Protein AF-0000000078569589 (afdb_homodimer)

Nearest PDB structures (foldseek):
  8csl-assembly1_L  TM=9.726E-01  e=2.347E-32  Homo sapiens
  7v0s-assembly1_Q  TM=9.666E-01  e=1.320E-31  Homo sapiens
  3hd6-assembly1_A  TM=9.677E-01  e=1.284E-30  Homo sapiens
  3bhs-assembly1_A  TM=8.984E-01  e=2.952E-22  Nitrosomonas europaea ATCC 19718
  7v0k-assembly1_K  TM=9.352E-01  e=4.571E-18  Homo sapiens

Structure (mmCIF, N/CA/C/O backbone):
data_AF-0000000078569589-model_v1
#
loop_
_entity.id
_entity.type
_entity.pdbx_description
1 polymer 'Ammonium transporter AmtB-like domain-containing protein'
#
loop_
_atom_site.group_PDB
_atom_site.id
_atom_site.type_symbol
_atom_site.label_atom_id
_atom_site.label_alt_id
_atom_site.label_comp_id
_atom_site.label_asym_id
_atom_site.label_entity_id
_atom_site.label_seq_id
_atom_site.pdbx_PDB_ins_code
_atom_site.Cartn_x
_atom_site.Cartn_y
_atom_site.Cartn_z
_atom_site.occupancy
_atom_site.B_iso_or_equiv
_atom_site.auth_seq_id
_atom_site.auth_comp_id
_atom_site.auth_asym_id
_atom_site.auth_atom_id
_atom_site.pdbx_PDB_model_num
ATOM 1 N N . MET A 1 1 ? -59.25 -13.836 -35.406 1 22.42 1 MET A N 1
ATOM 2 C CA . MET A 1 1 ? -59.812 -13.211 -34.219 1 22.42 1 MET A CA 1
ATOM 3 C C . MET A 1 1 ? -58.781 -13.094 -33.125 1 22.42 1 MET A C 1
ATOM 5 O O . MET A 1 1 ? -58.281 -14.109 -32.625 1 22.42 1 MET A O 1
ATOM 9 N N . GLY A 1 2 ? -57.719 -12.18 -33.219 1 23.52 2 GLY A N 1
ATOM 10 C CA . GLY A 1 2 ? -56.344 -11.992 -32.812 1 23.52 2 GLY A CA 1
ATOM 11 C C . GLY A 1 2 ? -56.188 -11.633 -31.344 1 23.52 2 GLY A C 1
ATOM 12 O O . GLY A 1 2 ? -56.625 -10.57 -30.922 1 23.52 2 GLY A O 1
ATOM 13 N N . ASN A 1 3 ? -56.375 -12.648 -30.391 1 22.86 3 ASN A N 1
ATOM 14 C CA . ASN A 1 3 ? -56.375 -12.531 -28.938 1 22.86 3 ASN A CA 1
ATOM 15 C C . ASN A 1 3 ? -55.094 -11.867 -28.422 1 22.86 3 ASN A C 1
ATOM 17 O O . ASN A 1 3 ? -54.031 -12.445 -28.516 1 22.86 3 ASN A O 1
ATOM 21 N N . ASP A 1 4 ? -54.969 -10.555 -28.688 1 23.06 4 ASP A N 1
ATOM 22 C CA . ASP A 1 4 ? -53.844 -9.688 -28.312 1 23.06 4 ASP A CA 1
ATOM 23 C C . ASP A 1 4 ? -53.656 -9.656 -26.797 1 23.06 4 ASP A C 1
ATOM 25 O O . ASP A 1 4 ? -54.406 -8.953 -26.094 1 23.06 4 ASP A O 1
ATOM 29 N N . GLY A 1 5 ? -53.562 -10.859 -26.156 1 23.7 5 GLY A N 1
ATOM 30 C CA . GLY A 1 5 ? -53.344 -10.922 -24.719 1 23.7 5 GLY A CA 1
ATOM 31 C C . GLY A 1 5 ? -52.219 -10.023 -24.25 1 23.7 5 GLY A C 1
ATOM 32 O O . GLY A 1 5 ? -51.062 -10.219 -24.625 1 23.7 5 GLY A O 1
ATOM 33 N N . GLY A 1 6 ? -52.531 -8.711 -24.125 1 23.34 6 GLY A N 1
ATOM 34 C CA . GLY A 1 6 ? -51.656 -7.684 -23.609 1 23.34 6 GLY A CA 1
ATOM 35 C C . GLY A 1 6 ? -51 -8.062 -22.297 1 23.34 6 GLY A C 1
ATOM 36 O O . GLY A 1 6 ? -51.688 -8.492 -21.359 1 23.34 6 GLY A O 1
ATOM 37 N N . CYS A 1 7 ? -49.812 -8.688 -22.328 1 24.2 7 CYS A N 1
ATOM 38 C CA . CYS A 1 7 ? -48.938 -9.039 -21.219 1 24.2 7 CYS A CA 1
ATOM 39 C C . CYS A 1 7 ? -48.781 -7.867 -20.266 1 24.2 7 CYS A C 1
ATOM 41 O O . CYS A 1 7 ? -48.281 -6.809 -20.656 1 24.2 7 CYS A O 1
ATOM 43 N N . VAL A 1 8 ? -49.781 -7.633 -19.375 1 24.64 8 VAL A N 1
ATOM 44 C CA . VAL A 1 8 ? -49.781 -6.656 -18.297 1 24.64 8 VAL A CA 1
ATOM 45 C C . VAL A 1 8 ? -48.562 -6.883 -17.406 1 24.64 8 VAL A C 1
ATOM 47 O O . VAL A 1 8 ? -48.344 -7.984 -16.891 1 24.64 8 VAL A O 1
ATOM 50 N N . ALA A 1 9 ? -47.5 -6.219 -17.719 1 26.12 9 ALA A N 1
ATOM 51 C CA . ALA A 1 9 ? -46.281 -6.215 -16.953 1 26.12 9 ALA A CA 1
ATOM 52 C C . ALA A 1 9 ? -46.531 -5.789 -15.508 1 26.12 9 ALA A C 1
ATOM 54 O O . ALA A 1 9 ? -47.125 -4.738 -15.258 1 26.12 9 ALA A O 1
ATOM 55 N N . ARG A 1 10 ? -46.781 -6.652 -14.555 1 26.89 10 ARG A N 1
ATOM 56 C CA . ARG A 1 10 ? -46.906 -6.547 -13.102 1 26.89 10 ARG A CA 1
ATOM 57 C C . ARG A 1 10 ? -45.719 -5.762 -12.508 1 26.89 10 ARG A C 1
ATOM 59 O O . ARG A 1 10 ? -44.594 -6.191 -12.586 1 26.89 10 ARG A O 1
ATOM 66 N N . GLY A 1 11 ? -45.75 -4.402 -12.656 1 28.36 11 GLY A N 1
ATOM 67 C CA . GLY A 1 11 ? -44.688 -3.584 -12.102 1 28.36 11 GLY A CA 1
ATOM 68 C C . GLY A 1 11 ? -44.75 -3.48 -10.586 1 28.36 11 GLY A C 1
ATOM 69 O O . GLY A 1 11 ? -45.812 -3.549 -9.992 1 28.36 11 GLY A O 1
ATOM 70 N N . HIS A 1 12 ? -43.938 -4.109 -9.812 1 30.88 12 HIS A N 1
ATOM 71 C CA . HIS A 1 12 ? -43.812 -4.027 -8.367 1 30.88 12 HIS A CA 1
ATOM 72 C C . HIS A 1 12 ? -43.406 -2.623 -7.926 1 30.88 12 HIS A C 1
ATOM 74 O O . HIS A 1 12 ? -42.656 -1.946 -8.617 1 30.88 12 HIS A O 1
ATOM 80 N N . ARG A 1 13 ? -44.281 -1.943 -7.094 1 34.12 13 ARG A N 1
ATOM 81 C CA . ARG A 1 13 ? -44.094 -0.614 -6.52 1 34.12 13 ARG A CA 1
ATOM 82 C C . ARG A 1 13 ? -43.188 -0.661 -5.301 1 34.12 13 ARG A C 1
ATOM 84 O O . ARG A 1 13 ? -43.344 -1.519 -4.43 1 34.12 13 ARG A O 1
ATOM 91 N N . ILE A 1 14 ? -41.938 -0.232 -5.43 1 37.12 14 ILE A N 1
ATOM 92 C CA . ILE A 1 14 ? -41.094 -0.181 -4.254 1 37.12 14 ILE A CA 1
ATOM 93 C C . ILE A 1 14 ? -41.219 1.174 -3.566 1 37.12 14 ILE A C 1
ATOM 95 O O . ILE A 1 14 ? -41.156 2.219 -4.215 1 37.12 14 ILE A O 1
ATOM 99 N N . CYS A 1 15 ? -41.906 1.343 -2.385 1 38.31 15 CYS A N 1
ATOM 100 C CA . CYS A 1 15 ? -42.031 2.498 -1.504 1 38.31 15 CYS A CA 1
ATOM 101 C C . CYS A 1 15 ? -40.812 2.635 -0.614 1 38.31 15 CYS A C 1
ATOM 103 O O . CYS A 1 15 ? -40.438 1.687 0.071 1 38.31 15 CYS A O 1
ATOM 105 N N . ILE A 1 16 ? -39.969 3.504 -1.008 1 42 16 ILE A N 1
ATOM 106 C CA . ILE A 1 16 ? -38.812 3.805 -0.155 1 42 16 ILE A CA 1
ATOM 107 C C . ILE A 1 16 ? -39.25 4.695 1.004 1 42 16 ILE A C 1
ATOM 109 O O . ILE A 1 16 ? -39.812 5.781 0.788 1 42 16 ILE A O 1
ATOM 113 N N . VAL A 1 17 ? -39.562 4.23 2.244 1 40.31 17 VAL A N 1
ATOM 114 C CA . VAL A 1 17 ? -39.875 5.008 3.438 1 40.31 17 VAL A CA 1
ATOM 115 C C . VAL A 1 17 ? -38.594 5.465 4.113 1 40.31 17 VAL A C 1
ATOM 117 O O . VAL A 1 17 ? -37.719 4.648 4.43 1 40.31 17 VAL A O 1
ATOM 120 N N . THR A 1 18 ? -38.25 6.648 4.055 1 39.84 18 THR A N 1
ATOM 121 C CA . THR A 1 18 ? -37.094 7.215 4.758 1 39.84 18 THR A CA 1
ATOM 122 C C . THR A 1 18 ? -37.438 7.488 6.219 1 39.84 18 THR A C 1
ATOM 124 O O . THR A 1 18 ? -38.625 7.695 6.559 1 39.84 18 THR A O 1
ATOM 127 N N . HIS A 1 19 ? -36.844 7.125 7.324 1 33.66 19 HIS A N 1
ATOM 128 C CA . HIS A 1 19 ? -37.094 7.379 8.742 1 33.66 19 HIS A CA 1
ATOM 129 C C . HIS A 1 19 ? -37.219 8.875 9.016 1 33.66 19 HIS A C 1
ATOM 131 O O . HIS A 1 19 ? -36.344 9.656 8.602 1 33.66 19 HIS A O 1
ATOM 137 N N . ALA A 1 20 ? -38.438 9.453 9.453 1 30.7 20 ALA A N 1
ATOM 138 C CA . ALA A 1 20 ? -38.688 10.797 9.961 1 30.7 20 ALA A CA 1
ATOM 139 C C . ALA A 1 20 ? -38.031 11 11.32 1 30.7 20 ALA A C 1
ATOM 141 O O . ALA A 1 20 ? -38.406 10.352 12.305 1 30.7 20 ALA A O 1
ATOM 142 N N . GLY A 1 21 ? -36.812 11.148 11.672 1 28.12 21 GLY A N 1
ATOM 143 C CA . GLY A 1 21 ? -36.5 11.648 13.008 1 28.12 21 GLY A CA 1
ATOM 144 C C . GLY A 1 21 ? -37.469 12.734 13.469 1 28.12 21 GLY A C 1
ATOM 145 O O . GLY A 1 21 ? -38.125 13.375 12.656 1 28.12 21 GLY A O 1
ATOM 146 N N . ASP A 1 22 ? -37.875 12.758 14.844 1 26.83 22 ASP A N 1
ATOM 147 C CA . ASP A 1 22 ? -38.719 13.648 15.625 1 26.83 22 ASP A CA 1
ATOM 148 C C . ASP A 1 22 ? -38.375 15.109 15.359 1 26.83 22 ASP A C 1
ATOM 150 O O . ASP A 1 22 ? -37.312 15.586 15.789 1 26.83 22 ASP A O 1
ATOM 154 N N . MET A 1 23 ? -38.656 15.633 14.32 1 23.7 23 MET A N 1
ATOM 155 C CA . MET A 1 23 ? -38.594 17.094 14.273 1 23.7 23 MET A CA 1
ATOM 156 C C . MET A 1 23 ? -39.562 17.703 15.273 1 23.7 23 MET A C 1
ATOM 158 O O . MET A 1 23 ? -40.781 17.516 15.164 1 23.7 23 MET A O 1
ATOM 162 N N . LYS A 1 24 ? -39.25 17.703 16.641 1 25.06 24 LYS A N 1
ATOM 163 C CA . LYS A 1 24 ? -40 18.547 17.562 1 25.06 24 LYS A CA 1
ATOM 164 C C . LYS A 1 24 ? -40.406 19.875 16.891 1 25.06 24 LYS A C 1
ATOM 166 O O . LYS A 1 24 ? -39.531 20.594 16.391 1 25.06 24 LYS A O 1
ATOM 171 N N . CYS A 1 25 ? -41.562 19.938 16.469 1 22.62 25 CYS A N 1
ATOM 172 C CA . CYS A 1 25 ? -42.219 21.172 16.094 1 22.62 25 CYS A CA 1
ATOM 173 C C . CYS A 1 25 ? -42.312 22.141 17.281 1 22.62 25 CYS A C 1
ATOM 175 O O . CYS A 1 25 ? -42.969 21.859 18.266 1 22.62 25 CYS A O 1
ATOM 177 N N . HIS A 1 26 ? -41.188 22.484 18.062 1 22.97 26 HIS A N 1
ATOM 178 C CA . HIS A 1 26 ? -41.375 23.562 19.031 1 22.97 26 HIS A CA 1
ATOM 179 C C . HIS A 1 26 ? -42.125 24.75 18.438 1 22.97 26 HIS A C 1
ATOM 181 O O . HIS A 1 26 ? -41.719 25.281 17.406 1 22.97 26 HIS A O 1
ATOM 187 N N . GLY A 1 27 ? -43.5 24.719 18.469 1 20.84 27 GLY A N 1
ATOM 188 C CA . GLY A 1 27 ? -44.469 25.734 18.109 1 20.84 27 GLY A CA 1
ATOM 189 C C . GLY A 1 27 ? -44.188 27.094 18.734 1 20.84 27 GLY A C 1
ATOM 190 O O . GLY A 1 27 ? -44.969 28.031 18.562 1 20.84 27 GLY A O 1
ATOM 191 N N . ASN A 1 28 ? -43.625 27.094 19.969 1 24.52 28 ASN A N 1
ATOM 192 C CA . ASN A 1 28 ? -43.875 28.406 20.578 1 24.52 28 ASN A CA 1
ATOM 193 C C . ASN A 1 28 ? -43.312 29.531 19.734 1 24.52 28 ASN A C 1
ATOM 195 O O . ASN A 1 28 ? -42.156 29.453 19.312 1 24.52 28 ASN A O 1
ATOM 199 N N . GLY A 1 29 ? -44.219 30.203 18.953 1 22.31 29 GLY A N 1
ATOM 200 C CA . GLY A 1 29 ? -44.031 31.359 18.078 1 22.31 29 GLY A CA 1
ATOM 201 C C . GLY A 1 29 ? -43.25 32.5 18.75 1 22.31 29 GLY A C 1
ATOM 202 O O . GLY A 1 29 ? -43.812 33.562 18.984 1 22.31 29 GLY A O 1
ATOM 203 N N . LYS A 1 30 ? -42.688 32.312 20 1 26.02 30 LYS A N 1
ATOM 204 C CA . LYS A 1 30 ? -42.219 33.656 20.328 1 26.02 30 LYS A CA 1
ATOM 205 C C . LYS A 1 30 ? -41.375 34.219 19.203 1 26.02 30 LYS A C 1
ATOM 207 O O . LYS A 1 30 ? -40.656 33.5 18.516 1 26.02 30 LYS A O 1
ATOM 212 N N . GLN A 1 31 ? -41.875 35.312 18.625 1 22.41 31 GLN A N 1
ATOM 213 C CA . GLN A 1 31 ? -41.312 36.219 17.625 1 22.41 31 GLN A CA 1
ATOM 214 C C . GLN A 1 31 ? -39.844 36.5 17.906 1 22.41 31 GLN A C 1
ATOM 216 O O . GLN A 1 31 ? -39.531 37.219 18.859 1 22.41 31 GLN A O 1
ATOM 221 N N . HIS A 1 32 ? -39.031 35.531 18.297 1 23.98 32 HIS A N 1
ATOM 222 C CA . HIS A 1 32 ? -37.719 36.094 18.484 1 23.98 32 HIS A CA 1
ATOM 223 C C . HIS A 1 32 ? -37.312 36.938 17.266 1 23.98 32 HIS A C 1
ATOM 225 O O . HIS A 1 32 ? -37.75 36.688 16.156 1 23.98 32 HIS A O 1
ATOM 231 N N . GLY A 1 33 ? -37.094 38.25 17.438 1 25.3 33 GLY A N 1
ATOM 232 C CA . GLY A 1 33 ? -36.562 39.219 16.5 1 25.3 33 GLY A CA 1
ATOM 233 C C . GLY A 1 33 ? -35.562 38.656 15.523 1 25.3 33 GLY A C 1
ATOM 234 O O . GLY A 1 33 ? -34.969 37.625 15.797 1 25.3 33 GLY A O 1
ATOM 235 N N . SER A 1 34 ? -35.875 38.781 14.242 1 24.69 34 SER A N 1
ATOM 236 C CA . SER A 1 34 ? -35.094 38.531 13.031 1 24.69 34 SER A CA 1
ATOM 237 C C . SER A 1 34 ? -33.625 38.812 13.258 1 24.69 34 SER A C 1
ATOM 239 O O . SER A 1 34 ? -33.219 39.969 13.461 1 24.69 34 SER A O 1
ATOM 241 N N . ALA A 1 35 ? -32.969 38.188 14.188 1 27.56 35 ALA A N 1
ATOM 242 C CA . ALA A 1 35 ? -31.578 38.438 13.914 1 27.56 35 ALA A CA 1
ATOM 243 C C . ALA A 1 35 ? -31.266 38.25 12.43 1 27.56 35 ALA A C 1
ATOM 245 O O . ALA A 1 35 ? -31.531 37.219 11.859 1 27.56 35 ALA A O 1
ATOM 246 N N . ASP A 1 36 ? -31.562 39.25 11.578 1 28.44 36 ASP A N 1
ATOM 247 C CA . ASP A 1 36 ? -31.156 39.5 10.195 1 28.44 36 ASP A CA 1
ATOM 248 C C . ASP A 1 36 ? -29.797 38.875 9.898 1 28.44 36 ASP A C 1
ATOM 250 O O . ASP A 1 36 ? -28.766 39.469 10.164 1 28.44 36 ASP A O 1
ATOM 254 N N . GLY A 1 37 ? -29.578 37.688 10.398 1 30.94 37 GLY A N 1
ATOM 255 C CA . GLY A 1 37 ? -28.328 37.25 9.828 1 30.94 37 GLY A CA 1
ATOM 256 C C . GLY A 1 37 ? -28.266 37.438 8.32 1 30.94 37 GLY A C 1
ATOM 257 O O . GLY A 1 37 ? -29.203 37.062 7.602 1 30.94 37 GLY A O 1
ATOM 258 N N . HIS A 1 38 ? -27.766 38.531 7.852 1 33.47 38 HIS A N 1
ATOM 259 C CA . HIS A 1 38 ? -27.469 38.906 6.473 1 33.47 38 HIS A CA 1
ATOM 260 C C . HIS A 1 38 ? -27.062 37.688 5.652 1 33.47 38 HIS A C 1
ATOM 262 O O . HIS A 1 38 ? -25.953 37.188 5.777 1 33.47 38 HIS A O 1
ATOM 268 N N . ASP A 1 39 ? -27.953 36.688 5.57 1 39.53 39 ASP A N 1
ATOM 269 C CA . ASP A 1 39 ? -27.656 35.906 4.363 1 39.53 39 ASP A CA 1
ATOM 270 C C . ASP A 1 39 ? -27.188 36.812 3.23 1 39.53 39 ASP A C 1
ATOM 272 O O . ASP A 1 39 ? -27.953 37.625 2.719 1 39.53 39 ASP A O 1
ATOM 276 N N . ASP A 1 40 ? -26.062 37.312 3.252 1 41.97 40 ASP A N 1
ATOM 277 C CA . ASP A 1 40 ? -25.562 38.156 2.17 1 41.97 40 ASP A CA 1
ATOM 278 C C . ASP A 1 40 ? -26.031 37.656 0.811 1 41.97 40 ASP A C 1
ATOM 280 O O . ASP A 1 40 ? -25.875 36.469 0.498 1 41.97 40 ASP A O 1
ATOM 284 N N . ASP A 1 41 ? -27.188 38.031 0.231 1 46.5 41 ASP A N 1
ATOM 285 C CA . ASP A 1 41 ? -27.594 37.938 -1.166 1 46.5 41 ASP A CA 1
ATOM 286 C C . ASP A 1 41 ? -26.391 37.781 -2.082 1 46.5 41 ASP A C 1
ATOM 288 O O . ASP A 1 41 ? -25.516 38.656 -2.115 1 46.5 41 ASP A O 1
ATOM 292 N N . PRO A 1 42 ? -26.094 36.531 -2.453 1 52.34 42 PRO A N 1
ATOM 293 C CA . PRO A 1 42 ? -24.984 36.469 -3.4 1 52.34 42 PRO A CA 1
ATOM 294 C C . PRO A 1 42 ? -24.938 37.656 -4.355 1 52.34 42 PRO A C 1
ATOM 296 O O . PRO A 1 42 ? -23.938 37.906 -5.016 1 52.34 42 PRO A O 1
ATOM 299 N N . ARG A 1 43 ? -26.234 38.219 -4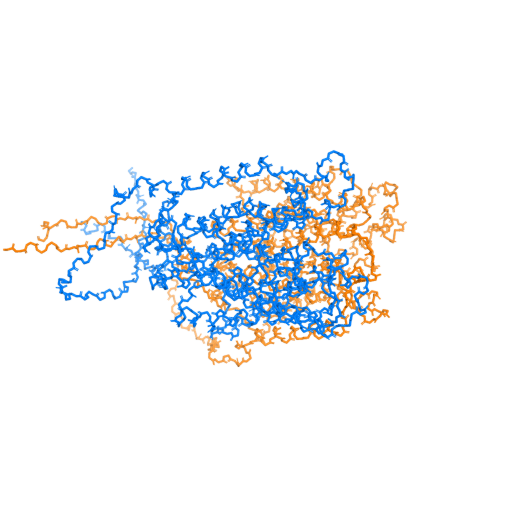.477 1 50.44 43 ARG A N 1
ATOM 300 C CA . ARG A 1 43 ? -26.312 39.406 -5.312 1 50.44 43 ARG A CA 1
ATOM 301 C C . ARG A 1 43 ? -25.625 40.594 -4.637 1 50.44 43 ARG A C 1
ATOM 303 O O . ARG A 1 43 ? -25.391 41.625 -5.273 1 50.44 43 ARG A O 1
ATOM 310 N N . MET A 1 44 ? -25.469 40.469 -3.352 1 56.25 44 MET A N 1
ATOM 311 C CA . MET A 1 44 ? -24.875 41.594 -2.631 1 56.25 44 MET A CA 1
ATOM 312 C C . MET A 1 44 ? -23.391 41.375 -2.393 1 56.25 44 MET A C 1
ATOM 314 O O . MET A 1 44 ? -22.734 42.188 -1.752 1 56.25 44 MET A O 1
ATOM 318 N N . ALA A 1 45 ? -22.891 40.156 -2.674 1 71.44 45 ALA A N 1
ATOM 319 C CA . ALA A 1 45 ? -21.453 39.938 -2.574 1 71.44 45 ALA A CA 1
ATOM 320 C C . ALA A 1 45 ? -20.688 40.906 -3.49 1 71.44 45 ALA A C 1
ATOM 322 O O . ALA A 1 45 ? -21.125 41.156 -4.617 1 71.44 45 ALA A O 1
ATOM 323 N N . SER A 1 46 ? -19.75 41.625 -2.945 1 81.25 46 SER A N 1
ATOM 324 C CA . SER A 1 46 ? -18.891 42.5 -3.727 1 81.25 46 SER A CA 1
ATOM 325 C C . SER A 1 46 ? -18.266 41.781 -4.91 1 81.25 46 SER A C 1
ATOM 327 O O . SER A 1 46 ? -18.266 40.531 -4.945 1 81.25 46 SER A O 1
ATOM 329 N N . ALA A 1 47 ? -17.984 42.531 -5.91 1 83.94 47 ALA A N 1
ATOM 330 C CA . ALA A 1 47 ? -17.328 41.969 -7.086 1 83.94 47 ALA A CA 1
ATOM 331 C C . ALA A 1 47 ? -16.094 41.156 -6.688 1 83.94 47 ALA A C 1
ATOM 333 O O . ALA A 1 47 ? -15.82 40.094 -7.27 1 83.94 47 ALA A O 1
ATOM 334 N N . PHE A 1 48 ? -15.414 41.562 -5.695 1 85.56 48 PHE A N 1
ATOM 335 C CA . PHE A 1 48 ? -14.234 40.875 -5.211 1 85.56 48 PHE A CA 1
ATOM 336 C C . PHE A 1 48 ? -14.609 39.531 -4.609 1 85.56 48 PHE A C 1
ATOM 338 O O . PHE A 1 48 ? -13.945 38.531 -4.855 1 85.56 48 PHE A O 1
ATOM 345 N N . GLN A 1 49 ? -15.625 39.469 -3.918 1 86.81 49 GLN A N 1
ATOM 346 C CA . GLN A 1 49 ? -16.047 38.219 -3.27 1 86.81 49 GLN A CA 1
ATOM 347 C C . GLN A 1 49 ? -16.484 37.188 -4.297 1 86.81 49 GLN A C 1
ATOM 349 O O . GLN A 1 49 ? -16.234 36 -4.133 1 86.81 49 GLN A O 1
ATOM 354 N N . LYS A 1 50 ? -17.062 37.688 -5.355 1 89 50 LYS A N 1
ATOM 355 C CA . LYS A 1 50 ? -17.578 36.812 -6.395 1 89 50 LYS A CA 1
ATOM 356 C C . LYS A 1 50 ? -16.438 36.188 -7.184 1 89 50 LYS A C 1
ATOM 358 O O . LYS A 1 50 ? -16.547 35.031 -7.668 1 89 50 LYS A O 1
ATOM 363 N N . HIS A 1 51 ? -15.344 36.875 -7.281 1 93.88 51 HIS A N 1
ATOM 364 C CA . HIS A 1 51 ? -14.219 36.406 -8.094 1 93.88 51 HIS A CA 1
ATOM 365 C C . HIS A 1 51 ? -12.961 36.219 -7.242 1 93.88 51 HIS A C 1
ATOM 367 O O . HIS A 1 51 ? -11.852 36.281 -7.766 1 93.88 51 HIS A O 1
ATOM 373 N N . GLN A 1 52 ? -13.141 36.094 -5.969 1 95.06 52 GLN A N 1
ATOM 374 C CA . GLN A 1 52 ? -12.047 36.125 -5.008 1 95.06 52 GLN A CA 1
ATOM 375 C C . GLN A 1 52 ? -11.023 35.031 -5.297 1 95.06 52 GLN A C 1
ATOM 377 O O . GLN A 1 52 ? -9.812 35.312 -5.301 1 95.06 52 GLN A O 1
ATOM 382 N N . PHE A 1 53 ? -11.492 33.844 -5.539 1 96.31 53 PHE A N 1
ATOM 383 C CA . PHE A 1 53 ? -10.602 32.719 -5.805 1 96.31 53 PHE A CA 1
ATOM 384 C C . PHE A 1 53 ? -9.758 32.969 -7.047 1 96.31 53 PHE A C 1
ATOM 386 O O . PHE A 1 53 ? -8.539 32.812 -7.016 1 96.31 53 PHE A O 1
ATOM 393 N N . THR A 1 54 ? -10.383 33.344 -8.133 1 95.81 54 THR A N 1
ATOM 394 C CA . THR A 1 54 ? -9.719 33.594 -9.406 1 95.81 54 THR A CA 1
ATOM 395 C C . THR A 1 54 ? -8.703 34.719 -9.273 1 95.81 54 THR A C 1
ATOM 397 O O . THR A 1 54 ? -7.574 34.625 -9.758 1 95.81 54 THR A O 1
ATOM 400 N N . ILE A 1 55 ? -9.102 35.781 -8.609 1 96.25 55 ILE A N 1
ATOM 401 C CA . ILE A 1 55 ? -8.258 36.969 -8.469 1 96.25 55 ILE A CA 1
ATOM 402 C C . ILE A 1 55 ? -7.035 36.625 -7.621 1 96.25 55 ILE A C 1
ATOM 404 O O . ILE A 1 55 ? -5.898 36.875 -8.031 1 96.25 55 ILE A O 1
ATOM 408 N N . LEU A 1 56 ? -7.246 36.031 -6.508 1 96.94 56 LEU A N 1
ATOM 409 C CA . LEU A 1 56 ? -6.141 35.781 -5.59 1 96.94 56 LEU A CA 1
ATOM 410 C C . LEU A 1 56 ? -5.195 34.719 -6.16 1 96.94 56 LEU A C 1
ATOM 412 O O . LEU A 1 56 ? -3.973 34.875 -6.094 1 96.94 56 LEU A O 1
ATOM 416 N N . LEU A 1 57 ? -5.703 33.594 -6.73 1 97.62 57 LEU A N 1
ATOM 417 C CA . LEU A 1 57 ? -4.84 32.562 -7.277 1 97.62 57 LEU A CA 1
ATOM 418 C C . LEU A 1 57 ? -4.047 33.094 -8.469 1 97.62 57 LEU A C 1
ATOM 420 O O . LEU A 1 57 ? -2.883 32.719 -8.656 1 97.62 57 LEU A O 1
ATOM 424 N N . THR A 1 58 ? -4.719 33.875 -9.328 1 97.06 58 THR A N 1
ATOM 425 C CA . THR A 1 58 ? -4.004 34.5 -10.445 1 97.06 58 THR A CA 1
ATOM 426 C C . THR A 1 58 ? -2.869 35.406 -9.93 1 97.06 58 THR A C 1
ATOM 428 O O . THR A 1 58 ? -1.749 35.344 -10.445 1 97.06 58 THR A O 1
ATOM 431 N N . LEU A 1 59 ? -3.168 36.219 -8.953 1 97.62 59 LEU A N 1
ATOM 432 C CA . LEU A 1 59 ? -2.154 37.094 -8.375 1 97.62 59 LEU A CA 1
ATOM 433 C C . LEU A 1 59 ? -0.995 36.281 -7.809 1 97.62 59 LEU A C 1
ATOM 435 O O . LEU A 1 59 ? 0.17 36.594 -8.07 1 97.62 59 LEU A O 1
ATOM 439 N N . PHE A 1 60 ? -1.277 35.25 -7.004 1 98.25 60 PHE A N 1
ATOM 440 C CA . PHE A 1 60 ? -0.23 34.438 -6.426 1 98.25 60 PHE A CA 1
ATOM 441 C C . PHE A 1 60 ? 0.603 33.781 -7.523 1 98.25 60 PHE A C 1
ATOM 443 O O . PHE A 1 60 ? 1.831 33.719 -7.43 1 98.25 60 PHE A O 1
ATOM 450 N N . GLN A 1 61 ? -0.073 33.281 -8.555 1 98.12 61 GLN A N 1
ATOM 451 C CA . GLN A 1 61 ? 0.633 32.594 -9.648 1 98.12 61 GLN A CA 1
ATOM 452 C C . GLN A 1 61 ? 1.568 33.562 -10.367 1 98.12 61 GLN A C 1
ATOM 454 O O . GLN A 1 61 ? 2.691 33.219 -10.727 1 98.12 61 GLN A O 1
ATOM 459 N N . ILE A 1 62 ? 1.122 34.781 -10.609 1 97.62 62 ILE A N 1
ATOM 460 C CA . ILE A 1 62 ? 1.947 35.781 -11.25 1 97.62 62 ILE A CA 1
ATOM 461 C C . ILE A 1 62 ? 3.172 36.094 -10.383 1 97.62 62 ILE A C 1
ATOM 463 O O . ILE A 1 62 ? 4.297 36.125 -10.891 1 97.62 62 ILE A O 1
ATOM 467 N N . VAL A 1 63 ? 2.945 36.281 -9.117 1 98.38 63 VAL A N 1
ATOM 468 C CA . VAL A 1 63 ? 4.039 36.562 -8.195 1 98.38 63 VAL A CA 1
ATOM 469 C C . VAL A 1 63 ? 5.035 35.406 -8.188 1 98.38 63 VAL A C 1
ATOM 471 O O . VAL A 1 63 ? 6.25 35.625 -8.242 1 98.38 63 VAL A O 1
ATOM 474 N N . PHE A 1 64 ? 4.539 34.156 -8.117 1 98.19 64 PHE A N 1
ATOM 475 C CA . PHE A 1 64 ? 5.418 33 -8.133 1 98.19 64 PHE A CA 1
ATOM 476 C C . PHE A 1 64 ? 6.254 32.969 -9.414 1 98.19 64 PHE A C 1
ATOM 478 O O . PHE A 1 64 ? 7.465 32.75 -9.359 1 98.19 64 PHE A O 1
ATOM 485 N N . MET A 1 65 ? 5.559 33.25 -10.547 1 97.06 65 MET A N 1
ATOM 486 C CA . MET A 1 65 ? 6.246 33.188 -11.836 1 97.06 65 MET A CA 1
ATOM 487 C C . MET A 1 65 ? 7.305 34.281 -11.945 1 97.06 65 MET A C 1
ATOM 489 O O . MET A 1 65 ? 8.391 34.031 -12.484 1 97.06 65 MET A O 1
ATOM 493 N N . ILE A 1 66 ? 7.035 35.438 -11.422 1 97.94 66 ILE A N 1
ATOM 494 C CA . ILE A 1 66 ? 8.008 36.531 -11.406 1 97.94 66 ILE A CA 1
ATOM 495 C C . ILE A 1 66 ? 9.211 36.125 -10.555 1 97.94 66 ILE A C 1
ATOM 497 O O . ILE A 1 66 ? 10.359 36.312 -10.961 1 97.94 66 ILE A O 1
ATOM 501 N N . LEU A 1 67 ? 8.961 35.562 -9.406 1 98 67 LEU A N 1
ATOM 502 C CA . LEU A 1 67 ? 10.039 35.156 -8.516 1 98 67 LEU A CA 1
ATOM 503 C C . LEU A 1 67 ? 10.867 34.031 -9.141 1 98 67 LEU A C 1
ATOM 505 O O . LEU A 1 67 ? 12.094 34 -9 1 98 67 LEU A O 1
ATOM 509 N N . PHE A 1 68 ? 10.266 33.062 -9.867 1 97.06 68 PHE A N 1
ATOM 510 C CA . PHE A 1 68 ? 10.992 32.031 -10.594 1 97.06 68 PHE A CA 1
ATOM 511 C C . PHE A 1 68 ? 11.844 32.625 -11.695 1 97.06 68 PHE A C 1
ATOM 513 O O . PHE A 1 68 ? 12.969 32.188 -11.938 1 97.06 68 PHE A O 1
ATOM 520 N N . GLY A 1 69 ? 11.281 33.625 -12.445 1 97.06 69 GLY A N 1
ATOM 521 C CA . GLY A 1 69 ? 12.016 34.312 -13.516 1 97.06 69 GLY A CA 1
ATOM 522 C C . GLY A 1 69 ? 13.227 35.062 -13.016 1 97.06 69 GLY A C 1
ATOM 523 O O . GLY A 1 69 ? 14.289 35.031 -13.641 1 97.06 69 GLY A O 1
ATOM 524 N N . LEU A 1 70 ? 13.062 35.688 -11.875 1 97.19 70 LEU A N 1
ATOM 525 C CA . LEU A 1 70 ? 14.109 36.562 -11.352 1 97.19 70 LEU A CA 1
ATOM 526 C C . LEU A 1 70 ? 15.18 35.75 -10.633 1 97.19 70 LEU A C 1
ATOM 528 O O . LEU A 1 70 ? 16.375 36.062 -10.727 1 97.19 70 LEU A O 1
ATOM 532 N N . PHE A 1 71 ? 14.75 34.625 -9.938 1 97.25 71 PHE A N 1
ATOM 533 C CA . PHE A 1 71 ? 15.68 34.031 -8.984 1 97.25 71 PHE A CA 1
ATOM 534 C C . PHE A 1 71 ? 15.844 32.531 -9.234 1 97.25 71 PHE A C 1
ATOM 536 O O . PHE A 1 71 ? 16.672 31.891 -8.594 1 97.25 71 PHE A O 1
ATOM 543 N N . GLY A 1 72 ? 15.102 31.906 -10.109 1 96.19 72 GLY A N 1
ATOM 544 C CA . GLY A 1 72 ? 15.172 30.469 -10.344 1 96.19 72 GLY A CA 1
ATOM 545 C C . GLY A 1 72 ? 16.203 30.078 -11.383 1 96.19 72 GLY A C 1
ATOM 546 O O . GLY A 1 72 ? 16.375 30.781 -12.383 1 96.19 72 GLY A O 1
ATOM 547 N N . LYS A 1 73 ? 16.938 29.016 -11.164 1 94.69 73 LYS A N 1
ATOM 548 C CA . LYS A 1 73 ? 17.828 28.391 -12.148 1 94.69 73 LYS A CA 1
ATOM 549 C C . LYS A 1 73 ? 17.875 26.875 -11.977 1 94.69 73 LYS A C 1
ATOM 551 O O . LYS A 1 73 ? 17.609 26.359 -10.891 1 94.69 73 LYS A O 1
ATOM 556 N N . TYR A 1 74 ? 18.141 26.188 -12.992 1 91.81 74 TYR A N 1
ATOM 557 C CA . TYR A 1 74 ? 18.25 24.734 -12.906 1 91.81 74 TYR A CA 1
ATOM 558 C C . TYR A 1 74 ? 19.594 24.328 -12.305 1 91.81 74 TYR A C 1
ATOM 560 O O . TYR A 1 74 ? 20.578 25.047 -12.438 1 91.81 74 TYR A O 1
ATOM 568 N N . ASP A 1 75 ? 19.562 23.234 -11.664 1 88.75 75 ASP A N 1
ATOM 569 C CA . ASP A 1 75 ? 20.766 22.656 -11.078 1 88.75 75 ASP A CA 1
ATOM 570 C C . ASP A 1 75 ? 21.812 22.344 -12.148 1 88.75 75 ASP A C 1
ATOM 572 O O . ASP A 1 75 ? 21.469 22.031 -13.289 1 88.75 75 ASP A O 1
ATOM 576 N N . THR A 1 76 ? 23.062 22.406 -11.781 1 84.31 76 THR A N 1
ATOM 577 C CA . THR A 1 76 ? 24.172 22.203 -12.711 1 84.31 76 THR A CA 1
ATOM 578 C C . THR A 1 76 ? 24.094 20.828 -13.359 1 84.31 76 THR A C 1
ATOM 580 O O . THR A 1 76 ? 24.484 20.656 -14.523 1 84.31 76 THR A O 1
ATOM 583 N N . ALA A 1 77 ? 23.594 19.844 -12.617 1 82.38 77 ALA A N 1
ATOM 584 C CA . ALA A 1 77 ? 23.516 18.469 -13.133 1 82.38 77 ALA A CA 1
ATOM 585 C C . ALA A 1 77 ? 22.516 18.391 -14.289 1 82.38 77 ALA A C 1
ATOM 587 O O . ALA A 1 77 ? 22.562 17.438 -15.086 1 82.38 77 ALA A O 1
ATOM 588 N N . THR A 1 78 ? 21.672 19.328 -14.367 1 84.38 78 THR A N 1
ATOM 589 C CA . THR A 1 78 ? 20.656 19.328 -15.406 1 84.38 78 THR A CA 1
ATOM 590 C C . THR A 1 78 ? 21.125 20.078 -16.641 1 84.38 78 THR A C 1
ATOM 592 O O . THR A 1 78 ? 20.484 20.031 -17.688 1 84.38 78 THR A O 1
ATOM 595 N N . MET A 1 79 ? 22.25 20.703 -16.484 1 85.44 79 MET A N 1
ATOM 596 C CA . MET A 1 79 ? 22.797 21.5 -17.578 1 85.44 79 MET A CA 1
ATOM 597 C C . MET A 1 79 ? 23.828 20.719 -18.375 1 85.44 79 MET A C 1
ATOM 599 O O . MET A 1 79 ? 24.469 19.812 -17.844 1 85.44 79 MET A O 1
ATOM 603 N N . PRO A 1 80 ? 24 20.906 -19.609 1 83.94 80 PRO A N 1
ATOM 604 C CA . PRO A 1 80 ? 24.922 20.156 -20.469 1 83.94 80 PRO A CA 1
ATOM 605 C C . PRO A 1 80 ? 26.328 20.047 -19.891 1 83.94 80 PRO A C 1
ATOM 607 O O . PRO A 1 80 ? 27 19.031 -20.078 1 83.94 80 PRO A O 1
ATOM 610 N N . GLU A 1 81 ? 26.844 20.938 -19.219 1 76.62 81 GLU A N 1
ATOM 611 C CA . GLU A 1 81 ? 28.188 20.859 -18.656 1 76.62 81 GLU A CA 1
ATOM 612 C C . GLU A 1 81 ? 28.188 20.172 -17.297 1 76.62 81 GLU A C 1
ATOM 614 O O . GLU A 1 81 ? 29.234 20.062 -16.641 1 76.62 81 GLU A O 1
ATOM 619 N N . GLY A 1 82 ? 27.062 19.594 -17.016 1 74.69 82 GLY A N 1
ATOM 620 C CA . GLY A 1 82 ? 26.953 18.953 -15.711 1 74.69 82 GLY A CA 1
ATOM 621 C C . GLY A 1 82 ? 27.438 17.516 -15.703 1 74.69 82 GLY A C 1
ATOM 622 O O . GLY A 1 82 ? 28.141 17.094 -16.625 1 74.69 82 GLY A O 1
ATOM 623 N N . SER A 1 83 ? 27.281 16.828 -14.641 1 71.19 83 SER A N 1
ATOM 624 C CA . SER A 1 83 ? 27.797 15.477 -14.43 1 71.19 83 SER A CA 1
ATOM 625 C C . SER A 1 83 ? 27.203 14.492 -15.43 1 71.19 83 SER A C 1
ATOM 627 O O . SER A 1 83 ? 26.016 14.578 -15.766 1 71.19 83 SER A O 1
ATOM 629 N N . GLU A 1 84 ? 28.016 13.641 -16.062 1 74.44 84 GLU A N 1
ATOM 630 C CA . GLU A 1 84 ? 27.578 12.562 -16.953 1 74.44 84 GLU A CA 1
ATOM 631 C C . GLU A 1 84 ? 27.141 11.336 -16.156 1 74.44 84 GLU A C 1
ATOM 633 O O . GLU A 1 84 ? 26.688 10.344 -16.734 1 74.44 84 GLU A O 1
ATOM 638 N N . ASP A 1 85 ? 27.219 11.508 -14.852 1 79.25 85 ASP A N 1
ATOM 639 C CA . ASP A 1 85 ? 26.891 10.383 -13.977 1 79.25 85 ASP A CA 1
ATOM 640 C C . ASP A 1 85 ? 25.391 10.148 -13.922 1 79.25 85 ASP A C 1
ATOM 642 O O . ASP A 1 85 ? 24.641 11.031 -13.523 1 79.25 85 ASP A O 1
ATOM 646 N N . SER A 1 86 ? 24.938 8.914 -14.352 1 79.25 86 SER A N 1
ATOM 647 C CA . SER A 1 86 ? 23.516 8.57 -14.391 1 79.25 86 SER A CA 1
ATOM 648 C C . SER A 1 86 ? 23.031 8.016 -13.055 1 79.25 86 SER A C 1
ATOM 650 O O . SER A 1 86 ? 21.844 7.785 -12.867 1 79.25 86 SER A O 1
ATOM 652 N N . LEU A 1 87 ? 23.891 7.906 -12.164 1 79.62 87 LEU A N 1
ATOM 653 C CA . LEU A 1 87 ? 23.594 7.203 -10.922 1 79.62 87 LEU A CA 1
ATOM 654 C C . LEU A 1 87 ? 22.609 8 -10.07 1 79.62 87 LEU A C 1
ATOM 656 O O . LEU A 1 87 ? 21.672 7.445 -9.516 1 79.62 87 LEU A O 1
ATOM 660 N N . PRO A 1 88 ? 22.812 9.312 -10.07 1 77.25 88 PRO A N 1
ATOM 661 C CA . PRO A 1 88 ? 21.859 10.07 -9.258 1 77.25 88 PRO A CA 1
ATOM 662 C C . PRO A 1 88 ? 20.422 9.93 -9.758 1 77.25 88 PRO A C 1
ATOM 664 O O . PRO A 1 88 ? 19.5 9.812 -8.953 1 77.25 88 PRO A O 1
ATOM 667 N N . MET A 1 89 ? 20.266 9.898 -11 1 82 89 MET A N 1
ATOM 668 C CA . MET A 1 89 ? 18.938 9.711 -11.586 1 82 89 MET A CA 1
ATOM 669 C C . MET A 1 89 ? 18.406 8.32 -11.258 1 82 89 MET A C 1
ATOM 671 O O . MET A 1 89 ? 17.219 8.172 -10.93 1 82 89 MET A O 1
ATOM 675 N N . ALA A 1 90 ? 19.25 7.34 -11.289 1 85.94 90 ALA A N 1
ATOM 676 C CA . ALA A 1 90 ? 18.844 5.957 -11.078 1 85.94 90 ALA A CA 1
ATOM 677 C C . ALA A 1 90 ? 18.438 5.723 -9.625 1 85.94 90 ALA A C 1
ATOM 679 O O . ALA A 1 90 ? 17.547 4.922 -9.344 1 85.94 90 ALA A O 1
ATOM 680 N N . VAL A 1 91 ? 19.031 6.469 -8.781 1 85.75 91 VAL A N 1
ATOM 681 C CA . VAL A 1 91 ? 18.812 6.219 -7.359 1 85.75 91 VAL A CA 1
ATOM 682 C C . VAL A 1 91 ? 17.703 7.137 -6.84 1 85.75 91 VAL A C 1
ATOM 684 O O . VAL A 1 91 ? 16.797 6.688 -6.145 1 85.75 91 VAL A O 1
ATOM 687 N N . LYS A 1 92 ? 17.703 8.383 -7.215 1 88.88 92 LYS A N 1
ATOM 688 C CA . LYS A 1 92 ? 16.844 9.383 -6.57 1 88.88 92 LYS A CA 1
ATOM 689 C C . LYS A 1 92 ? 15.5 9.492 -7.273 1 88.88 92 LYS A C 1
ATOM 691 O O . LYS A 1 92 ? 14.484 9.773 -6.633 1 88.88 92 LYS A O 1
ATOM 696 N N . TYR A 1 93 ? 15.422 9.266 -8.531 1 91.25 93 TYR A N 1
ATOM 697 C CA . TYR A 1 93 ? 14.203 9.5 -9.289 1 91.25 93 TYR A CA 1
ATOM 698 C C . TYR A 1 93 ? 13.094 8.555 -8.844 1 91.25 93 TYR A C 1
ATOM 700 O O . TYR A 1 93 ? 11.945 8.977 -8.656 1 91.25 93 TYR A O 1
ATOM 708 N N . PRO A 1 94 ? 13.367 7.234 -8.633 1 93.31 94 PRO A N 1
ATOM 709 C CA . PRO A 1 94 ? 12.289 6.363 -8.148 1 93.31 94 PRO A CA 1
ATOM 710 C C . PRO A 1 94 ? 11.75 6.793 -6.789 1 93.31 94 PRO A C 1
ATOM 712 O O . PRO A 1 94 ? 10.547 6.695 -6.535 1 93.31 94 PRO A O 1
ATOM 715 N N . LEU A 1 95 ? 12.641 7.258 -5.938 1 94.38 95 LEU A N 1
ATOM 716 C CA . LEU A 1 95 ? 12.211 7.723 -4.625 1 94.38 95 LEU A CA 1
ATOM 717 C C . LEU A 1 95 ? 11.336 8.969 -4.742 1 94.38 95 LEU A C 1
ATOM 719 O O . LEU A 1 95 ? 10.328 9.086 -4.047 1 94.38 95 LEU A O 1
ATOM 723 N N . PHE A 1 96 ? 11.727 9.906 -5.695 1 94.31 96 PHE A N 1
ATOM 724 C CA . PHE A 1 96 ? 10.914 11.094 -5.969 1 94.31 96 PHE A CA 1
ATOM 725 C C . PHE A 1 96 ? 9.555 10.695 -6.527 1 94.31 96 PHE A C 1
ATOM 727 O O . PHE A 1 96 ? 8.523 11.195 -6.074 1 94.31 96 PHE A O 1
ATOM 734 N N . GLN A 1 97 ? 9.5 9.766 -7.48 1 94.5 97 GLN A N 1
ATOM 735 C CA . GLN A 1 97 ? 8.258 9.375 -8.133 1 94.5 97 GLN A CA 1
ATOM 736 C C . GLN A 1 97 ? 7.297 8.719 -7.141 1 94.5 97 GLN A C 1
ATOM 738 O O . GLN A 1 97 ? 6.09 8.961 -7.176 1 94.5 97 GLN A O 1
ATOM 743 N N . ASP A 1 98 ? 7.824 7.828 -6.305 1 97.38 98 ASP A N 1
ATOM 744 C CA . ASP A 1 98 ? 7.008 7.195 -5.273 1 97.38 98 ASP A CA 1
ATOM 745 C C . ASP A 1 98 ? 6.395 8.234 -4.34 1 97.38 98 ASP A C 1
ATOM 747 O O . ASP A 1 98 ? 5.203 8.172 -4.027 1 97.38 98 ASP A O 1
ATOM 751 N N . THR A 1 99 ? 7.195 9.203 -3.906 1 97 99 THR A N 1
ATOM 752 C CA . THR A 1 99 ? 6.719 10.258 -3.023 1 97 99 THR A CA 1
ATOM 753 C C . THR A 1 99 ? 5.664 11.117 -3.725 1 97 99 THR A C 1
ATOM 755 O O . THR A 1 99 ? 4.672 11.508 -3.111 1 97 99 THR A O 1
ATOM 758 N N . HIS A 1 100 ? 5.91 11.328 -4.988 1 96.06 100 HIS A N 1
ATOM 759 C CA . HIS A 1 100 ? 4.973 12.086 -5.805 1 96.06 100 HIS A CA 1
ATOM 760 C C . HIS A 1 100 ? 3.619 11.391 -5.891 1 96.06 100 HIS A C 1
ATOM 762 O O . HIS A 1 100 ? 2.574 12.047 -5.832 1 96.06 100 HIS A O 1
ATOM 768 N N . VAL A 1 101 ? 3.596 10.094 -5.992 1 97.69 101 VAL A N 1
ATOM 769 C CA . VAL A 1 101 ? 2.369 9.305 -5.973 1 97.69 101 VAL A CA 1
ATOM 770 C C . VAL A 1 101 ? 1.691 9.43 -4.613 1 97.69 101 VAL A C 1
ATOM 772 O O . VAL A 1 101 ? 0.465 9.539 -4.531 1 97.69 101 VAL A O 1
ATOM 775 N N . MET A 1 102 ? 2.443 9.469 -3.576 1 98.31 102 MET A N 1
ATOM 776 C CA . MET A 1 102 ? 1.881 9.648 -2.24 1 98.31 102 MET A CA 1
ATOM 777 C C . MET A 1 102 ? 1.14 10.977 -2.137 1 98.31 102 MET A C 1
ATOM 779 O O . MET A 1 102 ? 0.034 11.031 -1.597 1 98.31 102 MET A O 1
ATOM 783 N N . ILE A 1 103 ? 1.684 12.008 -2.717 1 98.44 103 ILE A N 1
ATOM 784 C CA . ILE A 1 103 ? 1.15 13.359 -2.578 1 98.44 103 ILE A CA 1
ATOM 785 C C . ILE A 1 103 ? -0.159 13.484 -3.354 1 98.44 103 ILE A C 1
ATOM 787 O O . ILE A 1 103 ? -1.149 14 -2.836 1 98.44 103 ILE A O 1
ATOM 791 N N . PHE A 1 104 ? -0.207 12.945 -4.539 1 97.44 104 PHE A N 1
ATOM 792 C CA . PHE A 1 104 ? -1.325 13.234 -5.426 1 97.44 104 PHE A CA 1
ATOM 793 C C . PHE A 1 104 ? -2.371 12.125 -5.363 1 97.44 104 PHE A C 1
ATOM 795 O O . PHE A 1 104 ? -3.572 12.398 -5.418 1 97.44 104 PHE A O 1
ATOM 802 N N . ILE A 1 105 ? -1.96 10.844 -5.234 1 97.75 105 ILE A N 1
ATOM 803 C CA . ILE A 1 105 ? -2.902 9.734 -5.145 1 97.75 105 ILE A CA 1
ATOM 804 C C . ILE A 1 105 ? -3.143 9.383 -3.678 1 97.75 105 ILE A C 1
ATOM 806 O O . ILE A 1 105 ? -4.289 9.289 -3.234 1 97.75 105 ILE A O 1
ATOM 810 N N . GLY A 1 106 ? -2.061 9.258 -2.912 1 98.5 106 GLY A N 1
ATOM 811 C CA . GLY A 1 106 ? -2.17 8.867 -1.516 1 98.5 106 GLY A CA 1
ATOM 812 C C . GLY A 1 106 ? -3.01 9.828 -0.693 1 98.5 106 GLY A C 1
ATOM 813 O O . GLY A 1 106 ? -4.094 9.469 -0.232 1 98.5 106 GLY A O 1
ATOM 814 N N . PHE A 1 107 ? -2.564 11.094 -0.623 1 98.31 107 PHE A N 1
ATOM 815 C CA . PHE A 1 107 ? -3.299 12.094 0.147 1 98.31 107 PHE A CA 1
ATOM 816 C C . PHE A 1 107 ? -4.66 12.367 -0.48 1 98.31 107 PHE A C 1
ATOM 818 O O . PHE A 1 107 ? -5.66 12.492 0.227 1 98.31 107 PHE A O 1
ATOM 825 N N . GLY A 1 108 ? -4.738 12.445 -1.797 1 97.88 108 GLY A N 1
ATOM 826 C CA . GLY A 1 108 ? -5.973 12.773 -2.49 1 97.88 108 GLY A CA 1
ATOM 827 C C . GLY A 1 108 ? -7.09 11.781 -2.215 1 97.88 108 GLY A C 1
ATOM 828 O O . GLY A 1 108 ? -8.141 12.156 -1.686 1 97.88 108 GLY A O 1
ATOM 829 N N . PHE A 1 109 ? -6.797 10.508 -2.381 1 98.19 109 PHE A N 1
ATOM 830 C CA . PHE A 1 109 ? -7.848 9.5 -2.273 1 98.19 109 PHE A CA 1
ATOM 831 C C . PHE A 1 109 ? -8.109 9.148 -0.815 1 98.19 109 PHE A C 1
ATOM 833 O O . PHE A 1 109 ? -9.234 8.812 -0.444 1 98.19 109 PHE A O 1
ATOM 840 N N . LEU A 1 110 ? -7.145 9.234 0.021 1 97.94 110 LEU A N 1
ATOM 841 C CA . LEU A 1 110 ? -7.387 8.984 1.438 1 97.94 110 LEU A CA 1
ATOM 842 C C . LEU A 1 110 ? -8.477 9.906 1.975 1 97.94 110 LEU A C 1
ATOM 844 O O . LEU A 1 110 ? -9.273 9.508 2.83 1 97.94 110 LEU A O 1
ATOM 848 N N . MET A 1 111 ? -8.633 11.102 1.441 1 97.5 111 MET A N 1
ATOM 849 C CA . MET A 1 111 ? -9.539 12.117 1.966 1 97.5 111 MET A CA 1
ATOM 850 C C . MET A 1 111 ? -10.906 12.031 1.288 1 97.5 111 MET A C 1
ATOM 852 O O . MET A 1 111 ? -11.789 12.852 1.554 1 97.5 111 MET A O 1
ATOM 856 N N . THR A 1 112 ? -11.164 10.984 0.463 1 97.25 112 THR A N 1
ATOM 857 C CA . THR A 1 112 ? -12.43 10.852 -0.245 1 97.25 112 THR A CA 1
ATOM 858 C C . THR A 1 112 ? -13.438 10.078 0.594 1 97.25 112 THR A C 1
ATOM 860 O O . THR A 1 112 ? -14.508 9.711 0.107 1 97.25 112 THR A O 1
ATOM 863 N N . PHE A 1 113 ? -13.172 9.789 1.852 1 95.69 113 PHE A N 1
ATOM 864 C CA . PHE A 1 113 ? -14.07 9 2.68 1 95.69 113 PHE A CA 1
ATOM 865 C C . PHE A 1 113 ? -15.375 9.75 2.936 1 95.69 113 PHE A C 1
ATOM 867 O O . PHE A 1 113 ? -16.422 9.141 3.18 1 95.69 113 PHE A O 1
ATOM 874 N N . LEU A 1 114 ? -15.406 11.156 2.914 1 95.38 114 LEU A N 1
ATOM 875 C CA . LEU A 1 114 ? -16.625 11.938 3.131 1 95.38 114 LEU A CA 1
ATOM 876 C C . LEU A 1 114 ? -17.609 11.719 1.999 1 95.38 114 LEU A C 1
ATOM 878 O O . LEU A 1 114 ? -17.281 11.914 0.827 1 95.38 114 LEU A O 1
ATOM 882 N N . LYS A 1 115 ? -18.797 11.367 2.268 1 92.69 115 LYS A N 1
ATOM 883 C CA . LYS A 1 115 ? -19.781 10.867 1.317 1 92.69 115 LYS A CA 1
ATOM 884 C C . LYS A 1 115 ? -20.141 11.93 0.281 1 92.69 115 LYS A C 1
ATOM 886 O O . LYS A 1 115 ? -20.531 11.602 -0.841 1 92.69 115 LYS A O 1
ATOM 891 N N . ARG A 1 116 ? -19.938 13.258 0.569 1 94.56 116 ARG A N 1
ATOM 892 C CA . ARG A 1 116 ? -20.391 14.305 -0.348 1 94.56 116 ARG A CA 1
ATOM 893 C C . ARG A 1 116 ? -19.234 15.219 -0.743 1 94.56 116 ARG A C 1
ATOM 895 O O . ARG A 1 116 ? -19.453 16.344 -1.196 1 94.56 116 ARG A O 1
ATOM 902 N N . TYR A 1 117 ? -18.031 14.773 -0.542 1 96.75 117 TYR A N 1
ATOM 903 C CA . TYR A 1 117 ? -16.906 15.695 -0.656 1 96.75 117 TYR A CA 1
ATOM 904 C C . TYR A 1 117 ? -15.797 15.102 -1.503 1 96.75 117 TYR A C 1
ATOM 906 O O . TYR A 1 117 ? -14.648 15.539 -1.427 1 96.75 117 TYR A O 1
ATOM 914 N N . GLY A 1 118 ? -16.047 14.031 -2.32 1 96.38 118 GLY A N 1
ATOM 915 C CA . GLY A 1 118 ? -15.055 13.328 -3.109 1 96.38 118 GLY A CA 1
ATOM 916 C C . GLY A 1 118 ? -14.375 14.211 -4.141 1 96.38 118 GLY A C 1
ATOM 917 O O . GLY A 1 118 ? -13.164 14.109 -4.352 1 96.38 118 GLY A O 1
ATOM 918 N N . PHE A 1 119 ? -15.141 15.078 -4.809 1 95.69 119 PHE A N 1
ATOM 919 C CA . PHE A 1 119 ? -14.578 15.953 -5.832 1 95.69 119 PHE A CA 1
ATOM 920 C C . PHE A 1 119 ? -13.547 16.906 -5.227 1 95.69 119 PHE A C 1
ATOM 922 O O . PHE A 1 119 ? -12.43 17.016 -5.727 1 95.69 119 PHE A O 1
ATOM 929 N N . SER A 1 120 ? -13.906 17.531 -4.133 1 96.81 120 SER A N 1
ATOM 930 C CA . SER A 1 120 ? -13.016 18.484 -3.475 1 96.81 120 SER A CA 1
ATOM 931 C C . SER A 1 120 ? -11.797 17.781 -2.889 1 96.81 120 SER A C 1
ATOM 933 O O . SER A 1 120 ? -10.672 18.266 -3.008 1 96.81 120 SER A O 1
ATOM 935 N N . ALA A 1 121 ? -12.008 16.641 -2.275 1 97.38 121 ALA A N 1
ATOM 936 C CA . ALA A 1 121 ? -10.906 15.922 -1.645 1 97.38 121 ALA A CA 1
ATOM 937 C C . ALA A 1 121 ? -9.758 15.695 -2.629 1 97.38 121 ALA A C 1
ATOM 939 O O . ALA A 1 121 ? -8.609 16 -2.33 1 97.38 121 ALA A O 1
ATOM 940 N N . ILE A 1 122 ? -10.047 15.266 -3.809 1 97.44 122 ILE A N 1
ATOM 941 C CA . ILE A 1 122 ? -9.016 14.914 -4.777 1 97.44 122 ILE A CA 1
ATOM 942 C C . ILE A 1 122 ? -8.523 16.172 -5.492 1 97.44 122 ILE A C 1
ATOM 944 O O . ILE A 1 122 ? -7.316 16.375 -5.641 1 97.44 122 ILE A O 1
ATOM 948 N N . SER A 1 123 ? -9.438 17.094 -5.934 1 97 123 SER A N 1
ATOM 949 C CA . SER A 1 123 ? -9.078 18.203 -6.793 1 97 123 SER A CA 1
ATOM 950 C C . SER A 1 123 ? -8.414 19.328 -5.992 1 97 123 SER A C 1
ATOM 952 O O . SER A 1 123 ? -7.441 19.922 -6.453 1 97 123 SER A O 1
ATOM 954 N N . ILE A 1 124 ? -8.953 19.641 -4.828 1 97.5 124 ILE A N 1
ATOM 955 C CA . ILE A 1 124 ? -8.336 20.672 -4.012 1 97.5 124 ILE A CA 1
ATOM 956 C C . ILE A 1 124 ? -7.004 20.172 -3.459 1 97.5 124 ILE A C 1
ATOM 958 O O . ILE A 1 124 ? -6.051 20.953 -3.318 1 97.5 124 ILE A O 1
ATOM 962 N N . ASN A 1 125 ? -6.898 18.859 -3.141 1 98.38 125 ASN A N 1
ATOM 963 C CA . ASN A 1 125 ? -5.602 18.266 -2.83 1 98.38 125 ASN A CA 1
ATOM 964 C C . ASN A 1 125 ? -4.578 18.562 -3.928 1 98.38 125 ASN A C 1
ATOM 966 O O . ASN A 1 125 ? -3.455 18.969 -3.641 1 98.38 125 ASN A O 1
ATOM 970 N N . MET A 1 126 ? -4.961 18.297 -5.184 1 97.5 126 MET A N 1
ATOM 971 C CA . MET A 1 126 ? -4.09 18.516 -6.332 1 97.5 126 MET A CA 1
ATOM 972 C C . MET A 1 126 ? -3.688 19.984 -6.441 1 97.5 126 MET A C 1
ATOM 974 O O . MET A 1 126 ? -2.514 20.297 -6.641 1 97.5 126 MET A O 1
ATOM 978 N N . LEU A 1 127 ? -4.645 20.844 -6.27 1 97.69 127 LEU A N 1
ATOM 979 C CA . LEU A 1 127 ? -4.398 22.281 -6.344 1 97.69 127 LEU A CA 1
ATOM 980 C C . LEU A 1 127 ? -3.42 22.719 -5.258 1 97.69 127 LEU A C 1
ATOM 982 O O . LEU A 1 127 ? -2.434 23.406 -5.543 1 97.69 127 LEU A O 1
ATOM 986 N N . LEU A 1 128 ? -3.676 22.328 -4.023 1 98.44 128 LEU A N 1
ATOM 987 C CA . LEU A 1 128 ? -2.855 22.75 -2.893 1 98.44 128 LEU A CA 1
ATOM 988 C C . LEU A 1 128 ? -1.44 22.203 -3.01 1 98.44 128 LEU A C 1
ATOM 990 O O . LEU A 1 128 ? -0.475 22.875 -2.633 1 98.44 128 LEU A O 1
ATOM 994 N N . ALA A 1 129 ? -1.352 20.953 -3.486 1 98.5 129 ALA A N 1
ATOM 995 C CA . ALA A 1 129 ? -0.028 20.375 -3.705 1 98.5 129 ALA A CA 1
ATOM 996 C C . ALA A 1 129 ? 0.777 21.203 -4.699 1 98.5 129 ALA A C 1
ATOM 998 O O . ALA A 1 129 ? 1.919 21.578 -4.422 1 98.5 129 ALA A O 1
ATOM 999 N N . CYS A 1 130 ? 0.18 21.547 -5.832 1 98.06 130 CYS A N 1
ATOM 1000 C CA . CYS A 1 130 ? 0.873 22.312 -6.863 1 98.06 130 CYS A CA 1
ATOM 1001 C C . CYS A 1 130 ? 1.225 23.703 -6.363 1 98.06 130 CYS A C 1
ATOM 1003 O O . CYS A 1 130 ? 2.332 24.188 -6.598 1 98.06 130 CYS A O 1
ATOM 1005 N N . PHE A 1 131 ? 0.269 24.312 -5.691 1 98.38 131 PHE A N 1
ATOM 1006 C CA . PHE A 1 131 ? 0.489 25.641 -5.117 1 98.38 131 PHE A CA 1
ATOM 1007 C C . PHE A 1 131 ? 1.656 25.609 -4.141 1 98.38 131 PHE A C 1
ATOM 1009 O O . PHE A 1 131 ? 2.541 26.469 -4.203 1 98.38 131 PHE A O 1
ATOM 1016 N N . THR A 1 132 ? 1.699 24.656 -3.281 1 98.69 132 THR A N 1
ATOM 1017 C CA . THR A 1 132 ? 2.717 24.562 -2.242 1 98.69 132 THR A CA 1
ATOM 1018 C C . THR A 1 132 ? 4.066 24.172 -2.844 1 98.69 132 THR A C 1
ATOM 1020 O O . THR A 1 132 ? 5.113 24.625 -2.371 1 98.69 132 THR A O 1
ATOM 1023 N N . ILE A 1 133 ? 4.051 23.328 -3.855 1 98.19 133 ILE A N 1
ATOM 1024 C CA . ILE A 1 133 ? 5.293 22.938 -4.523 1 98.19 133 ILE A CA 1
ATOM 1025 C C . ILE A 1 133 ? 6 24.188 -5.059 1 98.19 133 ILE A C 1
ATOM 1027 O O . ILE A 1 133 ? 7.191 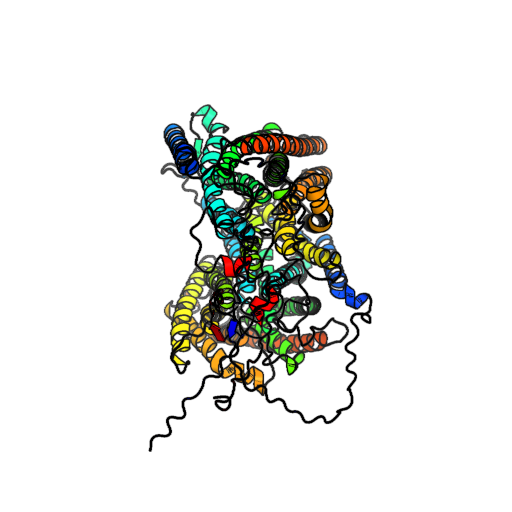24.375 -4.816 1 98.19 133 ILE A O 1
ATOM 1031 N N . GLU A 1 134 ? 5.262 25.078 -5.777 1 97.75 134 GLU A N 1
ATOM 1032 C CA . GLU A 1 134 ? 5.863 26.312 -6.277 1 97.75 134 GLU A CA 1
ATOM 1033 C C . GLU A 1 134 ? 6.328 27.203 -5.129 1 97.75 134 GLU A C 1
ATOM 1035 O O . GLU A 1 134 ? 7.473 27.656 -5.117 1 97.75 134 GLU A O 1
ATOM 1040 N N . TRP A 1 135 ? 5.461 27.406 -4.18 1 98.38 135 TRP A N 1
ATOM 1041 C CA . TRP A 1 135 ? 5.742 28.281 -3.049 1 98.38 135 TRP A CA 1
ATOM 1042 C C . TRP A 1 135 ? 6.883 27.734 -2.201 1 98.38 135 TRP A C 1
ATOM 1044 O O . TRP A 1 135 ? 7.746 28.484 -1.742 1 98.38 135 TRP A O 1
ATOM 1054 N N . GLY A 1 136 ? 6.898 26.453 -2.016 1 98.25 136 GLY A N 1
ATOM 1055 C CA . GLY A 1 136 ? 7.938 25.797 -1.237 1 98.25 136 GLY A CA 1
ATOM 1056 C C . GLY A 1 136 ? 9.312 25.891 -1.878 1 98.25 136 GLY A C 1
ATOM 1057 O O . GLY A 1 136 ? 10.312 26.078 -1.187 1 98.25 136 GLY A O 1
ATOM 1058 N N . MET A 1 137 ? 9.352 25.734 -3.207 1 96.75 137 MET A N 1
ATOM 1059 C CA . MET A 1 137 ? 10.617 25.859 -3.918 1 96.75 137 MET A CA 1
ATOM 1060 C C . MET A 1 137 ? 11.203 27.25 -3.736 1 96.75 137 MET A C 1
ATOM 1062 O O . MET A 1 137 ? 12.414 27.406 -3.531 1 96.75 137 MET A O 1
ATOM 1066 N N . ILE A 1 138 ? 10.367 28.234 -3.777 1 97.25 138 ILE A N 1
ATOM 1067 C CA . ILE A 1 138 ? 10.805 29.625 -3.646 1 97.25 138 ILE A CA 1
ATOM 1068 C C . ILE A 1 138 ? 11.312 29.875 -2.229 1 97.25 138 ILE A C 1
ATOM 1070 O O . ILE A 1 138 ? 12.438 30.328 -2.039 1 97.25 138 ILE A O 1
ATOM 1074 N N . VAL A 1 139 ? 10.531 29.516 -1.225 1 97.75 139 VAL A N 1
ATOM 1075 C CA . VAL A 1 139 ? 10.859 29.797 0.169 1 97.75 139 VAL A CA 1
ATOM 1076 C C . VAL A 1 139 ? 12.125 29.047 0.571 1 97.75 139 VAL A C 1
ATOM 1078 O O . VAL A 1 139 ? 13.047 29.625 1.135 1 97.75 139 VAL A O 1
ATOM 1081 N N . ARG A 1 140 ? 12.133 27.781 0.266 1 96.81 140 ARG A N 1
ATOM 1082 C CA . ARG A 1 140 ? 13.297 26.984 0.61 1 96.81 140 ARG A CA 1
ATOM 1083 C C . ARG A 1 140 ? 14.539 27.453 -0.149 1 96.81 140 ARG A C 1
ATOM 1085 O O . ARG A 1 140 ? 15.641 27.469 0.401 1 96.81 140 ARG A O 1
ATOM 1092 N N . GLY A 1 141 ? 14.328 27.75 -1.385 1 95.5 141 GLY A N 1
ATOM 1093 C CA . GLY A 1 141 ? 15.422 28.234 -2.205 1 95.5 141 GLY A CA 1
ATOM 1094 C C . GLY A 1 141 ? 16.047 29.516 -1.67 1 95.5 141 GLY A C 1
ATOM 1095 O O . GLY A 1 141 ? 17.266 29.656 -1.661 1 95.5 141 GLY A O 1
ATOM 1096 N N . MET A 1 142 ? 15.289 30.375 -1.201 1 94.62 142 MET A N 1
ATOM 1097 C CA . MET A 1 142 ? 15.766 31.672 -0.731 1 94.62 142 MET A CA 1
ATOM 1098 C C . MET A 1 142 ? 16.438 31.547 0.634 1 94.62 142 MET A C 1
ATOM 1100 O O . MET A 1 142 ? 17.203 32.406 1.034 1 94.62 142 MET A O 1
ATOM 1104 N N . LEU A 1 143 ? 16.203 30.453 1.325 1 92.56 143 LEU A N 1
ATOM 1105 C CA . LEU A 1 143 ? 16.828 30.172 2.613 1 92.56 143 LEU A CA 1
ATOM 1106 C C . LEU A 1 143 ? 18.125 29.406 2.434 1 92.56 143 LEU A C 1
ATOM 1108 O O . LEU A 1 143 ? 18.906 29.266 3.375 1 92.56 143 LEU A O 1
ATOM 1112 N N . GLY A 1 144 ? 18.344 28.938 1.247 1 89.44 144 GLY A N 1
ATOM 1113 C CA . GLY A 1 144 ? 19.469 28.062 1 1 89.44 144 GLY A CA 1
ATOM 1114 C C . GLY A 1 144 ? 20.781 28.812 0.846 1 89.44 144 GLY A C 1
ATOM 1115 O O . GLY A 1 144 ? 20.781 30.031 0.65 1 89.44 144 GLY A O 1
ATOM 1116 N N . HIS A 1 145 ? 21.844 28.078 0.887 1 87.06 145 HIS A N 1
ATOM 1117 C CA . HIS A 1 145 ? 23.203 28.625 0.791 1 87.06 145 HIS A CA 1
ATOM 1118 C C . HIS A 1 145 ? 23.469 29.188 -0.598 1 87.06 145 HIS A C 1
ATOM 1120 O O . HIS A 1 145 ? 24.141 30.219 -0.734 1 87.06 145 HIS A O 1
ATOM 1126 N N . GLU A 1 146 ? 22.922 28.562 -1.545 1 88.31 146 GLU A N 1
ATOM 1127 C CA . GLU A 1 146 ? 23.141 29.016 -2.916 1 88.31 146 GLU A CA 1
ATOM 1128 C C . GLU A 1 146 ? 22.547 30.406 -3.137 1 88.31 146 GLU A C 1
ATOM 1130 O O . GLU A 1 146 ? 23.156 31.25 -3.822 1 88.31 146 GLU A O 1
ATOM 1135 N N . PHE A 1 147 ? 21.438 30.609 -2.646 1 92.88 147 PHE A N 1
ATOM 1136 C CA . PHE A 1 147 ? 20.797 31.922 -2.801 1 92.88 147 PHE A CA 1
ATOM 1137 C C . PHE A 1 147 ? 21.578 33 -2.076 1 92.88 147 PHE A C 1
ATOM 1139 O O . PHE A 1 147 ? 21.719 34.125 -2.58 1 92.88 147 PHE A O 1
ATOM 1146 N N . ALA A 1 148 ? 22.078 32.719 -0.951 1 91.44 148 ALA A N 1
ATOM 1147 C CA . ALA A 1 148 ? 22.875 33.688 -0.179 1 91.44 148 ALA A CA 1
ATOM 1148 C C . ALA A 1 148 ? 24.125 34.094 -0.946 1 91.44 148 ALA A C 1
ATOM 1150 O O . ALA A 1 148 ? 24.547 35.25 -0.867 1 91.44 148 ALA A O 1
ATOM 1151 N N . HIS A 1 149 ? 24.672 33.219 -1.663 1 93.06 149 HIS A N 1
ATOM 1152 C CA . HIS A 1 149 ? 25.938 33.5 -2.324 1 93.06 149 HIS A CA 1
ATOM 1153 C C . HIS A 1 149 ? 25.719 34 -3.748 1 93.06 149 HIS A C 1
ATOM 1155 O O . HIS A 1 149 ? 26.453 34.875 -4.215 1 93.06 149 HIS A O 1
ATOM 1161 N N . GLU A 1 150 ? 24.719 33.438 -4.441 1 93.62 150 GLU A N 1
ATOM 1162 C CA . GLU A 1 150 ? 24.594 33.719 -5.871 1 93.62 150 GLU A CA 1
ATOM 1163 C C . GLU A 1 150 ? 23.328 34.531 -6.172 1 93.62 150 GLU A C 1
ATOM 1165 O O . GLU A 1 150 ? 23.156 35.031 -7.285 1 93.62 150 GLU A O 1
ATOM 1170 N N . GLY A 1 151 ? 22.469 34.562 -5.238 1 95.62 151 GLY A N 1
ATOM 1171 C CA . GLY A 1 151 ? 21.234 35.281 -5.438 1 95.62 151 GLY A CA 1
ATOM 1172 C C . GLY A 1 151 ? 20.203 34.531 -6.238 1 95.62 151 GLY A C 1
ATOM 1173 O O . GLY A 1 151 ? 19.266 35.094 -6.777 1 95.62 151 GLY A O 1
ATOM 1174 N N . LYS A 1 152 ? 20.469 33.219 -6.434 1 96.12 152 LYS A N 1
ATOM 1175 C CA . LYS A 1 152 ? 19.562 32.344 -7.176 1 96.12 152 LYS A CA 1
ATOM 1176 C C . LYS A 1 152 ? 19.281 31.047 -6.402 1 96.12 152 LYS A C 1
ATOM 1178 O O . LYS A 1 152 ? 20.156 30.547 -5.684 1 96.12 152 LYS A O 1
ATOM 1183 N N . PHE A 1 153 ? 18.047 30.547 -6.484 1 95.44 153 PHE A N 1
ATOM 1184 C CA . PHE A 1 153 ? 17.781 29.219 -5.965 1 95.44 153 PHE A CA 1
ATOM 1185 C C . PHE A 1 153 ? 17.781 28.188 -7.09 1 95.44 153 PHE A C 1
ATOM 1187 O O . PHE A 1 153 ? 17.469 28.516 -8.234 1 95.44 153 PHE A O 1
ATOM 1194 N N . THR A 1 154 ? 18.141 26.969 -6.844 1 92.81 154 THR A N 1
ATOM 1195 C CA . THR A 1 154 ? 18.344 25.922 -7.852 1 92.81 154 THR A CA 1
ATOM 1196 C C . THR A 1 154 ? 17.172 24.938 -7.852 1 92.81 154 THR A C 1
ATOM 1198 O O . THR A 1 154 ? 16.547 24.719 -6.816 1 92.81 154 THR A O 1
ATOM 1201 N N . ILE A 1 155 ? 16.875 24.375 -8.977 1 93.44 155 ILE A N 1
ATOM 1202 C CA . ILE A 1 155 ? 15.828 23.391 -9.164 1 93.44 155 ILE A CA 1
ATOM 1203 C C . ILE A 1 155 ? 16.406 22.125 -9.789 1 93.44 155 ILE A C 1
ATOM 1205 O O . ILE A 1 155 ? 16.953 22.172 -10.891 1 93.44 155 ILE A O 1
ATOM 1209 N N . GLY A 1 156 ? 16.406 21.141 -9.133 1 91 156 GLY A N 1
ATOM 1210 C CA . GLY A 1 156 ? 16.812 19.812 -9.547 1 91 156 GLY A CA 1
ATOM 1211 C C . GLY A 1 156 ? 16.031 18.703 -8.859 1 91 156 GLY A C 1
ATOM 1212 O O . GLY A 1 156 ? 14.969 18.969 -8.273 1 91 156 GLY A O 1
ATOM 1213 N N . LEU A 1 157 ? 16.422 17.469 -8.953 1 89.81 157 LEU A N 1
ATOM 1214 C CA . LEU A 1 157 ? 15.672 16.328 -8.438 1 89.81 157 LEU A CA 1
ATOM 1215 C C . LEU A 1 157 ? 15.5 16.422 -6.926 1 89.81 157 LEU A C 1
ATOM 1217 O O . LEU A 1 157 ? 14.438 16.094 -6.395 1 89.81 157 LEU A O 1
ATOM 1221 N N . GLU A 1 158 ? 16.516 16.844 -6.301 1 90.56 158 GLU A N 1
ATOM 1222 C CA . GLU A 1 158 ? 16.438 16.984 -4.848 1 90.56 158 GLU A CA 1
ATOM 1223 C C . GLU A 1 158 ? 15.398 18.016 -4.441 1 90.56 158 GLU A C 1
ATOM 1225 O O . GLU A 1 158 ? 14.672 17.828 -3.463 1 90.56 158 GLU A O 1
ATOM 1230 N N . GLN A 1 159 ? 15.359 19.125 -5.156 1 93 159 GLN A N 1
ATOM 1231 C CA . GLN A 1 159 ? 14.398 20.172 -4.852 1 93 159 GLN A CA 1
ATOM 1232 C C . GLN A 1 159 ? 12.977 19.75 -5.191 1 93 159 GLN A C 1
ATOM 1234 O O . GLN A 1 159 ? 12.023 20.141 -4.52 1 93 159 GLN A O 1
ATOM 1239 N N . LEU A 1 160 ? 12.836 18.938 -6.238 1 94 160 LEU A N 1
ATOM 1240 C CA . LEU A 1 160 ? 11.523 18.375 -6.539 1 94 160 LEU A CA 1
ATOM 1241 C C . LEU A 1 160 ? 11.008 17.547 -5.375 1 94 160 LEU A C 1
ATOM 1243 O O . LEU A 1 160 ? 9.867 17.703 -4.945 1 94 160 LEU A O 1
ATOM 1247 N N . LEU A 1 161 ? 11.867 16.734 -4.852 1 94.75 161 LEU A N 1
ATOM 1248 C CA . LEU A 1 161 ? 11.492 15.852 -3.754 1 94.75 161 LEU A CA 1
ATOM 1249 C C . LEU A 1 161 ? 11.141 16.656 -2.506 1 94.75 161 LEU A C 1
ATOM 1251 O O . LEU A 1 161 ? 10.125 16.391 -1.862 1 94.75 161 LEU A O 1
ATOM 1255 N N . THR A 1 162 ? 11.945 17.625 -2.148 1 95.5 162 THR A N 1
ATOM 1256 C CA . THR A 1 162 ? 11.711 18.375 -0.917 1 95.5 162 THR A CA 1
ATOM 1257 C C . THR A 1 162 ? 10.484 19.266 -1.049 1 95.5 162 THR A C 1
ATOM 1259 O O . THR A 1 162 ? 9.836 19.594 -0.051 1 95.5 162 THR A O 1
ATOM 1262 N N . SER A 1 163 ? 10.172 19.688 -2.262 1 96.69 163 SER A N 1
ATOM 1263 C CA . SER A 1 163 ? 8.93 20.422 -2.457 1 96.69 163 SER A CA 1
ATOM 1264 C C . SER A 1 163 ? 7.715 19.531 -2.195 1 96.69 163 SER A C 1
ATOM 1266 O O . SER A 1 163 ? 6.684 20 -1.719 1 96.69 163 SER A O 1
ATOM 1268 N N . ASP A 1 164 ? 7.824 18.234 -2.525 1 97.31 164 ASP A N 1
ATOM 1269 C CA . ASP A 1 164 ? 6.777 17.281 -2.176 1 97.31 164 ASP A CA 1
ATOM 1270 C C . ASP A 1 164 ? 6.617 17.172 -0.66 1 97.31 164 ASP A C 1
ATOM 1272 O O . ASP A 1 164 ? 5.5 17.016 -0.157 1 97.31 164 ASP A O 1
ATOM 1276 N N . PHE A 1 165 ? 7.73 17.25 0.051 1 97.62 165 PHE A N 1
ATOM 1277 C CA . PHE A 1 165 ? 7.652 17.203 1.507 1 97.62 165 PHE A CA 1
ATOM 1278 C C . PHE A 1 165 ? 6.902 18.422 2.049 1 97.62 165 PHE A C 1
ATOM 1280 O O . PHE A 1 165 ? 6.121 18.297 2.996 1 97.62 165 PHE A O 1
ATOM 1287 N N . ALA A 1 166 ? 7.203 19.531 1.434 1 98 166 ALA A N 1
ATOM 1288 C CA . ALA A 1 166 ? 6.477 20.719 1.839 1 98 166 ALA A CA 1
ATOM 1289 C C . ALA A 1 166 ? 4.977 20.578 1.583 1 98 166 ALA A C 1
ATOM 1291 O O . ALA A 1 166 ? 4.156 20.969 2.41 1 98 166 ALA A O 1
ATOM 1292 N N . ALA A 1 167 ? 4.664 20.031 0.427 1 98.69 167 ALA A N 1
ATOM 1293 C CA . ALA A 1 167 ? 3.26 19.781 0.111 1 98.69 167 ALA A CA 1
ATOM 1294 C C . ALA A 1 167 ? 2.619 18.859 1.139 1 98.69 167 ALA A C 1
ATOM 1296 O O . ALA A 1 167 ? 1.464 19.047 1.523 1 98.69 167 ALA A O 1
ATOM 1297 N N . ALA A 1 168 ? 3.344 17.891 1.56 1 98.75 168 ALA A N 1
ATOM 1298 C CA . ALA A 1 168 ? 2.822 16.938 2.541 1 98.75 168 ALA A CA 1
ATOM 1299 C C . ALA A 1 168 ? 2.408 17.656 3.826 1 98.75 168 ALA A C 1
ATOM 1301 O O . ALA A 1 168 ? 1.374 17.328 4.414 1 98.75 168 ALA A O 1
ATOM 1302 N N . VAL A 1 169 ? 3.168 18.594 4.27 1 98.81 169 VAL A N 1
ATOM 1303 C CA . VAL A 1 169 ? 2.857 19.328 5.488 1 98.81 169 VAL A CA 1
ATOM 1304 C C . VAL A 1 169 ? 1.486 19.984 5.355 1 98.81 169 VAL A C 1
ATOM 1306 O O . VAL A 1 169 ? 0.632 19.844 6.234 1 98.81 169 VAL A O 1
ATOM 1309 N N . VAL A 1 170 ? 1.302 20.641 4.293 1 98.88 170 VAL A N 1
ATOM 1310 C CA . VAL A 1 170 ? 0.076 21.406 4.059 1 98.88 170 VAL A CA 1
ATOM 1311 C C . VAL A 1 170 ? -1.103 20.453 3.906 1 98.88 170 VAL A C 1
ATOM 1313 O O . VAL A 1 170 ? -2.207 20.734 4.375 1 98.88 170 VAL A O 1
ATOM 1316 N N . LEU A 1 171 ? -0.875 19.359 3.248 1 98.88 171 LEU A N 1
ATOM 1317 C CA . LEU A 1 171 ? -1.954 18.406 2.998 1 98.88 171 LEU A CA 1
ATOM 1318 C C . LEU A 1 171 ? -2.367 17.703 4.285 1 98.88 171 LEU A C 1
ATOM 1320 O O . LEU A 1 171 ? -3.539 17.359 4.461 1 98.88 171 LEU A O 1
ATOM 1324 N N . ILE A 1 172 ? -1.434 17.484 5.227 1 98.88 172 ILE A N 1
ATOM 1325 C CA . ILE A 1 172 ? -1.784 16.969 6.547 1 98.88 172 ILE A CA 1
ATOM 1326 C C . ILE A 1 172 ? -2.691 17.953 7.266 1 98.88 172 ILE A C 1
ATOM 1328 O O . ILE A 1 172 ? -3.729 17.578 7.812 1 98.88 172 ILE A O 1
ATOM 1332 N N . SER A 1 173 ? -2.361 19.203 7.199 1 98.88 173 SER A N 1
ATOM 1333 C CA . SER A 1 173 ? -3.197 20.25 7.781 1 98.88 173 SER A CA 1
ATOM 1334 C C . SER A 1 173 ? -4.57 20.297 7.117 1 98.88 173 SER A C 1
ATOM 1336 O O . SER A 1 173 ? -5.582 20.5 7.785 1 98.88 173 SER A O 1
ATOM 1338 N N . MET A 1 174 ? -4.531 20.156 5.816 1 98.81 174 MET A N 1
ATOM 1339 C CA . MET A 1 174 ? -5.801 20.094 5.094 1 98.81 174 MET A CA 1
ATOM 1340 C C . MET A 1 174 ? -6.688 18.984 5.66 1 98.81 174 MET A C 1
ATOM 1342 O O . MET A 1 174 ? -7.906 19.141 5.742 1 98.81 174 MET A O 1
ATOM 1346 N N . GLY A 1 175 ? -6.102 17.922 6.027 1 98.56 175 GLY A N 1
ATOM 1347 C CA . GLY A 1 175 ? -6.852 16.828 6.602 1 98.56 175 GLY A CA 1
ATOM 1348 C C . GLY A 1 175 ? -7.629 17.219 7.844 1 98.56 175 GLY A C 1
ATOM 1349 O O . GLY A 1 175 ? -8.773 16.797 8.031 1 98.56 175 GLY A O 1
ATOM 1350 N N . ALA A 1 176 ? -7.023 17.984 8.711 1 98.19 176 ALA A N 1
ATOM 1351 C CA . ALA A 1 176 ? -7.711 18.453 9.914 1 98.19 176 ALA A CA 1
ATOM 1352 C C . ALA A 1 176 ? -8.867 19.375 9.555 1 98.19 176 ALA A C 1
ATOM 1354 O O . ALA A 1 176 ? -9.922 19.344 10.188 1 98.19 176 ALA A O 1
ATOM 1355 N N . MET A 1 177 ? -8.727 20.109 8.523 1 98.31 177 MET A N 1
ATOM 1356 C CA . MET A 1 177 ? -9.68 21.156 8.148 1 98.31 177 MET A CA 1
ATOM 1357 C C . MET A 1 177 ? -10.609 20.672 7.039 1 98.31 177 MET A C 1
ATOM 1359 O O . MET A 1 177 ? -11.422 21.453 6.535 1 98.31 177 MET 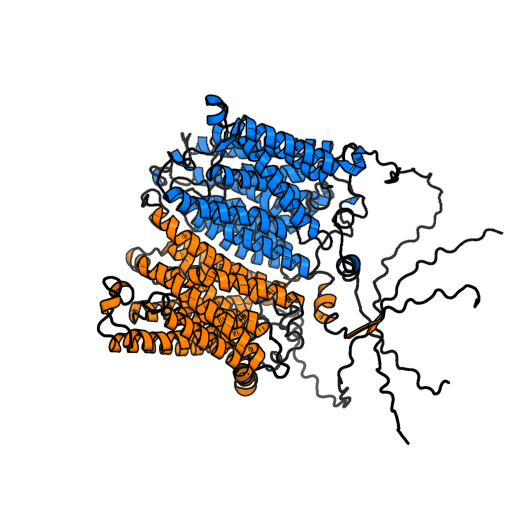A O 1
ATOM 1363 N N . LEU A 1 178 ? -10.539 19.484 6.684 1 98.31 178 LEU A N 1
ATOM 1364 C CA . LEU A 1 178 ? -11.211 18.953 5.5 1 98.31 178 LEU A CA 1
ATOM 1365 C C . LEU A 1 178 ? -12.711 19.219 5.551 1 98.31 178 LEU A C 1
ATOM 1367 O O . LEU A 1 178 ? -13.375 18.891 6.535 1 98.31 178 LEU A O 1
ATOM 1371 N N . GLY A 1 179 ? -13.219 19.844 4.473 1 97.5 179 GLY A N 1
ATOM 1372 C CA . GLY A 1 179 ? -14.648 20.078 4.324 1 97.5 179 GLY A CA 1
ATOM 1373 C C . GLY A 1 179 ? -15.133 21.328 5.02 1 97.5 179 GLY A C 1
ATOM 1374 O O . GLY A 1 179 ? -16.312 21.688 4.918 1 97.5 179 GLY A O 1
ATOM 1375 N N . LYS A 1 180 ? -14.234 22.094 5.672 1 97.38 180 LYS A N 1
ATOM 1376 C CA . LYS A 1 180 ? -14.633 23.25 6.469 1 97.38 180 LYS A CA 1
ATOM 1377 C C . LYS A 1 180 ? -14.258 24.562 5.773 1 97.38 180 LYS A C 1
ATOM 1379 O O . LYS A 1 180 ? -14.836 25.609 6.059 1 97.38 180 LYS A O 1
ATOM 1384 N N . LEU A 1 181 ? -13.258 24.469 4.934 1 98 181 LEU A N 1
ATOM 1385 C CA . LEU A 1 181 ? -12.719 25.688 4.328 1 98 181 LEU A CA 1
ATOM 1386 C C . LEU A 1 181 ? -13.164 25.812 2.873 1 98 181 LEU A C 1
ATOM 1388 O O . LEU A 1 181 ? -13.312 24.812 2.178 1 98 181 LEU A O 1
ATOM 1392 N N . SER A 1 182 ? -13.375 27.062 2.459 1 97.12 182 SER A N 1
ATOM 1393 C CA . SER A 1 182 ? -13.531 27.359 1.037 1 97.12 182 SER A CA 1
ATOM 1394 C C . SER A 1 182 ? -12.211 27.219 0.294 1 97.12 182 SER A C 1
ATOM 1396 O O . SER A 1 182 ? -11.141 27.203 0.913 1 97.12 182 SER A O 1
ATOM 1398 N N . PRO A 1 183 ? -12.203 27.062 -1.045 1 96.62 183 PRO A N 1
ATOM 1399 C CA . PRO A 1 183 ? -10.953 26.953 -1.802 1 96.62 183 PRO A CA 1
ATOM 1400 C C . PRO A 1 183 ? -10.008 28.125 -1.534 1 96.62 183 PRO A C 1
ATOM 1402 O O . PRO A 1 183 ? -8.797 27.938 -1.438 1 96.62 183 PRO A O 1
ATOM 1405 N N . VAL A 1 184 ? -10.586 29.328 -1.398 1 97.38 184 VAL A N 1
ATOM 1406 C CA . VAL A 1 184 ? -9.75 30.5 -1.139 1 97.38 184 VAL A CA 1
ATOM 1407 C C . VAL A 1 184 ? -9.102 30.375 0.239 1 97.38 184 VAL A C 1
ATOM 1409 O O . VAL A 1 184 ? -7.93 30.719 0.412 1 97.38 184 VAL A O 1
ATOM 1412 N N . GLN A 1 185 ? -9.836 29.953 1.193 1 98.31 185 GLN A N 1
ATOM 1413 C CA . GLN A 1 185 ? -9.305 29.781 2.539 1 98.31 185 GLN A CA 1
ATOM 1414 C C . GLN A 1 185 ? -8.18 28.75 2.559 1 98.31 185 GLN A C 1
ATOM 1416 O O . GLN A 1 185 ? -7.184 28.922 3.262 1 98.31 185 GLN A O 1
ATOM 1421 N N . TYR A 1 186 ? -8.305 27.641 1.783 1 98.69 186 TYR A N 1
ATOM 1422 C CA . TYR A 1 186 ? -7.23 26.656 1.67 1 98.69 186 TYR A CA 1
ATOM 1423 C C . TYR A 1 186 ? -5.969 27.297 1.104 1 98.69 186 TYR A C 1
ATOM 1425 O O . TYR A 1 186 ? -4.859 27 1.556 1 98.69 186 TYR A O 1
ATOM 1433 N N . LEU A 1 187 ? -6.117 28.141 0.105 1 98.25 187 LEU A N 1
ATOM 1434 C CA . LEU A 1 187 ? -4.973 28.812 -0.497 1 98.25 187 LEU A CA 1
ATOM 1435 C C . LEU A 1 187 ? -4.262 29.688 0.527 1 98.25 187 LEU A C 1
ATOM 1437 O O . LEU A 1 187 ? -3.029 29.688 0.606 1 98.25 187 LEU A O 1
ATOM 1441 N N . ILE A 1 188 ? -5.039 30.438 1.296 1 98.69 188 ILE A N 1
ATOM 1442 C CA . ILE A 1 188 ? -4.469 31.328 2.291 1 98.69 188 ILE A CA 1
ATOM 1443 C C . ILE A 1 188 ? -3.768 30.531 3.379 1 98.69 188 ILE A C 1
ATOM 1445 O O . ILE A 1 188 ? -2.693 30.906 3.85 1 98.69 188 ILE A O 1
ATOM 1449 N N . MET A 1 189 ? -4.352 29.406 3.775 1 98.88 189 MET A N 1
ATOM 1450 C CA . MET A 1 189 ? -3.713 28.531 4.742 1 98.88 189 MET A CA 1
ATOM 1451 C C . MET A 1 189 ? -2.354 28.062 4.234 1 98.88 189 MET A C 1
ATOM 1453 O O . MET A 1 189 ? -1.36 28.125 4.961 1 98.88 189 MET A O 1
ATOM 1457 N N . ALA A 1 190 ? -2.314 27.625 2.998 1 98.81 190 ALA A N 1
ATOM 1458 C CA . ALA A 1 190 ? -1.074 27.125 2.404 1 98.81 190 ALA A CA 1
ATOM 1459 C C . ALA A 1 190 ? -0.043 28.25 2.283 1 98.81 190 ALA A C 1
ATOM 1461 O O . ALA A 1 190 ? 1.152 28.016 2.49 1 98.81 190 ALA A O 1
ATOM 1462 N N . LEU A 1 191 ? -0.518 29.438 1.902 1 98.81 191 LEU A N 1
ATOM 1463 C CA . LEU A 1 191 ? 0.359 30.594 1.751 1 98.81 191 LEU A CA 1
ATOM 1464 C C . LEU A 1 191 ? 1.076 30.906 3.059 1 98.81 191 LEU A C 1
ATOM 1466 O O . LEU A 1 191 ? 2.27 31.219 3.061 1 98.81 191 LEU A O 1
ATOM 1470 N N . ILE A 1 192 ? 0.356 30.828 4.168 1 98.81 192 ILE A N 1
ATOM 1471 C CA . ILE A 1 192 ? 0.905 31.188 5.473 1 98.81 192 ILE A CA 1
ATOM 1472 C C . ILE A 1 192 ? 1.732 30.016 6.016 1 98.81 192 ILE A C 1
ATOM 1474 O O . ILE A 1 192 ? 2.844 30.219 6.516 1 98.81 192 ILE A O 1
ATOM 1478 N N . GLU A 1 193 ? 1.241 28.812 5.895 1 98.94 193 GLU A N 1
ATOM 1479 C CA . GLU A 1 193 ? 1.818 27.641 6.543 1 98.94 193 GLU A CA 1
ATOM 1480 C C . GLU A 1 193 ? 3.16 27.266 5.918 1 98.94 193 GLU A C 1
ATOM 1482 O O . GLU A 1 193 ? 4.09 26.875 6.625 1 98.94 193 GLU A O 1
ATOM 1487 N N . THR A 1 194 ? 3.275 27.391 4.605 1 98.81 194 THR A N 1
ATOM 1488 C CA . THR A 1 194 ? 4.434 26.875 3.877 1 98.81 194 THR A CA 1
ATOM 1489 C C . THR A 1 194 ? 5.711 27.562 4.352 1 98.81 194 THR A C 1
ATOM 1491 O O . THR A 1 194 ? 6.668 26.906 4.758 1 98.81 194 THR A O 1
ATOM 1494 N N . PRO A 1 195 ? 5.797 28.906 4.438 1 98.62 195 PRO A N 1
ATOM 1495 C CA . PRO A 1 195 ? 7.039 29.531 4.906 1 98.62 195 PRO A CA 1
ATOM 1496 C C . PRO A 1 195 ? 7.328 29.234 6.375 1 98.62 195 PRO A C 1
ATOM 1498 O O . PRO A 1 195 ? 8.484 29.062 6.758 1 98.62 195 PRO A O 1
ATOM 1501 N N . VAL A 1 196 ? 6.312 29.188 7.195 1 98.81 196 VAL A N 1
ATOM 1502 C CA . VAL A 1 196 ? 6.523 28.891 8.609 1 98.81 196 VAL A CA 1
ATOM 1503 C C . VAL A 1 196 ? 7.105 27.5 8.766 1 98.81 196 VAL A C 1
ATOM 1505 O O . VAL A 1 196 ? 8.086 27.297 9.492 1 98.81 196 VAL A O 1
ATOM 1508 N N . ALA A 1 197 ? 6.488 26.531 8.078 1 98.75 197 ALA A N 1
ATOM 1509 C CA . ALA A 1 197 ? 6.934 25.141 8.164 1 98.75 197 ALA A CA 1
ATOM 1510 C C . ALA A 1 197 ? 8.383 25 7.691 1 98.75 197 ALA A C 1
ATOM 1512 O O . ALA A 1 197 ? 9.188 24.328 8.336 1 98.75 197 ALA A O 1
ATOM 1513 N N . ILE A 1 198 ? 8.711 25.625 6.578 1 98.5 198 ILE A N 1
ATOM 1514 C CA . ILE A 1 198 ? 10.039 25.484 5.988 1 98.5 198 ILE A CA 1
ATOM 1515 C C . ILE A 1 198 ? 11.07 26.188 6.871 1 98.5 198 ILE A C 1
ATOM 1517 O O . ILE A 1 198 ? 12.18 25.672 7.059 1 98.5 198 ILE A O 1
ATOM 1521 N N . PHE A 1 199 ? 10.719 27.344 7.461 1 98.25 199 PHE A N 1
ATOM 1522 C CA . PHE A 1 199 ? 11.625 28.047 8.359 1 98.25 199 PHE A CA 1
ATOM 1523 C C . PHE A 1 199 ? 11.898 27.219 9.609 1 98.25 199 PHE A C 1
ATOM 1525 O O . PHE A 1 199 ? 13.047 27.125 10.062 1 98.25 199 PHE A O 1
ATOM 1532 N N . ILE A 1 200 ? 10.875 26.641 10.172 1 98.62 200 ILE A N 1
ATOM 1533 C CA . ILE A 1 200 ? 11.031 25.812 11.367 1 98.62 200 ILE A CA 1
ATOM 1534 C C . ILE A 1 200 ? 11.859 24.578 11.039 1 98.62 200 ILE A C 1
ATOM 1536 O O . ILE A 1 200 ? 12.719 24.172 11.82 1 98.62 200 ILE A O 1
ATOM 1540 N N . GLU A 1 201 ? 11.555 23.938 9.906 1 98.25 201 GLU A N 1
ATOM 1541 C CA . GLU A 1 201 ? 12.359 22.797 9.461 1 98.25 201 GLU A CA 1
ATOM 1542 C C . GLU A 1 201 ? 13.836 23.172 9.367 1 98.25 201 GLU A C 1
ATOM 1544 O O . GLU A 1 201 ? 14.703 22.422 9.82 1 98.25 201 GLU A O 1
ATOM 1549 N N . HIS A 1 202 ? 14.117 24.344 8.734 1 96.75 202 HIS A N 1
ATOM 1550 C CA . HIS A 1 202 ? 15.492 24.812 8.594 1 96.75 202 HIS A CA 1
ATOM 1551 C C . HIS A 1 202 ? 16.172 24.953 9.945 1 96.75 202 HIS A C 1
ATOM 1553 O O . HIS A 1 202 ? 17.297 24.516 10.133 1 96.75 202 HIS A O 1
ATOM 1559 N N . THR A 1 203 ? 15.484 25.547 10.875 1 97.75 203 THR A N 1
ATOM 1560 C CA . THR A 1 203 ? 16.016 25.766 12.219 1 97.75 203 THR A CA 1
ATOM 1561 C C . THR A 1 203 ? 16.25 24.438 12.93 1 97.75 203 THR A C 1
ATOM 1563 O O . THR A 1 203 ? 17.312 24.219 13.516 1 97.75 203 THR A O 1
ATOM 1566 N N . VAL A 1 204 ? 15.344 23.484 12.828 1 98.44 204 VAL A N 1
ATOM 1567 C CA . VAL A 1 204 ? 15.391 22.203 13.523 1 98.44 204 VAL A CA 1
ATOM 1568 C C . VAL A 1 204 ? 16.516 21.344 12.953 1 98.44 204 VAL A C 1
ATOM 1570 O O . VAL A 1 204 ? 17.297 20.766 13.695 1 98.44 204 VAL A O 1
ATOM 1573 N N . VAL A 1 205 ? 16.656 21.312 11.68 1 96.56 205 VAL A N 1
ATOM 1574 C CA . VAL A 1 205 ? 17.562 20.375 11.016 1 96.56 205 VAL A CA 1
ATOM 1575 C C . VAL A 1 205 ? 18.938 21 10.898 1 96.56 205 VAL A C 1
ATOM 1577 O O . VAL A 1 205 ? 19.953 20.344 11.164 1 96.56 205 VAL A O 1
ATOM 1580 N N . HIS A 1 206 ? 19.047 22.312 10.555 1 94.12 206 HIS A N 1
ATOM 1581 C CA . HIS A 1 206 ? 20.344 22.875 10.195 1 94.12 206 HIS A CA 1
ATOM 1582 C C . HIS A 1 206 ? 20.938 23.688 11.336 1 94.12 206 HIS A C 1
ATOM 1584 O O . HIS A 1 206 ? 22.156 23.875 11.406 1 94.12 206 HIS A O 1
ATOM 1590 N N . THR A 1 207 ? 20.094 24.156 12.203 1 95.81 207 THR A N 1
ATOM 1591 C CA . THR A 1 207 ? 20.609 24.906 13.352 1 95.81 207 THR A CA 1
ATOM 1592 C C . THR A 1 207 ? 20.812 23.984 14.555 1 95.81 207 THR A C 1
ATOM 1594 O O . THR A 1 207 ? 21.891 23.953 15.148 1 95.81 207 THR A O 1
ATOM 1597 N N . PHE A 1 208 ? 19.828 23.125 14.82 1 97.88 208 PHE A N 1
ATOM 1598 C CA . PHE A 1 208 ? 19.891 22.281 16 1 97.88 208 PHE A CA 1
ATOM 1599 C C . PHE A 1 208 ? 20.344 20.875 15.641 1 97.88 208 PHE A C 1
ATOM 1601 O O . PHE A 1 208 ? 20.531 20.031 16.516 1 97.88 208 PHE A O 1
ATOM 1608 N N . HIS A 1 209 ? 20.469 20.578 14.367 1 97.94 209 HIS A N 1
ATOM 1609 C CA . HIS A 1 209 ? 21.031 19.344 13.859 1 97.94 209 HIS A CA 1
ATOM 1610 C C . HIS A 1 209 ? 20.266 18.125 14.383 1 97.94 209 HIS A C 1
ATOM 1612 O O . HIS A 1 209 ? 20.875 17.141 14.82 1 97.94 209 HIS A O 1
ATOM 1618 N N . VAL A 1 210 ? 18.969 18.297 14.445 1 98.56 210 VAL A N 1
ATOM 1619 C CA . VAL A 1 210 ? 18.078 17.203 14.781 1 98.56 210 VAL A CA 1
ATOM 1620 C C . VAL A 1 210 ? 18.031 16.203 13.625 1 98.56 210 VAL A C 1
ATOM 1622 O O . VAL A 1 210 ? 17.953 16.594 12.461 1 98.56 210 VAL A O 1
ATOM 1625 N N . ASN A 1 211 ? 18.234 14.883 13.938 1 98.5 211 ASN A N 1
ATOM 1626 C CA . ASN A 1 211 ? 17.969 13.852 12.945 1 98.5 211 ASN A CA 1
ATOM 1627 C C . ASN A 1 211 ? 16.469 13.609 12.773 1 98.5 211 ASN A C 1
ATOM 1629 O O . ASN A 1 211 ? 15.789 13.211 13.719 1 98.5 211 ASN A O 1
ATOM 1633 N N . ASP A 1 212 ? 15.953 13.859 11.664 1 98.62 212 ASP A N 1
ATOM 1634 C CA . ASP A 1 212 ? 14.547 13.695 11.32 1 98.62 212 ASP A CA 1
ATOM 1635 C C . ASP A 1 212 ? 14.383 13.344 9.836 1 98.62 212 ASP A C 1
ATOM 1637 O O . ASP A 1 212 ? 13.617 13.992 9.125 1 98.62 212 ASP A O 1
ATOM 1641 N N . VAL A 1 213 ? 15.055 12.273 9.445 1 98.25 213 VAL A N 1
ATOM 1642 C CA . VAL A 1 213 ? 15.258 11.922 8.047 1 98.25 213 VAL A CA 1
ATOM 1643 C C . VAL A 1 213 ? 13.898 11.711 7.371 1 98.25 213 VAL A C 1
ATOM 1645 O O . VAL A 1 213 ? 13.711 12.078 6.211 1 98.25 213 VAL A O 1
ATOM 1648 N N . GLY A 1 214 ? 12.93 11.156 8.016 1 98.38 214 GLY A N 1
ATOM 1649 C CA . GLY A 1 214 ? 11.609 10.891 7.465 1 98.38 214 GLY A CA 1
ATOM 1650 C C . GLY A 1 214 ? 10.633 12.023 7.711 1 98.38 214 GLY A C 1
ATOM 1651 O O . GLY A 1 214 ? 9.453 11.922 7.359 1 98.38 214 GLY A O 1
ATOM 1652 N N . GLY A 1 215 ? 11.016 13.102 8.367 1 98.62 215 GLY A N 1
ATOM 1653 C CA . GLY A 1 215 ? 10.188 14.273 8.594 1 98.62 215 GLY A CA 1
ATOM 1654 C C . GLY A 1 215 ? 9.07 14.031 9.586 1 98.62 215 GLY A C 1
ATOM 1655 O O . GLY A 1 215 ? 8 14.633 9.492 1 98.62 215 GLY A O 1
ATOM 1656 N N . SER A 1 216 ? 9.25 13.125 10.5 1 98.94 216 SER A N 1
ATOM 1657 C CA . SER A 1 216 ? 8.195 12.812 11.469 1 98.94 216 SER A CA 1
ATOM 1658 C C . SER A 1 216 ? 7.891 14.008 12.359 1 98.94 216 SER A C 1
ATOM 1660 O O . SER A 1 216 ? 6.73 14.266 12.688 1 98.94 216 SER A O 1
ATOM 1662 N N . ILE A 1 217 ? 8.953 14.727 12.719 1 98.88 217 ILE A N 1
ATOM 1663 C CA . ILE A 1 217 ? 8.805 15.891 13.586 1 98.88 217 ILE A CA 1
ATOM 1664 C C . ILE A 1 217 ? 8.43 17.109 12.75 1 98.88 217 ILE A C 1
ATOM 1666 O O . ILE A 1 217 ? 7.34 17.672 12.914 1 98.88 217 ILE A O 1
ATOM 1670 N N . VAL A 1 218 ? 9.156 17.422 11.727 1 98.88 218 VAL A N 1
ATOM 1671 C CA . VAL A 1 218 ? 9.055 18.719 11.055 1 98.88 218 VAL A CA 1
ATOM 1672 C C . VAL A 1 218 ? 7.934 18.672 10.023 1 98.88 218 VAL A C 1
ATOM 1674 O O . VAL A 1 218 ? 7.418 19.719 9.617 1 98.88 218 VAL A O 1
ATOM 1677 N N . VAL A 1 219 ? 7.531 17.5 9.539 1 98.81 219 VAL A N 1
ATOM 1678 C CA . VAL A 1 219 ? 6.461 17.406 8.555 1 98.81 219 VAL A CA 1
ATOM 1679 C C . VAL A 1 219 ? 5.18 16.906 9.219 1 98.81 219 VAL A C 1
ATOM 1681 O O . VAL A 1 219 ? 4.188 17.641 9.289 1 98.81 219 VAL A O 1
ATOM 1684 N N . HIS A 1 220 ? 5.211 15.695 9.781 1 98.94 220 HIS A N 1
ATOM 1685 C CA . HIS A 1 220 ? 4.004 15.039 10.258 1 98.94 220 HIS A CA 1
ATOM 1686 C C . HIS A 1 220 ? 3.471 15.711 11.523 1 98.94 220 HIS A C 1
ATOM 1688 O O . HIS A 1 220 ? 2.301 16.094 11.586 1 98.94 220 HIS A O 1
ATOM 1694 N N . ALA A 1 221 ? 4.336 15.859 12.523 1 98.94 221 ALA A N 1
ATOM 1695 C CA . ALA A 1 221 ? 3.885 16.516 13.75 1 98.94 221 ALA A CA 1
ATOM 1696 C C . ALA A 1 221 ? 3.508 17.969 13.484 1 98.94 221 ALA A C 1
ATOM 1698 O O . ALA A 1 221 ? 2.475 18.453 13.953 1 98.94 221 ALA A O 1
ATOM 1699 N N . PHE A 1 222 ? 4.363 18.672 12.758 1 98.94 222 PHE A N 1
ATOM 1700 C CA . PHE A 1 222 ? 4.066 20.062 12.461 1 98.94 222 PHE A CA 1
ATOM 1701 C C . PHE A 1 222 ? 2.715 20.203 11.773 1 98.94 222 PHE A C 1
ATOM 1703 O O . PHE A 1 222 ? 1.86 20.969 12.203 1 98.94 222 PHE A O 1
ATOM 1710 N N . GLY A 1 223 ? 2.523 19.484 10.656 1 98.94 223 GLY A N 1
ATOM 1711 C CA . GLY A 1 223 ? 1.273 19.562 9.914 1 98.94 223 GLY A CA 1
ATOM 1712 C C . GLY A 1 223 ? 0.057 19.234 10.758 1 98.94 223 GLY A C 1
ATOM 1713 O O . GLY A 1 223 ? -0.972 19.906 10.664 1 98.94 223 GLY A O 1
ATOM 1714 N N . ALA A 1 224 ? 0.178 18.188 11.562 1 98.94 224 ALA A N 1
ATOM 1715 C CA . ALA A 1 224 ? -0.947 17.734 12.375 1 98.94 224 ALA A CA 1
ATOM 1716 C C . ALA A 1 224 ? -1.341 18.797 13.406 1 98.94 224 ALA A C 1
ATOM 1718 O O . ALA A 1 224 ? -2.514 19.156 13.508 1 98.94 224 ALA A O 1
ATOM 1719 N N . TYR A 1 225 ? -0.386 19.344 14.109 1 98.88 225 TYR A N 1
ATOM 1720 C CA . TYR A 1 225 ? -0.716 20.25 15.203 1 98.88 225 TYR A CA 1
ATOM 1721 C C . TYR A 1 225 ? -1.019 21.656 14.672 1 98.88 225 TYR A C 1
ATOM 1723 O O . TYR A 1 225 ? -1.834 22.375 15.25 1 98.88 225 TYR A O 1
ATOM 1731 N N . PHE A 1 226 ? -0.373 22.078 13.594 1 98.94 226 PHE A N 1
ATOM 1732 C CA . PHE A 1 226 ? -0.827 23.281 12.898 1 98.94 226 PHE A CA 1
ATOM 1733 C C . PHE A 1 226 ? -2.297 23.156 12.516 1 98.94 226 PHE A C 1
ATOM 1735 O O . PHE A 1 226 ? -3.092 24.062 12.797 1 98.94 226 PHE A O 1
ATOM 1742 N N . GLY A 1 227 ? -2.652 22.016 11.852 1 98.88 227 GLY A N 1
ATOM 1743 C CA . GLY A 1 227 ? -4.023 21.797 11.422 1 98.88 227 GLY A CA 1
ATOM 1744 C C . GLY A 1 227 ? -5.012 21.766 12.578 1 98.88 227 GLY A C 1
ATOM 1745 O O . GLY A 1 227 ? -6.094 22.359 12.484 1 98.88 227 GLY A O 1
ATOM 1746 N N . LEU A 1 228 ? -4.66 21.125 13.664 1 98.5 228 LEU A N 1
ATOM 1747 C CA . LEU A 1 228 ? -5.543 21.031 14.828 1 98.5 228 LEU A CA 1
ATOM 1748 C C . LEU A 1 228 ? -5.738 22.391 15.477 1 98.5 228 LEU A C 1
ATOM 1750 O O . LEU A 1 228 ? -6.859 22.75 15.859 1 98.5 228 LEU A O 1
ATOM 1754 N N . ALA A 1 229 ? -4.648 23.125 15.625 1 98.69 229 ALA A N 1
ATOM 1755 C CA . ALA A 1 229 ? -4.754 24.469 16.188 1 98.69 229 ALA A CA 1
ATOM 1756 C C . ALA A 1 229 ? -5.578 25.391 15.289 1 98.69 229 ALA A C 1
ATOM 1758 O O . ALA A 1 229 ? -6.371 26.203 15.773 1 98.69 229 ALA A O 1
ATOM 1759 N N . CYS A 1 230 ? -5.34 25.266 14.016 1 98.69 230 CYS A N 1
ATOM 1760 C CA . CYS A 1 230 ? -6.129 26.016 13.039 1 98.69 230 CYS A CA 1
ATOM 1761 C C . CYS A 1 230 ? -7.609 25.688 13.164 1 98.69 230 CYS A C 1
ATOM 1763 O O . CYS A 1 230 ? -8.461 26.578 13.156 1 98.69 230 CYS A O 1
ATOM 1765 N N . SER A 1 231 ? -7.902 24.406 13.273 1 98 231 SER A N 1
ATOM 1766 C CA . SER A 1 231 ? -9.273 23.953 13.414 1 98 231 SER A CA 1
ATOM 1767 C C . SER A 1 231 ? -9.914 24.484 14.688 1 98 231 SER A C 1
ATOM 1769 O O . SER A 1 231 ? -11.086 24.875 14.68 1 98 231 SER A O 1
ATOM 1771 N N . LYS A 1 232 ? -9.203 24.547 15.773 1 97.25 232 LYS A N 1
ATOM 1772 C CA . LYS A 1 232 ? -9.719 25.062 17.031 1 97.25 232 LYS A CA 1
ATOM 1773 C C . LYS A 1 232 ? -10.047 26.547 16.938 1 97.25 232 LYS A C 1
ATOM 1775 O O . LYS A 1 232 ? -11.125 26.984 17.344 1 97.25 232 LYS A O 1
ATOM 1780 N N . ALA A 1 233 ? -9.172 27.297 16.359 1 97.75 233 ALA A N 1
ATOM 1781 C CA . ALA A 1 233 ? -9.344 28.734 16.266 1 97.75 233 ALA A CA 1
ATOM 1782 C C . ALA A 1 233 ? -10.445 29.094 15.266 1 97.75 233 ALA A C 1
ATOM 1784 O O . ALA A 1 233 ? -11.211 30.031 15.484 1 97.75 233 ALA A O 1
ATOM 1785 N N . PHE A 1 234 ? -10.523 28.328 14.211 1 97 234 PHE A N 1
ATOM 1786 C CA . PHE A 1 234 ? -11.477 28.578 13.133 1 97 234 PHE A CA 1
ATOM 1787 C C . PHE A 1 234 ? -12.859 28.047 13.508 1 97 234 PHE A C 1
ATOM 1789 O O . PHE A 1 234 ? -13.875 28.562 13.047 1 97 234 PHE A O 1
ATOM 1796 N N . GLY A 1 235 ? -12.867 27.062 14.398 1 90.75 235 GLY A N 1
ATOM 1797 C CA . GLY A 1 235 ? -13.992 26.156 14.609 1 90.75 235 GLY A CA 1
ATOM 1798 C C . GLY A 1 235 ? -15.234 26.859 15.125 1 90.75 235 GLY A C 1
ATOM 1799 O O . GLY A 1 235 ? -15.141 27.938 15.727 1 90.75 235 GLY A O 1
ATOM 1800 N N . ASP A 1 236 ? -16.281 26.25 14.75 1 88.19 236 ASP A N 1
ATOM 1801 C CA . ASP A 1 236 ? -17.641 26.578 15.172 1 88.19 236 ASP A CA 1
ATOM 1802 C C . ASP A 1 236 ? -18.422 25.328 15.547 1 88.19 236 ASP A C 1
ATOM 1804 O O . ASP A 1 236 ? -18.125 24.234 15.062 1 88.19 236 ASP A O 1
ATOM 1808 N N . LYS A 1 237 ? -19.375 25.453 16.422 1 87.31 237 LYS A N 1
ATOM 1809 C CA . LYS A 1 237 ? -20.172 24.312 16.891 1 87.31 237 LYS A CA 1
ATOM 1810 C C . LYS A 1 237 ? -20.875 23.625 15.727 1 87.31 237 LYS A C 1
ATOM 1812 O O . LYS A 1 237 ? -21.109 22.422 15.766 1 87.31 237 LYS A O 1
ATOM 1817 N N . SER A 1 238 ? -21.125 24.391 14.703 1 87.88 238 SER A N 1
ATOM 1818 C CA . SER A 1 238 ? -21.891 23.859 13.57 1 87.88 238 SER A CA 1
ATOM 1819 C C . SER A 1 238 ? -21.062 22.859 12.773 1 87.88 238 SER A C 1
ATOM 1821 O O . SER A 1 238 ? -21.609 22.062 12 1 87.88 238 SER A O 1
ATOM 1823 N N . GLN A 1 239 ? -19.797 22.859 12.938 1 89.94 239 GLN A N 1
ATOM 1824 C CA . GLN A 1 239 ? -18.906 21.984 12.18 1 89.94 239 GLN A CA 1
ATOM 1825 C C . GLN A 1 239 ? -18.844 20.594 12.805 1 89.94 239 GLN A C 1
ATOM 1827 O O . GLN A 1 239 ? -18.375 19.656 12.172 1 89.94 239 GLN A O 1
ATOM 1832 N N . ARG A 1 240 ? -19.344 20.531 13.969 1 88.81 240 ARG A N 1
ATOM 1833 C CA . ARG A 1 240 ? -19.281 19.25 14.664 1 88.81 240 ARG A CA 1
ATOM 1834 C C . ARG A 1 240 ? -20.562 18.453 14.484 1 88.81 240 ARG A C 1
ATOM 1836 O O . ARG A 1 240 ? -21.656 19.031 14.492 1 88.81 240 ARG A O 1
ATOM 1843 N N . GLU A 1 241 ? -20.406 17.172 14.281 1 87.62 241 GLU A N 1
ATOM 1844 C CA . GLU A 1 241 ? -21.547 16.266 14.109 1 87.62 241 GLU A CA 1
ATOM 1845 C C . GLU A 1 241 ? -22.469 16.766 13.008 1 87.62 241 GLU A C 1
ATOM 1847 O O . GLU A 1 241 ? -23.703 16.781 13.188 1 87.62 241 GLU A O 1
ATOM 1852 N N . HIS A 1 242 ? -21.922 17.312 12.008 1 91.12 242 HIS A N 1
ATOM 1853 C CA . HIS A 1 242 ? -22.688 17.781 10.867 1 91.12 242 HIS A CA 1
ATOM 1854 C C . HIS A 1 242 ? -23.297 16.625 10.086 1 91.12 242 HIS A C 1
ATOM 1856 O O . HIS A 1 242 ? -22.688 15.555 9.992 1 91.12 242 HIS A O 1
ATOM 1862 N N . GLU A 1 243 ? -24.391 16.781 9.492 1 88.88 243 GLU A N 1
ATOM 1863 C CA . GLU A 1 243 ? -25.125 15.727 8.797 1 88.88 243 GLU A CA 1
ATOM 1864 C C . GLU A 1 243 ? -24.328 15.188 7.605 1 88.88 243 GLU A C 1
ATOM 1866 O O . GLU A 1 243 ? -24.469 14.016 7.242 1 88.88 243 GLU A O 1
ATOM 1871 N N . ASN A 1 244 ? -23.484 16.094 7.062 1 92.31 244 ASN A N 1
ATOM 1872 C CA . ASN A 1 244 ? -22.734 15.695 5.875 1 92.31 244 ASN A CA 1
ATOM 1873 C C . ASN A 1 244 ? -21.469 14.93 6.246 1 92.31 244 ASN A C 1
ATOM 1875 O O . ASN A 1 244 ? -20.797 14.367 5.375 1 92.31 244 ASN A O 1
ATOM 1879 N N . GLU A 1 245 ? -21.219 14.914 7.48 1 91.38 245 GLU A N 1
ATOM 1880 C CA . GLU A 1 245 ? -20.016 14.195 7.898 1 91.38 245 GLU A CA 1
ATOM 1881 C C . GLU A 1 245 ? -20.234 12.688 7.871 1 91.38 245 GLU A C 1
ATOM 1883 O O . GLU A 1 245 ? -21.359 12.211 8.055 1 91.38 245 GLU A O 1
ATOM 1888 N N . GLY A 1 246 ? -19.234 11.914 7.578 1 91.06 246 GLY A N 1
ATOM 1889 C CA . GLY A 1 246 ? -19.312 10.461 7.555 1 91.06 246 GLY A CA 1
ATOM 1890 C C . GLY A 1 246 ? -19.062 9.875 6.184 1 91.06 246 GLY A C 1
ATOM 1891 O O . GLY A 1 246 ? -18.875 10.609 5.207 1 91.06 246 GLY A O 1
ATOM 1892 N N . SER A 1 247 ? -19.078 8.539 6.199 1 93.12 247 SER A N 1
ATOM 1893 C CA . SER A 1 247 ? -18.719 7.848 4.965 1 93.12 247 SER A CA 1
ATOM 1894 C C . SER A 1 247 ? -19.875 6.977 4.473 1 93.12 247 SER A C 1
ATOM 1896 O O . SER A 1 247 ? -20.859 6.773 5.188 1 93.12 247 SER A O 1
ATOM 1898 N N . ILE A 1 248 ? -19.891 6.559 3.199 1 91.62 248 ILE A N 1
ATOM 1899 C CA . ILE A 1 248 ? -20.672 5.461 2.639 1 91.62 248 ILE A CA 1
ATOM 1900 C C . ILE A 1 248 ? -19.734 4.344 2.182 1 91.62 248 ILE A C 1
ATOM 1902 O O . ILE A 1 248 ? -18.516 4.508 2.182 1 91.62 248 ILE A O 1
ATOM 1906 N N . TYR A 1 249 ? -20.25 3.205 1.806 1 92.81 249 TYR A N 1
ATOM 1907 C CA . TYR A 1 249 ? -19.484 1.989 1.55 1 92.81 249 TYR A CA 1
ATOM 1908 C C . TYR A 1 249 ? -18.438 2.225 0.479 1 92.81 249 TYR A C 1
ATOM 1910 O O . TYR A 1 249 ? -17.25 1.912 0.681 1 92.81 249 TYR A O 1
ATOM 1918 N N . HIS A 1 250 ? -18.781 2.904 -0.649 1 91.94 250 HIS A N 1
ATOM 1919 C CA . HIS A 1 250 ? -17.844 3.068 -1.758 1 91.94 250 HIS A CA 1
ATOM 1920 C C . HIS A 1 250 ? -16.812 4.141 -1.448 1 91.94 250 HIS A C 1
ATOM 1922 O O . HIS A 1 250 ? -15.672 4.062 -1.917 1 91.94 250 HIS A O 1
ATOM 1928 N N . SER A 1 251 ? -17.25 5.211 -0.698 1 94.75 251 SER A N 1
ATOM 1929 C CA . SER A 1 251 ? -16.281 6.266 -0.388 1 94.75 251 SER A CA 1
ATOM 1930 C C . SER A 1 251 ? -15.141 5.734 0.473 1 94.75 251 SER A C 1
ATOM 1932 O O . SER A 1 251 ? -13.992 6.172 0.329 1 94.75 251 SER A O 1
ATOM 1934 N N . ASP A 1 252 ? -15.453 4.73 1.363 1 95.88 252 ASP A N 1
ATOM 1935 C CA . ASP A 1 252 ? -14.398 4.098 2.15 1 95.88 252 ASP A CA 1
ATOM 1936 C C . ASP A 1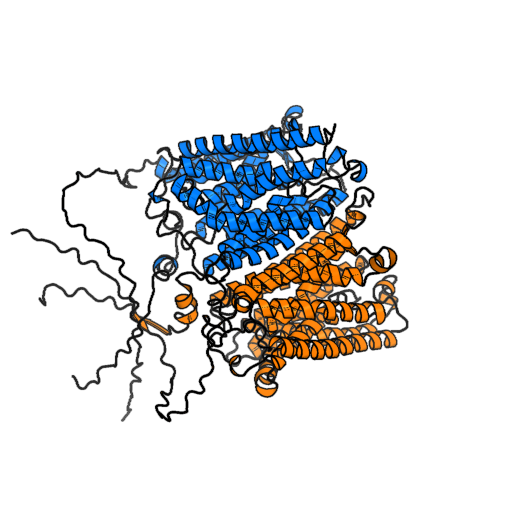 252 ? -13.484 3.256 1.266 1 95.88 252 ASP A C 1
ATOM 1938 O O . ASP A 1 252 ? -12.281 3.152 1.523 1 95.88 252 ASP A O 1
ATOM 1942 N N . ILE A 1 253 ? -14.023 2.609 0.266 1 95.88 253 ILE A N 1
ATOM 1943 C CA . ILE A 1 253 ? -13.219 1.832 -0.673 1 95.88 253 ILE A CA 1
ATOM 1944 C C . ILE A 1 253 ? -12.281 2.76 -1.44 1 95.88 253 ILE A C 1
ATOM 1946 O O . ILE A 1 253 ? -11.109 2.445 -1.63 1 95.88 253 ILE A O 1
ATOM 1950 N N . TYR A 1 254 ? -12.781 3.986 -1.866 1 96.56 254 TYR A N 1
ATOM 1951 C CA . TYR A 1 254 ? -11.93 4.973 -2.518 1 96.56 254 TYR A CA 1
ATOM 1952 C C . TYR A 1 254 ? -10.812 5.43 -1.588 1 96.56 254 TYR A C 1
ATOM 1954 O O . TYR A 1 254 ? -9.664 5.574 -2.014 1 96.56 254 TYR A O 1
ATOM 1962 N N . ALA A 1 255 ? -11.156 5.641 -0.345 1 97.94 255 ALA A N 1
ATOM 1963 C CA . ALA A 1 255 ? -10.156 6.078 0.629 1 97.94 255 ALA A CA 1
ATOM 1964 C C . ALA A 1 255 ? -9.039 5.051 0.763 1 97.94 255 ALA A C 1
ATOM 1966 O O . ALA A 1 255 ? -7.883 5.41 0.988 1 97.94 255 ALA A O 1
ATOM 1967 N N . MET A 1 256 ? -9.352 3.76 0.588 1 98.06 256 MET A N 1
ATOM 1968 C CA . MET A 1 256 ? -8.359 2.699 0.726 1 98.06 256 MET A CA 1
ATOM 1969 C C . MET A 1 256 ? -7.371 2.727 -0.436 1 98.06 256 MET A C 1
ATOM 1971 O O . MET A 1 256 ? -6.234 2.27 -0.301 1 98.06 256 MET A O 1
ATOM 1975 N N . ILE A 1 257 ? -7.754 3.256 -1.605 1 97.75 257 ILE A N 1
ATOM 1976 C CA . ILE A 1 257 ? -6.781 3.467 -2.672 1 97.75 257 ILE A CA 1
ATOM 1977 C C . ILE A 1 257 ? -5.641 4.348 -2.164 1 97.75 257 ILE A C 1
ATOM 1979 O O . ILE A 1 257 ? -4.469 3.996 -2.303 1 97.75 257 ILE A O 1
ATOM 1983 N N . GLY A 1 258 ? -6.027 5.477 -1.541 1 98.56 258 GLY A N 1
ATOM 1984 C CA . GLY A 1 258 ? -5.031 6.379 -0.986 1 98.56 258 GLY A CA 1
ATOM 1985 C C . GLY A 1 258 ? -4.203 5.75 0.117 1 98.56 258 GLY A C 1
ATOM 1986 O O . GLY A 1 258 ? -2.977 5.852 0.114 1 98.56 258 GLY A O 1
ATOM 1987 N N . ALA A 1 259 ? -4.863 5.055 1.041 1 98.56 259 ALA A N 1
ATOM 1988 C CA . ALA A 1 259 ? -4.188 4.441 2.182 1 98.56 259 ALA A CA 1
ATOM 1989 C C . ALA A 1 259 ? -3.131 3.443 1.72 1 98.56 259 ALA A C 1
ATOM 1991 O O . ALA A 1 259 ? -2.008 3.438 2.23 1 98.56 259 ALA A O 1
ATOM 1992 N N . ILE A 1 260 ? -3.416 2.607 0.749 1 98.56 260 ILE A N 1
ATOM 1993 C CA . ILE A 1 260 ? -2.508 1.549 0.318 1 98.56 260 ILE A CA 1
ATOM 1994 C C . ILE A 1 260 ? -1.328 2.158 -0.437 1 98.56 260 ILE A C 1
ATOM 1996 O O . ILE A 1 260 ? -0.184 1.733 -0.26 1 98.56 260 ILE A O 1
ATOM 2000 N N . PHE A 1 261 ? -1.52 3.168 -1.25 1 98.31 261 PHE A N 1
ATOM 2001 C CA . PHE A 1 261 ? -0.398 3.797 -1.938 1 98.31 261 PHE A CA 1
ATOM 2002 C C . PHE A 1 261 ? 0.506 4.523 -0.947 1 98.31 261 PHE A C 1
ATOM 2004 O O . PHE A 1 261 ? 1.725 4.562 -1.125 1 98.31 261 PHE A O 1
ATOM 2011 N N . LEU A 1 262 ? -0.099 5.168 0.049 1 98.62 262 LEU A N 1
ATOM 2012 C CA . LEU A 1 262 ? 0.731 5.734 1.106 1 98.62 262 LEU A CA 1
ATOM 2013 C C . LEU A 1 262 ? 1.544 4.645 1.8 1 98.62 262 LEU A C 1
ATOM 2015 O O . LEU A 1 262 ? 2.74 4.816 2.039 1 98.62 262 LEU A O 1
ATOM 2019 N N . TRP A 1 263 ? 0.911 3.529 2.08 1 98.62 263 TRP A N 1
ATOM 2020 C CA . TRP A 1 263 ? 1.556 2.416 2.77 1 98.62 263 TRP A CA 1
ATOM 2021 C C . TRP A 1 263 ? 2.721 1.87 1.95 1 98.62 263 TRP A C 1
ATOM 2023 O O . TRP A 1 263 ? 3.84 1.748 2.455 1 98.62 263 TRP A O 1
ATOM 2033 N N . VAL A 1 264 ? 2.537 1.624 0.66 1 98.44 264 VAL A N 1
ATOM 2034 C CA . VAL A 1 264 ? 3.496 0.942 -0.203 1 98.44 264 VAL A CA 1
ATOM 2035 C C . VAL A 1 264 ? 4.711 1.839 -0.438 1 98.44 264 VAL A C 1
ATOM 2037 O O . VAL A 1 264 ? 5.844 1.355 -0.514 1 98.44 264 VAL A O 1
ATOM 2040 N N . PHE A 1 265 ? 4.516 3.156 -0.489 1 98.5 265 PHE A N 1
ATOM 2041 C CA . PHE A 1 265 ? 5.605 4.031 -0.904 1 98.5 265 PHE A CA 1
ATOM 2042 C C . PHE A 1 265 ? 6.188 4.773 0.292 1 98.5 265 PHE A C 1
ATOM 2044 O O . PHE A 1 265 ? 7.07 5.617 0.134 1 98.5 265 PHE A O 1
ATOM 2051 N N . TRP A 1 266 ? 5.77 4.453 1.501 1 98.75 266 TRP A N 1
ATOM 2052 C CA . TRP A 1 266 ? 6.27 5.141 2.688 1 98.75 266 TRP A CA 1
ATOM 2053 C C . TRP A 1 266 ? 7.77 4.91 2.859 1 98.75 266 TRP A C 1
ATOM 2055 O O . TRP A 1 266 ? 8.492 5.801 3.305 1 98.75 266 TRP A O 1
ATOM 2065 N N . PRO A 1 267 ? 8.336 3.703 2.535 1 98.5 267 PRO A N 1
ATOM 2066 C CA . PRO A 1 267 ? 9.789 3.533 2.621 1 98.5 267 PRO A CA 1
ATOM 2067 C C . PRO A 1 267 ? 10.555 4.516 1.737 1 98.5 267 PRO A C 1
ATOM 2069 O O . PRO A 1 267 ? 11.617 5 2.125 1 98.5 267 PRO A O 1
ATOM 2072 N N . SER A 1 268 ? 9.992 4.828 0.559 1 98 268 SER A N 1
ATOM 2073 C CA . SER A 1 268 ? 10.625 5.809 -0.318 1 98 268 SER A CA 1
ATOM 2074 C C . SER A 1 268 ? 10.625 7.195 0.317 1 98 268 SER A C 1
ATOM 2076 O O . SER A 1 268 ? 11.602 7.941 0.185 1 98 268 SER A O 1
ATOM 2078 N N . PHE A 1 269 ? 9.547 7.539 0.958 1 98.5 269 PHE A N 1
ATOM 2079 C CA . PHE A 1 269 ? 9.422 8.836 1.616 1 98.5 269 PHE A CA 1
ATOM 2080 C C . PHE A 1 269 ? 10.477 8.992 2.705 1 98.5 269 PHE A C 1
ATOM 2082 O O . PHE A 1 269 ? 11.18 10.008 2.752 1 98.5 269 PHE A O 1
ATOM 2089 N N . ASN A 1 270 ? 10.656 7.965 3.551 1 98.56 270 ASN A N 1
ATOM 2090 C CA . ASN A 1 270 ? 11.586 8.031 4.672 1 98.56 270 ASN A CA 1
ATOM 2091 C C . ASN A 1 270 ? 13.031 7.91 4.203 1 98.56 270 ASN A C 1
ATOM 2093 O O . ASN A 1 270 ? 13.945 8.383 4.875 1 98.56 270 ASN A O 1
ATOM 2097 N N . ALA A 1 271 ? 13.281 7.285 3.049 1 97.25 271 ALA A N 1
ATOM 2098 C CA . ALA A 1 271 ? 14.641 7.043 2.562 1 97.25 271 ALA A CA 1
ATOM 2099 C C . ALA A 1 271 ? 15.07 8.133 1.591 1 97.25 271 ALA A C 1
ATOM 2101 O O . ALA A 1 271 ? 16.25 8.203 1.202 1 97.25 271 ALA A O 1
ATOM 2102 N N . GLY A 1 272 ? 14.172 9 1.225 1 94.88 272 GLY A N 1
ATOM 2103 C CA . GLY A 1 272 ? 14.352 9.906 0.102 1 94.88 272 GLY A CA 1
ATOM 2104 C C . GLY A 1 272 ? 15.57 10.797 0.251 1 94.88 272 GLY A C 1
ATOM 2105 O O . GLY A 1 272 ? 16.297 11.039 -0.719 1 94.88 272 GLY A O 1
ATOM 2106 N N . VAL A 1 273 ? 15.852 11.289 1.455 1 94.25 273 VAL A N 1
ATOM 2107 C CA . VAL A 1 273 ? 16.969 12.219 1.638 1 94.25 273 VAL A CA 1
ATOM 2108 C C . VAL A 1 273 ? 18.047 11.57 2.512 1 94.25 273 VAL A C 1
ATOM 2110 O O . VAL A 1 273 ? 18.938 12.25 3 1 94.25 273 VAL A O 1
ATOM 2113 N N . ALA A 1 274 ? 17.844 10.258 2.768 1 94.44 274 ALA A N 1
ATOM 2114 C CA . ALA A 1 274 ? 18.797 9.57 3.646 1 94.44 274 ALA A CA 1
ATOM 2115 C C . ALA A 1 274 ? 20.141 9.383 2.965 1 94.44 274 ALA A C 1
ATOM 2117 O O . ALA A 1 274 ? 20.219 8.93 1.821 1 94.44 274 ALA A O 1
ATOM 2118 N N . GLU A 1 275 ? 21.109 9.797 3.611 1 91.38 275 GLU A N 1
ATOM 2119 C CA . GLU A 1 275 ? 22.516 9.586 3.248 1 91.38 275 GLU A CA 1
ATOM 2120 C C . GLU A 1 275 ? 23.312 9.055 4.43 1 91.38 275 GLU A C 1
ATOM 2122 O O . GLU A 1 275 ? 23 9.352 5.586 1 91.38 275 GLU A O 1
ATOM 2127 N N . PRO A 1 276 ? 24.438 8.227 4.195 1 91.06 276 PRO A N 1
ATOM 2128 C CA . PRO A 1 276 ? 24.953 7.695 2.928 1 91.06 276 PRO A CA 1
ATOM 2129 C C . PRO A 1 276 ? 24.141 6.508 2.418 1 91.06 276 PRO A C 1
ATOM 2131 O O . PRO A 1 276 ? 23 6.316 2.828 1 91.06 276 PRO A O 1
ATOM 2134 N N . ALA A 1 277 ? 24.719 5.711 1.479 1 88.88 277 ALA A N 1
ATOM 2135 C CA . ALA A 1 277 ? 24.016 4.652 0.765 1 88.88 277 ALA A CA 1
ATOM 2136 C C . ALA A 1 277 ? 23.5 3.592 1.73 1 88.88 277 ALA A C 1
ATOM 2138 O O . ALA A 1 277 ? 22.359 3.115 1.592 1 88.88 277 ALA A O 1
ATOM 2139 N N . ASP A 1 278 ? 24.281 3.236 2.65 1 91.88 278 ASP A N 1
ATOM 2140 C CA . ASP A 1 278 ? 23.859 2.225 3.613 1 91.88 278 ASP A CA 1
ATOM 2141 C C . ASP A 1 278 ? 22.672 2.717 4.438 1 91.88 278 ASP A C 1
ATOM 2143 O O . ASP A 1 278 ? 21.734 1.963 4.688 1 91.88 278 ASP A O 1
ATOM 2147 N N . ALA A 1 279 ? 22.719 3.98 4.914 1 93.62 279 ALA A N 1
ATOM 2148 C CA . ALA A 1 279 ? 21.625 4.566 5.707 1 93.62 279 ALA A CA 1
ATOM 2149 C C . ALA A 1 279 ? 20.328 4.613 4.906 1 93.62 279 ALA A C 1
ATOM 2151 O O . ALA A 1 279 ? 19.25 4.457 5.469 1 93.62 279 ALA A O 1
ATOM 2152 N N . ARG A 1 280 ? 20.438 4.879 3.641 1 93.5 280 ARG A N 1
ATOM 2153 C CA . ARG A 1 280 ? 19.25 4.891 2.787 1 93.5 280 ARG A CA 1
ATOM 2154 C C . ARG A 1 280 ? 18.594 3.512 2.74 1 93.5 280 ARG A C 1
ATOM 2156 O O . ARG A 1 280 ? 17.375 3.393 2.875 1 93.5 280 ARG A O 1
ATOM 2163 N N . GLN A 1 281 ? 19.391 2.479 2.555 1 93.44 281 GLN A N 1
ATOM 2164 C CA . GLN A 1 281 ? 18.875 1.117 2.547 1 93.44 281 GLN A CA 1
ATOM 2165 C C . GLN A 1 281 ? 18.281 0.75 3.904 1 93.44 281 GLN A C 1
ATOM 2167 O O . GLN A 1 281 ? 17.234 0.096 3.973 1 93.44 281 GLN A O 1
ATOM 2172 N N . ARG A 1 282 ? 18.969 1.187 4.926 1 94.62 282 ARG A N 1
ATOM 2173 C CA . ARG A 1 282 ? 18.469 0.937 6.273 1 94.62 282 ARG A CA 1
ATOM 2174 C C . ARG A 1 282 ? 17.125 1.63 6.492 1 94.62 282 ARG A C 1
ATOM 2176 O O . ARG A 1 282 ? 16.234 1.083 7.156 1 94.62 282 ARG A O 1
ATOM 2183 N N . ALA A 1 283 ? 16.984 2.832 5.988 1 97.5 283 ALA A N 1
ATOM 2184 C CA . ALA A 1 283 ? 15.727 3.561 6.105 1 97.5 283 ALA A CA 1
ATOM 2185 C C . ALA A 1 283 ? 14.578 2.785 5.461 1 97.5 283 ALA A C 1
ATOM 2187 O O . ALA A 1 283 ? 13.477 2.736 6.004 1 97.5 283 ALA A O 1
ATOM 2188 N N . VAL A 1 284 ? 14.859 2.154 4.352 1 97.19 284 VAL A N 1
ATOM 2189 C CA . VAL A 1 284 ? 13.859 1.34 3.668 1 97.19 284 VAL A CA 1
ATOM 2190 C C . VAL A 1 284 ? 13.477 0.151 4.547 1 97.19 284 VAL A C 1
ATOM 2192 O O . VAL A 1 284 ? 12.289 -0.082 4.801 1 97.19 284 VAL A O 1
ATOM 2195 N N . CYS A 1 285 ? 14.438 -0.554 5.078 1 97.25 285 CYS A N 1
ATOM 2196 C CA . CYS A 1 285 ? 14.211 -1.779 5.836 1 97.25 285 CYS A CA 1
ATOM 2197 C C . CYS A 1 285 ? 13.508 -1.481 7.156 1 97.25 285 CYS A C 1
ATOM 2199 O O . CYS A 1 285 ? 12.539 -2.154 7.512 1 97.25 285 CYS A O 1
ATOM 2201 N N . ASN A 1 286 ? 13.984 -0.44 7.887 1 98.5 286 ASN A N 1
ATOM 2202 C CA . ASN A 1 286 ? 13.352 -0.062 9.148 1 98.5 286 ASN A CA 1
ATOM 2203 C C . ASN A 1 286 ? 11.898 0.355 8.945 1 98.5 286 ASN A C 1
ATOM 2205 O O . ASN A 1 286 ? 11.023 -0.03 9.719 1 98.5 286 ASN A O 1
ATOM 2209 N N . THR A 1 287 ? 11.688 1.148 7.922 1 98.81 287 THR A N 1
ATOM 2210 C CA . THR A 1 287 ? 10.336 1.632 7.648 1 98.81 287 THR A CA 1
ATOM 2211 C C . THR A 1 287 ? 9.406 0.473 7.289 1 98.81 287 THR A C 1
ATOM 2213 O O . THR A 1 287 ? 8.289 0.391 7.793 1 98.81 287 THR A O 1
ATOM 2216 N N . PHE A 1 288 ? 9.93 -0.42 6.457 1 98.56 288 PHE A N 1
ATOM 2217 C CA . PHE A 1 288 ? 9.156 -1.564 5.996 1 98.56 288 PHE A CA 1
ATOM 2218 C C . PHE A 1 288 ? 8.727 -2.434 7.176 1 98.56 288 PHE A C 1
ATOM 2220 O O . PHE A 1 288 ? 7.543 -2.754 7.316 1 98.56 288 PHE A O 1
ATOM 2227 N N . LEU A 1 289 ? 9.625 -2.783 8.039 1 98.62 289 LEU A N 1
ATOM 2228 C CA . LEU A 1 289 ? 9.328 -3.65 9.172 1 98.62 289 LEU A CA 1
ATOM 2229 C C . LEU A 1 289 ? 8.391 -2.957 10.156 1 98.62 289 LEU A C 1
ATOM 2231 O O . LEU A 1 289 ? 7.5 -3.592 10.719 1 98.62 289 LEU A O 1
ATOM 2235 N N . SER A 1 290 ? 8.617 -1.672 10.383 1 98.88 290 SER A N 1
ATOM 2236 C CA . SER A 1 290 ? 7.727 -0.903 11.25 1 98.88 290 SER A CA 1
ATOM 2237 C C . SER A 1 290 ? 6.301 -0.895 10.719 1 98.88 290 SER A C 1
ATOM 2239 O O . SER A 1 290 ? 5.348 -1.087 11.469 1 98.88 290 SER A O 1
ATOM 2241 N N . LEU A 1 291 ? 6.137 -0.709 9.414 1 98.88 291 LEU A N 1
ATOM 2242 C CA . LEU A 1 291 ? 4.824 -0.661 8.781 1 98.88 291 LEU A CA 1
ATOM 2243 C C . LEU A 1 291 ? 4.121 -2.01 8.883 1 98.88 291 LEU A C 1
ATOM 2245 O O . LEU A 1 291 ? 2.92 -2.066 9.164 1 98.88 291 LEU A O 1
ATOM 2249 N N . VAL A 1 292 ? 4.859 -3.051 8.648 1 98.81 292 VAL A N 1
ATOM 2250 C CA . VAL A 1 292 ? 4.293 -4.395 8.695 1 98.81 292 VAL A CA 1
ATOM 2251 C C . VAL A 1 292 ? 3.781 -4.691 10.102 1 98.81 292 VAL A C 1
ATOM 2253 O O . VAL A 1 292 ? 2.629 -5.098 10.281 1 98.81 292 VAL A O 1
ATOM 2256 N N . ALA A 1 293 ? 4.57 -4.418 11.102 1 98.81 293 ALA A N 1
ATOM 2257 C CA . ALA A 1 293 ? 4.172 -4.652 12.484 1 98.81 293 ALA A CA 1
ATOM 2258 C C . ALA A 1 293 ? 3.012 -3.742 12.883 1 98.81 293 ALA A C 1
ATOM 2260 O O . ALA A 1 293 ? 2.115 -4.156 13.625 1 98.81 293 ALA A O 1
ATOM 2261 N N . CYS A 1 294 ? 3.074 -2.547 12.438 1 98.88 294 CYS A N 1
ATOM 2262 C CA . CYS A 1 294 ? 2.012 -1.585 12.703 1 98.88 294 CYS A CA 1
ATOM 2263 C C . CYS A 1 294 ? 0.679 -2.072 12.148 1 98.88 294 CYS A C 1
ATOM 2265 O O . CYS A 1 294 ? -0.354 -1.958 12.812 1 98.88 294 CYS A O 1
ATOM 2267 N N . THR A 1 295 ? 0.689 -2.607 10.938 1 98.88 295 THR A N 1
ATOM 2268 C CA . THR A 1 295 ? -0.519 -3.102 10.281 1 98.88 295 THR A CA 1
ATOM 2269 C C . THR A 1 295 ? -1.128 -4.254 11.078 1 98.88 295 THR A C 1
ATOM 2271 O O . THR A 1 295 ? -2.328 -4.254 11.367 1 98.88 295 THR A O 1
ATOM 2274 N N . ILE A 1 296 ? -0.306 -5.176 11.477 1 98.81 296 ILE A N 1
ATOM 2275 C CA . ILE A 1 296 ? -0.778 -6.309 12.258 1 98.81 296 ILE A CA 1
ATOM 2276 C C . ILE A 1 296 ? -1.39 -5.812 13.57 1 98.81 296 ILE A C 1
ATOM 2278 O O . ILE A 1 296 ? -2.494 -6.219 13.938 1 98.81 296 ILE A O 1
ATOM 2282 N N . THR A 1 297 ? -0.736 -4.906 14.188 1 98.88 297 THR A N 1
ATOM 2283 C CA . THR A 1 297 ? -1.2 -4.367 15.461 1 98.88 297 THR A CA 1
ATOM 2284 C C . THR A 1 297 ? -2.508 -3.604 15.281 1 98.88 297 THR A C 1
ATOM 2286 O O . THR A 1 297 ? -3.385 -3.65 16.156 1 98.88 297 THR A O 1
ATOM 2289 N N . THR A 1 298 ? -2.602 -2.85 14.227 1 98.88 298 THR A N 1
ATOM 2290 C CA . THR A 1 298 ? -3.826 -2.113 13.938 1 98.88 298 THR A CA 1
ATOM 2291 C C . THR A 1 298 ? -5.027 -3.055 13.906 1 98.88 298 THR A C 1
ATOM 2293 O O . THR A 1 298 ? -6.066 -2.766 14.508 1 98.88 298 THR A O 1
ATOM 2296 N N . PHE A 1 299 ? -4.898 -4.207 13.219 1 98.75 299 PHE A N 1
ATOM 2297 C CA . PHE A 1 299 ? -6 -5.16 13.156 1 98.75 299 PHE A CA 1
ATOM 2298 C C . PHE A 1 299 ? -6.309 -5.723 14.539 1 98.75 299 PHE A C 1
ATOM 2300 O O . PHE A 1 299 ? -7.477 -5.863 14.906 1 98.75 299 PHE A O 1
ATOM 2307 N N . ILE A 1 300 ? -5.293 -6.027 15.336 1 98.56 300 ILE A N 1
ATOM 2308 C CA . ILE A 1 300 ? -5.469 -6.582 16.672 1 98.56 300 ILE A CA 1
ATOM 2309 C C . ILE A 1 300 ? -6.234 -5.59 17.547 1 98.56 300 ILE A C 1
ATOM 2311 O O . ILE A 1 300 ? -7.258 -5.938 18.141 1 98.56 300 ILE A O 1
ATOM 2315 N N . VAL A 1 301 ? -5.777 -4.328 17.547 1 98.62 301 VAL A N 1
ATOM 2316 C CA . VAL A 1 301 ? -6.328 -3.352 18.469 1 98.62 301 VAL A CA 1
ATOM 2317 C C . VAL A 1 301 ? -7.676 -2.852 17.953 1 98.62 301 VAL A C 1
ATOM 2319 O O . VAL A 1 301 ? -8.578 -2.57 18.75 1 98.62 301 VAL A O 1
ATOM 2322 N N . SER A 1 302 ? -7.82 -2.75 16.656 1 98.31 302 SER A N 1
ATOM 2323 C CA . SER A 1 302 ? -9.109 -2.352 16.094 1 98.31 302 SER A CA 1
ATOM 2324 C C . SER A 1 302 ? -10.219 -3.309 16.516 1 98.31 302 SER A C 1
ATOM 2326 O O . SER A 1 302 ? -11.281 -2.875 16.969 1 98.31 302 SER A O 1
ATOM 2328 N N . GLN A 1 303 ? -10 -4.637 16.391 1 96.94 303 GLN A N 1
ATOM 2329 C CA . GLN A 1 303 ? -11 -5.617 16.797 1 96.94 303 GLN A CA 1
ATOM 2330 C C . GLN A 1 303 ? -11.156 -5.656 18.312 1 96.94 303 GLN A C 1
ATOM 2332 O O . GLN A 1 303 ? -12.266 -5.762 18.828 1 96.94 303 GLN A O 1
ATOM 2337 N N . ALA A 1 304 ? -10.078 -5.492 19.062 1 96.38 304 ALA A N 1
ATOM 2338 C CA . ALA A 1 304 ? -10.086 -5.594 20.516 1 96.38 304 ALA A CA 1
ATOM 2339 C C . ALA A 1 304 ? -10.875 -4.445 21.141 1 96.38 304 ALA A C 1
ATOM 2341 O O . ALA A 1 304 ? -11.492 -4.613 22.188 1 96.38 304 ALA A O 1
ATOM 2342 N N . THR A 1 305 ? -10.875 -3.307 20.484 1 95.44 305 THR A N 1
ATOM 2343 C CA . THR A 1 305 ? -11.5 -2.131 21.078 1 95.44 305 THR A CA 1
ATOM 2344 C C . THR A 1 305 ? -12.945 -1.984 20.625 1 95.44 305 THR A C 1
ATOM 2346 O O . THR A 1 305 ? -13.656 -1.079 21.062 1 95.44 305 THR A O 1
ATOM 2349 N N . ASP A 1 306 ? -13.344 -2.859 19.734 1 94.5 306 ASP A N 1
ATOM 2350 C CA . ASP A 1 306 ? -14.734 -2.832 19.281 1 94.5 306 ASP A CA 1
ATOM 2351 C C . ASP A 1 306 ? -15.594 -3.807 20.078 1 94.5 306 ASP A C 1
ATOM 2353 O O . ASP A 1 306 ? -15.211 -4.961 20.281 1 94.5 306 ASP A O 1
ATOM 2357 N N . HIS A 1 307 ? -16.766 -3.414 20.547 1 91.94 307 HIS A N 1
ATOM 2358 C CA . HIS A 1 307 ? -17.656 -4.211 21.375 1 91.94 307 HIS A CA 1
ATOM 2359 C C . HIS A 1 307 ? -18.141 -5.457 20.641 1 91.94 307 HIS A C 1
ATOM 2361 O O . HIS A 1 307 ? -18.312 -6.516 21.25 1 91.94 307 HIS A O 1
ATOM 2367 N N . HIS A 1 308 ? -18.359 -5.375 19.391 1 92.56 308 HIS A N 1
ATOM 2368 C CA . HIS A 1 308 ? -18.875 -6.496 18.609 1 92.56 308 HIS A CA 1
ATOM 2369 C C . HIS A 1 308 ? -17.766 -7.211 17.859 1 92.56 308 HIS A C 1
ATOM 2371 O O . HIS A 1 308 ? -18.016 -8.047 16.984 1 92.56 308 HIS A O 1
ATOM 2377 N N . LYS A 1 309 ? -16.469 -6.766 18.125 1 94.69 309 LYS A N 1
ATOM 2378 C CA . LYS A 1 309 ? -15.273 -7.398 17.578 1 94.69 309 LYS A CA 1
ATOM 2379 C C . LYS A 1 309 ? -15.219 -7.254 16.062 1 94.69 309 LYS A C 1
ATOM 2381 O O . LYS A 1 309 ? -14.891 -8.203 15.352 1 94.69 309 LYS A O 1
ATOM 2386 N N . LYS A 1 310 ? -15.648 -6.094 15.617 1 96.44 310 LYS A N 1
ATOM 2387 C CA . LYS A 1 310 ? -15.57 -5.758 14.195 1 96.44 310 LYS A CA 1
ATOM 2388 C C . LYS A 1 310 ? -14.375 -4.848 13.914 1 96.44 310 LYS A C 1
ATOM 2390 O O . LYS A 1 310 ? -13.883 -4.172 14.82 1 96.44 310 LYS A O 1
ATOM 2395 N N . PHE A 1 311 ? -13.914 -4.883 12.703 1 98 311 PHE A N 1
ATOM 2396 C CA . PHE A 1 311 ? -12.891 -3.945 12.25 1 98 311 PHE A CA 1
ATOM 2397 C C . PHE A 1 311 ? -13.523 -2.617 11.844 1 98 311 PHE A C 1
ATOM 2399 O O . PHE A 1 311 ? -14.633 -2.584 11.32 1 98 311 PHE A O 1
ATOM 2406 N N . ASP A 1 312 ? -12.836 -1.524 12.125 1 97.62 312 ASP A N 1
ATOM 2407 C CA . ASP A 1 312 ? -13.219 -0.179 11.703 1 97.62 312 ASP A CA 1
ATOM 2408 C C . ASP A 1 312 ? -12.352 0.293 10.539 1 97.62 312 ASP A C 1
ATOM 2410 O O . ASP A 1 312 ? -11.133 0.363 10.648 1 97.62 312 ASP A O 1
ATOM 2414 N N . MET A 1 313 ? -13.023 0.623 9.43 1 97 313 MET A N 1
ATOM 2415 C CA . MET A 1 313 ? -12.297 0.995 8.227 1 97 313 MET A CA 1
ATOM 2416 C C . MET A 1 313 ? -11.492 2.271 8.445 1 97 313 MET A C 1
ATOM 2418 O O . MET A 1 313 ? -10.484 2.5 7.773 1 97 313 MET A O 1
ATOM 2422 N N . VAL A 1 314 ? -11.93 3.162 9.359 1 96.38 314 VAL A N 1
ATOM 2423 C CA . VAL A 1 314 ? -11.148 4.348 9.703 1 96.38 314 VAL A CA 1
ATOM 2424 C C . VAL A 1 314 ? -9.805 3.928 10.297 1 96.38 314 VAL A C 1
ATOM 2426 O O . VAL A 1 314 ? -8.766 4.496 9.961 1 96.38 314 VAL A O 1
ATOM 2429 N N . HIS A 1 315 ? -9.82 2.889 11.211 1 98.25 315 HIS A N 1
ATOM 2430 C CA . HIS A 1 315 ? -8.578 2.355 11.766 1 98.25 315 HIS A CA 1
ATOM 2431 C C . HIS A 1 315 ? -7.695 1.765 10.672 1 98.25 315 HIS A C 1
ATOM 2433 O O . HIS A 1 315 ? -6.5 2.064 10.602 1 98.25 315 HIS A O 1
ATOM 2439 N N . ILE A 1 316 ? -8.266 0.975 9.828 1 98.25 316 ILE A N 1
ATOM 2440 C CA . ILE A 1 316 ? -7.508 0.245 8.82 1 98.25 316 ILE A CA 1
ATOM 2441 C C . ILE A 1 316 ? -6.879 1.229 7.836 1 98.25 316 ILE A C 1
ATOM 2443 O O . ILE A 1 316 ? -5.699 1.103 7.492 1 98.25 316 ILE A O 1
ATOM 2447 N N . ALA A 1 317 ? -7.617 2.227 7.426 1 98.06 317 ALA A N 1
ATOM 2448 C CA . ALA A 1 317 ? -7.145 3.172 6.414 1 98.06 317 ALA A CA 1
ATOM 2449 C C . ALA A 1 317 ? -6.066 4.09 6.98 1 98.06 317 ALA A C 1
ATOM 2451 O O . ALA A 1 317 ? -5.195 4.559 6.25 1 98.06 317 ALA A O 1
ATOM 2452 N N . ASN A 1 318 ? -6.055 4.344 8.273 1 98.5 318 ASN A N 1
ATOM 2453 C CA . ASN A 1 318 ? -5.215 5.402 8.812 1 98.5 318 ASN A CA 1
ATOM 2454 C C . ASN A 1 318 ? -4.16 4.848 9.766 1 98.5 318 ASN A C 1
ATOM 2456 O O . ASN A 1 318 ? -2.975 5.152 9.633 1 98.5 318 ASN A O 1
ATOM 2460 N N . SER A 1 319 ? -4.57 3.996 10.711 1 98.88 319 SER A N 1
ATOM 2461 C CA . SER A 1 319 ? -3.664 3.576 11.773 1 98.88 319 SER A CA 1
ATOM 2462 C C . SER A 1 319 ? -2.58 2.645 11.242 1 98.88 319 SER A C 1
ATOM 2464 O O . SER A 1 319 ? -1.492 2.561 11.812 1 98.88 319 SER A O 1
ATOM 2466 N N . THR A 1 320 ? -2.838 1.909 10.148 1 98.88 320 THR A N 1
ATOM 2467 C CA . THR A 1 320 ? -1.827 1.053 9.539 1 98.88 320 THR A CA 1
ATOM 2468 C C . THR A 1 320 ? -0.646 1.88 9.039 1 98.88 320 THR A C 1
ATOM 2470 O O . THR A 1 320 ? 0.452 1.353 8.844 1 98.88 320 THR A O 1
ATOM 2473 N N . LEU A 1 321 ? -0.844 3.178 8.828 1 98.88 321 LEU A N 1
ATOM 2474 C CA . LEU A 1 321 ? 0.167 4.074 8.281 1 98.88 321 LEU A CA 1
ATOM 2475 C C . LEU A 1 321 ? 1.025 4.672 9.383 1 98.88 321 LEU A C 1
ATOM 2477 O O . LEU A 1 321 ? 2.117 5.184 9.125 1 98.88 321 LEU A O 1
ATOM 2481 N N . ALA A 1 322 ? 0.586 4.617 10.625 1 98.94 322 ALA A N 1
ATOM 2482 C CA . ALA A 1 322 ? 1.203 5.328 11.742 1 98.94 322 ALA A CA 1
ATOM 2483 C C . ALA A 1 322 ? 2.627 4.836 11.984 1 98.94 322 ALA A C 1
ATOM 2485 O O . ALA A 1 322 ? 3.484 5.598 12.438 1 98.94 322 ALA A O 1
ATOM 2486 N N . GLY A 1 323 ? 2.881 3.615 11.711 1 98.94 323 GLY A N 1
ATOM 2487 C CA . GLY A 1 323 ? 4.219 3.07 11.875 1 98.94 323 GLY A CA 1
ATOM 2488 C C . GLY A 1 323 ? 5.254 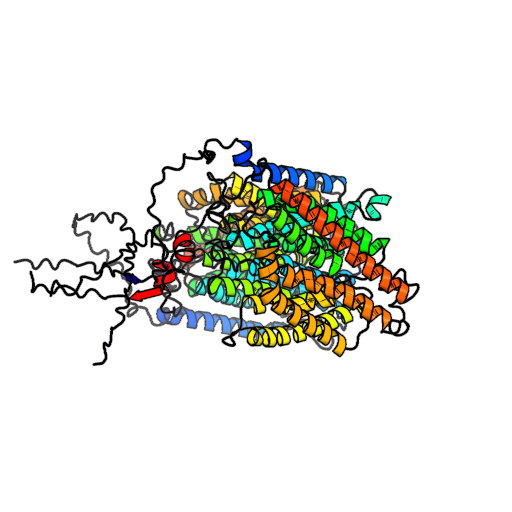3.754 11 1 98.94 323 GLY A C 1
ATOM 2489 O O . GLY A 1 323 ? 6.422 3.855 11.375 1 98.94 323 GLY A O 1
ATOM 2490 N N . GLY A 1 324 ? 4.824 4.129 9.766 1 98.88 324 GLY A N 1
ATOM 2491 C CA . GLY A 1 324 ? 5.711 4.871 8.883 1 98.88 324 GLY A CA 1
ATOM 2492 C C . GLY A 1 324 ? 6.098 6.23 9.438 1 98.88 324 GLY A C 1
ATOM 2493 O O . GLY A 1 324 ? 7.238 6.672 9.281 1 98.88 324 GLY A O 1
ATOM 2494 N N . VAL A 1 325 ? 5.125 6.875 10.102 1 98.88 325 VAL A N 1
ATOM 2495 C CA . VAL A 1 325 ? 5.398 8.156 10.742 1 98.88 325 VAL A CA 1
ATOM 2496 C C . VAL A 1 325 ? 6.328 7.953 11.938 1 98.88 325 VAL A C 1
ATOM 2498 O O . VAL A 1 325 ? 7.359 8.625 12.047 1 98.88 325 VAL A O 1
ATOM 2501 N N . ALA A 1 326 ? 6.102 6.973 12.742 1 98.94 326 ALA A N 1
ATOM 2502 C CA . ALA A 1 326 ? 6.766 6.82 14.031 1 98.94 326 ALA A CA 1
ATOM 2503 C C . ALA A 1 326 ? 8.234 6.438 13.852 1 98.94 326 ALA A C 1
ATOM 2505 O O . ALA A 1 326 ? 9.078 6.785 14.68 1 98.94 326 ALA A O 1
ATOM 2506 N N . ILE A 1 327 ? 8.523 5.766 12.805 1 98.94 327 ILE A N 1
ATOM 2507 C CA . ILE A 1 327 ? 9.891 5.32 12.602 1 98.94 327 ILE A CA 1
ATOM 2508 C C . ILE A 1 327 ? 10.664 6.375 11.812 1 98.94 327 ILE A C 1
ATOM 2510 O O . ILE A 1 327 ? 11.891 6.293 11.688 1 98.94 327 ILE A O 1
ATOM 2514 N N . GLY A 1 328 ? 10.023 7.41 11.312 1 98.81 328 GLY A N 1
ATOM 2515 C CA . GLY A 1 328 ? 10.578 8.312 10.32 1 98.81 328 GLY A CA 1
ATOM 2516 C C . GLY A 1 328 ? 11.797 9.07 10.812 1 98.81 328 GLY A C 1
ATOM 2517 O O . GLY A 1 328 ? 12.773 9.227 10.078 1 98.81 328 GLY A O 1
ATOM 2518 N N . THR A 1 329 ? 11.828 9.523 12.055 1 98.81 329 THR A N 1
ATOM 2519 C CA . THR A 1 329 ? 12.938 10.281 12.609 1 98.81 329 THR A CA 1
ATOM 2520 C C . THR A 1 329 ? 14.188 9.414 12.719 1 98.81 329 THR A C 1
ATOM 2522 O O . THR A 1 329 ? 15.305 9.898 12.57 1 98.81 329 THR A O 1
ATOM 2525 N N . THR A 1 330 ? 13.984 8.125 12.875 1 98.56 330 THR A N 1
ATOM 2526 C CA . THR A 1 330 ? 15.094 7.211 13.117 1 98.56 330 THR A CA 1
ATOM 2527 C C . THR A 1 330 ? 15.172 6.16 12.016 1 98.56 330 THR A C 1
ATOM 2529 O O . THR A 1 330 ? 15.734 5.078 12.219 1 98.56 330 THR A O 1
ATOM 2532 N N . ALA A 1 331 ? 14.547 6.406 10.883 1 98.69 331 ALA A N 1
ATOM 2533 C CA . ALA A 1 331 ? 14.508 5.41 9.82 1 98.69 331 ALA A CA 1
ATOM 2534 C C . ALA A 1 331 ? 15.914 5.051 9.344 1 98.69 331 ALA A C 1
ATOM 2536 O O . ALA A 1 331 ? 16.172 3.92 8.922 1 98.69 331 ALA A O 1
ATOM 2537 N N . ASN A 1 332 ? 16.906 5.984 9.461 1 97.69 332 ASN A N 1
ATOM 2538 C CA . ASN A 1 332 ? 18.234 5.812 8.891 1 97.69 332 ASN A CA 1
ATOM 2539 C C . ASN A 1 332 ? 19.234 5.355 9.938 1 97.69 332 ASN A C 1
ATOM 2541 O O . ASN A 1 332 ? 20.438 5.227 9.648 1 97.69 332 ASN A O 1
ATOM 2545 N N . VAL A 1 333 ? 18.844 5.156 11.164 1 97.5 333 VAL A N 1
ATOM 2546 C CA . VAL A 1 333 ? 19.781 4.816 12.227 1 97.5 333 VAL A CA 1
ATOM 2547 C C . VAL A 1 333 ? 19.953 3.301 12.289 1 97.5 333 VAL A C 1
ATOM 2549 O O . VAL A 1 333 ? 19.125 2.549 11.781 1 97.5 333 VAL A O 1
ATOM 2552 N N . VAL A 1 334 ? 21.078 2.891 12.867 1 95.56 334 VAL A N 1
ATOM 2553 C CA . VAL A 1 334 ? 21.359 1.471 13.055 1 95.56 334 VAL A CA 1
ATOM 2554 C C . VAL A 1 334 ? 20.438 0.905 14.141 1 95.56 334 VAL A C 1
ATOM 2556 O O . VAL A 1 334 ? 20.453 1.386 15.273 1 95.56 334 VAL A O 1
ATOM 2559 N N . LEU A 1 335 ? 19.656 -0.037 13.742 1 96.19 335 LEU A N 1
ATOM 2560 C CA . LEU A 1 335 ? 18.719 -0.686 14.664 1 96.19 335 LEU A CA 1
ATOM 2561 C C . LEU A 1 335 ? 18.75 -2.199 14.484 1 96.19 335 LEU A C 1
ATOM 2563 O O . LEU A 1 335 ? 19.109 -2.695 13.414 1 96.19 335 LEU A O 1
ATOM 2567 N N . ASN A 1 336 ? 18.406 -2.875 15.602 1 96.12 336 ASN A N 1
ATOM 2568 C CA . ASN A 1 336 ? 17.938 -4.25 15.461 1 96.12 336 ASN A CA 1
ATOM 2569 C C . ASN A 1 336 ? 16.578 -4.316 14.781 1 96.12 336 ASN A C 1
ATOM 2571 O O . ASN A 1 336 ? 15.703 -3.494 15.062 1 96.12 336 ASN A O 1
ATOM 2575 N N . PRO A 1 337 ? 16.375 -5.312 13.859 1 97.44 337 PRO A N 1
ATOM 2576 C CA . PRO A 1 337 ? 15.062 -5.438 13.211 1 97.44 337 PRO A CA 1
ATOM 2577 C C . PRO A 1 337 ? 13.914 -5.461 14.219 1 97.44 337 PRO A C 1
ATOM 2579 O O . PRO A 1 337 ? 12.867 -4.855 13.969 1 97.44 337 PRO A O 1
ATOM 2582 N N . LEU A 1 338 ? 14.062 -6.066 15.32 1 98.19 338 LEU A N 1
ATOM 2583 C CA . LEU A 1 338 ? 13.023 -6.156 16.344 1 98.19 338 LEU A CA 1
ATOM 2584 C C . LEU A 1 338 ? 12.617 -4.77 16.828 1 98.19 338 LEU A C 1
ATOM 2586 O O . LEU A 1 338 ? 11.438 -4.52 17.078 1 98.19 338 LEU A O 1
ATOM 2590 N N . HIS A 1 339 ? 13.562 -3.904 17.016 1 98.56 339 HIS A N 1
ATOM 2591 C CA . HIS A 1 339 ? 13.258 -2.588 17.562 1 98.56 339 HIS A CA 1
ATOM 2592 C C . HIS A 1 339 ? 12.469 -1.746 16.578 1 98.56 339 HIS A C 1
ATOM 2594 O O . HIS A 1 339 ? 11.609 -0.95 16.969 1 98.56 339 HIS A O 1
ATOM 2600 N N . ALA A 1 340 ? 12.781 -1.881 15.258 1 98.69 340 ALA A N 1
ATOM 2601 C CA . ALA A 1 340 ? 11.938 -1.239 14.25 1 98.69 340 ALA A CA 1
ATOM 2602 C C . ALA A 1 340 ? 10.5 -1.742 14.336 1 98.69 340 ALA A C 1
ATOM 2604 O O . ALA A 1 340 ? 9.555 -0.956 14.25 1 98.69 340 ALA A O 1
ATOM 2605 N N . MET A 1 341 ? 10.32 -3.041 14.508 1 98.75 341 MET A N 1
ATOM 2606 C CA . MET A 1 341 ? 8.992 -3.641 14.625 1 98.75 341 MET A CA 1
ATOM 2607 C C . MET A 1 341 ? 8.281 -3.137 15.875 1 98.75 341 MET A C 1
ATOM 2609 O O . MET A 1 341 ? 7.078 -2.875 15.844 1 98.75 341 MET A O 1
ATOM 2613 N N . CYS A 1 342 ? 8.992 -2.979 16.969 1 98.81 342 CYS A N 1
ATOM 2614 C CA . CYS A 1 342 ? 8.406 -2.48 18.203 1 98.81 342 CYS A CA 1
ATOM 2615 C C . CYS A 1 342 ? 7.852 -1.075 18.016 1 98.81 342 CYS A C 1
ATOM 2617 O O . CYS A 1 342 ? 6.785 -0.752 18.547 1 98.81 342 CYS A O 1
ATOM 2619 N N . VAL A 1 343 ? 8.617 -0.236 17.328 1 98.88 343 VAL A N 1
ATOM 2620 C CA . VAL A 1 343 ? 8.125 1.11 17.047 1 98.88 343 VAL A CA 1
ATOM 2621 C C . VAL A 1 343 ? 6.789 1.033 16.312 1 98.88 343 VAL A C 1
ATOM 2623 O O . VAL A 1 343 ? 5.852 1.763 16.641 1 98.88 343 VAL A O 1
ATOM 2626 N N . GLY A 1 344 ? 6.684 0.105 15.305 1 98.94 344 GLY A N 1
ATOM 2627 C CA . GLY A 1 344 ? 5.438 -0.096 14.586 1 98.94 344 GLY A CA 1
ATOM 2628 C C . GLY A 1 344 ? 4.301 -0.554 15.477 1 98.94 344 GLY A C 1
ATOM 2629 O O . GLY A 1 344 ? 3.174 -0.072 15.352 1 98.94 344 GLY A O 1
ATOM 2630 N N . VAL A 1 345 ? 4.598 -1.425 16.375 1 98.88 345 VAL A N 1
ATOM 2631 C CA . VAL A 1 345 ? 3.596 -1.957 17.281 1 98.88 345 VAL A CA 1
ATOM 2632 C C . VAL A 1 345 ? 3.041 -0.833 18.156 1 98.88 345 VAL A C 1
ATOM 2634 O O . VAL A 1 345 ? 1.824 -0.67 18.266 1 98.88 345 VAL A O 1
ATOM 2637 N N . VAL A 1 346 ? 3.904 -0.03 18.734 1 98.88 346 VAL A N 1
ATOM 2638 C CA . VAL A 1 346 ? 3.486 1.051 19.625 1 98.88 346 VAL A CA 1
ATOM 2639 C C . VAL A 1 346 ? 2.693 2.09 18.828 1 98.88 346 VAL A C 1
ATOM 2641 O O . VAL A 1 346 ? 1.673 2.592 19.312 1 98.88 346 VAL A O 1
ATOM 2644 N N . ALA A 1 347 ? 3.16 2.375 17.672 1 98.94 347 ALA A N 1
ATOM 2645 C CA . ALA A 1 347 ? 2.496 3.371 16.828 1 98.94 347 ALA A CA 1
ATOM 2646 C C . ALA A 1 347 ? 1.082 2.928 16.469 1 98.94 347 ALA A C 1
ATOM 2648 O O . ALA A 1 347 ? 0.138 3.719 16.547 1 98.94 347 ALA A O 1
ATOM 2649 N N . GLY A 1 348 ? 0.917 1.616 16 1 98.88 348 GLY A N 1
ATOM 2650 C CA . GLY A 1 348 ? -0.398 1.1 15.664 1 98.88 348 GLY A CA 1
ATOM 2651 C C . GLY A 1 348 ? -1.369 1.118 16.828 1 98.88 348 GLY A C 1
ATOM 2652 O O . GLY A 1 348 ? -2.518 1.542 16.672 1 98.88 348 GLY A O 1
ATOM 2653 N N . ALA A 1 349 ? -0.895 0.698 17.938 1 98.81 349 ALA A N 1
ATOM 2654 C CA . ALA A 1 349 ? -1.731 0.696 19.141 1 98.81 349 ALA A CA 1
ATOM 2655 C C . ALA A 1 349 ? -2.119 2.117 19.547 1 98.81 349 ALA A C 1
ATOM 2657 O O . ALA A 1 349 ? -3.291 2.396 19.797 1 98.81 349 ALA A O 1
ATOM 2658 N N . LEU A 1 350 ? -1.133 3.027 19.547 1 98.81 350 LEU A N 1
ATOM 2659 C CA . LEU A 1 350 ? -1.361 4.418 19.922 1 98.81 350 LEU A CA 1
ATOM 2660 C C . LEU A 1 350 ? -2.387 5.066 19 1 98.81 350 LEU A C 1
ATOM 2662 O O . LEU A 1 350 ? -3.268 5.797 19.453 1 98.81 350 LEU A O 1
ATOM 2666 N N . SER A 1 351 ? -2.268 4.816 17.719 1 98.81 351 SER A N 1
ATOM 2667 C CA . SER A 1 351 ? -3.146 5.426 16.719 1 98.81 351 SER A CA 1
ATOM 2668 C C . SER A 1 351 ? -4.59 4.961 16.906 1 98.81 351 SER A C 1
ATOM 2670 O O . SER A 1 351 ? -5.508 5.777 16.953 1 98.81 351 SER A O 1
ATOM 2672 N N . VAL A 1 352 ? -4.828 3.641 17.047 1 98.75 352 VAL A N 1
ATOM 2673 C CA . VAL A 1 352 ? -6.184 3.121 17.203 1 98.75 352 VAL A CA 1
ATOM 2674 C C . VAL A 1 352 ? -6.785 3.617 18.516 1 98.75 352 VAL A C 1
ATOM 2676 O O . VAL A 1 352 ? -7.941 4.047 18.547 1 98.75 352 VAL A O 1
ATOM 2679 N N . ILE A 1 353 ? -5.992 3.576 19.594 1 98.38 353 ILE A N 1
ATOM 2680 C CA . ILE A 1 353 ? -6.449 4.07 20.875 1 98.38 353 ILE A CA 1
ATOM 2681 C C . ILE A 1 353 ? -6.777 5.559 20.781 1 98.38 353 ILE A C 1
ATOM 2683 O O . ILE A 1 353 ? -7.742 6.027 21.391 1 98.38 353 ILE A O 1
ATOM 2687 N N . GLY A 1 354 ? -5.984 6.262 20.062 1 98.44 354 GLY A N 1
ATOM 2688 C CA . GLY A 1 354 ? -6.25 7.672 19.812 1 98.44 354 GLY A CA 1
ATOM 2689 C C . GLY A 1 354 ? -7.59 7.918 19.156 1 98.44 354 GLY A C 1
ATOM 2690 O O . GLY A 1 354 ? -8.367 8.766 19.594 1 98.44 354 GLY A O 1
ATOM 2691 N N . TYR A 1 355 ? -7.906 7.191 18.094 1 97.12 355 TYR A N 1
ATOM 2692 C CA . TYR A 1 355 ? -9.18 7.336 17.391 1 97.12 355 TYR A CA 1
ATOM 2693 C C . TYR A 1 355 ? -10.352 7.016 18.312 1 97.12 355 TYR A C 1
ATOM 2695 O O . TYR A 1 355 ? -11.367 7.711 18.297 1 97.12 355 TYR A O 1
ATOM 2703 N N . LYS A 1 356 ? -10.172 5.988 19.109 1 95.69 356 LYS A N 1
ATOM 2704 C CA . LYS A 1 356 ? -11.289 5.449 19.891 1 95.69 356 LYS A CA 1
ATOM 2705 C C . LYS A 1 356 ? -11.531 6.27 21.156 1 95.69 356 LYS A C 1
ATOM 2707 O O . LYS A 1 356 ? -12.68 6.5 21.547 1 95.69 356 LYS A O 1
ATOM 2712 N N . TYR A 1 357 ? -10.445 6.832 21.766 1 95.62 357 TYR A N 1
ATOM 2713 C CA . TYR A 1 357 ? -10.641 7.344 23.109 1 95.62 357 TYR A CA 1
ATOM 2714 C C . TYR A 1 357 ? -10.148 8.781 23.219 1 95.62 357 TYR A C 1
ATOM 2716 O O . TYR A 1 357 ? -10.617 9.539 24.078 1 95.62 357 TYR A O 1
ATOM 2724 N N . ILE A 1 358 ? -9.266 9.227 22.391 1 96 358 ILE A N 1
ATOM 2725 C CA . ILE A 1 358 ? -8.68 10.555 22.531 1 96 358 ILE A CA 1
ATOM 2726 C C . ILE A 1 358 ? -9.406 11.539 21.625 1 96 358 ILE A C 1
ATOM 2728 O O . ILE A 1 358 ? -9.734 12.656 22.031 1 96 358 ILE A O 1
ATOM 2732 N N . THR A 1 359 ? -9.656 11.133 20.406 1 94.5 359 THR A N 1
ATOM 2733 C CA . THR A 1 359 ? -10.289 11.992 19.422 1 94.5 359 THR A CA 1
ATOM 2734 C C . THR A 1 359 ? -11.625 12.516 19.938 1 94.5 359 THR A C 1
ATOM 2736 O O . THR A 1 359 ? -11.914 13.711 19.812 1 94.5 359 THR A O 1
ATOM 2739 N N . PRO A 1 360 ? -12.484 11.703 20.594 1 92.62 360 PRO A N 1
ATOM 2740 C CA . PRO A 1 360 ? -13.75 12.227 21.094 1 92.62 360 PRO A CA 1
ATOM 2741 C C . PRO A 1 360 ? -13.555 13.305 22.172 1 92.62 360 PRO A C 1
ATOM 2743 O O . PRO A 1 360 ? -14.32 14.266 22.219 1 92.62 360 PRO A O 1
ATOM 2746 N N . VAL A 1 361 ? -12.555 13.195 22.906 1 92.69 361 VAL A N 1
ATOM 2747 C CA . VAL A 1 361 ? -12.258 14.188 23.938 1 92.69 361 VAL A CA 1
ATOM 2748 C C . VAL A 1 361 ? -11.781 15.484 23.281 1 92.69 361 VAL A C 1
ATOM 2750 O O . VAL A 1 361 ? -12.211 16.578 23.672 1 92.69 361 VAL A O 1
ATOM 2753 N N . LEU A 1 362 ? -10.93 15.375 22.297 1 92.06 362 LEU A N 1
ATOM 2754 C CA . LEU A 1 362 ? -10.406 16.531 21.578 1 92.06 362 LEU A CA 1
ATOM 2755 C C . LEU A 1 362 ? -11.539 17.297 20.891 1 92.06 362 LEU A C 1
ATOM 2757 O O . LEU A 1 362 ? -11.539 18.531 20.875 1 92.06 362 LEU A O 1
ATOM 2761 N N . ASN A 1 363 ? -12.438 16.578 20.359 1 89.94 363 ASN A N 1
ATOM 2762 C CA . ASN A 1 363 ? -13.562 17.172 19.641 1 89.94 363 ASN A CA 1
ATOM 2763 C C . ASN A 1 363 ? -14.555 17.812 20.609 1 89.94 363 ASN A C 1
ATOM 2765 O O . ASN A 1 363 ? -14.953 18.969 20.422 1 89.94 363 ASN A O 1
ATOM 2769 N N . ASN A 1 364 ? -14.906 17.141 21.734 1 89.5 364 ASN A N 1
ATOM 2770 C CA . ASN A 1 364 ? -16.016 17.547 22.594 1 89.5 364 ASN A CA 1
ATOM 2771 C C . ASN A 1 364 ? -15.555 18.5 23.703 1 89.5 364 ASN A C 1
ATOM 2773 O O . ASN A 1 364 ? -16.266 19.438 24.047 1 89.5 364 ASN A O 1
ATOM 2777 N N . LYS A 1 365 ? -14.375 18.297 24.219 1 90.75 365 LYS A N 1
ATOM 2778 C CA . LYS A 1 365 ? -13.938 19.078 25.359 1 90.75 365 LYS A CA 1
ATOM 2779 C C . LYS A 1 365 ? -13.023 20.234 24.938 1 90.75 365 LYS A C 1
ATOM 2781 O O . LYS A 1 365 ? -13.117 21.328 25.469 1 90.75 365 LYS A O 1
ATOM 2786 N N . VAL A 1 366 ? -12.164 19.984 23.953 1 91.88 366 VAL A N 1
ATOM 2787 C CA . VAL A 1 366 ? -11.18 20.984 23.578 1 91.88 366 VAL A CA 1
ATOM 2788 C C . VAL A 1 366 ? -11.703 21.797 22.391 1 91.88 366 VAL A C 1
ATOM 2790 O O . VAL A 1 366 ? -11.305 22.953 22.203 1 91.88 366 VAL A O 1
ATOM 2793 N N . GLY A 1 367 ? -12.516 21.203 21.609 1 92.19 367 GLY A N 1
ATOM 2794 C CA . GLY A 1 367 ? -13.094 21.891 20.469 1 92.19 367 GLY A CA 1
ATOM 2795 C C . GLY A 1 367 ? -12.18 21.891 19.25 1 92.19 367 GLY A C 1
ATOM 2796 O O . GLY A 1 367 ? -12.273 22.781 18.406 1 92.19 367 GLY A O 1
ATOM 2797 N N . ALA A 1 368 ? -11.227 21.062 19.203 1 94.94 368 ALA A N 1
ATOM 2798 C CA . ALA A 1 368 ? -10.359 20.875 18.047 1 94.94 368 ALA A CA 1
ATOM 2799 C C . ALA A 1 368 ? -10.852 19.719 17.172 1 94.94 368 ALA A C 1
ATOM 2801 O O . ALA A 1 368 ? -10.375 18.594 17.297 1 94.94 368 ALA A O 1
ATOM 2802 N N . HIS A 1 369 ? -11.773 20.047 16.297 1 95.81 369 HIS A N 1
ATOM 2803 C CA . HIS A 1 369 ? -12.367 19.031 15.438 1 95.81 369 HIS A CA 1
ATOM 2804 C C . HIS A 1 369 ? -11.383 18.578 14.367 1 95.81 369 HIS A C 1
ATOM 2806 O O . HIS A 1 369 ? -10.867 19.406 13.602 1 95.81 369 HIS A O 1
ATOM 2812 N N . ASP A 1 370 ? -11.117 17.359 14.32 1 97 370 ASP A N 1
ATOM 2813 C CA . ASP A 1 370 ? -10.148 16.719 13.438 1 97 370 ASP A CA 1
ATOM 2814 C C . ASP A 1 370 ? -10.852 15.828 12.414 1 97 370 ASP A C 1
ATOM 2816 O O . ASP A 1 370 ? -11.039 14.633 12.656 1 97 370 ASP A O 1
ATOM 2820 N N . THR A 1 371 ? -11.156 16.422 11.273 1 96.25 371 THR A N 1
ATOM 2821 C CA . THR A 1 371 ? -12.023 15.734 10.312 1 96.25 371 THR A CA 1
ATOM 2822 C C . THR A 1 371 ? -11.414 14.406 9.891 1 96.25 371 THR A C 1
ATOM 2824 O O . THR A 1 371 ? -12.117 13.391 9.836 1 96.25 371 THR A O 1
ATOM 2827 N N . CYS A 1 372 ? -10.109 14.359 9.562 1 96 372 CYS A N 1
ATOM 2828 C CA . CYS A 1 372 ? -9.477 13.164 9.016 1 96 372 CYS A CA 1
ATOM 2829 C C . CYS A 1 372 ? -8.789 12.359 10.109 1 96 372 CYS A C 1
ATOM 2831 O O . CYS A 1 372 ? -8.281 11.266 9.859 1 96 372 CYS A O 1
ATOM 2833 N N . GLY A 1 373 ? -8.703 12.867 11.336 1 97.06 373 GLY A N 1
ATOM 2834 C CA . GLY A 1 373 ? -7.996 12.195 12.414 1 97.06 373 GLY A CA 1
ATOM 2835 C C . GLY A 1 373 ? -6.484 12.305 12.297 1 97.06 373 GLY A C 1
ATOM 2836 O O . GLY A 1 373 ? -5.766 11.344 12.578 1 97.06 373 GLY A O 1
ATOM 2837 N N . VAL A 1 374 ? -5.977 13.445 11.891 1 98.44 374 VAL A N 1
ATOM 2838 C CA . VAL A 1 374 ? -4.551 13.625 11.633 1 98.44 374 VAL A CA 1
ATOM 2839 C C . VAL A 1 374 ? -3.771 13.516 12.945 1 98.44 374 VAL A C 1
ATOM 2841 O O . VAL A 1 374 ? -2.588 13.164 12.938 1 98.44 374 VAL A O 1
ATOM 2844 N N . HIS A 1 375 ? -4.426 13.82 14.109 1 98.69 375 HIS A N 1
ATOM 2845 C CA . HIS A 1 375 ? -3.771 13.656 15.398 1 98.69 375 HIS A CA 1
ATOM 2846 C C . HIS A 1 375 ? -3.307 12.211 15.602 1 98.69 375 HIS A C 1
ATOM 2848 O O . HIS A 1 375 ? -2.223 11.977 16.141 1 98.69 375 HIS A O 1
ATOM 2854 N N . ASN A 1 376 ? -4.07 11.281 15.195 1 98.81 376 ASN A N 1
ATOM 2855 C CA . ASN A 1 376 ? -3.857 9.867 15.461 1 98.81 376 ASN A CA 1
ATOM 2856 C C . ASN A 1 376 ? -2.9 9.242 14.445 1 98.81 376 ASN A C 1
ATOM 2858 O O . ASN A 1 376 ? -2.17 8.305 14.773 1 98.81 376 ASN A O 1
ATOM 2862 N N . LEU A 1 377 ? -2.891 9.703 13.25 1 98.69 377 LEU A N 1
ATOM 2863 C CA . LEU A 1 377 ? -2.045 9.148 12.195 1 98.69 377 LEU A CA 1
ATOM 2864 C C . LEU A 1 377 ? -0.695 9.859 12.164 1 98.69 377 LEU A C 1
ATOM 2866 O O . LEU A 1 377 ? 0.339 9.227 11.945 1 98.69 377 LEU A O 1
ATOM 2870 N N . HIS A 1 378 ? -0.699 11.219 12.352 1 98.88 378 HIS A N 1
ATOM 2871 C CA . HIS A 1 378 ? 0.508 12.008 12.141 1 98.88 378 HIS A CA 1
ATOM 2872 C C . HIS A 1 378 ? 0.991 12.633 13.445 1 98.88 378 HIS A C 1
ATOM 2874 O O . HIS A 1 378 ? 2.176 12.547 13.773 1 98.88 378 HIS A O 1
ATOM 2880 N N . GLY A 1 379 ? 0.106 13.266 14.242 1 98.88 379 GLY A N 1
ATOM 2881 C CA . GLY A 1 379 ? 0.482 14.039 15.414 1 98.88 379 GLY A CA 1
ATOM 2882 C C . GLY A 1 379 ? 1.156 13.203 16.484 1 98.88 379 GLY A C 1
ATOM 2883 O O . GLY A 1 379 ? 2.369 13.305 16.688 1 98.88 379 GLY A O 1
ATOM 2884 N N . MET A 1 380 ? 0.401 12.305 17.062 1 98.88 380 MET A N 1
ATOM 2885 C CA . MET A 1 380 ? 0.932 11.508 18.156 1 98.88 380 MET A CA 1
ATOM 2886 C C . MET A 1 380 ? 2.068 10.609 17.688 1 98.88 380 MET A C 1
ATOM 2888 O O . MET A 1 380 ? 3.123 10.547 18.312 1 98.88 380 MET A O 1
ATOM 2892 N N . PRO A 1 381 ? 1.923 9.938 16.547 1 98.94 381 PRO A N 1
ATOM 2893 C CA . PRO A 1 381 ? 3.059 9.148 16.062 1 98.94 381 PRO A CA 1
ATOM 2894 C C . PRO A 1 381 ? 4.281 10.016 15.75 1 98.94 381 PRO A C 1
ATOM 2896 O O . PRO A 1 381 ? 5.418 9.562 15.906 1 98.94 381 PRO A O 1
ATOM 2899 N N . GLY A 1 382 ? 4.062 11.289 15.281 1 98.94 382 GLY A N 1
ATOM 2900 C CA . GLY A 1 382 ? 5.172 12.203 15.07 1 98.94 382 GLY A CA 1
ATOM 2901 C C . GLY A 1 382 ? 5.914 12.547 16.344 1 98.94 382 GLY A C 1
ATOM 2902 O O . GLY A 1 382 ? 7.145 12.586 16.375 1 98.94 382 GLY A O 1
ATOM 2903 N N . VAL A 1 383 ? 5.172 12.805 17.375 1 98.88 383 VAL A N 1
ATOM 2904 C CA . VAL A 1 383 ? 5.77 13.055 18.688 1 98.88 383 VAL A CA 1
ATOM 2905 C C . VAL A 1 383 ? 6.473 11.797 19.172 1 98.88 383 VAL A C 1
ATOM 2907 O O . VAL A 1 383 ? 7.586 11.867 19.703 1 98.88 383 VAL A O 1
ATOM 2910 N N . LEU A 1 384 ? 5.828 10.633 19.031 1 98.94 384 LEU A N 1
ATOM 2911 C CA . LEU A 1 384 ? 6.441 9.359 19.375 1 98.94 384 LEU A CA 1
ATOM 2912 C C . LEU A 1 384 ? 7.781 9.188 18.656 1 98.94 384 LEU A C 1
ATOM 2914 O O . LEU A 1 384 ? 8.75 8.711 19.266 1 98.94 384 LEU A O 1
ATOM 2918 N N . ALA A 1 385 ? 7.832 9.547 17.438 1 98.94 385 ALA A N 1
ATOM 2919 C CA . ALA A 1 385 ? 9.062 9.445 16.672 1 98.94 385 ALA A CA 1
ATOM 2920 C C . ALA A 1 385 ? 10.188 10.25 17.328 1 98.94 385 ALA A C 1
ATOM 2922 O O . ALA A 1 385 ? 11.328 9.781 17.406 1 98.94 385 ALA A O 1
ATOM 2923 N N . GLY A 1 386 ? 9.867 11.5 17.734 1 98.81 386 GLY A N 1
ATOM 2924 C CA . GLY A 1 386 ? 10.844 12.328 18.422 1 98.81 386 GLY A CA 1
ATOM 2925 C C . GLY A 1 386 ? 11.336 11.703 19.719 1 98.81 386 GLY A C 1
ATOM 2926 O O . GLY A 1 386 ? 12.539 11.695 19.984 1 98.81 386 GLY A O 1
ATOM 2927 N N . LEU A 1 387 ? 10.477 11.133 20.438 1 98.81 387 LEU A N 1
ATOM 2928 C CA . LEU A 1 387 ? 10.836 10.523 21.719 1 98.81 387 LEU A CA 1
ATOM 2929 C C . LEU A 1 387 ? 11.641 9.25 21.5 1 98.81 387 LEU A C 1
ATOM 2931 O O . LEU A 1 387 ? 12.602 8.984 22.234 1 98.81 387 LEU A O 1
ATOM 2935 N N . VAL A 1 388 ? 11.25 8.461 20.531 1 98.69 388 VAL A N 1
ATOM 2936 C CA . VAL A 1 388 ? 11.961 7.238 20.188 1 98.69 388 VAL A CA 1
ATOM 2937 C C . VAL A 1 388 ? 13.383 7.574 19.75 1 98.69 388 VAL A C 1
ATOM 2939 O O . VAL A 1 388 ? 14.328 6.844 20.047 1 98.69 388 VAL A O 1
ATOM 2942 N N . SER A 1 389 ? 13.516 8.688 19.047 1 98.69 389 SER A N 1
ATOM 2943 C CA . SER A 1 389 ? 14.844 9.102 18.594 1 98.69 389 SER A CA 1
ATOM 2944 C C . SER A 1 389 ? 15.758 9.414 19.781 1 98.69 389 SER A C 1
ATOM 2946 O O . SER A 1 389 ? 16.953 9.156 19.719 1 98.69 389 SER A O 1
ATOM 2948 N N . VAL A 1 390 ? 15.219 9.961 20.891 1 98.69 390 VAL A N 1
ATOM 2949 C CA . VAL A 1 390 ? 15.961 10.219 22.109 1 98.69 390 VAL A CA 1
ATOM 2950 C C . VAL A 1 390 ? 16.422 8.898 22.719 1 98.69 390 VAL A C 1
ATOM 2952 O O . VAL A 1 390 ? 17.594 8.758 23.094 1 98.69 390 VAL A O 1
ATOM 2955 N N . VAL A 1 391 ? 15.586 7.938 22.734 1 98.5 391 VAL A N 1
ATOM 2956 C CA . VAL A 1 391 ? 15.875 6.637 23.328 1 98.5 391 VAL A CA 1
ATOM 2957 C C . VAL A 1 391 ? 16.953 5.934 22.516 1 98.5 391 VAL A C 1
ATOM 2959 O O . VAL A 1 391 ? 17.938 5.438 23.062 1 98.5 391 VAL A O 1
ATOM 2962 N N . PHE A 1 392 ? 16.859 5.883 21.188 1 98.25 392 PHE A N 1
ATOM 2963 C CA . PHE A 1 392 ? 17.75 5.105 20.328 1 98.25 392 PHE A CA 1
ATOM 2964 C C . PHE A 1 392 ? 19.141 5.727 20.312 1 98.25 392 PHE A C 1
ATOM 2966 O O . PHE A 1 392 ? 20.141 5.008 20.234 1 98.25 392 PHE A O 1
ATOM 2973 N N . VAL A 1 393 ? 19.219 7.078 20.375 1 97.81 393 VAL A N 1
ATOM 2974 C CA . VAL A 1 393 ? 20.531 7.703 20.375 1 97.81 393 VAL A CA 1
ATOM 2975 C C . VAL A 1 393 ? 21.266 7.383 21.672 1 97.81 393 VAL A C 1
ATOM 2977 O O . VAL A 1 393 ? 22.5 7.273 21.688 1 97.81 393 VAL A O 1
ATOM 2980 N N . LEU A 1 394 ? 20.562 7.105 22.781 1 97.75 394 LEU A N 1
ATOM 2981 C CA . LEU A 1 394 ? 21.141 6.848 24.078 1 97.75 394 LEU A CA 1
ATOM 2982 C C . LEU A 1 394 ? 21.516 5.375 24.234 1 97.75 394 LEU A C 1
ATOM 2984 O O . LEU A 1 394 ? 22.484 5.039 24.922 1 97.75 394 LEU A O 1
ATOM 2988 N N . ILE A 1 395 ? 20.812 4.445 23.5 1 96.56 395 ILE A N 1
ATOM 2989 C CA . ILE A 1 395 ? 20.984 3.035 23.844 1 96.56 395 ILE A CA 1
ATOM 2990 C C . ILE A 1 395 ? 21.875 2.359 22.797 1 96.56 395 ILE A C 1
ATOM 2992 O O . ILE A 1 395 ? 22.484 1.324 23.078 1 96.56 395 ILE A O 1
ATOM 2996 N N . TYR A 1 396 ? 21.938 2.861 21.609 1 95.94 396 TYR A N 1
ATOM 2997 C CA . TYR A 1 396 ? 22.781 2.24 20.578 1 95.94 396 TYR A CA 1
ATOM 2998 C C . TYR A 1 396 ? 24.172 2.846 20.578 1 95.94 396 TYR A C 1
ATOM 3000 O O . TYR A 1 396 ? 24.328 4.062 20.688 1 95.94 396 TYR A O 1
ATOM 3008 N N . GLU A 1 397 ? 25.219 2.018 20.422 1 94.75 397 GLU A N 1
ATOM 3009 C CA . GLU A 1 397 ? 26.625 2.441 20.484 1 94.75 397 GLU A CA 1
ATOM 3010 C C . GLU A 1 397 ? 27.016 3.234 19.25 1 94.75 397 GLU A C 1
ATOM 3012 O O . GLU A 1 397 ? 26.844 2.764 18.125 1 94.75 397 GLU A O 1
ATOM 3017 N N . PRO A 1 398 ? 27.609 4.359 19.484 1 94.25 398 PRO A N 1
ATOM 3018 C CA . PRO A 1 398 ? 28.062 5.18 18.344 1 94.25 398 PRO A CA 1
ATOM 3019 C C . PRO A 1 398 ? 29.031 4.438 17.422 1 94.25 398 PRO A C 1
ATOM 3021 O O . PRO A 1 398 ? 29.047 4.684 16.219 1 94.25 398 PRO A O 1
ATOM 3024 N N . ALA A 1 399 ? 29.781 3.543 17.938 1 92.5 399 ALA A N 1
ATOM 3025 C CA . ALA A 1 399 ? 30.781 2.801 17.156 1 92.5 399 ALA A CA 1
ATOM 3026 C C . ALA A 1 399 ? 30.109 1.964 16.078 1 92.5 399 ALA A C 1
ATOM 3028 O O . ALA A 1 399 ? 30.719 1.671 15.039 1 92.5 399 ALA A O 1
ATOM 3029 N N . SER A 1 400 ? 28.875 1.645 16.266 1 91.5 400 SER A N 1
ATOM 3030 C CA . SER A 1 400 ? 28.141 0.801 15.328 1 91.5 400 SER A CA 1
ATOM 3031 C C . SER A 1 400 ? 27.844 1.553 14.039 1 91.5 400 SER A C 1
ATOM 3033 O O . SER A 1 400 ? 27.484 0.942 13.023 1 91.5 400 SER A O 1
ATOM 3035 N N . TYR A 1 401 ? 27.984 2.877 14.016 1 93.19 401 TYR A N 1
ATOM 3036 C CA . TYR A 1 401 ? 27.641 3.701 12.859 1 93.19 401 TYR A CA 1
ATOM 3037 C C . TYR A 1 401 ? 28.844 3.848 11.93 1 93.19 401 TYR A C 1
ATOM 3039 O O . TYR A 1 401 ? 28.688 4.238 10.773 1 93.19 401 TYR A O 1
ATOM 3047 N N . GLY A 1 402 ? 30.031 3.588 12.461 1 90.19 402 GLY A N 1
ATOM 3048 C CA . GLY A 1 402 ? 31.234 3.834 11.664 1 90.19 402 GLY A CA 1
ATOM 3049 C C . GLY A 1 402 ? 31.281 5.234 11.094 1 90.19 402 GLY A C 1
ATOM 3050 O O . GLY A 1 402 ? 31.094 6.219 11.812 1 90.19 402 GLY A O 1
ATOM 3051 N N . LYS A 1 403 ? 31.562 5.305 9.797 1 88.44 403 LYS A N 1
ATOM 3052 C CA . LYS A 1 403 ? 31.719 6.586 9.117 1 88.44 403 LYS A CA 1
ATOM 3053 C C . LYS A 1 403 ? 30.359 7.273 8.938 1 88.44 403 LYS A C 1
ATOM 3055 O O . LYS A 1 403 ? 30.297 8.484 8.727 1 88.44 403 LYS A O 1
ATOM 3060 N N . SER A 1 404 ? 29.328 6.555 9.094 1 92.38 404 SER A N 1
ATOM 3061 C CA . SER A 1 404 ? 27.984 7.09 8.852 1 92.38 404 SER A CA 1
ATOM 3062 C C . SER A 1 404 ? 27.516 7.961 10.016 1 92.38 404 SER A C 1
ATOM 3064 O O . SER A 1 404 ? 26.562 8.719 9.883 1 92.38 404 SER A O 1
ATOM 3066 N N . LEU A 1 405 ? 28.188 7.91 11.172 1 94.62 405 LEU A N 1
ATOM 3067 C CA . LEU A 1 405 ? 27.75 8.609 12.375 1 94.62 405 LEU A CA 1
ATOM 3068 C C . LEU A 1 405 ? 27.656 10.109 12.133 1 94.62 405 LEU A C 1
ATOM 3070 O O . LEU A 1 405 ? 26.625 10.727 12.398 1 94.62 405 LEU A O 1
ATOM 3074 N N . THR A 1 406 ? 28.688 10.68 11.516 1 94.25 406 THR A N 1
ATOM 3075 C CA . THR A 1 406 ? 28.766 12.133 11.398 1 94.25 406 THR A CA 1
ATOM 3076 C C . THR A 1 406 ? 27.922 12.617 10.227 1 94.25 406 THR A C 1
ATOM 3078 O O . THR A 1 406 ? 27.625 13.812 10.117 1 94.25 406 THR A O 1
ATOM 3081 N N . VAL A 1 407 ? 27.547 11.727 9.344 1 93.94 407 VAL A N 1
ATOM 3082 C CA . VAL A 1 407 ? 26.625 12.094 8.266 1 93.94 407 VAL A CA 1
ATOM 3083 C C . VAL A 1 407 ? 25.203 12.172 8.812 1 93.94 407 VAL A C 1
ATOM 3085 O O . VAL A 1 407 ? 24.453 13.094 8.484 1 93.94 407 VAL A O 1
ATOM 3088 N N . ILE A 1 408 ? 24.875 11.242 9.672 1 95.75 408 ILE A N 1
ATOM 3089 C CA . ILE A 1 408 ? 23.531 11.164 10.25 1 95.75 408 ILE A CA 1
ATOM 3090 C C . ILE A 1 408 ? 23.391 12.211 11.352 1 95.75 408 ILE A C 1
ATOM 3092 O O . ILE A 1 408 ? 22.328 12.836 11.477 1 95.75 408 ILE A O 1
ATOM 3096 N N . TYR A 1 409 ? 24.516 12.359 12.125 1 96.88 409 TYR A N 1
ATOM 3097 C CA . TYR A 1 409 ? 24.578 13.344 13.203 1 96.88 409 TYR A CA 1
ATOM 3098 C C . TYR A 1 409 ? 25.75 14.305 12.984 1 96.88 409 TYR A C 1
ATOM 3100 O O . TYR A 1 409 ? 26.766 14.203 13.664 1 96.88 409 TYR A O 1
ATOM 3108 N N . PRO A 1 410 ? 25.484 15.281 12.211 1 94.88 410 PRO A N 1
ATOM 3109 C CA . PRO A 1 410 ? 26.594 16.141 11.812 1 94.88 410 PRO A CA 1
ATOM 3110 C C . PRO A 1 410 ? 27.188 16.938 12.977 1 94.88 410 PRO A C 1
ATOM 3112 O O . PRO A 1 410 ? 28.328 17.359 12.922 1 94.88 410 PRO A O 1
ATOM 3115 N N . ALA A 1 411 ? 26.547 17.141 14.047 1 95.25 411 ALA A N 1
ATOM 3116 C CA . ALA A 1 411 ? 27.031 17.875 15.211 1 95.25 411 ALA A CA 1
ATOM 3117 C C . ALA A 1 411 ? 27.25 16.938 16.406 1 95.25 411 ALA A C 1
ATOM 3119 O O . ALA A 1 411 ? 27.047 17.344 17.547 1 95.25 411 ALA A O 1
ATOM 3120 N N . TRP A 1 412 ? 27.625 15.812 16.109 1 96.19 412 TRP A N 1
ATOM 3121 C CA . TRP A 1 412 ? 27.766 14.812 17.156 1 96.19 412 TRP A CA 1
ATOM 3122 C C . TRP A 1 412 ? 28.797 15.258 18.188 1 96.19 412 TRP A C 1
ATOM 3124 O O . TRP A 1 412 ? 29.938 15.594 17.844 1 96.19 412 TRP A O 1
ATOM 3134 N N . ASN A 1 413 ? 28.516 15.25 19.406 1 96.25 413 ASN A N 1
ATOM 3135 C CA . ASN A 1 413 ? 29.391 15.453 20.547 1 96.25 413 ASN A CA 1
ATOM 3136 C C . ASN A 1 413 ? 29.312 14.289 21.531 1 96.25 413 ASN A C 1
ATOM 3138 O O . ASN A 1 413 ? 30.328 13.711 21.906 1 96.25 413 ASN A O 1
ATOM 3142 N N . SER A 1 414 ? 28.078 14 21.938 1 96.75 414 SER A N 1
ATOM 3143 C CA . SER A 1 414 ? 27.766 12.859 22.781 1 96.75 414 SER A CA 1
ATOM 3144 C C . SER A 1 414 ? 26.312 12.406 22.578 1 96.75 414 SER A C 1
ATOM 3146 O O . SER A 1 414 ? 25.5 13.148 22 1 96.75 414 SER A O 1
ATOM 3148 N N . ALA A 1 415 ? 26.078 11.234 23.031 1 97.38 415 ALA A N 1
ATOM 3149 C CA . ALA A 1 415 ? 24.719 10.727 22.953 1 97.38 415 ALA A CA 1
ATOM 3150 C C . ALA A 1 415 ? 23.75 11.633 23.719 1 97.38 415 ALA A C 1
ATOM 3152 O O . ALA A 1 415 ? 22.656 11.922 23.234 1 97.38 415 ALA A O 1
ATOM 3153 N N . SER A 1 416 ? 24.109 12.055 24.891 1 97.88 416 SER A N 1
ATOM 3154 C CA . SER A 1 416 ? 23.266 12.914 25.703 1 97.88 416 SER A CA 1
ATOM 3155 C C . SER A 1 416 ? 23.016 14.258 25.031 1 97.88 416 SER A C 1
ATOM 3157 O O . SER A 1 416 ? 21.906 14.781 25.078 1 97.88 416 SER A O 1
ATOM 3159 N N . SER A 1 417 ? 24.062 14.812 24.469 1 97.94 417 SER A N 1
ATOM 3160 C CA . SER A 1 417 ? 23.906 16.094 23.781 1 97.94 417 SER A CA 1
ATOM 3161 C C . SER A 1 417 ? 22.953 15.969 22.594 1 97.94 417 SER A C 1
ATOM 3163 O O . SER A 1 417 ? 22.109 16.844 22.375 1 97.94 417 SER A O 1
ATOM 3165 N N . GLN A 1 418 ? 23.109 14.906 21.797 1 98.31 418 GLN A N 1
ATOM 3166 C CA . GLN A 1 418 ? 22.219 14.695 20.672 1 98.31 418 GLN A CA 1
ATOM 3167 C C . GLN A 1 418 ? 20.781 14.445 21.141 1 98.31 418 GLN A C 1
ATOM 3169 O O . GLN A 1 418 ? 19.828 14.875 20.484 1 98.31 418 GLN A O 1
ATOM 3174 N N . ALA A 1 419 ? 20.625 13.727 22.219 1 98.62 419 ALA A N 1
ATOM 3175 C CA . ALA A 1 419 ? 19.297 13.5 22.781 1 98.62 419 ALA A CA 1
ATOM 3176 C C . ALA A 1 419 ? 18.609 14.82 23.125 1 98.62 419 ALA A C 1
ATOM 3178 O O . ALA A 1 419 ? 17.422 14.984 22.875 1 98.62 419 ALA A O 1
ATOM 3179 N N . VAL A 1 420 ? 19.297 15.703 23.719 1 98.5 420 VAL A N 1
ATOM 3180 C CA . VAL A 1 420 ? 18.766 17.016 24.062 1 98.5 420 VAL A CA 1
ATOM 3181 C C . VAL A 1 420 ? 18.359 17.766 22.797 1 98.5 420 VAL A C 1
ATOM 3183 O O . VAL A 1 420 ? 17.297 18.391 22.75 1 98.5 420 VAL A O 1
ATOM 3186 N N . ASN A 1 421 ? 19.188 17.719 21.734 1 98.5 421 ASN A N 1
ATOM 3187 C CA . ASN A 1 421 ? 18.828 18.344 20.469 1 98.5 421 ASN A CA 1
ATOM 3188 C C . ASN A 1 421 ? 17.516 17.797 19.922 1 98.5 421 ASN A C 1
ATOM 3190 O O . ASN A 1 421 ? 16.688 18.562 19.422 1 98.5 421 ASN A O 1
ATOM 3194 N N . GLN A 1 422 ? 17.375 16.484 20 1 98.81 422 GLN A N 1
ATOM 3195 C CA . GLN A 1 422 ? 16.141 15.859 19.531 1 98.81 422 GLN A CA 1
ATOM 3196 C C . GLN A 1 422 ? 14.938 16.406 20.297 1 98.81 422 GLN A C 1
ATOM 3198 O O . GLN A 1 422 ? 13.898 16.719 19.703 1 98.81 422 GLN A O 1
ATOM 3203 N N . LEU A 1 423 ? 15.086 16.562 21.594 1 98.81 423 LEU A N 1
ATOM 3204 C CA . LEU A 1 423 ? 14 17.078 22.422 1 98.81 423 LEU A CA 1
ATOM 3205 C C . LEU A 1 423 ? 13.695 18.531 22.062 1 98.81 423 LEU A C 1
ATOM 3207 O O . LEU A 1 423 ? 12.531 18.938 22.047 1 98.81 423 LEU A O 1
ATOM 3211 N N . ILE A 1 424 ? 14.688 19.297 21.828 1 98.69 424 ILE A N 1
ATOM 3212 C CA . ILE A 1 424 ? 14.516 20.688 21.422 1 98.69 424 ILE A CA 1
ATOM 3213 C C . ILE A 1 424 ? 13.727 20.75 20.109 1 98.69 424 ILE A C 1
ATOM 3215 O O . ILE A 1 424 ? 12.812 21.578 19.969 1 98.69 424 ILE A O 1
ATOM 3219 N N . GLY A 1 425 ? 14.094 19.859 19.156 1 98.81 425 GLY A N 1
ATOM 3220 C CA . GLY A 1 425 ? 13.359 19.797 17.906 1 98.81 425 GLY A CA 1
ATOM 3221 C C . GLY A 1 425 ? 11.883 19.531 18.094 1 98.81 425 GLY A C 1
ATOM 3222 O O . GLY A 1 425 ? 11.039 20.219 17.5 1 98.81 425 GLY A O 1
ATOM 3223 N N . VAL A 1 426 ? 11.555 18.562 18.938 1 98.88 426 VAL A N 1
ATOM 3224 C CA . VAL A 1 426 ? 10.164 18.234 19.219 1 98.88 426 VAL A CA 1
ATOM 3225 C C . VAL A 1 426 ? 9.453 19.438 19.828 1 98.88 426 VAL A C 1
ATOM 3227 O O . VAL A 1 426 ? 8.359 19.797 19.406 1 98.88 426 VAL A O 1
ATOM 3230 N N . GLY A 1 427 ? 10.062 20.062 20.812 1 98.88 427 GLY A N 1
ATOM 3231 C CA . GLY A 1 427 ? 9.477 21.219 21.469 1 98.88 427 GLY A CA 1
ATOM 3232 C C . GLY A 1 427 ? 9.25 22.375 20.531 1 98.88 427 GLY A C 1
ATOM 3233 O O . GLY A 1 427 ? 8.172 22.984 20.547 1 98.88 427 GLY A O 1
ATOM 3234 N N . LEU A 1 428 ? 10.227 22.719 19.719 1 98.81 428 LEU A N 1
ATOM 3235 C CA . LEU A 1 428 ? 10.133 23.828 18.781 1 98.81 428 LEU A CA 1
ATOM 3236 C C . LEU A 1 428 ? 9 23.609 17.781 1 98.81 428 LEU A C 1
ATOM 3238 O O . LEU A 1 428 ? 8.266 24.547 17.469 1 98.81 428 LEU A O 1
ATOM 3242 N N . VAL A 1 429 ? 8.891 22.391 17.266 1 98.94 429 VAL A N 1
ATOM 3243 C CA . VAL A 1 429 ? 7.867 22.078 16.281 1 98.94 429 VAL A CA 1
ATOM 3244 C C . VAL A 1 429 ? 6.48 22.141 16.906 1 98.94 429 VAL A C 1
ATOM 3246 O O . VAL A 1 429 ? 5.547 22.703 16.328 1 98.94 429 VAL A O 1
ATOM 3249 N N . LEU A 1 430 ? 6.324 21.609 18.125 1 98.88 430 LEU A N 1
ATOM 3250 C CA . LEU A 1 430 ? 5.027 21.641 18.797 1 98.88 430 LEU A CA 1
ATOM 3251 C C . LEU A 1 430 ? 4.582 23.062 19.062 1 98.88 430 LEU A C 1
ATOM 3253 O O . LEU A 1 430 ? 3.455 23.438 18.734 1 98.88 430 LEU A O 1
ATOM 3257 N N . VAL A 1 431 ? 5.457 23.906 19.562 1 98.81 431 VAL A N 1
ATOM 3258 C CA . VAL A 1 431 ? 5.113 25.266 19.938 1 98.81 431 VAL A CA 1
ATOM 3259 C C . VAL A 1 431 ? 4.828 26.094 18.672 1 98.81 431 VAL A C 1
ATOM 3261 O O . VAL A 1 431 ? 3.807 26.781 18.594 1 98.81 431 VAL A O 1
ATOM 3264 N N . SER A 1 432 ? 5.664 26.016 17.734 1 98.88 432 SER A N 1
ATOM 3265 C CA . SER A 1 432 ? 5.523 26.844 16.531 1 98.88 432 SER A CA 1
ATOM 3266 C C . SER A 1 432 ? 4.293 26.438 15.734 1 98.88 432 SER A C 1
ATOM 3268 O O . SER A 1 432 ? 3.6 27.297 15.18 1 98.88 432 SER A O 1
ATOM 3270 N N . SER A 1 433 ? 4.051 25.109 15.578 1 98.88 433 SER A N 1
ATOM 3271 C CA . SER A 1 433 ? 2.895 24.656 14.82 1 98.88 433 SER A CA 1
ATOM 3272 C C . SER A 1 433 ? 1.59 25.062 15.5 1 98.88 433 SER A C 1
ATOM 3274 O O . SER A 1 433 ? 0.66 25.531 14.836 1 98.88 433 SER A O 1
ATOM 3276 N N . LEU A 1 434 ? 1.509 24.969 16.828 1 98.81 434 LEU A N 1
ATOM 3277 C CA . LEU A 1 434 ? 0.304 25.328 17.562 1 98.81 434 LEU A CA 1
ATOM 3278 C C . LEU A 1 434 ? 0.035 26.828 17.453 1 98.81 434 LEU A C 1
ATOM 3280 O O . LEU A 1 434 ? -1.094 27.234 17.172 1 98.81 434 LEU A O 1
ATOM 3284 N N . ILE A 1 435 ? 1.056 27.672 17.562 1 98.88 435 ILE A N 1
ATOM 3285 C CA . ILE A 1 435 ? 0.896 29.109 17.531 1 98.88 435 ILE A CA 1
ATOM 3286 C C . ILE A 1 435 ? 0.529 29.562 16.125 1 98.88 435 ILE A C 1
ATOM 3288 O O . ILE A 1 435 ? -0.441 30.297 15.93 1 98.88 435 ILE A O 1
ATOM 3292 N N . SER A 1 436 ? 1.29 29.109 15.18 1 98.88 436 SER A N 1
ATOM 3293 C CA . SER A 1 436 ? 1.034 29.531 13.805 1 98.88 436 SER A CA 1
ATOM 3294 C C . SER A 1 436 ? -0.302 29 13.305 1 98.88 436 SER A C 1
ATOM 3296 O O . SER A 1 436 ? -0.998 29.672 12.539 1 98.88 436 SER A O 1
ATOM 3298 N N . GLY A 1 437 ? -0.647 27.734 13.703 1 98.88 437 GLY A N 1
ATOM 3299 C CA . GLY A 1 437 ? -1.954 27.203 13.352 1 98.88 437 GLY A CA 1
ATOM 3300 C C . GLY A 1 437 ? -3.102 28.016 13.93 1 98.88 437 GLY A C 1
ATOM 3301 O O . GLY A 1 437 ? -4.074 28.312 13.227 1 98.88 437 GLY A O 1
ATOM 3302 N N . MET A 1 438 ? -2.961 28.438 15.172 1 98.69 438 MET A N 1
ATOM 3303 C CA . MET A 1 438 ? -3.994 29.234 15.828 1 98.69 438 MET A CA 1
ATOM 3304 C C . MET A 1 438 ? -4.148 30.594 15.141 1 98.69 438 MET A C 1
ATOM 3306 O O . MET A 1 438 ? -5.266 31.031 14.867 1 98.69 438 MET A O 1
ATOM 3310 N N . VAL A 1 439 ? -3.084 31.234 14.898 1 98.88 439 VAL A N 1
ATOM 3311 C CA . VAL A 1 439 ? -3.098 32.531 14.242 1 98.88 439 VAL A CA 1
ATOM 3312 C C . VAL A 1 439 ? -3.756 32.406 12.867 1 98.88 439 VAL A C 1
ATOM 3314 O O . VAL A 1 439 ? -4.594 33.219 12.5 1 98.88 439 VAL A O 1
ATOM 3317 N N . THR A 1 440 ? -3.402 31.359 12.117 1 98.88 440 THR A N 1
ATOM 3318 C CA . THR A 1 440 ? -3.965 31.156 10.789 1 98.88 440 THR A CA 1
ATOM 3319 C C . THR A 1 440 ? -5.469 30.922 10.867 1 98.88 440 THR A C 1
ATOM 3321 O O . THR A 1 440 ? -6.234 31.453 10.062 1 98.88 440 THR A O 1
ATOM 3324 N N . GLY A 1 441 ? -5.855 30.109 11.867 1 98.69 441 GLY A N 1
ATOM 3325 C CA . GLY A 1 441 ? -7.281 29.875 12.055 1 98.69 441 GLY A CA 1
ATOM 3326 C C . GLY A 1 441 ? -8.062 31.156 12.281 1 98.69 441 GLY A C 1
ATOM 3327 O O . GLY A 1 441 ? -9.141 31.344 11.703 1 98.69 441 GLY A O 1
ATOM 3328 N N . PHE A 1 442 ? -7.512 32.094 13.055 1 98.44 442 PHE A N 1
ATOM 3329 C CA . PHE A 1 442 ? -8.164 33.375 13.312 1 98.44 442 PHE A CA 1
ATOM 3330 C C . PHE A 1 442 ? -8.211 34.219 12.047 1 98.44 442 PHE A C 1
ATOM 3332 O O . PHE A 1 442 ? -9.195 34.938 11.797 1 98.44 442 PHE A O 1
ATOM 3339 N N . ILE A 1 443 ? -7.227 34.188 11.273 1 98.62 443 ILE A N 1
ATOM 3340 C CA . ILE A 1 443 ? -7.168 34.969 10.039 1 98.62 443 ILE A CA 1
ATOM 3341 C C . ILE A 1 443 ? -8.211 34.438 9.055 1 98.62 443 ILE A C 1
ATOM 3343 O O . ILE A 1 443 ? -8.914 35.219 8.414 1 98.62 443 ILE A O 1
ATOM 3347 N N . LEU A 1 444 ? -8.344 33.125 8.969 1 98.31 444 LEU A N 1
ATOM 3348 C CA . LEU A 1 444 ? -9.258 32.5 8.016 1 98.31 444 LEU A CA 1
ATOM 3349 C C . LEU A 1 444 ? -10.711 32.781 8.391 1 98.31 444 LEU A C 1
ATOM 3351 O O . LEU A 1 444 ? -11.602 32.688 7.543 1 98.31 444 LEU A O 1
ATOM 3355 N N . LYS A 1 445 ? -10.883 33.156 9.625 1 96.06 445 LYS A N 1
ATOM 3356 C CA . LYS A 1 445 ? -12.227 33.469 10.109 1 96.06 445 LYS A CA 1
ATOM 3357 C C . LYS A 1 445 ? -12.688 34.844 9.664 1 96.06 445 LYS A C 1
ATOM 3359 O O . LYS A 1 445 ? -13.875 35.156 9.719 1 96.06 445 LYS A O 1
ATOM 3364 N N . LEU A 1 446 ? -11.805 35.656 9.234 1 96.31 446 LEU A N 1
ATOM 3365 C CA . LEU A 1 446 ? -12.133 37 8.828 1 96.31 446 LEU A CA 1
ATOM 3366 C C . LEU A 1 446 ? -13.117 37 7.664 1 96.31 446 LEU A C 1
ATOM 3368 O O . LEU A 1 446 ? -13 36.188 6.746 1 96.31 446 LEU A O 1
ATOM 3372 N N . LYS A 1 447 ? -13.977 37.938 7.641 1 92 447 LYS A N 1
ATOM 3373 C CA . LYS A 1 447 ? -15.047 38.031 6.656 1 92 447 LYS A CA 1
ATOM 3374 C C . LYS A 1 447 ? -14.508 38.469 5.297 1 92 447 LYS A C 1
ATOM 3376 O O . LYS A 1 447 ? -15.203 38.375 4.285 1 92 447 LYS A O 1
ATOM 3381 N N . LEU A 1 448 ? -13.32 38.844 5.359 1 93.44 448 LEU A N 1
ATOM 3382 C CA . LEU A 1 448 ? -12.648 39.188 4.117 1 93.44 448 LEU A CA 1
ATOM 3383 C C . LEU A 1 448 ? -12.617 38.031 3.15 1 93.44 448 LEU A C 1
ATOM 3385 O O . LEU A 1 448 ? -12.672 38.219 1.933 1 93.44 448 LEU A O 1
ATOM 3389 N N . PHE A 1 449 ? -12.602 36.781 3.627 1 95.56 449 PHE A N 1
ATOM 3390 C CA . PHE A 1 449 ? -12.531 35.594 2.805 1 95.56 449 PHE A CA 1
ATOM 3391 C C . PHE A 1 449 ? -13.883 34.875 2.732 1 95.56 449 PHE A C 1
ATOM 3393 O O . PHE A 1 449 ? -14.609 34.812 3.729 1 95.56 449 PHE A O 1
ATOM 3400 N N . ASN A 1 450 ? -14.188 34.438 1.529 1 94.38 450 ASN A N 1
ATOM 3401 C CA . ASN A 1 450 ? -15.43 33.688 1.371 1 94.38 450 ASN A CA 1
ATOM 3402 C C . ASN A 1 450 ? -15.477 32.469 2.309 1 94.38 450 ASN A C 1
ATOM 3404 O O . ASN A 1 450 ? -14.508 31.719 2.404 1 94.38 450 ASN A O 1
ATOM 3408 N N . GLN A 1 451 ? -16.609 32.375 3.035 1 95.12 451 GLN A N 1
ATOM 3409 C CA . GLN A 1 451 ? -16.828 31.266 3.965 1 95.12 451 GLN A CA 1
ATOM 3410 C C . GLN A 1 451 ? -17.734 30.203 3.355 1 95.12 451 GLN A C 1
ATOM 3412 O O . GLN A 1 451 ? -18.562 30.516 2.49 1 95.12 451 GLN A O 1
ATOM 3417 N N . VAL A 1 452 ? -17.547 28.953 3.828 1 95.75 452 VAL A N 1
ATOM 3418 C CA . VAL A 1 452 ? -18.453 27.891 3.422 1 95.75 452 VAL A CA 1
ATOM 3419 C C . VAL A 1 452 ? -19.781 28.047 4.145 1 95.75 452 VAL A C 1
ATOM 3421 O O . VAL A 1 452 ? -19.828 28.25 5.355 1 95.75 452 VAL A O 1
ATOM 3424 N N . ARG A 1 453 ? -20.891 27.969 3.383 1 93.44 453 ARG A N 1
ATOM 3425 C CA . ARG A 1 453 ? -22.219 27.984 4.004 1 93.44 453 ARG A CA 1
ATOM 3426 C C . ARG A 1 453 ? -22.406 26.766 4.895 1 93.44 453 ARG A C 1
ATOM 3428 O O . ARG A 1 453 ? -21.969 25.656 4.551 1 93.44 453 ARG A O 1
ATOM 3435 N N . GLU A 1 454 ? -23.047 26.953 5.953 1 93.88 454 GLU A N 1
ATOM 3436 C CA . GLU A 1 454 ? -23.234 25.891 6.941 1 93.88 454 GLU A CA 1
ATOM 3437 C C . GLU A 1 454 ? -23.812 24.625 6.301 1 93.88 454 GLU A C 1
ATOM 3439 O O . GLU A 1 454 ? -23.344 23.516 6.555 1 93.88 454 GLU A O 1
ATOM 3444 N N . LYS A 1 455 ? -24.797 24.734 5.434 1 91.38 455 LYS A N 1
ATOM 3445 C CA . LYS A 1 455 ? -25.5 23.609 4.828 1 91.38 455 LYS A CA 1
ATOM 3446 C C . LYS A 1 455 ? -24.578 22.859 3.865 1 91.38 455 LYS A C 1
ATOM 3448 O O . LYS A 1 455 ? -24.859 21.719 3.496 1 91.38 455 LYS A O 1
ATOM 3453 N N . GLU A 1 456 ? -23.469 23.531 3.518 1 94.38 456 GLU A N 1
ATOM 3454 C CA . GLU A 1 456 ? -22.609 22.938 2.5 1 94.38 456 GLU A CA 1
ATOM 3455 C C . GLU A 1 456 ? -21.266 22.516 3.096 1 94.38 456 GLU A C 1
ATOM 3457 O O . GLU A 1 456 ? -20.328 22.188 2.363 1 94.38 456 GLU A O 1
ATOM 3462 N N . LEU A 1 457 ? -21.219 22.562 4.375 1 96.06 457 LEU A N 1
ATOM 3463 C CA . LEU A 1 457 ? -20.047 21.969 5.012 1 96.06 457 LEU A CA 1
ATOM 3464 C C . LEU A 1 457 ? -19.875 20.516 4.605 1 96.06 457 LEU A C 1
ATOM 3466 O O . LEU A 1 457 ? -20.859 19.766 4.52 1 96.06 457 LEU A O 1
ATOM 3470 N N . TYR A 1 458 ? -18.609 20.125 4.27 1 96.56 458 TYR A N 1
ATOM 3471 C CA . TYR A 1 458 ? -18.25 18.75 3.926 1 96.56 458 TYR A CA 1
ATOM 3472 C C . TYR A 1 458 ? -18.969 18.297 2.658 1 96.56 458 TYR A C 1
ATOM 3474 O O . TYR A 1 458 ? -19.281 17.125 2.5 1 96.56 458 TYR A O 1
ATOM 3482 N N . ALA A 1 459 ? -19.312 19.281 1.782 1 95.94 459 ALA A N 1
ATOM 3483 C CA . ALA A 1 459 ? -20.047 18.953 0.561 1 95.94 459 ALA A CA 1
ATOM 3484 C C . ALA A 1 459 ? -19.469 19.688 -0.641 1 95.94 459 ALA A C 1
ATOM 3486 O O . ALA A 1 459 ? -18.859 20.75 -0.49 1 95.94 459 ALA A O 1
ATOM 3487 N N . ASP A 1 460 ? -19.688 19.203 -1.836 1 96.44 460 ASP A N 1
ATOM 3488 C CA . ASP A 1 460 ? -19.094 19.703 -3.066 1 96.44 460 ASP A CA 1
ATOM 3489 C C . ASP A 1 460 ? -20.016 20.703 -3.758 1 96.44 460 ASP A C 1
ATOM 3491 O O . ASP A 1 460 ? -19.594 21.438 -4.652 1 96.44 460 ASP A O 1
ATOM 3495 N N . GLY A 1 461 ? -21.234 20.828 -3.352 1 92.25 461 GLY A N 1
ATOM 3496 C CA . GLY A 1 461 ? -22.312 21.438 -4.125 1 92.25 461 GLY A CA 1
ATOM 3497 C C . GLY A 1 461 ? -22.047 22.891 -4.48 1 92.25 461 GLY A C 1
ATOM 3498 O O . GLY A 1 461 ? -22.391 23.344 -5.57 1 92.25 461 GLY A O 1
ATOM 3499 N N . ASP A 1 462 ? -21.438 23.641 -3.67 1 93.06 462 ASP A N 1
ATOM 3500 C CA . ASP A 1 462 ? -21.234 25.062 -3.896 1 93.06 462 ASP A CA 1
ATOM 3501 C C . ASP A 1 462 ? -20.016 25.312 -4.797 1 93.06 462 ASP A C 1
ATOM 3503 O O . ASP A 1 462 ? -19.859 26.406 -5.352 1 93.06 462 ASP A O 1
ATOM 3507 N N . TYR A 1 463 ? -19.203 24.312 -4.969 1 94.69 463 TYR A N 1
ATOM 3508 C CA . TYR A 1 463 ? -17.906 24.625 -5.586 1 94.69 463 TYR A CA 1
ATOM 3509 C C . TYR A 1 463 ? -17.703 23.797 -6.852 1 94.69 463 TYR A C 1
ATOM 3511 O O . TYR A 1 463 ? -16.828 24.109 -7.66 1 94.69 463 TYR A O 1
ATOM 3519 N N . PHE A 1 464 ? -18.484 22.703 -7.098 1 95.5 464 PHE A N 1
ATOM 3520 C CA . PHE A 1 464 ? -18.328 21.859 -8.273 1 95.5 464 PHE A CA 1
ATOM 3521 C C . PHE A 1 464 ? -19.672 21.656 -8.977 1 95.5 464 PHE A C 1
ATOM 3523 O O . PHE A 1 464 ? -20.719 21.609 -8.328 1 95.5 464 PHE A O 1
ATOM 3530 N N . GLU A 1 465 ? -19.641 21.562 -10.305 1 94.19 465 GLU A N 1
ATOM 3531 C CA . GLU A 1 465 ? -20.766 21.016 -11.047 1 94.19 465 GLU A CA 1
ATOM 3532 C C . GLU A 1 465 ? -20.938 19.531 -10.781 1 94.19 465 GLU A C 1
ATOM 3534 O O . GLU A 1 465 ? -20.094 18.719 -11.18 1 94.19 465 GLU A O 1
ATOM 3539 N N . THR A 1 466 ? -22.094 19.234 -10.062 1 91.31 466 THR A N 1
ATOM 3540 C CA . THR A 1 466 ? -22.297 17.844 -9.664 1 91.31 466 THR A CA 1
ATOM 3541 C C . THR A 1 466 ? -23.266 17.156 -10.617 1 91.31 466 THR A C 1
ATOM 3543 O O . THR A 1 466 ? -24.156 17.797 -11.195 1 91.31 466 THR A O 1
ATOM 3546 N N . PRO A 1 467 ? -23.031 15.891 -10.82 1 87.88 467 PRO A N 1
ATOM 3547 C CA . PRO A 1 467 ? -23.969 15.156 -11.664 1 87.88 467 PRO A CA 1
ATOM 3548 C C . PRO A 1 467 ? -25.344 14.984 -11.023 1 87.88 467 PRO A C 1
ATOM 3550 O O . PRO A 1 467 ? -25.5 15.273 -9.836 1 87.88 467 PRO A O 1
ATOM 3553 N N . ALA A 1 468 ? -26.312 14.406 -11.805 1 76.62 468 ALA A N 1
ATOM 3554 C CA . ALA A 1 468 ? -27.734 14.367 -11.43 1 76.62 468 ALA A CA 1
ATOM 3555 C C . ALA A 1 468 ? -27.953 13.43 -10.25 1 76.62 468 ALA A C 1
ATOM 3557 O O . ALA A 1 468 ? -28.922 13.594 -9.492 1 76.62 468 ALA A O 1
ATOM 3558 N N . ASP A 1 469 ? -26.984 12.57 -10.047 1 77.94 469 ASP A N 1
ATOM 3559 C CA . ASP A 1 469 ? -27.203 11.562 -9.008 1 77.94 469 ASP A CA 1
ATOM 3560 C C . ASP A 1 469 ? -26.516 11.969 -7.703 1 77.94 469 ASP A C 1
ATOM 3562 O O . ASP A 1 469 ? -26.547 11.219 -6.723 1 77.94 469 ASP A O 1
ATOM 3566 N N . TYR A 1 470 ? -26.016 13.125 -7.609 1 86.25 470 TYR A N 1
ATOM 3567 C CA . TYR A 1 470 ? -25.219 13.57 -6.473 1 86.25 470 TYR A CA 1
ATOM 3568 C C . TYR A 1 470 ? -26.031 13.516 -5.184 1 86.25 470 TYR A C 1
ATOM 3570 O O . TYR A 1 470 ? -25.625 12.883 -4.211 1 86.25 470 TYR A O 1
ATOM 3578 N N . ASP A 1 471 ? -27.188 14.07 -5.223 1 80.5 471 ASP A N 1
ATOM 3579 C CA . ASP A 1 471 ? -27.984 14.125 -4.004 1 80.5 471 ASP A CA 1
ATOM 3580 C C . ASP A 1 471 ? -28.562 12.758 -3.656 1 80.5 471 ASP A C 1
ATOM 3582 O O . ASP A 1 471 ? -28.656 12.391 -2.482 1 80.5 471 ASP A O 1
ATOM 3586 N N . PHE A 1 472 ? -28.906 11.984 -4.652 1 77.75 472 PHE A N 1
ATOM 3587 C CA . PHE A 1 472 ? -29.453 10.648 -4.426 1 77.75 472 PHE A CA 1
ATOM 3588 C C . PHE A 1 472 ? -28.406 9.734 -3.795 1 77.75 472 PHE A C 1
ATOM 3590 O O . PHE A 1 472 ? -28.672 9.078 -2.785 1 77.75 472 PHE A O 1
ATOM 3597 N N . ASN A 1 473 ? -27.281 9.695 -4.285 1 76.62 473 ASN A N 1
ATOM 3598 C CA . ASN A 1 473 ? -26.234 8.773 -3.863 1 76.62 473 ASN A CA 1
ATOM 3599 C C . ASN A 1 473 ? -25.625 9.188 -2.523 1 76.62 473 ASN A C 1
ATOM 3601 O O . ASN A 1 473 ? -25.141 8.344 -1.771 1 76.62 473 ASN A O 1
ATOM 3605 N N . THR A 1 474 ? -25.734 10.445 -2.205 1 76.81 474 THR A N 1
ATOM 3606 C CA . THR A 1 474 ? -24.969 10.883 -1.041 1 76.81 474 THR A CA 1
ATOM 3607 C C . THR A 1 474 ? -25.906 11.234 0.116 1 76.81 474 THR A C 1
ATOM 3609 O O . THR A 1 474 ? -25.484 11.234 1.276 1 76.81 474 THR A O 1
ATOM 3612 N N . ARG A 1 475 ? -27.062 11.555 -0.176 1 71.75 475 ARG A N 1
ATOM 3613 C CA . ARG A 1 475 ? -27.969 12.016 0.868 1 71.75 475 ARG A CA 1
ATOM 3614 C C . ARG A 1 475 ? -29.125 11.023 1.062 1 71.75 475 ARG A C 1
ATOM 3616 O O . ARG A 1 475 ? -29.422 10.625 2.189 1 71.75 475 ARG A O 1
ATOM 3623 N N . ILE A 1 476 ? -29.656 10.57 -0.004 1 68.12 476 ILE A N 1
ATOM 3624 C CA . ILE A 1 476 ? -30.891 9.789 0.069 1 68.12 476 ILE A CA 1
ATOM 3625 C C . ILE A 1 476 ? -30.562 8.336 0.42 1 68.12 476 ILE A C 1
ATOM 3627 O O . ILE A 1 476 ? -31.188 7.758 1.32 1 68.12 476 ILE A O 1
ATOM 3631 N N . VAL A 1 477 ? -29.609 7.852 -0.246 1 67.69 477 VAL A N 1
ATOM 3632 C CA . VAL A 1 477 ? -29.297 6.438 -0.076 1 67.69 477 VAL A CA 1
ATOM 3633 C C . VAL A 1 477 ? -28.812 6.18 1.352 1 67.69 477 VAL A C 1
ATOM 3635 O O . VAL A 1 477 ? -29.078 5.117 1.92 1 67.69 477 VAL A O 1
ATOM 3638 N N . SER A 1 478 ? -28.234 7.145 1.955 1 61.69 478 SER A N 1
ATOM 3639 C CA . SER A 1 478 ? -27.688 6.98 3.297 1 61.69 478 SER A CA 1
ATOM 3640 C C . SER A 1 478 ? -28.781 6.992 4.352 1 61.69 478 SER A C 1
ATOM 3642 O O . SER A 1 478 ? -28.547 6.609 5.5 1 61.69 478 SER A O 1
ATOM 3644 N N . ARG A 1 479 ? -30 7.285 3.961 1 58.47 479 ARG A N 1
ATOM 3645 C CA . ARG A 1 479 ? -31.094 7.418 4.918 1 58.47 479 ARG A CA 1
ATOM 3646 C C . ARG A 1 479 ? -32.188 6.395 4.637 1 58.47 479 ARG A C 1
ATOM 3648 O O . ARG A 1 479 ? -33.25 6.418 5.277 1 58.47 479 ARG A O 1
ATOM 3655 N N . ILE A 1 480 ? -31.984 5.582 3.662 1 54.84 480 ILE A N 1
ATOM 3656 C CA . ILE A 1 480 ? -33 4.578 3.318 1 54.84 480 ILE A CA 1
ATOM 3657 C C . ILE A 1 480 ? -32.844 3.369 4.242 1 54.84 480 ILE A C 1
ATOM 3659 O O . ILE A 1 480 ? -31.797 2.709 4.25 1 54.84 480 ILE A O 1
ATOM 3663 N N . ASP A 1 481 ? -33.625 3.367 5.371 1 46.12 481 ASP A N 1
ATOM 3664 C CA . ASP A 1 481 ? -33.594 2.236 6.293 1 46.12 481 ASP A CA 1
ATOM 3665 C C . ASP A 1 481 ? -34.219 0.99 5.664 1 46.12 481 ASP A C 1
ATOM 3667 O O . ASP A 1 481 ? -33.688 -0.119 5.848 1 46.12 481 ASP A O 1
ATOM 3671 N N . ARG A 1 482 ? -35.531 1.051 5.363 1 45.06 482 ARG A N 1
ATOM 3672 C CA . ARG A 1 482 ? -36.25 -0.098 4.852 1 45.06 482 ARG A CA 1
ATOM 3673 C C . ARG A 1 482 ? -36.938 0.236 3.527 1 45.06 482 ARG A C 1
ATOM 3675 O O . ARG A 1 482 ? -37.344 1.377 3.305 1 45.06 482 ARG A O 1
ATOM 3682 N N . VAL A 1 483 ? -36.656 -0.498 2.613 1 45.31 483 VAL A N 1
ATOM 3683 C CA . VAL A 1 483 ? -37.375 -0.408 1.351 1 45.31 483 VAL A CA 1
ATOM 3684 C C . VAL A 1 483 ? -38.5 -1.42 1.337 1 45.31 483 VAL A C 1
ATOM 3686 O O . VAL A 1 483 ? -38.312 -2.615 1.545 1 45.31 483 VAL A O 1
ATOM 3689 N N . GLU A 1 484 ? -39.781 -1.013 1.809 1 40.75 484 GLU A N 1
ATOM 3690 C CA . GLU A 1 484 ? -40.938 -1.904 1.735 1 40.75 484 GLU A CA 1
ATOM 3691 C C . GLU A 1 484 ? -41.406 -2.082 0.294 1 40.75 484 GLU A C 1
ATOM 3693 O O . GLU A 1 484 ? -41.625 -1.099 -0.413 1 40.75 484 GLU A O 1
ATOM 3698 N N . ILE A 1 485 ? -41.031 -3.164 -0.15 1 37.44 485 ILE A N 1
ATOM 3699 C CA . ILE A 1 485 ? -41.5 -3.562 -1.476 1 37.44 485 ILE A CA 1
ATOM 3700 C C . ILE A 1 485 ? -42.969 -4.004 -1.405 1 37.44 485 ILE A C 1
ATOM 3702 O O . ILE A 1 485 ? -43.281 -5.008 -0.764 1 37.44 485 ILE A O 1
ATOM 3706 N N . ASN A 1 486 ? -43.969 -3.086 -1.291 1 35.5 486 ASN A N 1
ATOM 3707 C CA . ASN A 1 486 ? -45.375 -3.512 -1.26 1 35.5 486 ASN A CA 1
ATOM 3708 C C . ASN A 1 486 ? -45.844 -3.982 -2.633 1 35.5 486 ASN A C 1
ATOM 3710 O O . ASN A 1 486 ? -45.562 -3.328 -3.643 1 35.5 486 ASN A O 1
ATOM 3714 N N . GLU A 1 487 ? -46.062 -5.176 -2.711 1 33.78 487 GLU A N 1
ATOM 3715 C CA . GLU A 1 487 ? -46.719 -5.848 -3.836 1 33.78 487 GLU A CA 1
ATOM 3716 C C . GLU A 1 487 ? -48.062 -5.215 -4.156 1 33.78 487 GLU A C 1
ATOM 3718 O O . GLU A 1 487 ? -48.938 -5.125 -3.289 1 33.78 487 GLU A O 1
ATOM 3723 N N . HIS A 1 488 ? -48.094 -4.113 -4.801 1 33.5 488 HIS A N 1
ATOM 3724 C CA . HIS A 1 488 ? -49.469 -3.73 -5.129 1 33.5 488 HIS A CA 1
ATOM 3725 C C . HIS A 1 488 ? -50.125 -4.734 -6.078 1 33.5 488 HIS A C 1
ATOM 3727 O O . HIS A 1 488 ? -49.562 -5.051 -7.129 1 33.5 488 HIS A O 1
ATOM 3733 N N . THR A 1 489 ? -50.906 -5.602 -5.598 1 32 489 THR A N 1
ATOM 3734 C CA . THR A 1 489 ? -51.875 -6.402 -6.336 1 32 489 THR A CA 1
ATOM 3735 C C . THR A 1 489 ? -52.656 -5.535 -7.312 1 32 489 THR A C 1
ATOM 3737 O O . THR A 1 489 ? -53.219 -4.504 -6.93 1 32 489 THR A O 1
ATOM 3740 N N . GLN A 1 490 ? -52.375 -5.582 -8.57 1 30.61 490 GLN A N 1
ATOM 3741 C CA . GLN A 1 490 ? -53.219 -5.039 -9.617 1 30.61 490 GLN A CA 1
ATOM 3742 C C . GLN A 1 490 ? -54.688 -5.363 -9.344 1 30.61 490 GLN A C 1
ATOM 3744 O O . GLN A 1 490 ? -55.031 -6.516 -9.094 1 30.61 490 GLN A O 1
ATOM 3749 N N . LEU A 1 491 ? -55.469 -4.375 -9.055 1 28.3 491 LEU A N 1
ATOM 3750 C CA . LEU A 1 491 ? -56.906 -4.438 -9.109 1 28.3 491 LEU A CA 1
ATOM 3751 C C . LEU A 1 491 ? -57.375 -5.02 -10.438 1 28.3 491 LEU A C 1
ATOM 3753 O O . LEU A 1 491 ? -56.906 -4.637 -11.492 1 28.3 491 LEU A O 1
ATOM 3757 N N . THR A 1 492 ? -57.844 -6.246 -10.422 1 29.73 492 THR A N 1
ATOM 3758 C CA . THR A 1 492 ? -58.656 -6.852 -11.484 1 29.73 492 THR A CA 1
ATOM 3759 C C . THR A 1 492 ? -59.688 -5.867 -12 1 29.73 492 THR A C 1
ATOM 3761 O O . THR A 1 492 ? -60.156 -4.992 -11.258 1 29.73 492 THR A O 1
ATOM 3764 N N . GLN A 1 493 ? -59.781 -5.699 -13.336 1 26.23 493 GLN A N 1
ATOM 3765 C CA . GLN A 1 493 ? -60.812 -4.965 -14.07 1 26.23 493 GLN A CA 1
ATOM 3766 C C . GLN A 1 493 ? -62.188 -5.164 -13.438 1 26.23 493 GLN A C 1
ATOM 3768 O O . GLN A 1 493 ? -63.188 -4.664 -13.953 1 26.23 493 GLN A O 1
ATOM 3773 N N . LYS A 1 494 ? -62.312 -5.992 -12.414 1 30.11 494 LYS A N 1
ATOM 3774 C CA . LYS A 1 494 ? -63.75 -6.023 -12.148 1 30.11 494 LYS A CA 1
ATOM 3775 C C . LYS A 1 494 ? -64.25 -4.707 -11.547 1 30.11 494 LYS A C 1
ATOM 3777 O O . LYS A 1 494 ? -65.438 -4.512 -11.336 1 30.11 494 LYS A O 1
ATOM 3782 N N . GLU A 1 495 ? -63.312 -4.066 -10.812 1 28.03 495 GLU A N 1
ATOM 3783 C CA . GLU A 1 495 ? -64 -2.977 -10.156 1 28.03 495 GLU A CA 1
ATOM 3784 C C . GLU A 1 495 ? -64.125 -1.751 -11.062 1 28.03 495 GLU A C 1
ATOM 3786 O O . GLU A 1 495 ? -64.5 -0.668 -10.617 1 28.03 495 GLU A O 1
ATOM 3791 N N . ILE A 1 496 ? -63.75 -2.047 -12.508 1 25.08 496 ILE A N 1
ATOM 3792 C CA . ILE A 1 496 ? -64.688 -1.295 -13.336 1 25.08 496 ILE A CA 1
ATOM 3793 C C . ILE A 1 496 ? -65.875 -2.186 -13.727 1 25.08 496 ILE A C 1
ATOM 3795 O O . ILE A 1 496 ? -65.688 -3.334 -14.133 1 25.08 496 ILE A O 1
ATOM 3799 N N . MET B 1 1 ? -60.281 37.125 9.156 1 21.25 1 MET B N 1
ATOM 3800 C CA . MET B 1 1 ? -60.438 35.75 8.672 1 21.25 1 MET B CA 1
ATOM 3801 C C . MET B 1 1 ? -59.156 35.188 8.094 1 21.25 1 MET B C 1
ATOM 3803 O O . MET B 1 1 ? -58.688 35.656 7.059 1 21.25 1 MET B O 1
ATOM 3807 N N . GLY B 1 2 ? -58.062 34.906 8.93 1 23.53 2 GLY B N 1
ATOM 3808 C CA . GLY B 1 2 ? -56.625 34.781 8.859 1 23.53 2 GLY B CA 1
ATOM 3809 C C . GLY B 1 2 ? -56.156 33.562 8.125 1 23.53 2 GLY B C 1
ATOM 3810 O O . GLY B 1 2 ? -56.531 32.438 8.484 1 23.53 2 GLY B O 1
ATOM 3811 N N . ASN B 1 3 ? -55.938 33.562 6.723 1 22.22 3 ASN B N 1
ATOM 3812 C CA . ASN B 1 3 ? -55.625 32.531 5.746 1 22.22 3 ASN B CA 1
ATOM 3813 C C . ASN B 1 3 ? -54.375 31.75 6.113 1 22.22 3 ASN B C 1
ATOM 3815 O O . ASN B 1 3 ? -53.281 32.312 6.09 1 22.22 3 ASN B O 1
ATOM 3819 N N . ASP B 1 4 ? -54.406 30.859 7.121 1 22.77 4 ASP B N 1
ATOM 3820 C CA . ASP B 1 4 ? -53.375 30 7.684 1 22.77 4 ASP B CA 1
ATOM 3821 C C . ASP B 1 4 ? -52.812 29.047 6.629 1 22.77 4 ASP B C 1
ATOM 3823 O O . ASP B 1 4 ? -53.469 28.094 6.23 1 22.77 4 ASP B O 1
ATOM 3827 N N . GLY B 1 5 ? -52.188 29.578 5.539 1 23.73 5 GLY B N 1
ATOM 3828 C CA . GLY B 1 5 ? -51.594 28.797 4.461 1 23.73 5 GLY B CA 1
ATOM 3829 C C . GLY B 1 5 ? -50.656 27.719 4.949 1 23.73 5 GLY B C 1
ATOM 3830 O O . GLY B 1 5 ? -49.656 28.016 5.59 1 23.73 5 GLY B O 1
ATOM 3831 N N . GLY B 1 6 ? -51.188 26.531 5.332 1 22.88 6 GLY B N 1
ATOM 3832 C CA . GLY B 1 6 ? -50.531 25.312 5.789 1 22.88 6 GLY B CA 1
ATOM 3833 C C . GLY B 1 6 ? -49.438 24.828 4.848 1 22.88 6 GLY B C 1
ATOM 3834 O O . GLY B 1 6 ? -49.656 24.766 3.635 1 22.88 6 GLY B O 1
ATOM 3835 N N . CYS B 1 7 ? -48.188 25.125 5.109 1 24.02 7 CYS B N 1
ATOM 3836 C CA . CYS B 1 7 ? -46.938 24.719 4.461 1 24.02 7 CYS B CA 1
ATOM 3837 C C . CYS B 1 7 ? -46.875 23.219 4.297 1 24.02 7 CYS B C 1
ATOM 3839 O O . CYS B 1 7 ? -46.844 22.469 5.285 1 24.02 7 CYS B O 1
ATOM 3841 N N . VAL B 1 8 ? -47.562 22.625 3.311 1 25.08 8 VAL B N 1
ATOM 3842 C CA . VAL B 1 8 ? -47.594 21.203 2.943 1 25.08 8 VAL B CA 1
ATOM 3843 C C . VAL B 1 8 ? -46.188 20.75 2.562 1 25.08 8 VAL B C 1
ATOM 3845 O O . VAL B 1 8 ? -45.531 21.344 1.688 1 25.08 8 VAL B O 1
ATOM 3848 N N . ALA B 1 9 ? -45.438 20.219 3.477 1 26.11 9 ALA B N 1
ATOM 3849 C CA . ALA B 1 9 ? -44.156 19.578 3.289 1 26.11 9 ALA B CA 1
ATOM 3850 C C . ALA B 1 9 ? -44.219 18.484 2.236 1 26.11 9 ALA B C 1
ATOM 3852 O O . ALA B 1 9 ? -45.031 17.547 2.361 1 26.11 9 ALA B O 1
ATOM 3853 N N . ARG B 1 10 ? -44 18.656 0.948 1 26.53 10 ARG B N 1
ATOM 3854 C CA . ARG B 1 10 ? -43.938 17.828 -0.249 1 26.53 10 ARG B CA 1
ATOM 3855 C C . ARG B 1 10 ? -42.969 16.672 -0.086 1 26.53 10 ARG B C 1
ATOM 3857 O O . ARG B 1 10 ? -41.75 16.891 -0.051 1 26.53 10 ARG B O 1
ATOM 3864 N N . GLY B 1 11 ? -43.219 15.602 0.715 1 29.73 11 GLY B N 1
ATOM 3865 C CA . GLY B 1 11 ? -42.312 14.453 0.777 1 29.73 11 GLY B CA 1
ATOM 3866 C C . GLY B 1 11 ? -42.375 13.594 -0.472 1 29.73 11 GLY B C 1
ATOM 3867 O O . GLY B 1 11 ? -43.438 13.406 -1.064 1 29.73 11 GLY B O 1
ATOM 3868 N N . HIS B 1 12 ? -41.438 13.633 -1.428 1 30.59 12 HIS B N 1
ATOM 3869 C CA . HIS B 1 12 ? -41.375 12.805 -2.629 1 30.59 12 HIS B CA 1
ATOM 3870 C C . HIS B 1 12 ? -41.281 11.328 -2.273 1 30.59 12 HIS B C 1
ATOM 3872 O O . HIS B 1 12 ? -40.562 10.961 -1.338 1 30.59 12 HIS B O 1
ATOM 3878 N N . ARG B 1 13 ? -42.344 10.562 -2.582 1 34.34 13 ARG B N 1
ATOM 3879 C CA . ARG B 1 13 ? -42.344 9.109 -2.471 1 34.34 13 ARG B CA 1
ATOM 3880 C C . ARG B 1 13 ? -41.656 8.469 -3.668 1 34.34 13 ARG B C 1
ATOM 3882 O O . ARG B 1 13 ? -41.969 8.781 -4.816 1 34.34 13 ARG B O 1
ATOM 3889 N N . ILE B 1 14 ? -40.438 8.109 -3.594 1 37.59 14 ILE B N 1
ATOM 3890 C CA . ILE B 1 14 ? -39.719 7.402 -4.66 1 37.59 14 ILE B CA 1
ATOM 3891 C C . ILE B 1 14 ? -40.094 5.918 -4.621 1 37.59 14 ILE B C 1
ATOM 3893 O O . ILE B 1 14 ? -39.969 5.273 -3.574 1 37.59 14 ILE B O 1
ATOM 3897 N N . CYS B 1 15 ? -40.969 5.422 -5.641 1 36.22 15 CYS B N 1
ATOM 3898 C CA . CYS B 1 15 ? -41.375 4.035 -5.789 1 36.22 15 CYS B CA 1
ATOM 3899 C C . CYS B 1 15 ? -40.375 3.254 -6.648 1 36.22 15 CYS B C 1
ATOM 3901 O O . CYS B 1 15 ? -40.031 3.682 -7.75 1 36.22 15 CYS B O 1
ATOM 3903 N N . ILE B 1 16 ? -39.5 2.496 -6.164 1 38.28 16 ILE B N 1
ATOM 3904 C CA . ILE B 1 16 ? -38.562 1.678 -6.922 1 38.28 16 ILE B CA 1
ATOM 3905 C C . ILE B 1 16 ? -39.188 0.303 -7.184 1 38.28 16 ILE B C 1
ATOM 3907 O O . ILE B 1 16 ? -39.656 -0.361 -6.262 1 38.28 16 ILE B O 1
ATOM 3911 N N . VAL B 1 17 ? -39.531 -0.166 -8.445 1 35.28 17 VAL B N 1
ATOM 3912 C CA . VAL B 1 17 ? -40.125 -1.421 -8.914 1 35.28 17 VAL B CA 1
ATOM 3913 C C . VAL B 1 17 ? -39 -2.459 -9.117 1 35.28 17 VAL B C 1
ATOM 3915 O O . VAL B 1 17 ? -38.031 -2.207 -9.82 1 35.28 17 VAL B O 1
ATOM 3918 N N . THR B 1 18 ? -38.875 -3.525 -8.258 1 38.19 18 THR B N 1
ATOM 3919 C CA . THR B 1 18 ? -37.875 -4.578 -8.461 1 38.19 18 THR B CA 1
ATOM 3920 C C . THR B 1 18 ? -38.469 -5.738 -9.25 1 38.19 18 THR B C 1
ATOM 3922 O O . THR B 1 18 ? -39.688 -5.91 -9.281 1 38.19 18 THR B O 1
ATOM 3925 N N . HIS B 1 19 ? -37.969 -6.496 -10.234 1 31.42 19 HIS B N 1
ATOM 3926 C CA . HIS B 1 19 ? -38.406 -7.648 -11.016 1 31.42 19 HIS B CA 1
ATOM 3927 C C . HIS B 1 19 ? -38.656 -8.852 -10.125 1 31.42 19 HIS B C 1
ATOM 3929 O O . HIS B 1 19 ? -37.875 -9.133 -9.203 1 31.42 19 HIS B O 1
ATOM 3935 N N . ALA B 1 20 ? -39.906 -9.508 -10.055 1 30.5 20 ALA B N 1
ATOM 3936 C CA . ALA B 1 20 ? -40.438 -10.68 -9.352 1 30.5 20 ALA B CA 1
ATOM 3937 C C . ALA B 1 20 ? -39.75 -11.961 -9.844 1 30.5 20 ALA B C 1
ATOM 3939 O O . ALA B 1 20 ? -40 -12.398 -10.969 1 30.5 20 ALA B O 1
ATOM 3940 N N . GLY B 1 21 ? -38.594 -12.422 -9.859 1 27.28 21 GLY B N 1
ATOM 3941 C CA . GLY B 1 21 ? -38.406 -13.828 -10.164 1 27.28 21 GLY B CA 1
ATOM 3942 C C . GLY B 1 21 ? -39.25 -14.734 -9.273 1 27.28 21 GLY B C 1
ATOM 3943 O O . GLY B 1 21 ? -39.688 -14.328 -8.195 1 27.28 21 GLY B O 1
ATOM 3944 N N . ASP B 1 22 ? -39.812 -16 -9.734 1 25.55 22 ASP B N 1
ATOM 3945 C CA . ASP B 1 22 ? -40.656 -17.094 -9.258 1 25.55 22 ASP B CA 1
ATOM 3946 C C . ASP B 1 22 ? -40.219 -17.578 -7.887 1 25.55 22 ASP B C 1
ATOM 3948 O O . ASP B 1 22 ? -39.188 -18.266 -7.773 1 25.55 22 ASP B O 1
ATOM 3952 N N . MET B 1 23 ? -40.219 -16.906 -6.891 1 24.3 23 MET B N 1
ATOM 3953 C CA . MET B 1 23 ? -40 -17.641 -5.648 1 24.3 23 MET B CA 1
ATOM 3954 C C . MET B 1 23 ? -41.156 -18.594 -5.363 1 24.3 23 MET B C 1
ATOM 3956 O O . MET B 1 23 ? -42.312 -18.156 -5.23 1 24.3 23 MET B O 1
ATOM 3960 N N . LYS B 1 24 ? -41.219 -19.875 -5.969 1 24.3 24 LYS B N 1
ATOM 3961 C CA . LYS B 1 24 ? -42.125 -20.953 -5.551 1 24.3 24 LYS B CA 1
ATOM 3962 C C . LYS B 1 24 ? -42.281 -20.984 -4.035 1 24.3 24 LYS B C 1
ATOM 3964 O O . LYS B 1 24 ? -41.281 -21.062 -3.307 1 24.3 24 LYS B O 1
ATOM 3969 N N . CYS B 1 25 ? -43.344 -20.5 -3.537 1 22.59 25 CYS B N 1
ATOM 3970 C CA . CYS B 1 25 ? -43.812 -20.625 -2.164 1 22.59 25 CYS B CA 1
ATOM 3971 C C . CYS B 1 25 ? -44.094 -22.078 -1.836 1 22.59 25 CYS B C 1
ATOM 3973 O O . CYS B 1 25 ? -45.031 -22.672 -2.389 1 22.59 25 CYS B O 1
ATOM 3975 N N . HIS B 1 26 ? -43.219 -23.188 -1.972 1 22.67 26 HIS B N 1
ATOM 3976 C CA . HIS B 1 26 ? -43.562 -24.516 -1.496 1 22.67 26 HIS B CA 1
ATOM 3977 C C . HIS B 1 26 ? -44.125 -24.469 -0.072 1 22.67 26 HIS B C 1
ATOM 3979 O O . HIS B 1 26 ? -43.469 -23.938 0.829 1 22.67 26 HIS B O 1
ATOM 3985 N N . GLY B 1 27 ? -45.469 -24.328 0.149 1 20.3 27 GLY B N 1
ATOM 3986 C CA . GLY B 1 27 ? -46.312 -24.391 1.347 1 20.3 27 GLY B CA 1
ATOM 3987 C C . GLY B 1 27 ? -46.156 -25.688 2.119 1 20.3 27 GLY B C 1
ATOM 3988 O O . GLY B 1 27 ? -46.875 -25.922 3.086 1 20.3 27 GLY B O 1
ATOM 3989 N N . ASN B 1 28 ? -45.781 -26.828 1.505 1 23.58 28 ASN B N 1
ATOM 3990 C CA . ASN B 1 28 ? -46.125 -28 2.309 1 23.58 28 ASN B CA 1
ATOM 3991 C C . ASN B 1 28 ? -45.406 -27.969 3.662 1 23.58 28 ASN B C 1
ATOM 3993 O O . ASN B 1 28 ? -44.219 -27.688 3.732 1 23.58 28 ASN B O 1
ATOM 3997 N N . GLY B 1 29 ? -46.25 -27.734 4.75 1 21.61 29 GLY B N 1
ATOM 3998 C CA . GLY B 1 29 ? -46 -27.641 6.18 1 21.61 29 GLY B CA 1
ATOM 3999 C C . GLY B 1 29 ? -45.312 -28.875 6.754 1 21.61 29 GLY B C 1
ATOM 4000 O O . GLY B 1 29 ? -45.75 -29.406 7.777 1 21.61 29 GLY B O 1
ATOM 4001 N N . LYS B 1 30 ? -44.938 -29.906 5.984 1 25.61 30 LYS B N 1
ATOM 4002 C CA . LYS B 1 30 ? -44.531 -30.969 6.926 1 25.61 30 LYS B CA 1
ATOM 4003 C C . LYS B 1 30 ? -43.562 -30.438 7.957 1 25.61 30 LYS B C 1
ATOM 4005 O O . LYS B 1 30 ? -42.688 -29.609 7.637 1 25.61 30 LYS B O 1
ATOM 4010 N N . GLN B 1 31 ? -44 -30.422 9.211 1 21.77 31 GLN B N 1
ATOM 4011 C CA . GLN B 1 31 ? -43.312 -30.156 10.477 1 21.77 31 GLN B CA 1
ATOM 4012 C C . GLN B 1 31 ? -41.969 -30.844 10.547 1 21.77 31 GLN B C 1
ATOM 4014 O O . GLN B 1 31 ? -41.906 -32.062 10.727 1 21.77 31 GLN B O 1
ATOM 4019 N N . HIS B 1 32 ? -41.188 -30.938 9.469 1 23.77 32 HIS B N 1
ATOM 4020 C CA . HIS B 1 32 ? -39.969 -31.672 9.836 1 23.77 32 HIS B CA 1
ATOM 4021 C C . HIS B 1 32 ? -39.375 -31.125 11.125 1 23.77 32 HIS B C 1
ATOM 4023 O O . HIS B 1 32 ? -39.594 -29.953 11.469 1 23.77 32 HIS B O 1
ATOM 4029 N N . GLY B 1 33 ? -39.25 -32 12.156 1 25.52 33 GLY B N 1
ATOM 4030 C CA . GLY B 1 33 ? -38.594 -31.828 13.445 1 25.52 33 GLY B CA 1
ATOM 4031 C C . GLY B 1 33 ? -37.375 -30.922 13.367 1 25.52 33 GLY B C 1
ATOM 4032 O O . GLY B 1 33 ? -36.75 -30.812 12.312 1 25.52 33 GLY B O 1
ATOM 4033 N N . SER B 1 34 ? -37.5 -29.812 14.07 1 24.39 34 SER B N 1
ATOM 4034 C CA . SER B 1 34 ? -36.5 -28.812 14.344 1 24.39 34 SER B CA 1
ATOM 4035 C C . SER B 1 34 ? -35.125 -29.438 14.492 1 24.39 34 SER B C 1
ATOM 4037 O O . SER B 1 34 ? -34.875 -30.203 15.438 1 24.39 34 SER B O 1
ATOM 4039 N N . ALA B 1 35 ? -34.562 -30.062 13.453 1 26.62 35 ALA B N 1
ATOM 4040 C CA . ALA B 1 35 ? -33.156 -30.266 13.781 1 26.62 35 ALA B CA 1
ATOM 4041 C C . ALA B 1 35 ? -32.562 -29.016 14.43 1 26.62 35 ALA B C 1
ATOM 4043 O O . ALA B 1 35 ? -32.656 -27.922 13.875 1 26.62 35 ALA B O 1
ATOM 4044 N N . ASP B 1 36 ? -32.75 -28.797 15.703 1 28.33 36 ASP B N 1
ATOM 4045 C CA . ASP B 1 36 ? -32.125 -27.875 16.625 1 28.33 36 ASP B CA 1
ATOM 4046 C C . ASP B 1 36 ? -30.672 -27.562 16.203 1 28.33 36 ASP B C 1
ATOM 4048 O O . ASP B 1 36 ? -29.75 -28.312 16.531 1 28.33 36 ASP B O 1
ATOM 4052 N N . GLY B 1 37 ? -30.469 -27.438 14.93 1 31 37 GLY B N 1
ATOM 4053 C CA . GLY B 1 37 ? -29.109 -26.969 14.758 1 31 37 GLY B CA 1
ATOM 4054 C C . GLY B 1 37 ? -28.734 -25.859 15.719 1 31 37 GLY B C 1
ATOM 4055 O O . GLY B 1 37 ? -29.5 -24.906 15.906 1 31 37 GLY B O 1
ATOM 4056 N N . HIS B 1 38 ? -28.125 -26.203 16.781 1 33.25 38 HIS B N 1
ATOM 4057 C CA . HIS B 1 38 ? -27.531 -25.328 17.781 1 33.25 38 HIS B CA 1
ATOM 4058 C C . HIS B 1 38 ? -26.984 -24.062 17.141 1 33.25 38 HIS B C 1
ATOM 4060 O O . HIS B 1 38 ? -25.922 -24.078 16.531 1 33.25 38 HIS B O 1
ATOM 4066 N N . ASP B 1 39 ? -27.797 -23.312 16.406 1 38.19 39 ASP B N 1
ATOM 4067 C CA . ASP B 1 39 ? -27.312 -21.938 16.328 1 38.19 39 ASP B CA 1
ATOM 4068 C C . ASP B 1 39 ? -26.609 -21.531 17.609 1 38.19 39 ASP B C 1
ATOM 4070 O O . ASP B 1 39 ? -27.234 -21.422 18.672 1 38.19 39 ASP B O 1
ATOM 4074 N N . ASP B 1 40 ? -25.531 -22.047 17.875 1 40.81 40 ASP B N 1
ATOM 4075 C CA . ASP B 1 40 ? -24.797 -21.641 19.078 1 40.81 40 ASP B CA 1
ATOM 4076 C C . ASP B 1 40 ? -25.016 -20.156 19.375 1 40.81 40 ASP B C 1
ATOM 4078 O O . ASP B 1 40 ? -24.875 -19.312 18.5 1 40.81 40 ASP B O 1
ATOM 4082 N N . ASP B 1 41 ? -25.984 -19.75 20.156 1 43.91 41 ASP B N 1
ATOM 4083 C CA . ASP B 1 41 ? -26.172 -18.453 20.797 1 43.91 41 ASP B CA 1
ATOM 4084 C C . ASP B 1 41 ? -24.844 -17.703 20.922 1 43.91 41 ASP B C 1
ATOM 4086 O O . ASP B 1 41 ? -23.906 -18.188 21.547 1 43.91 41 ASP B O 1
ATOM 4090 N N . PRO B 1 42 ? -24.594 -16.812 19.953 1 50.31 42 PRO B N 1
ATOM 4091 C CA . PRO B 1 42 ? -23.344 -16.078 20.141 1 50.31 42 PRO B CA 1
ATOM 4092 C C . PRO B 1 42 ? -23.031 -15.82 21.625 1 50.31 42 PRO B C 1
ATOM 4094 O O . PRO B 1 42 ? -21.875 -15.547 21.969 1 50.31 42 PRO B O 1
ATOM 4097 N N . ARG B 1 43 ? -24.203 -15.867 22.438 1 48.78 43 ARG B N 1
ATOM 4098 C CA . ARG B 1 43 ? -24.016 -15.742 23.875 1 48.78 43 ARG B CA 1
ATOM 4099 C C . ARG B 1 43 ? -23.312 -16.969 24.453 1 48.78 43 ARG B C 1
ATOM 4101 O O . ARG B 1 43 ? -22.844 -16.953 25.594 1 48.78 43 ARG B O 1
ATOM 4108 N N . MET B 1 44 ? -23.453 -18.047 23.734 1 56.88 44 MET B N 1
ATOM 4109 C CA . MET B 1 44 ? -22.875 -19.281 24.266 1 56.88 44 MET B CA 1
ATOM 4110 C C . MET B 1 44 ? -21.453 -19.484 23.75 1 56.88 44 MET B C 1
ATOM 4112 O O . MET B 1 44 ? -20.828 -20.5 24.031 1 56.88 44 MET B O 1
ATOM 4116 N N . ALA B 1 45 ? -20.984 -18.578 22.859 1 72.12 45 ALA B N 1
ATOM 4117 C CA . ALA B 1 45 ? -19.594 -18.719 22.422 1 72.12 45 ALA B CA 1
ATOM 4118 C C . ALA B 1 45 ? -18.641 -18.516 23.578 1 72.12 45 ALA B C 1
ATOM 4120 O O . ALA B 1 45 ? -18.828 -17.625 24.422 1 72.12 45 ALA B O 1
ATOM 4121 N N . SER B 1 46 ? -17.719 -19.453 23.797 1 83.44 46 SER B N 1
ATOM 4122 C CA . SER B 1 46 ? -16.672 -19.344 24.812 1 83.44 46 SER B CA 1
ATOM 4123 C C . SER B 1 46 ? -15.898 -18.047 24.672 1 83.44 46 SER B C 1
ATOM 4125 O O . SER B 1 46 ? -15.961 -17.375 23.641 1 83.44 46 SER B O 1
ATOM 4127 N N . ALA B 1 47 ? -15.336 -17.625 25.766 1 84.38 47 ALA B N 1
ATOM 4128 C CA . ALA B 1 47 ? -14.5 -16.438 25.766 1 84.38 47 ALA B CA 1
ATOM 4129 C C . ALA B 1 47 ? -13.422 -16.516 24.688 1 84.38 47 ALA B C 1
ATOM 4131 O O . ALA B 1 47 ? -13.102 -15.516 24.031 1 84.38 47 ALA B O 1
ATOM 4132 N N . PHE B 1 48 ? -12.984 -17.672 24.438 1 88.31 48 PHE B N 1
ATOM 4133 C CA . PHE B 1 48 ? -11.961 -17.859 23.422 1 88.31 48 PHE B CA 1
ATOM 4134 C C . PHE B 1 48 ? -12.531 -17.641 22.016 1 88.31 48 PHE B C 1
ATOM 4136 O O . PHE B 1 48 ? -11.891 -17 21.188 1 88.31 48 PHE B O 1
ATOM 4143 N N . GLN B 1 49 ? -13.656 -18.078 21.766 1 88.88 49 GLN B N 1
ATOM 4144 C CA . GLN B 1 49 ? -14.273 -17.922 20.453 1 88.88 49 GLN B CA 1
ATOM 4145 C C . GLN B 1 49 ? -14.578 -16.453 20.156 1 88.88 49 GLN B C 1
ATOM 4147 O O . GLN B 1 49 ? -14.414 -16 19.031 1 88.88 49 GLN B O 1
ATOM 4152 N N . LYS B 1 50 ? -14.93 -15.797 21.219 1 90.12 50 LYS B N 1
ATOM 4153 C CA . LYS B 1 50 ? -15.281 -14.391 21.047 1 90.12 50 LYS B CA 1
ATOM 4154 C C . LYS B 1 50 ? -14.055 -13.547 20.719 1 90.12 50 LYS B C 1
ATOM 4156 O O . LYS B 1 50 ? -14.141 -12.57 19.969 1 90.12 50 LYS B O 1
ATOM 4161 N N . HIS B 1 51 ? -12.922 -13.93 21.281 1 94.06 51 HIS B N 1
ATOM 4162 C CA . HIS B 1 51 ? -11.703 -13.148 21.109 1 94.06 51 HIS B CA 1
ATOM 4163 C C . HIS B 1 51 ? -10.641 -13.938 20.344 1 94.06 51 HIS B C 1
ATOM 4165 O O . HIS B 1 51 ? -9.445 -13.656 20.484 1 94.06 51 HIS B O 1
ATOM 4171 N N . GLN B 1 52 ? -11.039 -14.922 19.625 1 96.12 52 GLN B N 1
ATOM 4172 C CA . GLN B 1 52 ? -10.133 -15.875 19 1 96.12 52 GLN B CA 1
ATOM 4173 C C . GLN B 1 52 ? -9.156 -15.172 18.062 1 96.12 52 GLN B C 1
ATOM 4175 O O . GLN B 1 52 ? -7.949 -15.438 18.109 1 96.12 52 GLN B O 1
ATOM 4180 N N . PHE B 1 53 ? -9.664 -14.289 17.234 1 97.38 53 PHE B N 1
ATOM 4181 C CA . PHE B 1 53 ? -8.812 -13.586 16.281 1 97.38 53 PHE B CA 1
ATOM 4182 C C . PHE B 1 53 ? -7.742 -12.781 17 1 97.38 53 PHE B C 1
ATOM 4184 O O . PHE B 1 53 ? -6.555 -12.898 16.688 1 97.38 53 PHE B O 1
ATOM 4191 N N . THR B 1 54 ? -8.117 -11.953 17.938 1 96.88 54 THR B N 1
ATOM 4192 C CA . THR B 1 54 ? -7.211 -11.086 18.688 1 96.88 54 THR B CA 1
ATOM 4193 C C . THR B 1 54 ? -6.164 -11.922 19.438 1 96.88 54 THR B C 1
ATOM 4195 O O . THR B 1 54 ? -4.977 -11.594 19.406 1 96.88 54 THR B O 1
ATOM 4198 N N . ILE B 1 55 ? -6.574 -13 20.047 1 97.06 55 ILE B N 1
ATOM 4199 C CA . ILE B 1 55 ? -5.688 -13.844 20.828 1 97.06 55 ILE B CA 1
ATOM 4200 C C . ILE B 1 55 ? -4.656 -14.516 19.922 1 97.06 55 ILE B C 1
ATOM 4202 O O . ILE B 1 55 ? -3.451 -14.43 20.172 1 97.06 55 ILE B O 1
ATOM 4206 N N . LEU B 1 56 ? -5.121 -15.133 18.844 1 97.62 56 LEU B N 1
ATOM 4207 C CA . LEU B 1 56 ? -4.223 -15.891 17.984 1 97.62 56 LEU B CA 1
ATOM 4208 C C . LEU B 1 56 ? -3.264 -14.969 17.25 1 97.62 56 LEU B C 1
ATOM 4210 O O . LEU B 1 56 ? -2.068 -15.25 17.156 1 97.62 56 LEU B O 1
ATOM 4214 N N . LEU B 1 57 ? -3.795 -13.859 16.672 1 98.5 57 LEU B N 1
ATOM 4215 C CA . LEU B 1 57 ? -2.926 -12.945 15.945 1 98.5 57 LEU B CA 1
ATOM 4216 C C . LEU B 1 57 ? -1.892 -12.32 16.875 1 98.5 57 LEU B C 1
ATOM 4218 O O . LEU B 1 57 ? -0.742 -12.109 16.469 1 98.5 57 LEU B O 1
ATOM 4222 N N . THR B 1 58 ? -2.293 -11.938 18.109 1 98.31 58 THR B N 1
ATOM 4223 C CA . THR B 1 58 ? -1.348 -11.406 19.094 1 98.31 58 THR B CA 1
ATOM 4224 C C . THR B 1 58 ? -0.263 -12.438 19.406 1 98.31 58 THR B C 1
ATOM 4226 O O . THR B 1 58 ? 0.923 -12.102 19.438 1 98.31 58 THR B O 1
ATOM 4229 N N . LEU B 1 59 ? -0.669 -13.68 19.625 1 98.19 59 LEU B N 1
ATOM 4230 C CA . LEU B 1 59 ? 0.284 -14.75 19.906 1 98.19 59 LEU B CA 1
ATOM 4231 C C . LEU B 1 59 ? 1.261 -14.922 18.734 1 98.19 59 LEU B C 1
ATOM 4233 O O . LEU B 1 59 ? 2.473 -15.008 18.953 1 98.19 59 LEU B O 1
ATOM 4237 N N . PHE B 1 60 ? 0.757 -15.031 17.516 1 98.56 60 PHE B N 1
ATOM 4238 C CA . PHE B 1 60 ? 1.621 -15.188 16.344 1 98.56 60 PHE B CA 1
ATOM 4239 C C . PHE B 1 60 ? 2.588 -14.016 16.219 1 98.56 60 PHE B C 1
ATOM 4241 O O . PHE B 1 60 ? 3.773 -14.203 15.953 1 98.56 60 PHE B O 1
ATOM 4248 N N . GLN B 1 61 ? 2.074 -12.75 16.422 1 98.62 61 GLN B N 1
ATOM 4249 C CA . GLN B 1 61 ? 2.92 -11.57 16.312 1 98.62 61 GLN B CA 1
ATOM 4250 C C . GLN B 1 61 ? 4.035 -11.586 17.359 1 98.62 61 GLN B C 1
ATOM 4252 O O . GLN B 1 61 ? 5.176 -11.242 17.047 1 98.62 61 GLN B O 1
ATOM 4257 N N . ILE B 1 62 ? 3.729 -11.984 18.594 1 98.38 62 ILE B N 1
ATOM 4258 C CA . ILE B 1 62 ? 4.727 -12.078 19.641 1 98.38 62 ILE B CA 1
ATOM 4259 C C . ILE B 1 62 ? 5.797 -13.094 19.266 1 98.38 62 ILE B C 1
ATOM 4261 O O . ILE B 1 62 ? 6.992 -12.828 19.391 1 98.38 62 ILE B O 1
ATOM 4265 N N . VAL B 1 63 ? 5.383 -14.273 18.75 1 98.56 63 VAL B N 1
ATOM 4266 C CA . VAL B 1 63 ? 6.316 -15.32 18.344 1 98.56 63 VAL B CA 1
ATOM 4267 C C . VAL B 1 63 ? 7.203 -14.812 17.219 1 98.56 63 VAL B C 1
ATOM 4269 O O . VAL B 1 63 ? 8.422 -15.008 17.234 1 98.56 63 VAL B O 1
ATOM 4272 N N . PHE B 1 64 ? 6.562 -14.18 16.172 1 98.5 64 PHE B N 1
ATOM 4273 C CA . PHE B 1 64 ? 7.332 -13.641 15.062 1 98.5 64 PHE B CA 1
ATOM 4274 C C . PHE B 1 64 ? 8.375 -12.641 15.555 1 98.5 64 PHE B C 1
ATOM 4276 O O . PHE B 1 64 ? 9.539 -12.695 15.156 1 98.5 64 PHE B O 1
ATOM 4283 N N . MET B 1 65 ? 7.941 -11.758 16.484 1 98.25 65 MET B N 1
ATOM 4284 C CA . MET B 1 65 ? 8.836 -10.711 16.969 1 98.25 65 MET B CA 1
ATOM 4285 C C . MET B 1 65 ? 9.977 -11.312 17.781 1 98.25 65 MET B C 1
ATOM 4287 O O . MET B 1 65 ? 11.117 -10.852 17.688 1 98.25 65 MET B O 1
ATOM 4291 N N . ILE B 1 66 ? 9.695 -12.352 18.594 1 98.12 66 ILE B N 1
ATOM 4292 C CA . ILE B 1 66 ? 10.742 -13.039 19.344 1 98.12 66 ILE B CA 1
ATOM 4293 C C . ILE B 1 66 ? 11.75 -13.648 18.375 1 98.12 66 ILE B C 1
ATOM 4295 O O . ILE B 1 66 ? 12.961 -13.531 18.562 1 98.12 66 ILE B O 1
ATOM 4299 N N . LEU B 1 67 ? 11.289 -14.273 17.281 1 98.12 67 LEU B N 1
ATOM 4300 C CA . LEU B 1 67 ? 12.172 -14.906 16.312 1 98.12 67 LEU B CA 1
ATOM 4301 C C . LEU B 1 67 ? 12.984 -13.859 15.555 1 98.12 67 LEU B C 1
ATOM 4303 O O . LEU B 1 67 ? 14.164 -14.078 15.258 1 98.12 67 LEU B O 1
ATOM 4307 N N . PHE B 1 68 ? 12.414 -12.688 15.25 1 97.81 68 PHE B N 1
ATOM 4308 C CA . PHE B 1 68 ? 13.164 -11.586 14.648 1 97.81 68 PHE B CA 1
ATOM 4309 C C . PHE B 1 68 ? 14.25 -11.094 15.594 1 97.81 68 PHE B C 1
ATOM 4311 O O . PHE B 1 68 ? 15.367 -10.781 15.164 1 97.81 68 PHE B O 1
ATOM 4318 N N . GLY B 1 69 ? 13.938 -10.977 16.922 1 97.44 69 GLY B N 1
ATOM 4319 C CA . GLY B 1 69 ? 14.891 -10.5 17.906 1 97.44 69 GLY B CA 1
ATOM 4320 C C . GLY B 1 69 ? 16.062 -11.453 18.109 1 97.44 69 GLY B C 1
ATOM 4321 O O . GLY B 1 69 ? 17.203 -11.016 18.219 1 97.44 69 GLY B O 1
ATOM 4322 N N . LEU B 1 70 ? 15.75 -12.75 18.062 1 96.56 70 LEU B N 1
ATOM 4323 C CA . LEU B 1 70 ? 16.766 -13.758 18.344 1 96.56 70 LEU B CA 1
ATOM 4324 C C . LEU B 1 70 ? 17.609 -14.039 17.109 1 96.56 70 LEU B C 1
ATOM 4326 O O . LEU B 1 70 ? 18.828 -14.25 17.219 1 96.56 70 LEU B O 1
ATOM 4330 N N . PHE B 1 71 ? 16.938 -13.961 15.883 1 97 71 PHE B N 1
ATOM 4331 C CA . PHE B 1 71 ? 17.641 -14.555 14.742 1 97 71 PHE B CA 1
ATOM 4332 C C . PHE B 1 71 ? 17.703 -13.562 13.586 1 97 71 PHE B C 1
ATOM 4334 O O . PHE B 1 71 ? 18.344 -13.844 12.562 1 97 71 PHE B O 1
ATOM 4341 N N . GLY B 1 72 ? 17.094 -12.422 13.68 1 96.44 72 GLY B N 1
ATOM 4342 C CA . GLY B 1 72 ? 17.094 -11.469 12.578 1 96.44 72 GLY B CA 1
ATOM 4343 C C . GLY B 1 72 ? 18.25 -10.492 12.633 1 96.44 72 GLY B C 1
ATOM 4344 O O . GLY B 1 72 ? 18.641 -10.039 13.703 1 96.44 72 GLY B O 1
ATOM 4345 N N . LYS B 1 73 ? 18.875 -10.219 11.5 1 95.25 73 LYS B N 1
ATOM 4346 C CA . LYS B 1 73 ? 19.859 -9.164 11.352 1 95.25 73 LYS B CA 1
ATOM 4347 C C . LYS B 1 73 ? 19.766 -8.508 9.984 1 95.25 73 LYS B C 1
ATOM 4349 O O . LYS B 1 73 ? 19.281 -9.109 9.031 1 95.25 73 LYS B O 1
ATOM 4354 N N . TYR B 1 74 ? 20.172 -7.289 9.875 1 94.06 74 TYR B N 1
ATOM 4355 C CA . TYR B 1 74 ? 20.172 -6.602 8.586 1 94.06 74 TYR B CA 1
ATOM 4356 C C . TYR B 1 74 ? 21.328 -7.074 7.719 1 94.06 74 TYR B C 1
ATOM 4358 O O . TYR B 1 74 ? 22.375 -7.477 8.234 1 94.06 74 TYR B O 1
ATOM 4366 N N . ASP B 1 75 ? 21.094 -7.027 6.465 1 91.12 75 ASP B N 1
ATOM 4367 C CA . ASP B 1 75 ? 22.125 -7.344 5.477 1 91.12 75 ASP B CA 1
ATOM 4368 C C . ASP B 1 75 ? 23.328 -6.41 5.613 1 91.12 75 ASP B C 1
ATOM 4370 O O . ASP B 1 75 ? 23.172 -5.25 6.012 1 91.12 75 ASP B O 1
ATOM 4374 N N . THR B 1 76 ? 24.516 -6.863 5.258 1 87.31 76 THR B N 1
ATOM 4375 C CA . THR B 1 76 ? 25.766 -6.105 5.379 1 87.31 76 THR B CA 1
ATOM 4376 C C . THR B 1 76 ? 25.688 -4.82 4.562 1 87.31 76 THR B C 1
ATOM 4378 O O . THR B 1 76 ? 26.281 -3.803 4.941 1 87.31 76 THR B O 1
ATOM 4381 N N . ALA B 1 77 ? 24.938 -4.855 3.48 1 84.19 77 ALA B N 1
ATOM 4382 C CA . ALA B 1 77 ? 24.844 -3.693 2.604 1 84.19 77 ALA B CA 1
ATOM 4383 C C . ALA B 1 77 ? 24.062 -2.562 3.27 1 84.19 77 ALA B C 1
ATOM 4385 O O . ALA B 1 77 ? 24.188 -1.4 2.881 1 84.19 77 ALA B O 1
ATOM 4386 N N . THR B 1 78 ? 23.266 -2.889 4.242 1 88.5 78 THR B N 1
ATOM 4387 C CA . THR B 1 78 ? 22.453 -1.917 4.969 1 88.5 78 THR B CA 1
ATOM 4388 C C . THR B 1 78 ? 23.219 -1.357 6.164 1 88.5 78 THR B C 1
ATOM 4390 O O . THR B 1 78 ? 22.781 -0.396 6.797 1 88.5 78 THR B O 1
ATOM 4393 N N . MET B 1 79 ? 24.375 -1.949 6.406 1 89.75 79 MET B N 1
ATOM 4394 C CA . MET B 1 79 ? 25.156 -1.557 7.57 1 89.75 79 MET B CA 1
ATOM 4395 C C . MET B 1 79 ? 26.328 -0.674 7.16 1 89.75 79 MET B C 1
ATOM 4397 O O . MET B 1 79 ? 26.797 -0.75 6.023 1 89.75 79 MET B O 1
ATOM 4401 N N . PRO B 1 80 ? 26.828 0.253 7.949 1 87.94 80 PRO B N 1
ATOM 4402 C CA . PRO B 1 80 ? 27.891 1.207 7.617 1 87.94 80 PRO B CA 1
ATOM 4403 C C . PRO B 1 80 ? 29.156 0.526 7.09 1 87.94 80 PRO B C 1
ATOM 4405 O O . PRO B 1 80 ? 29.891 1.117 6.301 1 87.94 80 PRO B O 1
ATOM 4408 N N . GLU B 1 81 ? 29.547 -0.591 7.441 1 78.06 81 GLU B N 1
ATOM 4409 C CA . GLU B 1 81 ? 30.75 -1.243 6.949 1 78.06 81 GLU B CA 1
ATOM 4410 C C . GLU B 1 81 ? 30.484 -2.014 5.66 1 78.06 81 GLU B C 1
ATOM 4412 O O . GLU B 1 81 ? 31.375 -2.635 5.098 1 78.06 81 GLU B O 1
ATOM 4417 N N . GLY B 1 82 ? 29.281 -1.721 5.145 1 74.94 82 GLY B N 1
ATOM 4418 C CA . GLY B 1 82 ? 28.938 -2.453 3.939 1 74.94 82 GLY B CA 1
ATOM 4419 C C . GLY B 1 82 ? 29.297 -1.71 2.666 1 74.94 82 GLY B C 1
ATOM 4420 O O . GLY B 1 82 ? 30.047 -0.735 2.701 1 74.94 82 GLY B O 1
ATOM 4421 N N . SER B 1 83 ? 28.938 -2.24 1.596 1 68.69 83 SER B N 1
ATOM 4422 C CA . SER B 1 83 ? 29.281 -1.704 0.281 1 68.69 83 SER B CA 1
ATOM 4423 C C . SER B 1 83 ? 28.703 -0.301 0.095 1 68.69 83 SER B C 1
ATOM 4425 O O . SER B 1 83 ? 27.594 -0.017 0.528 1 68.69 83 SER B O 1
ATOM 4427 N N . GLU B 1 84 ? 29.516 0.532 -0.381 1 72.88 84 GLU B N 1
ATOM 4428 C CA . GLU B 1 84 ? 29.109 1.893 -0.726 1 72.88 84 GLU B CA 1
ATOM 4429 C C . GLU B 1 84 ? 28.453 1.941 -2.104 1 72.88 84 GLU B C 1
ATOM 4431 O O . GLU B 1 84 ? 28 2.998 -2.541 1 72.88 84 GLU B O 1
ATOM 4436 N N . ASP B 1 85 ? 28.359 0.746 -2.623 1 76.5 85 ASP B N 1
ATOM 4437 C CA . ASP B 1 85 ? 27.828 0.646 -3.975 1 76.5 85 ASP B CA 1
ATOM 4438 C C . ASP B 1 85 ? 26.312 0.85 -3.977 1 76.5 85 ASP B C 1
ATOM 4440 O O . ASP B 1 85 ? 25.578 0.095 -3.334 1 76.5 85 ASP B O 1
ATOM 4444 N N . SER B 1 86 ? 25.875 1.891 -4.727 1 78.94 86 SER B N 1
ATOM 4445 C CA . SER B 1 86 ? 24.469 2.232 -4.777 1 78.94 86 SER B CA 1
ATOM 4446 C C . SER B 1 86 ? 23.766 1.501 -5.914 1 78.94 86 SER B C 1
ATOM 4448 O O . SER B 1 86 ? 22.531 1.587 -6.055 1 78.94 86 SER B O 1
ATOM 4450 N N . LEU B 1 87 ? 24.5 0.748 -6.641 1 78.5 87 LEU B N 1
ATOM 4451 C CA . LEU B 1 87 ? 23.953 0.126 -7.844 1 78.5 87 LEU B CA 1
ATOM 4452 C C . LEU B 1 87 ? 22.891 -0.9 -7.492 1 78.5 87 LEU B C 1
ATOM 4454 O O . LEU B 1 87 ? 21.828 -0.935 -8.117 1 78.5 87 LEU B O 1
ATOM 4458 N N . PRO B 1 88 ? 23.125 -1.624 -6.434 1 78.38 88 PRO B N 1
ATOM 4459 C CA . PRO B 1 88 ? 22.094 -2.596 -6.102 1 78.38 88 PRO B CA 1
ATOM 4460 C C . PRO B 1 88 ? 20.75 -1.936 -5.742 1 78.38 88 PRO B C 1
ATOM 4462 O O . PRO B 1 88 ? 19.703 -2.416 -6.148 1 78.38 88 PRO B O 1
ATOM 4465 N N . MET B 1 89 ? 20.875 -0.876 -5.07 1 81.81 89 MET B N 1
ATOM 4466 C CA . MET B 1 89 ? 19.656 -0.15 -4.738 1 81.81 89 MET B CA 1
ATOM 4467 C C . MET B 1 89 ? 19 0.418 -5.996 1 81.81 89 MET B C 1
ATOM 4469 O O . MET B 1 89 ? 17.781 0.364 -6.145 1 81.81 89 MET B O 1
ATOM 4473 N N . ALA B 1 90 ? 19.781 0.912 -6.898 1 85.44 90 ALA B N 1
ATOM 4474 C CA . ALA B 1 90 ? 19.297 1.537 -8.125 1 85.44 90 ALA B CA 1
ATOM 4475 C C . ALA B 1 90 ? 18.562 0.526 -9.008 1 85.44 90 ALA B C 1
ATOM 4477 O O . ALA B 1 90 ? 17.578 0.869 -9.672 1 85.44 90 ALA B O 1
ATOM 4478 N N . VAL B 1 91 ? 18.984 -0.675 -8.93 1 86.81 91 VAL B N 1
ATOM 4479 C CA . VAL B 1 91 ? 18.438 -1.672 -9.844 1 86.81 91 VAL B CA 1
ATOM 4480 C C . VAL B 1 91 ? 17.312 -2.449 -9.156 1 86.81 91 VAL B C 1
ATOM 4482 O O . VAL B 1 91 ? 16.234 -2.639 -9.734 1 86.81 91 VAL B O 1
ATOM 4485 N N . LYS B 1 92 ? 17.422 -2.805 -7.961 1 91 92 LYS B N 1
ATOM 4486 C CA . LYS B 1 92 ? 16.531 -3.764 -7.309 1 91 92 LYS B CA 1
ATOM 4487 C C . LYS B 1 92 ? 15.367 -3.059 -6.641 1 91 92 LYS B C 1
ATOM 4489 O O . LYS B 1 92 ? 14.258 -3.598 -6.586 1 91 92 LYS B O 1
ATOM 4494 N N . TYR B 1 93 ? 15.562 -1.859 -6.145 1 93.75 93 TYR B N 1
ATOM 4495 C CA . TYR B 1 93 ? 14.547 -1.185 -5.352 1 93.75 93 TYR B CA 1
ATOM 4496 C C . TYR B 1 93 ? 13.312 -0.88 -6.195 1 93.75 93 TYR B C 1
ATOM 4498 O O . TYR B 1 93 ? 12.18 -1.119 -5.762 1 93.75 93 TYR B O 1
ATOM 4506 N N . PRO B 1 94 ? 13.445 -0.391 -7.477 1 94.06 94 PRO B N 1
ATOM 4507 C CA . PRO B 1 94 ? 12.234 -0.157 -8.258 1 94.06 94 PRO B CA 1
ATOM 4508 C C . PRO B 1 94 ? 11.461 -1.441 -8.547 1 94.06 94 PRO B C 1
ATOM 4510 O O . PRO B 1 94 ? 10.227 -1.427 -8.586 1 94.06 94 PRO B O 1
ATOM 4513 N N . LEU B 1 95 ? 12.156 -2.531 -8.781 1 95 95 LEU B N 1
ATOM 4514 C CA . LEU B 1 95 ? 11.5 -3.809 -9.031 1 95 95 LEU B CA 1
ATOM 4515 C C . LEU B 1 95 ? 10.742 -4.281 -7.797 1 95 95 LEU B C 1
ATOM 4517 O O . LEU B 1 95 ? 9.625 -4.801 -7.906 1 95 95 LEU B O 1
ATOM 4521 N N . PHE B 1 96 ? 11.32 -4.047 -6.613 1 95.62 96 PHE B N 1
ATOM 4522 C CA . PHE B 1 96 ? 10.648 -4.348 -5.352 1 95.62 96 PHE B CA 1
ATOM 4523 C C . PHE B 1 96 ? 9.398 -3.494 -5.188 1 95.62 96 PHE B C 1
ATOM 4525 O O . PHE B 1 96 ? 8.336 -4.008 -4.84 1 95.62 96 PHE B O 1
ATOM 4532 N N . GLN B 1 97 ? 9.484 -2.213 -5.434 1 96.5 97 GLN B N 1
ATOM 4533 C CA . GLN B 1 97 ? 8.359 -1.301 -5.254 1 96.5 97 GLN B CA 1
ATOM 4534 C C . GLN B 1 97 ? 7.195 -1.675 -6.164 1 96.5 97 GLN B C 1
ATOM 4536 O O . GLN B 1 97 ? 6.035 -1.624 -5.75 1 96.5 97 GLN B O 1
ATOM 4541 N N . ASP B 1 98 ? 7.535 -1.988 -7.445 1 97.25 98 ASP B N 1
ATOM 4542 C CA . ASP B 1 98 ? 6.5 -2.404 -8.391 1 97.25 98 ASP B CA 1
ATOM 4543 C C . ASP B 1 98 ? 5.789 -3.662 -7.898 1 97.25 98 ASP B C 1
ATOM 4545 O O . ASP B 1 98 ? 4.559 -3.738 -7.934 1 97.25 98 ASP B O 1
ATOM 4549 N N . THR B 1 99 ? 6.559 -4.613 -7.438 1 97.31 99 THR B N 1
ATOM 4550 C CA . THR B 1 99 ? 5.996 -5.867 -6.941 1 97.31 99 THR B CA 1
ATOM 4551 C C . THR B 1 99 ? 5.16 -5.621 -5.688 1 97.31 99 THR B C 1
ATOM 4553 O O . THR B 1 99 ? 4.109 -6.242 -5.508 1 97.31 99 THR B O 1
ATOM 4556 N N . HIS B 1 100 ? 5.676 -4.719 -4.918 1 97.12 100 HIS B N 1
ATOM 4557 C CA . HIS B 1 100 ? 4.969 -4.336 -3.699 1 97.12 100 HIS B CA 1
ATOM 4558 C C . HIS B 1 100 ? 3.607 -3.732 -4.02 1 97.12 100 HIS B C 1
ATOM 4560 O O . HIS B 1 100 ? 2.623 -4.008 -3.332 1 97.12 100 HIS B O 1
ATOM 4566 N N . VAL B 1 101 ? 3.451 -2.969 -5.047 1 98 101 VAL B N 1
ATOM 4567 C CA . VAL B 1 101 ? 2.188 -2.42 -5.527 1 98 101 VAL B CA 1
ATOM 4568 C C . VAL B 1 101 ? 1.285 -3.553 -6.012 1 98 101 VAL B C 1
ATOM 4570 O O . VAL B 1 101 ? 0.074 -3.531 -5.785 1 98 101 VAL B O 1
ATOM 4573 N N . MET B 1 102 ? 1.844 -4.531 -6.664 1 98.44 102 MET B N 1
ATOM 4574 C CA . MET B 1 102 ? 1.061 -5.684 -7.105 1 98.44 102 MET B CA 1
ATOM 4575 C C . MET B 1 102 ? 0.408 -6.383 -5.918 1 98.44 102 MET B C 1
ATOM 4577 O O . MET B 1 102 ? -0.777 -6.719 -5.965 1 98.44 102 MET B O 1
ATOM 4581 N N . ILE B 1 103 ? 1.123 -6.523 -4.84 1 98.69 103 ILE B N 1
ATOM 4582 C CA . ILE B 1 103 ? 0.68 -7.309 -3.695 1 98.69 103 ILE B CA 1
ATOM 4583 C C . ILE B 1 103 ? -0.454 -6.582 -2.977 1 98.69 103 ILE B C 1
ATOM 4585 O O . ILE B 1 103 ? -1.464 -7.191 -2.619 1 98.69 103 ILE B O 1
ATOM 4589 N N . PHE B 1 104 ? -0.318 -5.301 -2.824 1 98.62 104 PHE B N 1
ATOM 4590 C CA . PHE B 1 104 ? -1.236 -4.598 -1.938 1 98.62 104 PHE B CA 1
ATOM 4591 C C . PHE B 1 104 ? -2.357 -3.938 -2.734 1 98.62 104 PHE B C 1
ATOM 4593 O O . PHE B 1 104 ? -3.518 -3.967 -2.32 1 98.62 104 PHE B O 1
ATOM 4600 N N . ILE B 1 105 ? -2.066 -3.354 -3.883 1 98.25 105 ILE B N 1
ATOM 4601 C CA . ILE B 1 105 ? -3.09 -2.746 -4.727 1 98.25 105 ILE B CA 1
ATOM 4602 C C . ILE B 1 105 ? -3.637 -3.783 -5.703 1 98.25 105 ILE B C 1
ATOM 4604 O O . ILE B 1 105 ? -4.852 -3.963 -5.812 1 98.25 105 ILE B O 1
ATOM 4608 N N . GLY B 1 106 ? -2.75 -4.484 -6.406 1 98.56 106 GLY B N 1
ATOM 4609 C CA . GLY B 1 106 ? -3.152 -5.434 -7.43 1 98.56 106 GLY B CA 1
ATOM 4610 C C . GLY B 1 106 ? -4.055 -6.531 -6.906 1 98.56 106 GLY B C 1
ATOM 4611 O O . GLY B 1 106 ? -5.238 -6.594 -7.254 1 98.56 106 GLY B O 1
ATOM 4612 N N . PHE B 1 107 ? -3.512 -7.324 -5.938 1 98.5 107 PHE B N 1
ATOM 4613 C CA . PHE B 1 107 ? -4.293 -8.422 -5.379 1 98.5 107 PHE B CA 1
ATOM 4614 C C . PHE B 1 107 ? -5.488 -7.887 -4.594 1 98.5 107 PHE B C 1
ATOM 4616 O O . PHE B 1 107 ? -6.594 -8.422 -4.695 1 98.5 107 PHE B O 1
ATOM 4623 N N . GLY B 1 108 ? -5.316 -6.805 -3.84 1 98.12 108 GLY B N 1
ATOM 4624 C CA . GLY B 1 108 ? -6.375 -6.266 -3.002 1 98.12 108 GLY B CA 1
ATOM 4625 C C . GLY B 1 108 ? -7.598 -5.828 -3.787 1 98.12 108 GLY B C 1
ATOM 4626 O O . GLY B 1 108 ? -8.703 -6.316 -3.551 1 98.12 108 GLY B O 1
ATOM 4627 N N . PHE B 1 109 ? -7.398 -5.012 -4.789 1 98.19 109 PHE B N 1
ATOM 4628 C CA . PHE B 1 109 ? -8.523 -4.434 -5.508 1 98.19 109 PHE B CA 1
ATOM 4629 C C . PHE B 1 109 ? -9.078 -5.426 -6.527 1 98.19 109 PHE B C 1
ATOM 4631 O O . PHE B 1 109 ? -10.273 -5.414 -6.824 1 98.19 109 PHE B O 1
ATOM 4638 N N . LEU B 1 110 ? -8.25 -6.332 -7.062 1 97.94 110 LEU B N 1
ATOM 4639 C CA . LEU B 1 110 ? -8.781 -7.352 -7.961 1 97.94 110 LEU B CA 1
ATOM 4640 C C . LEU B 1 110 ? -9.875 -8.164 -7.281 1 97.94 110 LEU B C 1
ATOM 4642 O O . LEU B 1 110 ? -10.852 -8.562 -7.926 1 97.94 110 LEU B O 1
ATOM 4646 N N . MET B 1 111 ? -9.844 -8.328 -6.004 1 97.62 111 MET B N 1
ATOM 4647 C CA . MET B 1 111 ? -10.75 -9.211 -5.27 1 97.62 111 MET B CA 1
ATOM 4648 C C . MET B 1 111 ? -11.961 -8.445 -4.758 1 97.62 111 MET B C 1
ATOM 4650 O O . MET B 1 111 ? -12.805 -9 -4.051 1 97.62 111 MET B O 1
ATOM 4654 N N . THR B 1 112 ? -12.117 -7.16 -5.152 1 97.38 112 THR B N 1
ATOM 4655 C CA . THR B 1 112 ? -13.234 -6.352 -4.691 1 97.38 112 THR B CA 1
ATOM 4656 C C . THR B 1 112 ? -14.445 -6.527 -5.605 1 97.38 112 THR B C 1
ATOM 4658 O O . THR B 1 112 ? -15.422 -5.789 -5.496 1 97.38 112 THR B O 1
ATOM 4661 N N . PHE B 1 113 ? -14.469 -7.496 -6.543 1 95.5 113 PHE B N 1
ATOM 4662 C CA . PHE B 1 113 ? -15.578 -7.66 -7.484 1 95.5 113 PHE B CA 1
ATOM 4663 C C . PHE B 1 113 ? -16.844 -8.117 -6.762 1 95.5 113 PHE B C 1
ATOM 4665 O O . PHE B 1 113 ? -17.953 -7.879 -7.234 1 95.5 113 PHE B O 1
ATOM 4672 N N . LEU B 1 114 ? -16.734 -8.805 -5.578 1 95.5 114 LEU B N 1
ATOM 4673 C CA . LEU B 1 114 ? -17.906 -9.258 -4.824 1 95.5 114 LEU B CA 1
ATOM 4674 C C . LEU B 1 114 ? -18.688 -8.07 -4.273 1 95.5 114 LEU B C 1
ATOM 4676 O O . LEU B 1 114 ? -18.125 -7.23 -3.562 1 95.5 114 LEU B O 1
ATOM 4680 N N . LYS B 1 115 ? -19.906 -7.977 -4.496 1 92.31 115 LYS B N 1
ATOM 4681 C CA . LYS B 1 115 ? -20.734 -6.797 -4.273 1 92.31 115 LYS B CA 1
ATOM 4682 C C . LYS B 1 115 ? -20.797 -6.441 -2.791 1 92.31 115 LYS B C 1
ATOM 4684 O O . LYS B 1 115 ? -21 -5.277 -2.434 1 92.31 115 LYS B O 1
ATOM 4689 N N . ARG B 1 116 ? -20.562 -7.418 -1.866 1 94.88 116 ARG B N 1
ATOM 4690 C CA . ARG B 1 116 ? -20.734 -7.156 -0.441 1 94.88 116 ARG B CA 1
ATOM 4691 C C . ARG B 1 116 ? -19.469 -7.457 0.331 1 94.88 116 ARG B C 1
ATOM 4693 O O . ARG B 1 116 ? -19.5 -7.672 1.544 1 94.88 116 ARG B O 1
ATOM 4700 N N . TYR B 1 117 ? -18.328 -7.555 -0.364 1 97.06 117 TYR B N 1
ATOM 4701 C CA . TYR B 1 117 ? -17.125 -8.078 0.284 1 97.06 117 TYR B CA 1
ATOM 4702 C C . TYR B 1 117 ? -15.93 -7.18 0.021 1 97.06 117 TYR B C 1
ATOM 4704 O O . TYR B 1 117 ? -14.781 -7.621 0.121 1 97.06 117 TYR B O 1
ATOM 4712 N N . GLY B 1 118 ? -16.156 -5.906 -0.354 1 97.19 118 GLY B N 1
ATOM 4713 C CA . GLY B 1 118 ? -15.094 -4.98 -0.71 1 97.19 118 GLY B CA 1
ATOM 4714 C C . GLY B 1 118 ? -14.164 -4.668 0.447 1 97.19 118 GLY B C 1
ATOM 4715 O O . GLY B 1 118 ? -12.945 -4.586 0.268 1 97.19 118 GLY B O 1
ATOM 4716 N N . PHE B 1 119 ? -14.695 -4.465 1.665 1 97.56 119 PHE B N 1
ATOM 4717 C CA . PHE B 1 119 ? -13.891 -4.152 2.838 1 97.56 119 PHE B CA 1
ATOM 4718 C C . PHE B 1 119 ? -12.938 -5.293 3.162 1 97.56 119 PHE B C 1
ATOM 4720 O O . PHE B 1 119 ? -11.734 -5.078 3.33 1 97.56 119 PHE B O 1
ATOM 4727 N N . SER B 1 120 ? -13.461 -6.512 3.162 1 98.06 120 SER B N 1
ATOM 4728 C CA . SER B 1 120 ? -12.641 -7.684 3.469 1 98.06 120 SER B CA 1
ATOM 4729 C C . SER B 1 120 ? -11.602 -7.93 2.381 1 98.06 120 SER B C 1
ATOM 4731 O O . SER B 1 120 ? -10.445 -8.219 2.68 1 98.06 120 SER B O 1
ATOM 4733 N N . ALA B 1 121 ? -12.016 -7.801 1.133 1 98.06 121 ALA B N 1
ATOM 4734 C CA . ALA B 1 121 ? -11.102 -8.062 0.025 1 98.06 121 ALA B CA 1
ATOM 4735 C C . ALA B 1 121 ? -9.82 -7.246 0.166 1 98.06 121 ALA B C 1
ATOM 4737 O O . ALA B 1 121 ? -8.719 -7.793 0.099 1 98.06 121 ALA B O 1
ATOM 4738 N N . ILE B 1 122 ? -9.977 -6.012 0.478 1 98.06 122 ILE B N 1
ATOM 4739 C CA . ILE B 1 122 ? -8.836 -5.105 0.513 1 98.06 122 ILE B CA 1
ATOM 4740 C C . ILE B 1 122 ? -8.102 -5.246 1.847 1 98.06 122 ILE B C 1
ATOM 4742 O O . ILE B 1 122 ? -6.879 -5.391 1.881 1 98.06 122 ILE B O 1
ATOM 4746 N N . SER B 1 123 ? -8.805 -5.23 2.961 1 98.44 123 SER B N 1
ATOM 4747 C CA . SER B 1 123 ? -8.211 -5.16 4.289 1 98.44 123 SER B CA 1
ATOM 4748 C C . SER B 1 123 ? -7.605 -6.5 4.695 1 98.44 123 SER B C 1
ATOM 4750 O O . SER B 1 123 ? -6.516 -6.547 5.27 1 98.44 123 SER B O 1
ATOM 4752 N N . ILE B 1 124 ? -8.305 -7.594 4.449 1 98.38 124 ILE B N 1
ATOM 4753 C CA . ILE B 1 124 ? -7.773 -8.906 4.805 1 98.38 124 ILE B CA 1
ATOM 4754 C C . ILE B 1 124 ? -6.609 -9.258 3.883 1 98.38 124 ILE B C 1
ATOM 4756 O O . ILE B 1 124 ? -5.648 -9.906 4.305 1 98.38 124 ILE B O 1
ATOM 4760 N N . ASN B 1 125 ? -6.68 -8.805 2.598 1 98.62 125 ASN B N 1
ATOM 4761 C CA . ASN B 1 125 ? -5.504 -8.914 1.736 1 98.62 125 ASN B CA 1
ATOM 4762 C C . ASN B 1 125 ? -4.277 -8.266 2.373 1 98.62 125 ASN B C 1
ATOM 4764 O O . ASN B 1 125 ? -3.201 -8.859 2.402 1 98.62 125 ASN B O 1
ATOM 4768 N N . MET B 1 126 ? -4.461 -7.035 2.842 1 98.56 126 MET B N 1
ATOM 4769 C CA . MET B 1 126 ? -3.381 -6.289 3.484 1 98.56 126 MET B CA 1
ATOM 4770 C C . MET B 1 126 ? -2.863 -7.031 4.711 1 98.56 126 MET B C 1
ATOM 4772 O O . MET B 1 126 ? -1.651 -7.172 4.895 1 98.56 126 MET B O 1
ATOM 4776 N N . LEU B 1 127 ? -3.748 -7.531 5.551 1 98.56 127 LEU B N 1
ATOM 4777 C CA . LEU B 1 127 ? -3.4 -8.273 6.762 1 98.56 127 LEU B CA 1
ATOM 4778 C C . LEU B 1 127 ? -2.611 -9.531 6.422 1 98.56 127 LEU B C 1
ATOM 4780 O O . LEU B 1 127 ? -1.55 -9.773 6.996 1 98.56 127 LEU B O 1
ATOM 4784 N N . LEU B 1 128 ? -3.113 -10.312 5.465 1 98.75 128 LEU B N 1
ATOM 4785 C CA . LEU B 1 128 ? -2.484 -11.578 5.109 1 98.75 128 LEU B CA 1
ATOM 4786 C C . LEU B 1 128 ? -1.117 -11.352 4.477 1 98.75 128 LEU B C 1
ATOM 4788 O O . LEU B 1 128 ? -0.186 -12.125 4.691 1 98.75 128 LEU B O 1
ATOM 4792 N N . ALA B 1 129 ? -1.054 -10.305 3.65 1 98.75 129 ALA B N 1
ATOM 4793 C CA . ALA B 1 129 ? 0.24 -9.969 3.061 1 98.75 129 ALA B CA 1
ATOM 4794 C C . ALA B 1 129 ? 1.275 -9.672 4.141 1 98.75 129 ALA B C 1
ATOM 4796 O O . ALA B 1 129 ? 2.367 -10.242 4.137 1 98.75 129 ALA B O 1
ATOM 4797 N N . CYS B 1 130 ? 0.935 -8.828 5.102 1 98.81 130 CYS B N 1
ATOM 4798 C CA . CYS B 1 130 ? 1.865 -8.453 6.156 1 98.81 130 CYS B CA 1
ATOM 4799 C C . CYS B 1 130 ? 2.223 -9.648 7.027 1 98.81 130 CYS B C 1
ATOM 4801 O O . CYS B 1 130 ? 3.383 -9.828 7.398 1 98.81 130 CYS B O 1
ATOM 4803 N N . PHE B 1 131 ? 1.192 -10.43 7.348 1 98.81 131 PHE B N 1
ATOM 4804 C CA . PHE B 1 131 ? 1.403 -11.641 8.133 1 98.81 131 PHE B CA 1
ATOM 4805 C C . PHE B 1 131 ? 2.367 -12.578 7.422 1 98.81 131 PHE B C 1
ATOM 4807 O O . PHE B 1 131 ? 3.311 -13.086 8.031 1 98.81 131 PHE B O 1
ATOM 4814 N N . THR B 1 132 ? 2.188 -12.812 6.18 1 98.81 132 THR B N 1
ATOM 4815 C CA . THR B 1 132 ? 2.996 -13.734 5.395 1 98.81 132 THR B CA 1
ATOM 4816 C C . THR B 1 132 ? 4.398 -13.18 5.172 1 98.81 132 THR B C 1
ATOM 4818 O O . THR B 1 132 ? 5.375 -13.93 5.148 1 98.81 132 THR B O 1
ATOM 4821 N N . ILE B 1 133 ? 4.5 -11.891 5.016 1 98.56 133 ILE B N 1
ATOM 4822 C CA . ILE B 1 133 ? 5.801 -11.25 4.852 1 98.56 133 ILE B CA 1
ATOM 4823 C C . ILE B 1 133 ? 6.68 -11.555 6.062 1 98.56 133 ILE B C 1
ATOM 4825 O O . ILE B 1 133 ? 7.82 -11.992 5.918 1 98.56 133 ILE B O 1
ATOM 4829 N N . GLU B 1 134 ? 6.156 -11.359 7.293 1 98.56 134 GLU B N 1
ATOM 4830 C CA . GLU B 1 134 ? 6.922 -11.664 8.5 1 98.56 134 GLU B CA 1
ATOM 4831 C C . GLU B 1 134 ? 7.258 -13.148 8.578 1 98.56 134 GLU B C 1
ATOM 4833 O O . GLU B 1 134 ? 8.414 -13.523 8.781 1 98.56 134 GLU B O 1
ATOM 4838 N N . TRP B 1 135 ? 6.242 -13.945 8.352 1 98.56 135 TRP B N 1
ATOM 4839 C CA . TRP B 1 135 ? 6.395 -15.391 8.461 1 98.56 135 TRP B CA 1
ATOM 4840 C C . TRP B 1 135 ? 7.324 -15.922 7.371 1 98.56 135 TRP B C 1
ATOM 4842 O O . TRP B 1 135 ? 8.148 -16.797 7.629 1 98.56 135 TRP B O 1
ATOM 4852 N N . GLY B 1 136 ? 7.215 -15.414 6.191 1 98.44 136 GLY B N 1
ATOM 4853 C CA . GLY B 1 136 ? 8.055 -15.828 5.078 1 98.44 136 GLY B CA 1
ATOM 4854 C C . GLY B 1 136 ? 9.516 -15.484 5.273 1 98.44 136 GLY B C 1
ATOM 4855 O O . GLY B 1 136 ? 10.398 -16.281 4.922 1 98.44 136 GLY B O 1
ATOM 4856 N N . MET B 1 137 ? 9.797 -14.273 5.82 1 97.88 137 MET B N 1
ATOM 4857 C CA . MET B 1 137 ? 11.18 -13.883 6.098 1 97.88 137 MET B CA 1
ATOM 4858 C C . MET B 1 137 ? 11.828 -14.852 7.082 1 97.88 137 MET B C 1
ATOM 4860 O O . MET B 1 137 ? 12.984 -15.227 6.914 1 97.88 137 MET B O 1
ATOM 4864 N N . ILE B 1 138 ? 11.062 -15.273 8.07 1 97.94 138 ILE B N 1
ATOM 4865 C CA . ILE B 1 138 ? 11.57 -16.172 9.094 1 97.94 138 ILE B CA 1
ATOM 4866 C C . ILE B 1 138 ? 11.836 -17.547 8.484 1 97.94 138 ILE B C 1
ATOM 4868 O O . ILE B 1 138 ? 12.945 -18.078 8.594 1 97.94 138 ILE B O 1
ATOM 4872 N N . VAL B 1 139 ? 10.859 -18.125 7.77 1 98.06 139 VAL B N 1
ATOM 4873 C CA . VAL B 1 139 ? 10.953 -19.484 7.238 1 98.06 139 VAL B CA 1
ATOM 4874 C C . VAL B 1 139 ? 12.055 -19.547 6.188 1 98.06 139 VAL B C 1
ATOM 4876 O O . VAL B 1 139 ? 12.914 -20.438 6.242 1 98.06 139 VAL B O 1
ATOM 4879 N N . ARG B 1 140 ? 12.039 -18.641 5.297 1 97.12 140 ARG B N 1
ATOM 4880 C CA . ARG B 1 140 ? 13.062 -18.625 4.254 1 97.12 140 ARG B CA 1
ATOM 4881 C C . ARG B 1 140 ? 14.445 -18.375 4.848 1 97.12 140 ARG B C 1
ATOM 4883 O O . ARG B 1 140 ? 15.43 -18.969 4.406 1 97.12 140 ARG B O 1
ATOM 4890 N N . GLY B 1 141 ? 14.484 -17.453 5.785 1 96.06 141 GLY B N 1
ATOM 4891 C CA . GLY B 1 141 ? 15.742 -17.141 6.445 1 96.06 141 GLY B CA 1
ATOM 4892 C C . GLY B 1 141 ? 16.359 -18.328 7.148 1 96.06 141 GLY B C 1
ATOM 4893 O O . GLY B 1 141 ? 17.562 -18.547 7.07 1 96.06 141 GLY B O 1
ATOM 4894 N N . MET B 1 142 ? 15.602 -19.125 7.73 1 94.94 142 MET B N 1
ATOM 4895 C CA . MET B 1 142 ? 16.078 -20.266 8.508 1 94.94 142 MET B CA 1
ATOM 4896 C C . MET B 1 142 ? 16.484 -21.406 7.586 1 94.94 142 MET B C 1
ATOM 4898 O O . MET B 1 142 ? 17.234 -22.297 7.992 1 94.94 142 MET B O 1
ATOM 4902 N N . LEU B 1 143 ? 16.047 -21.375 6.348 1 92.88 143 LEU B N 1
ATOM 4903 C CA . LEU B 1 143 ? 16.422 -22.391 5.359 1 92.88 143 LEU B CA 1
ATOM 4904 C C . LEU B 1 143 ? 17.656 -21.969 4.59 1 92.88 143 LEU B C 1
ATOM 4906 O O . LEU B 1 143 ? 18.25 -22.766 3.865 1 92.88 143 LEU B O 1
ATOM 4910 N N . GLY B 1 144 ? 18.062 -20.719 4.785 1 89.62 144 GLY B N 1
ATOM 4911 C CA . GLY B 1 144 ? 19.156 -20.172 3.99 1 89.62 144 GLY B CA 1
ATOM 4912 C C . GLY B 1 144 ? 20.531 -20.578 4.5 1 89.62 144 GLY B C 1
ATOM 4913 O O . GLY B 1 144 ? 20.656 -21.047 5.625 1 89.62 144 GLY B O 1
ATOM 4914 N N . HIS B 1 145 ? 21.531 -20.344 3.676 1 88.31 145 HIS B N 1
ATOM 4915 C CA . HIS B 1 145 ? 22.922 -20.688 3.975 1 88.31 145 HIS B CA 1
ATOM 4916 C C . HIS B 1 145 ? 23.453 -19.859 5.129 1 88.31 145 HIS B C 1
ATOM 4918 O O . HIS B 1 145 ? 24.219 -20.359 5.961 1 88.31 145 HIS B O 1
ATOM 4924 N N . GLU B 1 146 ? 23.016 -18.641 5.195 1 89.75 146 GLU B N 1
ATOM 4925 C CA . GLU B 1 146 ? 23.5 -17.75 6.25 1 89.75 146 GLU B CA 1
ATOM 4926 C C . GLU B 1 146 ? 23.078 -18.25 7.629 1 89.75 146 GLU B C 1
ATOM 4928 O O . GLU B 1 146 ? 23.844 -18.172 8.586 1 89.75 146 GLU B O 1
ATOM 4933 N N . PHE B 1 147 ? 21.891 -18.672 7.695 1 93.25 147 PHE B N 1
ATOM 4934 C CA . PHE B 1 147 ? 21.406 -19.172 8.977 1 93.25 147 PHE B CA 1
ATOM 4935 C C . PHE B 1 147 ? 22.141 -20.438 9.383 1 93.25 147 PHE B C 1
ATOM 4937 O O . PHE B 1 147 ? 22.453 -20.625 10.562 1 93.25 147 PHE B O 1
ATOM 4944 N N . ALA B 1 148 ? 22.422 -21.312 8.508 1 91.88 148 ALA B N 1
ATOM 4945 C CA . ALA B 1 148 ? 23.156 -22.547 8.781 1 91.88 148 ALA B CA 1
ATOM 4946 C C . ALA B 1 148 ? 24.547 -22.266 9.328 1 91.88 148 ALA B C 1
ATOM 4948 O O . ALA B 1 148 ? 25.031 -22.984 10.203 1 91.88 148 ALA B O 1
ATOM 4949 N N . HIS B 1 149 ? 25.141 -21.219 8.891 1 93.62 149 HIS B N 1
ATOM 4950 C CA . HIS B 1 149 ? 26.531 -20.938 9.242 1 93.62 149 HIS B CA 1
ATOM 4951 C C . HIS B 1 149 ? 26.625 -20 10.445 1 93.62 149 HIS B C 1
ATOM 4953 O O . HIS B 1 149 ? 27.484 -20.156 11.305 1 93.62 149 HIS B O 1
ATOM 4959 N N . GLU B 1 150 ? 25.688 -19 10.508 1 94.19 150 GLU B N 1
ATOM 4960 C CA . GLU B 1 150 ? 25.844 -17.938 11.5 1 94.19 150 GLU B CA 1
ATOM 4961 C C . GLU B 1 150 ? 24.719 -17.984 12.531 1 94.19 150 GLU B C 1
ATOM 4963 O O . GLU B 1 150 ? 24.766 -17.312 13.555 1 94.19 150 GLU B O 1
ATOM 4968 N N . GLY B 1 151 ? 23.688 -18.75 12.242 1 95.94 151 GLY B N 1
ATOM 4969 C CA . GLY B 1 151 ? 22.547 -18.828 13.156 1 95.94 151 GLY B CA 1
ATOM 4970 C C . GLY B 1 151 ? 21.641 -17.625 13.094 1 95.94 151 GLY B C 1
ATOM 4971 O O . GLY B 1 151 ? 20.859 -17.391 14.016 1 95.94 151 GLY B O 1
ATOM 4972 N N . LYS B 1 152 ? 21.797 -16.766 12.055 1 96.44 152 LYS B N 1
ATOM 4973 C CA . LYS B 1 152 ? 20.984 -15.578 11.844 1 96.44 152 LYS B CA 1
ATOM 4974 C C . LYS B 1 152 ? 20.469 -15.508 10.414 1 96.44 152 LYS B C 1
ATOM 4976 O O . LYS B 1 152 ? 21.141 -15.945 9.477 1 96.44 152 LYS B O 1
ATOM 4981 N N . PHE B 1 153 ? 19.219 -15.047 10.227 1 95.81 153 PHE B N 1
ATOM 4982 C CA . PHE B 1 153 ? 18.781 -14.742 8.867 1 95.81 153 PHE B CA 1
ATOM 4983 C C . PHE B 1 153 ? 18.906 -13.25 8.578 1 95.81 153 PHE B C 1
ATOM 4985 O O . PHE B 1 153 ? 18.828 -12.43 9.5 1 95.81 153 PHE B O 1
ATOM 4992 N N . THR B 1 154 ? 19.125 -12.891 7.379 1 94.31 154 THR B N 1
ATOM 4993 C CA . THR B 1 154 ? 19.422 -11.523 6.98 1 94.31 154 THR B CA 1
ATOM 4994 C C . THR B 1 154 ? 18.203 -10.859 6.359 1 94.31 154 THR B C 1
ATOM 4996 O O . THR B 1 154 ? 17.359 -11.539 5.766 1 94.31 154 THR B O 1
ATOM 4999 N N . ILE B 1 155 ? 18.125 -9.594 6.52 1 94.88 155 ILE B N 1
ATOM 5000 C CA . ILE B 1 155 ? 17.047 -8.773 5.965 1 94.88 155 ILE B CA 1
ATOM 5001 C C . ILE B 1 155 ? 17.625 -7.637 5.137 1 94.88 155 ILE B C 1
ATOM 5003 O O . ILE B 1 155 ? 18.391 -6.812 5.652 1 94.88 155 ILE B O 1
ATOM 5007 N N . GLY B 1 156 ? 17.406 -7.637 3.936 1 92.88 156 GLY B N 1
ATOM 5008 C CA . GLY B 1 156 ? 17.781 -6.617 2.963 1 92.88 156 GLY B CA 1
ATOM 5009 C C . GLY B 1 156 ? 16.812 -6.531 1.796 1 92.88 156 GLY B C 1
ATOM 5010 O O . GLY B 1 156 ? 15.695 -7.051 1.867 1 92.88 156 GLY B O 1
ATOM 5011 N N . LEU B 1 157 ? 17.109 -5.855 0.78 1 90.75 157 LEU B N 1
ATOM 5012 C CA . LEU B 1 157 ? 16.203 -5.598 -0.338 1 90.75 157 LEU B CA 1
ATOM 5013 C C . LEU B 1 157 ? 15.773 -6.902 -0.996 1 90.75 157 LEU B C 1
ATOM 5015 O O . LEU B 1 157 ? 14.609 -7.051 -1.372 1 90.75 157 LEU B O 1
ATOM 5019 N N . GLU B 1 158 ? 16.703 -7.793 -1.146 1 91.31 158 GLU B N 1
ATOM 5020 C CA . GLU B 1 158 ? 16.375 -9.07 -1.769 1 91.31 158 GLU B CA 1
ATOM 5021 C C . GLU B 1 158 ? 15.344 -9.836 -0.944 1 91.31 158 GLU B C 1
ATOM 5023 O O . GLU B 1 158 ? 14.438 -10.469 -1.499 1 91.31 158 GLU B O 1
ATOM 5028 N N . GLN B 1 159 ? 15.5 -9.789 0.351 1 94.38 159 GLN B N 1
ATOM 5029 C CA . GLN B 1 159 ? 14.578 -10.5 1.23 1 94.38 159 GLN B CA 1
ATOM 5030 C C . GLN B 1 159 ? 13.219 -9.812 1.265 1 94.38 159 GLN B C 1
ATOM 5032 O O . GLN B 1 159 ? 12.188 -10.477 1.408 1 94.38 159 GLN B O 1
ATOM 5037 N N . LEU B 1 160 ? 13.203 -8.492 1.136 1 95.44 160 LEU B N 1
ATOM 5038 C CA . LEU B 1 160 ? 11.922 -7.809 1.014 1 95.44 160 LEU B CA 1
ATOM 5039 C C . LEU B 1 160 ? 11.156 -8.297 -0.214 1 95.44 160 LEU B C 1
ATOM 5041 O O . LEU B 1 160 ? 9.977 -8.625 -0.125 1 95.44 160 LEU B O 1
ATOM 5045 N N . LEU B 1 161 ? 11.836 -8.414 -1.299 1 95.12 161 LEU B N 1
ATOM 5046 C CA . LEU B 1 161 ? 11.219 -8.836 -2.553 1 95.12 161 LEU B CA 1
ATOM 5047 C C . LEU B 1 161 ? 10.711 -10.266 -2.455 1 95.12 161 LEU B C 1
ATOM 5049 O O . LEU B 1 161 ? 9.57 -10.555 -2.836 1 95.12 161 LEU B O 1
ATOM 5053 N N . THR B 1 162 ? 11.531 -11.164 -1.954 1 95.56 162 THR B N 1
ATOM 5054 C CA . THR B 1 162 ? 11.133 -12.57 -1.916 1 95.56 162 THR B CA 1
ATOM 5055 C C . THR B 1 162 ? 10.016 -12.789 -0.898 1 95.56 162 THR B C 1
ATOM 5057 O O . THR B 1 162 ? 9.227 -13.727 -1.029 1 95.56 162 THR B O 1
ATOM 5060 N N . SER B 1 163 ? 9.953 -11.938 0.139 1 97 163 SER B N 1
ATOM 5061 C CA . SER B 1 163 ? 8.82 -12.023 1.053 1 97 163 SER B CA 1
ATOM 5062 C C . SER B 1 163 ? 7.52 -11.633 0.356 1 97 163 SER B C 1
ATOM 5064 O O . SER B 1 163 ? 6.457 -12.172 0.675 1 97 163 SER B O 1
ATOM 5066 N N . ASP B 1 164 ? 7.57 -10.703 -0.581 1 97.69 164 ASP B N 1
ATOM 5067 C CA . ASP B 1 164 ? 6.406 -10.367 -1.398 1 97.69 164 ASP B CA 1
ATOM 5068 C C . ASP B 1 164 ? 5.965 -11.562 -2.238 1 97.69 164 ASP B C 1
ATOM 5070 O O . ASP B 1 164 ? 4.766 -11.773 -2.441 1 97.69 164 ASP B O 1
ATOM 5074 N N . PHE B 1 165 ? 6.953 -12.336 -2.75 1 97.56 165 PHE B N 1
ATOM 5075 C CA . PHE B 1 165 ? 6.609 -13.523 -3.521 1 97.56 165 PHE B CA 1
ATOM 5076 C C . PHE B 1 165 ? 5.863 -14.539 -2.654 1 97.56 165 PHE B C 1
ATOM 5078 O O . PHE B 1 165 ? 4.91 -15.172 -3.109 1 97.56 165 PHE B O 1
ATOM 5085 N N . ALA B 1 166 ? 6.355 -14.648 -1.445 1 98.19 166 ALA B N 1
ATOM 5086 C CA . ALA B 1 166 ? 5.66 -15.539 -0.523 1 98.19 166 ALA B CA 1
ATOM 5087 C C . ALA B 1 166 ? 4.227 -15.07 -0.28 1 98.19 166 ALA B C 1
ATOM 5089 O O . ALA B 1 166 ? 3.303 -15.883 -0.218 1 98.19 166 ALA B O 1
ATOM 5090 N N . ALA B 1 167 ? 4.062 -13.766 -0.106 1 98.75 167 ALA B N 1
ATOM 5091 C CA . ALA B 1 167 ? 2.723 -13.211 0.077 1 98.75 167 ALA B CA 1
ATOM 5092 C C . ALA B 1 167 ? 1.837 -13.508 -1.131 1 98.75 167 ALA B C 1
ATOM 5094 O O . ALA B 1 167 ? 0.649 -13.805 -0.98 1 98.75 167 ALA B O 1
ATOM 5095 N N . ALA B 1 168 ? 2.418 -13.453 -2.297 1 98.75 168 ALA B N 1
ATOM 5096 C CA . ALA B 1 168 ? 1.656 -13.711 -3.516 1 98.75 168 ALA B CA 1
ATOM 5097 C C . ALA B 1 168 ? 1.062 -15.117 -3.504 1 98.75 168 ALA B C 1
ATOM 5099 O O . ALA B 1 168 ? -0.088 -15.32 -3.9 1 98.75 168 ALA B O 1
ATOM 5100 N N . VAL B 1 169 ? 1.809 -16.094 -3.039 1 98.88 169 VAL B N 1
ATOM 5101 C CA . VAL B 1 169 ? 1.331 -17.469 -2.994 1 98.88 169 VAL B CA 1
ATOM 5102 C C . VAL B 1 169 ? 0.067 -17.547 -2.141 1 98.88 169 VAL B C 1
ATOM 5104 O O . VAL B 1 169 ? -0.944 -18.109 -2.57 1 98.88 169 VAL B O 1
ATOM 5107 N N . VAL B 1 170 ? 0.138 -16.969 -1.018 1 98.88 170 VAL B N 1
ATOM 5108 C CA . VAL B 1 170 ? -0.959 -17.031 -0.058 1 98.88 170 VAL B CA 1
ATOM 5109 C C . VAL B 1 170 ? -2.162 -16.266 -0.594 1 98.88 170 VAL B C 1
ATOM 5111 O O . VAL B 1 170 ? -3.307 -16.672 -0.41 1 98.88 170 VAL B O 1
ATOM 5114 N N . LEU B 1 171 ? -1.922 -15.156 -1.253 1 98.88 171 LEU B N 1
ATOM 5115 C CA . LEU B 1 171 ? -3.01 -14.32 -1.746 1 98.88 171 LEU B CA 1
ATOM 5116 C C . LEU B 1 171 ? -3.707 -14.977 -2.932 1 98.88 171 LEU B C 1
ATOM 5118 O O . LEU B 1 171 ? -4.914 -14.805 -3.121 1 98.88 171 LEU B O 1
ATOM 5122 N N . ILE B 1 172 ? -2.975 -15.766 -3.752 1 98.88 172 ILE B N 1
ATOM 5123 C CA . ILE B 1 172 ? -3.605 -16.547 -4.801 1 98.88 172 ILE B CA 1
ATOM 5124 C C . ILE B 1 172 ? -4.551 -17.578 -4.18 1 98.88 172 ILE B C 1
ATOM 5126 O O . ILE B 1 172 ? -5.699 -17.719 -4.605 1 98.88 172 ILE B O 1
ATOM 5130 N N . SER B 1 173 ? -4.086 -18.234 -3.145 1 98.94 173 SER B N 1
ATOM 5131 C CA . SER B 1 173 ? -4.934 -19.188 -2.426 1 98.94 173 SER B CA 1
ATOM 5132 C C . SER B 1 173 ? -6.148 -18.5 -1.818 1 98.94 173 SER B C 1
ATOM 5134 O O . SER B 1 173 ? -7.246 -19.047 -1.812 1 98.94 173 SER B O 1
ATOM 5136 N N . MET B 1 174 ? -5.906 -17.328 -1.284 1 98.81 174 MET B N 1
ATOM 5137 C CA . MET B 1 174 ? -7.02 -16.531 -0.765 1 98.81 174 MET B CA 1
ATOM 5138 C C . MET B 1 174 ? -8.078 -16.312 -1.841 1 98.81 174 MET B C 1
ATOM 5140 O O . MET B 1 174 ? -9.273 -16.328 -1.551 1 98.81 174 MET B O 1
ATOM 5144 N N . GLY B 1 175 ? -7.656 -16.141 -3.033 1 98.62 175 GLY B N 1
ATOM 5145 C CA . GLY B 1 175 ? -8.586 -15.945 -4.133 1 98.62 175 GLY B CA 1
ATOM 5146 C C . GLY B 1 175 ? -9.547 -17.109 -4.316 1 98.62 175 GLY B C 1
ATOM 5147 O O . GLY B 1 175 ? -10.734 -16.891 -4.578 1 98.62 175 GLY B O 1
ATOM 5148 N N . ALA B 1 176 ? -9.047 -18.328 -4.203 1 98.25 176 ALA B N 1
ATOM 5149 C CA . ALA B 1 176 ? -9.906 -19.5 -4.316 1 98.25 176 ALA B CA 1
ATOM 5150 C C . ALA B 1 176 ? -10.898 -19.562 -3.156 1 98.25 176 ALA B C 1
ATOM 5152 O O . ALA B 1 176 ? -12.055 -19.953 -3.34 1 98.25 176 ALA B O 1
ATOM 5153 N N . MET B 1 177 ? -10.492 -19.078 -2.039 1 98.38 177 MET B N 1
ATOM 5154 C CA . MET B 1 177 ? -11.266 -19.219 -0.812 1 98.38 177 MET B CA 1
ATOM 5155 C C . MET B 1 177 ? -12.008 -17.938 -0.485 1 98.38 177 MET B C 1
ATOM 5157 O O . MET B 1 177 ? -12.648 -17.828 0.565 1 98.38 177 MET B O 1
ATOM 5161 N N . LEU B 1 178 ? -11.992 -17 -1.327 1 98.31 178 LEU B N 1
ATOM 5162 C CA . LEU B 1 178 ? -12.469 -15.641 -1.052 1 98.31 178 LEU B CA 1
ATOM 5163 C C . LEU B 1 178 ? -13.922 -15.664 -0.597 1 98.31 178 LEU B C 1
ATOM 5165 O O . LEU B 1 178 ? -14.781 -16.219 -1.277 1 98.31 178 LEU B O 1
ATOM 5169 N N . GLY B 1 179 ? -14.195 -15.055 0.579 1 97.62 179 GLY B N 1
ATOM 5170 C CA . GLY B 1 179 ? -15.547 -14.883 1.08 1 97.62 179 GLY B CA 1
ATOM 5171 C C . GLY B 1 179 ? -16.047 -16.078 1.868 1 97.62 179 GLY B C 1
ATOM 5172 O O . GLY B 1 179 ? -17.141 -16.047 2.424 1 97.62 179 GLY B O 1
ATOM 5173 N N . LYS B 1 180 ? -15.219 -17.141 1.986 1 97.56 180 LYS B N 1
ATOM 5174 C CA . LYS B 1 180 ? -15.664 -18.391 2.615 1 97.56 180 LYS B CA 1
ATOM 5175 C C . LYS B 1 180 ? -15.07 -18.531 4.012 1 97.56 180 LYS B C 1
ATOM 5177 O O . LYS B 1 180 ? -15.594 -19.281 4.836 1 97.56 180 LYS B O 1
ATOM 5182 N N . LEU B 1 181 ? -13.945 -17.859 4.223 1 98.12 181 LEU B N 1
ATOM 5183 C CA . LEU B 1 181 ? -13.211 -18.062 5.469 1 98.12 181 LEU B CA 1
ATOM 5184 C C . LEU B 1 181 ? -13.367 -16.859 6.391 1 98.12 181 LEU B C 1
ATOM 5186 O O . LEU B 1 181 ? -13.461 -15.727 5.926 1 98.12 181 LEU B O 1
ATOM 5190 N N . SER B 1 182 ? -13.414 -17.156 7.684 1 97.75 182 SER B N 1
ATOM 5191 C CA . SER B 1 182 ? -13.289 -16.094 8.688 1 97.75 182 SER B CA 1
ATOM 5192 C C . SER B 1 182 ? -11.859 -15.555 8.734 1 97.75 182 SER B C 1
ATOM 5194 O O . SER B 1 182 ? -10.938 -16.188 8.227 1 97.75 182 SER B O 1
ATOM 5196 N N . PRO B 1 183 ? -11.656 -14.367 9.328 1 97.56 183 PRO B N 1
ATOM 5197 C CA . PRO B 1 183 ? -10.305 -13.828 9.438 1 97.56 183 PRO B CA 1
ATOM 5198 C C . PRO B 1 183 ? -9.336 -14.789 10.125 1 97.56 183 PRO B C 1
ATOM 5200 O O . PRO B 1 183 ? -8.18 -14.914 9.711 1 97.56 183 PRO B O 1
ATOM 5203 N N . VAL B 1 184 ? -9.797 -15.492 11.125 1 97.88 184 VAL B N 1
ATOM 5204 C CA . VAL B 1 184 ? -8.938 -16.422 11.836 1 97.88 184 VAL B CA 1
ATOM 5205 C C . VAL B 1 184 ? -8.562 -17.594 10.914 1 97.88 184 VAL B C 1
ATOM 5207 O O . VAL B 1 184 ? -7.418 -18.047 10.914 1 97.88 184 VAL B O 1
ATOM 5210 N N . GLN B 1 185 ? -9.5 -18.078 10.188 1 98.5 185 GLN B N 1
ATOM 5211 C CA . GLN B 1 185 ? -9.234 -19.188 9.266 1 98.5 185 GLN B CA 1
ATOM 5212 C C . GLN B 1 185 ? -8.227 -18.766 8.203 1 98.5 185 GLN B C 1
ATOM 5214 O O . GLN B 1 185 ? -7.359 -19.562 7.816 1 98.5 185 GLN B O 1
ATOM 5219 N N . TYR B 1 186 ? -8.305 -17.531 7.688 1 98.75 186 TYR B N 1
ATOM 5220 C CA . TYR B 1 186 ? -7.305 -17.031 6.75 1 98.75 186 TYR B CA 1
ATOM 5221 C C . TYR B 1 186 ? -5.914 -17.047 7.379 1 98.75 186 TYR B C 1
ATOM 5223 O O . TYR B 1 186 ? -4.934 -17.391 6.719 1 98.75 186 TYR B O 1
ATOM 5231 N N . LEU B 1 187 ? -5.805 -16.625 8.617 1 98.62 187 LEU B N 1
ATOM 5232 C CA . LEU B 1 187 ? -4.523 -16.609 9.312 1 98.62 187 LEU B CA 1
ATOM 5233 C C . LEU B 1 187 ? -3.943 -18.016 9.414 1 98.62 187 LEU B C 1
ATOM 5235 O O . LEU B 1 187 ? -2.752 -18.219 9.172 1 98.62 187 LEU B O 1
ATOM 5239 N N . ILE B 1 188 ? -4.781 -18.984 9.758 1 98.75 188 ILE B N 1
ATOM 5240 C CA . ILE B 1 188 ? -4.336 -20.359 9.898 1 98.75 188 ILE B CA 1
ATOM 5241 C C . ILE B 1 188 ? -3.91 -20.906 8.547 1 98.75 188 ILE B C 1
ATOM 5243 O O . ILE B 1 188 ? -2.91 -21.625 8.445 1 98.75 188 ILE B O 1
ATOM 5247 N N . MET B 1 189 ? -4.648 -20.578 7.516 1 98.88 189 MET B N 1
ATOM 5248 C CA . MET B 1 189 ? -4.262 -20.984 6.168 1 98.88 189 MET B CA 1
ATOM 5249 C C . MET B 1 189 ? -2.875 -20.469 5.816 1 98.88 189 MET B C 1
ATOM 5251 O O . MET B 1 189 ? -2.027 -21.219 5.332 1 98.88 189 MET B O 1
ATOM 5255 N N . ALA B 1 190 ? -2.654 -19.203 6.082 1 98.88 190 ALA B N 1
ATOM 5256 C CA . ALA B 1 190 ? -1.368 -18.578 5.777 1 98.88 190 ALA B CA 1
ATOM 5257 C C . ALA B 1 190 ? -0.251 -19.188 6.617 1 98.88 190 ALA B C 1
ATOM 5259 O O . ALA B 1 190 ? 0.868 -19.375 6.137 1 98.88 190 ALA B O 1
ATOM 5260 N N . LEU B 1 191 ? -0.545 -19.453 7.895 1 98.81 191 LEU B N 1
ATOM 5261 C CA . LEU B 1 191 ? 0.432 -20.047 8.805 1 98.81 191 LEU B CA 1
ATOM 5262 C C . LEU B 1 191 ? 0.924 -21.391 8.281 1 98.81 191 LEU B C 1
ATOM 5264 O O . LEU B 1 191 ? 2.119 -21.688 8.352 1 98.81 191 LEU B O 1
ATOM 5268 N N . ILE B 1 192 ? 0.027 -22.203 7.734 1 98.88 192 ILE B N 1
ATOM 5269 C CA . ILE B 1 192 ? 0.36 -23.547 7.266 1 98.88 192 ILE B CA 1
ATOM 5270 C C . ILE B 1 192 ? 0.983 -23.469 5.871 1 98.88 192 ILE B C 1
ATOM 5272 O O . ILE B 1 192 ? 2.006 -24.094 5.605 1 98.88 192 ILE B O 1
ATOM 5276 N N . GLU B 1 193 ? 0.42 -22.688 5.016 1 98.94 193 GLU B N 1
ATOM 5277 C CA . GLU B 1 193 ? 0.776 -22.672 3.6 1 98.94 193 GLU B CA 1
ATOM 5278 C C . GLU B 1 193 ? 2.176 -22.094 3.391 1 98.94 193 GLU B C 1
ATOM 5280 O O . GLU B 1 193 ? 2.928 -22.578 2.541 1 98.94 193 GLU B O 1
ATOM 5285 N N . THR B 1 194 ? 2.539 -21.078 4.16 1 98.81 194 THR B N 1
ATOM 5286 C CA . THR B 1 194 ? 3.77 -20.328 3.924 1 98.81 194 THR B CA 1
ATOM 5287 C C . THR B 1 194 ? 4.988 -21.234 4.051 1 98.81 194 THR B C 1
ATOM 5289 O O . THR B 1 194 ? 5.797 -21.328 3.125 1 98.81 194 THR B O 1
ATOM 5292 N N . PRO B 1 195 ? 5.16 -22.016 5.113 1 98.69 195 PRO B N 1
ATOM 5293 C CA . PRO B 1 195 ? 6.34 -22.875 5.188 1 98.69 195 PRO B CA 1
ATOM 5294 C C . PRO B 1 195 ? 6.332 -23.984 4.133 1 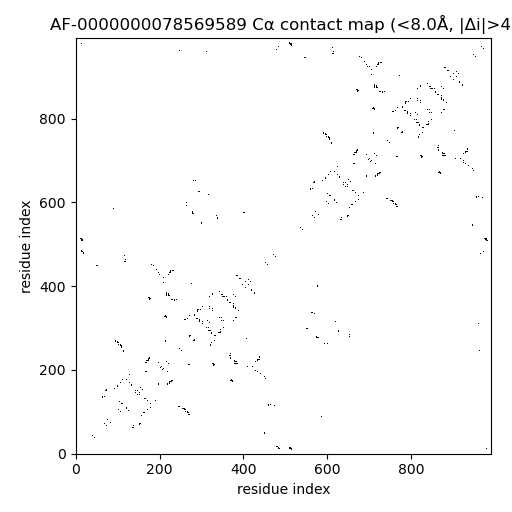98.69 195 PRO B C 1
ATOM 5296 O O . PRO B 1 195 ? 7.387 -24.344 3.602 1 98.69 195 PRO B O 1
ATOM 5299 N N . VAL B 1 196 ? 5.18 -24.531 3.812 1 98.81 196 VAL B N 1
ATOM 5300 C CA . VAL B 1 196 ? 5.105 -25.578 2.807 1 98.81 196 VAL B CA 1
ATOM 5301 C C . VAL B 1 196 ? 5.539 -25.031 1.448 1 98.81 196 VAL B C 1
ATOM 5303 O O . VAL B 1 196 ? 6.352 -25.641 0.753 1 98.81 196 VAL B O 1
ATOM 5306 N N . ALA B 1 197 ? 4.977 -23.891 1.119 1 98.75 197 ALA B N 1
ATOM 5307 C CA . ALA B 1 197 ? 5.293 -23.266 -0.165 1 98.75 197 ALA B CA 1
ATOM 5308 C C . ALA B 1 197 ? 6.785 -22.953 -0.275 1 98.75 197 ALA B C 1
ATOM 5310 O O . ALA B 1 197 ? 7.406 -23.234 -1.305 1 98.75 197 ALA B O 1
ATOM 5311 N N . ILE B 1 198 ? 7.363 -22.406 0.763 1 98.56 198 ILE B N 1
ATOM 5312 C CA . ILE B 1 198 ? 8.766 -21.984 0.736 1 98.56 198 ILE B CA 1
ATOM 5313 C C . ILE B 1 198 ? 9.672 -23.219 0.702 1 98.56 198 ILE B C 1
ATOM 5315 O O . ILE B 1 198 ? 10.68 -23.219 -0.002 1 98.56 198 ILE B O 1
ATOM 5319 N N . PHE B 1 199 ? 9.305 -24.281 1.415 1 98.25 199 PHE B N 1
ATOM 5320 C CA . PHE B 1 199 ? 10.086 -25.516 1.394 1 98.25 199 PHE B CA 1
ATOM 5321 C C . PHE B 1 199 ? 10.062 -26.156 0.007 1 98.25 199 PHE B C 1
ATOM 5323 O O . PHE B 1 199 ? 11.094 -26.609 -0.492 1 98.25 199 PHE B O 1
ATOM 5330 N N . ILE B 1 200 ? 8.906 -26.188 -0.605 1 98.62 200 ILE B N 1
ATOM 5331 C CA . ILE B 1 200 ? 8.781 -26.766 -1.938 1 98.62 200 ILE B CA 1
ATOM 5332 C C . ILE B 1 200 ? 9.555 -25.922 -2.945 1 98.62 200 ILE B C 1
ATOM 5334 O O . ILE B 1 200 ? 10.227 -26.469 -3.826 1 98.62 200 ILE B O 1
ATOM 5338 N N . GLU B 1 201 ? 9.414 -24.594 -2.836 1 98.25 201 GLU B N 1
ATOM 5339 C CA . GLU B 1 201 ? 10.195 -23.703 -3.691 1 98.25 201 GLU B CA 1
ATOM 5340 C C . GLU B 1 201 ? 11.695 -23.984 -3.562 1 98.25 201 GLU B C 1
ATOM 5342 O O . GLU B 1 201 ? 12.406 -24.062 -4.566 1 98.25 201 GLU B O 1
ATOM 5347 N N . HIS B 1 202 ? 12.164 -24.125 -2.318 1 96.81 202 HIS B N 1
ATOM 5348 C CA . HIS B 1 202 ? 13.57 -24.406 -2.068 1 96.81 202 HIS B CA 1
ATOM 5349 C C . HIS B 1 202 ? 14 -25.703 -2.75 1 96.81 202 HIS B C 1
ATOM 5351 O O . HIS B 1 202 ? 15.055 -25.75 -3.393 1 96.81 202 HIS B O 1
ATOM 5357 N N . THR B 1 203 ? 13.219 -26.734 -2.643 1 97.75 203 THR B N 1
ATOM 5358 C CA . THR B 1 203 ? 13.516 -28.031 -3.234 1 97.75 203 THR B CA 1
ATOM 5359 C C . THR B 1 203 ? 13.516 -27.953 -4.758 1 97.75 203 THR B C 1
ATOM 5361 O O . THR B 1 203 ? 14.438 -28.453 -5.41 1 97.75 203 THR B O 1
ATOM 5364 N N . VAL B 1 204 ? 12.562 -27.25 -5.328 1 98.44 204 VAL B N 1
ATOM 5365 C CA . VAL B 1 204 ? 12.383 -27.156 -6.773 1 98.44 204 VAL B CA 1
ATOM 5366 C C . VAL B 1 204 ? 13.531 -26.344 -7.383 1 98.44 204 VAL B C 1
ATOM 5368 O O . VAL B 1 204 ? 14.117 -26.75 -8.391 1 98.44 204 VAL B O 1
ATOM 5371 N N . VAL B 1 205 ? 13.906 -25.266 -6.754 1 96.5 205 VAL B N 1
ATOM 5372 C CA . VAL B 1 205 ? 14.836 -24.328 -7.348 1 96.5 205 VAL B CA 1
ATOM 5373 C C . VAL B 1 205 ? 16.266 -24.703 -6.984 1 96.5 205 VAL B C 1
ATOM 5375 O O . VAL B 1 205 ? 17.156 -24.688 -7.836 1 96.5 205 VAL B O 1
ATOM 5378 N N . HIS B 1 206 ? 16.516 -25.141 -5.734 1 94.12 206 HIS B N 1
ATOM 5379 C CA . HIS B 1 206 ? 17.906 -25.266 -5.293 1 94.12 206 HIS B CA 1
ATOM 5380 C C . HIS B 1 206 ? 18.328 -26.734 -5.281 1 94.12 206 HIS B C 1
ATOM 5382 O O . HIS B 1 206 ? 19.531 -27.031 -5.32 1 94.12 206 HIS B O 1
ATOM 5388 N N . THR B 1 207 ? 17.391 -27.641 -5.215 1 95.69 207 THR B N 1
ATOM 5389 C CA . THR B 1 207 ? 17.75 -29.062 -5.258 1 95.69 207 THR B CA 1
ATOM 5390 C C . THR B 1 207 ? 17.656 -29.594 -6.684 1 95.69 207 THR B C 1
ATOM 5392 O O . THR B 1 207 ? 18.594 -30.203 -7.188 1 95.69 207 THR B O 1
ATOM 5395 N N . PHE B 1 208 ? 16.562 -29.234 -7.387 1 97.88 208 PHE B N 1
ATOM 5396 C CA . PHE B 1 208 ? 16.359 -29.781 -8.719 1 97.88 208 PHE B CA 1
ATOM 5397 C C . PHE B 1 208 ? 16.75 -28.781 -9.789 1 97.88 208 PHE B C 1
ATOM 5399 O O . PHE B 1 208 ? 16.703 -29.078 -10.984 1 97.88 208 PHE B O 1
ATOM 5406 N N . HIS B 1 209 ? 17.094 -27.562 -9.383 1 97.94 209 HIS B N 1
ATOM 5407 C CA . HIS B 1 209 ? 17.641 -26.531 -10.258 1 97.94 209 HIS B CA 1
ATOM 5408 C C . HIS B 1 209 ? 16.703 -26.234 -11.422 1 97.94 209 HIS B C 1
ATOM 5410 O O . HIS B 1 209 ? 17.141 -26.141 -12.57 1 97.94 209 HIS B O 1
ATOM 5416 N N . VAL B 1 210 ? 15.453 -26.234 -11.086 1 98.56 210 VAL B N 1
ATOM 5417 C CA . VAL B 1 210 ? 14.43 -25.828 -12.039 1 98.56 210 VAL B CA 1
ATOM 5418 C C . VAL B 1 210 ? 14.523 -24.312 -12.281 1 98.56 210 VAL B C 1
ATOM 5420 O O . VAL B 1 210 ? 14.68 -23.547 -11.336 1 98.56 210 VAL B O 1
ATOM 5423 N N . ASN B 1 211 ? 14.547 -23.906 -13.57 1 98.5 211 ASN B N 1
ATOM 5424 C CA . ASN B 1 211 ? 14.391 -22.484 -13.883 1 98.5 211 ASN B CA 1
ATOM 5425 C C . ASN B 1 211 ? 12.938 -22.047 -13.758 1 98.5 211 ASN B C 1
ATOM 5427 O O . ASN B 1 211 ? 12.062 -22.547 -14.469 1 98.5 211 ASN B O 1
ATOM 5431 N N . ASP B 1 212 ? 12.648 -21.172 -12.898 1 98.69 212 ASP B N 1
ATOM 5432 C CA . ASP B 1 212 ? 11.32 -20.641 -12.641 1 98.69 212 ASP B CA 1
ATOM 5433 C C . ASP B 1 212 ? 11.398 -19.203 -12.141 1 98.69 212 ASP B C 1
ATOM 5435 O O . ASP B 1 212 ? 10.82 -18.859 -11.109 1 98.69 212 ASP B O 1
ATOM 5439 N N . VAL B 1 213 ? 12.047 -18.375 -12.93 1 98.31 213 VAL B N 1
ATOM 5440 C CA . VAL B 1 213 ? 12.477 -17.047 -12.531 1 98.31 213 VAL B CA 1
ATOM 5441 C C . VAL B 1 213 ? 11.258 -16.203 -12.141 1 98.31 213 VAL B C 1
ATOM 5443 O O . VAL B 1 213 ? 11.312 -15.414 -11.203 1 98.31 213 VAL B O 1
ATOM 5446 N N . GLY B 1 214 ? 10.141 -16.359 -12.805 1 98.38 214 GLY B N 1
ATOM 5447 C CA . GLY B 1 214 ? 8.93 -15.602 -12.531 1 98.38 214 GLY B CA 1
ATOM 5448 C C . GLY B 1 214 ? 8.008 -16.297 -11.539 1 98.38 214 GLY B C 1
ATOM 5449 O O . GLY B 1 214 ? 6.914 -15.812 -11.25 1 98.38 214 GLY B O 1
ATOM 5450 N N . GLY B 1 215 ? 8.312 -17.453 -11.055 1 98.62 215 GLY B N 1
ATOM 5451 C CA . GLY B 1 215 ? 7.555 -18.172 -10.047 1 98.62 215 GLY B CA 1
ATOM 5452 C C . GLY B 1 215 ? 6.266 -18.766 -10.578 1 98.62 215 GLY B C 1
ATOM 5453 O O . GLY B 1 215 ? 5.289 -18.906 -9.836 1 98.62 215 GLY B O 1
ATOM 5454 N N . SER B 1 216 ? 6.211 -19.062 -11.844 1 98.94 216 SER B N 1
ATOM 5455 C CA . SER B 1 216 ? 4.988 -19.594 -12.43 1 98.94 216 SER B CA 1
ATOM 5456 C C . SER B 1 216 ? 4.621 -20.953 -11.828 1 98.94 216 SER B C 1
ATOM 5458 O O . SER B 1 216 ? 3.443 -21.234 -11.617 1 98.94 216 SER B O 1
ATOM 5460 N N . ILE B 1 217 ? 5.664 -21.75 -11.609 1 98.88 217 ILE B N 1
ATOM 5461 C CA . ILE B 1 217 ? 5.449 -23.078 -11.047 1 98.88 217 ILE B CA 1
ATOM 5462 C C . ILE B 1 217 ? 5.324 -22.984 -9.531 1 98.88 217 ILE B C 1
ATOM 5464 O O . ILE B 1 217 ? 4.273 -23.297 -8.969 1 98.88 217 ILE B O 1
ATOM 5468 N N . VAL B 1 218 ? 6.242 -22.375 -8.836 1 98.88 218 VAL B N 1
ATOM 5469 C CA . VAL B 1 218 ? 6.367 -22.484 -7.383 1 98.88 218 VAL B CA 1
ATOM 5470 C C . VAL B 1 218 ? 5.449 -21.469 -6.703 1 98.88 218 VAL B C 1
ATOM 5472 O O . VAL B 1 218 ? 5.102 -21.625 -5.531 1 98.88 218 VAL B O 1
ATOM 5475 N N . VAL B 1 219 ? 5.043 -20.391 -7.379 1 98.81 219 VAL B N 1
ATOM 5476 C CA . VAL B 1 219 ? 4.164 -19.391 -6.773 1 98.81 219 VAL B CA 1
ATOM 5477 C C . VAL B 1 219 ? 2.748 -19.547 -7.328 1 98.81 219 VAL B C 1
ATOM 5479 O O . VAL B 1 219 ? 1.818 -19.875 -6.59 1 98.81 219 VAL B O 1
ATOM 5482 N N . HIS B 1 220 ? 2.584 -19.391 -8.656 1 98.94 220 HIS B N 1
ATOM 5483 C CA . HIS B 1 220 ? 1.261 -19.312 -9.266 1 98.94 220 HIS B CA 1
ATOM 5484 C C . HIS B 1 220 ? 0.563 -20.672 -9.266 1 98.94 220 HIS B C 1
ATOM 5486 O O . HIS B 1 220 ? -0.563 -20.797 -8.781 1 98.94 220 HIS B O 1
ATOM 5492 N N . ALA B 1 221 ? 1.254 -21.688 -9.805 1 98.94 221 ALA B N 1
ATOM 5493 C CA . ALA B 1 221 ? 0.64 -23.016 -9.812 1 98.94 221 ALA B CA 1
ATOM 5494 C C . ALA B 1 221 ? 0.438 -23.516 -8.383 1 98.94 221 ALA B C 1
ATOM 5496 O O . ALA B 1 221 ? -0.625 -24.062 -8.055 1 98.94 221 ALA B O 1
ATOM 5497 N N . PHE B 1 222 ? 1.458 -23.375 -7.559 1 98.94 222 PHE B N 1
ATOM 5498 C CA . PHE B 1 222 ? 1.329 -23.828 -6.184 1 98.94 222 PHE B CA 1
ATOM 5499 C C . PHE B 1 222 ? 0.143 -23.172 -5.496 1 98.94 222 PHE B C 1
ATOM 5501 O O . PHE B 1 222 ? -0.714 -23.844 -4.93 1 98.94 222 PHE B O 1
ATOM 5508 N N . GLY B 1 223 ? 0.077 -21.844 -5.488 1 98.94 223 GLY B N 1
ATOM 5509 C CA . GLY B 1 223 ? -1.005 -21.125 -4.832 1 98.94 223 GLY B CA 1
ATOM 5510 C C . GLY B 1 223 ? -2.377 -21.516 -5.344 1 98.94 223 GLY B C 1
ATOM 5511 O O . GLY B 1 223 ? -3.312 -21.688 -4.562 1 98.94 223 GLY B O 1
ATOM 5512 N N . ALA B 1 224 ? -2.486 -21.656 -6.672 1 98.88 224 ALA B N 1
ATOM 5513 C CA . ALA B 1 224 ? -3.773 -21.969 -7.289 1 98.88 224 ALA B CA 1
ATOM 5514 C C . ALA B 1 224 ? -4.262 -23.344 -6.859 1 98.88 224 ALA B C 1
ATOM 5516 O O . ALA B 1 224 ? -5.402 -23.5 -6.414 1 98.88 224 ALA B O 1
ATOM 5517 N N . TYR B 1 225 ? -3.404 -24.328 -6.93 1 98.88 225 TYR B N 1
ATOM 5518 C CA . TYR B 1 225 ? -3.85 -25.688 -6.668 1 98.88 225 TYR B CA 1
ATOM 5519 C C . TYR B 1 225 ? -3.939 -25.953 -5.172 1 98.88 225 TYR B C 1
ATOM 5521 O O . TYR B 1 225 ? -4.785 -26.734 -4.723 1 98.88 225 TYR B O 1
ATOM 5529 N N . PHE B 1 226 ? -3.082 -25.328 -4.359 1 98.94 226 PHE B N 1
ATOM 5530 C CA . PHE B 1 226 ? -3.309 -25.328 -2.918 1 98.94 226 PHE B CA 1
ATOM 5531 C C . PHE B 1 226 ? -4.691 -24.781 -2.584 1 98.94 226 PHE B C 1
ATOM 5533 O O . PHE B 1 226 ? -5.449 -25.406 -1.837 1 98.94 226 PHE B O 1
ATOM 5540 N N . GLY B 1 227 ? -5.016 -23.609 -3.143 1 98.88 227 GLY B N 1
ATOM 5541 C CA . GLY B 1 227 ? -6.301 -22.969 -2.885 1 98.88 227 GLY B CA 1
ATOM 5542 C C . GLY B 1 227 ? -7.48 -23.812 -3.334 1 98.88 227 GLY B C 1
ATOM 5543 O O . GLY B 1 227 ? -8.477 -23.922 -2.619 1 98.88 227 GLY B O 1
ATOM 5544 N N . LEU B 1 228 ? -7.391 -24.438 -4.508 1 98.5 228 LEU B N 1
ATOM 5545 C CA . LEU B 1 228 ? -8.469 -25.266 -5.035 1 98.5 228 LEU B CA 1
ATOM 5546 C C . LEU B 1 228 ? -8.672 -26.516 -4.184 1 98.5 228 LEU B C 1
ATOM 5548 O O . LEU B 1 228 ? -9.805 -26.891 -3.893 1 98.5 228 LEU B O 1
ATOM 5552 N N . ALA B 1 229 ? -7.574 -27.141 -3.826 1 98.69 229 ALA B N 1
ATOM 5553 C CA . ALA B 1 229 ? -7.672 -28.312 -2.967 1 98.69 229 ALA B CA 1
ATOM 5554 C C . ALA B 1 229 ? -8.25 -27.953 -1.602 1 98.69 229 ALA B C 1
ATOM 5556 O O . ALA B 1 229 ? -9.047 -28.703 -1.035 1 98.69 229 ALA B O 1
ATOM 5557 N N . CYS B 1 230 ? -7.797 -26.828 -1.082 1 98.69 230 CYS B N 1
ATOM 5558 C CA . CYS B 1 230 ? -8.336 -26.312 0.176 1 98.69 230 CYS B CA 1
ATOM 5559 C C . CYS B 1 230 ? -9.836 -26.078 0.071 1 98.69 230 CYS B C 1
ATOM 5561 O O . CYS B 1 230 ? -10.594 -26.453 0.968 1 98.69 230 CYS B O 1
ATOM 5563 N N . SER B 1 231 ? -10.242 -25.484 -1.004 1 98 231 SER B N 1
ATOM 5564 C CA . SER B 1 231 ? -11.656 -25.203 -1.247 1 98 231 SER B CA 1
ATOM 5565 C C . SER B 1 231 ? -12.469 -26.484 -1.326 1 98 231 SER B C 1
ATOM 5567 O O . SER B 1 231 ? -13.586 -26.547 -0.806 1 98 231 SER B O 1
ATOM 5569 N N . LYS B 1 232 ? -11.984 -27.5 -1.966 1 97.25 232 LYS B N 1
ATOM 5570 C CA . LYS B 1 232 ? -12.68 -28.781 -2.094 1 97.25 232 LYS B CA 1
ATOM 5571 C C . LYS B 1 232 ? -12.867 -29.453 -0.734 1 97.25 232 LYS B C 1
ATOM 5573 O O . LYS B 1 232 ? -13.961 -29.906 -0.402 1 97.25 232 LYS B O 1
ATOM 5578 N N . ALA B 1 233 ? -11.836 -29.453 0.031 1 97.75 233 ALA B N 1
ATOM 5579 C CA . ALA B 1 233 ? -11.867 -30.109 1.33 1 97.75 233 ALA B CA 1
ATOM 5580 C C . ALA B 1 233 ? -12.734 -29.344 2.32 1 97.75 233 ALA B C 1
ATOM 5582 O O . ALA B 1 233 ? -13.445 -29.938 3.131 1 97.75 233 ALA B O 1
ATOM 5583 N N . PHE B 1 234 ? -12.672 -28.031 2.244 1 97 234 PHE B N 1
ATOM 5584 C CA . PHE B 1 234 ? -13.398 -27.156 3.154 1 97 234 PHE B CA 1
ATOM 5585 C C . PHE B 1 234 ? -14.859 -27.031 2.742 1 97 234 PHE B C 1
ATOM 5587 O O . PHE B 1 234 ? -15.734 -26.812 3.586 1 97 234 PHE B O 1
ATOM 5594 N N . GLY B 1 235 ? -15.125 -27.266 1.472 1 90.75 235 GLY B N 1
ATOM 5595 C CA . GLY B 1 235 ? -16.344 -26.828 0.795 1 90.75 235 GLY B CA 1
ATOM 5596 C C . GLY B 1 235 ? -17.594 -27.516 1.326 1 90.75 235 GLY B C 1
ATOM 5597 O O . GLY B 1 235 ? -17.516 -28.594 1.896 1 90.75 235 GLY B O 1
ATOM 5598 N N . ASP B 1 236 ? -18.578 -26.688 1.176 1 88.31 236 ASP B N 1
ATOM 5599 C CA . ASP B 1 236 ? -19.969 -27.062 1.463 1 88.31 236 ASP B CA 1
ATOM 5600 C C . ASP B 1 236 ? -20.906 -26.625 0.341 1 88.31 236 ASP B C 1
ATOM 5602 O O . ASP B 1 236 ? -20.609 -25.672 -0.377 1 88.31 236 ASP B O 1
ATOM 5606 N N . LYS B 1 237 ? -21.984 -27.297 0.169 1 87.44 237 LYS B N 1
ATOM 5607 C CA . LYS B 1 237 ? -22.938 -27 -0.897 1 87.44 237 LYS B CA 1
ATOM 5608 C C . LYS B 1 237 ? -23.469 -25.578 -0.764 1 87.44 237 LYS B C 1
ATOM 5610 O O . LYS B 1 237 ? -23.781 -24.922 -1.766 1 87.44 237 LYS B O 1
ATOM 5615 N N . SER B 1 238 ? -23.484 -25.078 0.428 1 88.06 238 SER B N 1
ATOM 5616 C CA . SER B 1 238 ? -24.047 -23.766 0.688 1 88.06 238 SER B CA 1
ATOM 5617 C C . SER B 1 238 ? -23.156 -22.656 0.118 1 88.06 238 SER B C 1
ATOM 5619 O O . SER B 1 238 ? -23.609 -21.516 -0.05 1 88.06 238 SER B O 1
ATOM 5621 N N . GLN B 1 239 ? -21.953 -22.969 -0.179 1 90.19 239 GLN B N 1
ATOM 5622 C CA . GLN B 1 239 ? -21.016 -21.969 -0.672 1 90.19 239 GLN B CA 1
ATOM 5623 C C . GLN B 1 239 ? -21.156 -21.766 -2.176 1 90.19 239 GLN B C 1
ATOM 5625 O O . GLN B 1 239 ? -20.656 -20.781 -2.725 1 90.19 239 GLN B O 1
ATOM 5630 N N . ARG B 1 240 ? -21.875 -22.656 -2.764 1 88.88 240 ARG B N 1
ATOM 5631 C CA . ARG B 1 240 ? -22.031 -22.562 -4.211 1 88.88 240 ARG B CA 1
ATOM 5632 C C . ARG B 1 240 ? -23.328 -21.844 -4.574 1 88.88 240 ARG B C 1
ATOM 5634 O O . ARG B 1 240 ? -24.359 -22.031 -3.918 1 88.88 240 ARG B O 1
ATOM 5641 N N . GLU B 1 241 ? -23.234 -21.016 -5.555 1 87.62 241 GLU B N 1
ATOM 5642 C CA . GLU B 1 241 ? -24.391 -20.266 -6.039 1 87.62 241 GLU B CA 1
ATOM 5643 C C . GLU B 1 241 ? -25.062 -19.5 -4.902 1 87.62 241 GLU B C 1
ATOM 5645 O O . GLU B 1 241 ? -26.281 -19.516 -4.77 1 87.62 241 GLU B O 1
ATOM 5650 N N . HIS B 1 242 ? -24.266 -18.984 -4.039 1 90.75 242 HIS B N 1
ATOM 5651 C CA . HIS B 1 242 ? -24.781 -18.203 -2.92 1 90.75 242 HIS B CA 1
ATOM 5652 C C . HIS B 1 242 ? -25.328 -16.859 -3.389 1 90.75 242 HIS B C 1
ATOM 5654 O O . HIS B 1 242 ? -24.797 -16.266 -4.332 1 90.75 242 HIS B O 1
ATOM 5660 N N . GLU B 1 243 ? -26.281 -16.328 -2.764 1 88.56 243 GLU B N 1
ATOM 5661 C CA . GLU B 1 243 ? -26.953 -15.102 -3.166 1 88.56 243 GLU B CA 1
ATOM 5662 C C . GLU B 1 243 ? -26.016 -13.914 -3.127 1 88.56 243 GLU B C 1
ATOM 5664 O O . GLU B 1 243 ? -26.156 -12.961 -3.902 1 88.56 243 GLU B O 1
ATOM 5669 N N . ASN B 1 244 ? -25.031 -14.023 -2.238 1 91.88 244 ASN B N 1
ATOM 5670 C CA . ASN B 1 244 ? -24.094 -12.906 -2.086 1 91.88 244 ASN B CA 1
ATOM 5671 C C . ASN B 1 244 ? -22.984 -12.961 -3.119 1 91.88 244 ASN B C 1
ATOM 5673 O O . ASN B 1 244 ? -22.219 -12 -3.26 1 91.88 244 ASN B O 1
ATOM 5677 N N . GLU B 1 245 ? -22.953 -14.023 -3.777 1 91.06 245 GLU B N 1
ATOM 5678 C CA . GLU B 1 245 ? -21.906 -14.141 -4.781 1 91.06 245 GLU B CA 1
ATOM 5679 C C . GLU B 1 245 ? -22.234 -13.305 -6.016 1 91.06 245 GLU B C 1
ATOM 5681 O O . GLU B 1 245 ? -23.406 -13.102 -6.348 1 91.06 245 GLU B O 1
ATOM 5686 N N . GLY B 1 246 ? -21.281 -12.711 -6.633 1 91 246 GLY B N 1
ATOM 5687 C CA . GLY B 1 246 ? -21.484 -11.93 -7.84 1 91 246 GLY B CA 1
ATOM 5688 C C . GLY B 1 246 ? -21.031 -10.484 -7.688 1 91 246 GLY B C 1
ATOM 5689 O O . GLY B 1 246 ? -20.672 -10.047 -6.59 1 91 246 GLY B O 1
ATOM 5690 N N . SER B 1 247 ? -21.078 -9.797 -8.789 1 92.44 247 SER B N 1
ATOM 5691 C CA . SER B 1 247 ? -20.578 -8.43 -8.812 1 92.44 247 SER B CA 1
ATOM 5692 C C . SER B 1 247 ? -21.703 -7.434 -9.102 1 92.44 247 SER B C 1
ATOM 5694 O O . SER B 1 247 ? -22.812 -7.828 -9.438 1 92.44 247 SER B O 1
ATOM 5696 N N . ILE B 1 248 ? -21.547 -6.156 -8.836 1 89.31 248 ILE B N 1
ATOM 5697 C CA . ILE B 1 248 ? -22.312 -5.027 -9.359 1 89.31 248 ILE B CA 1
ATOM 5698 C C . ILE B 1 248 ? -21.422 -4.152 -10.234 1 89.31 248 ILE B C 1
ATOM 5700 O O . ILE B 1 248 ? -20.203 -4.344 -10.266 1 89.31 248 ILE B O 1
ATOM 5704 N N . TYR B 1 249 ? -21.984 -3.256 -10.961 1 89.44 249 TYR B N 1
ATOM 5705 C CA . TYR B 1 249 ? -21.281 -2.486 -11.984 1 89.44 249 TYR B CA 1
ATOM 5706 C C . TYR B 1 249 ? -20.016 -1.843 -11.422 1 89.44 249 TYR B C 1
ATOM 5708 O O . TYR B 1 249 ? -18.938 -2.01 -11.977 1 89.44 249 TYR B O 1
ATOM 5716 N N . HIS B 1 250 ? -20.062 -1.171 -10.227 1 90.44 250 HIS B N 1
ATOM 5717 C CA . HIS B 1 250 ? -18.922 -0.417 -9.719 1 90.44 250 HIS B CA 1
ATOM 5718 C C . HIS B 1 250 ? -17.875 -1.342 -9.094 1 90.44 250 HIS B C 1
ATOM 5720 O O . HIS B 1 250 ? -16.688 -1.044 -9.109 1 90.44 250 HIS B O 1
ATOM 5726 N N . SER B 1 251 ? -18.359 -2.48 -8.539 1 93.75 251 SER B N 1
ATOM 5727 C CA . SER B 1 251 ? -17.391 -3.389 -7.941 1 93.75 251 SER B CA 1
ATOM 5728 C C . SER B 1 251 ? -16.469 -3.982 -9 1 93.75 251 SER B C 1
ATOM 5730 O O . SER B 1 251 ? -15.281 -4.211 -8.742 1 93.75 251 SER B O 1
ATOM 5732 N N . ASP B 1 252 ? -16.984 -4.199 -10.242 1 94.19 252 ASP B N 1
ATOM 5733 C CA . ASP B 1 252 ? -16.125 -4.66 -11.344 1 94.19 252 ASP B CA 1
ATOM 5734 C C . ASP B 1 252 ? -15.133 -3.58 -11.758 1 94.19 252 ASP B C 1
ATOM 5736 O O . ASP B 1 252 ? -14.016 -3.887 -12.172 1 94.19 252 ASP B O 1
ATOM 5740 N N . ILE B 1 253 ? -15.555 -2.361 -11.656 1 93.88 253 ILE B N 1
ATOM 5741 C CA . ILE B 1 253 ? -14.648 -1.261 -11.969 1 93.88 253 ILE B CA 1
ATOM 5742 C C . ILE B 1 253 ? -13.523 -1.207 -10.945 1 93.88 253 ILE B C 1
ATOM 5744 O O . ILE B 1 253 ? -12.359 -1.02 -11.305 1 93.88 253 ILE B O 1
ATOM 5748 N N . TYR B 1 254 ? -13.844 -1.398 -9.656 1 96.06 254 TYR B N 1
ATOM 5749 C CA . TYR B 1 254 ? -12.812 -1.482 -8.625 1 96.06 254 TYR B CA 1
ATOM 5750 C C . TYR B 1 254 ? -11.844 -2.627 -8.914 1 96.06 254 TYR B C 1
ATOM 5752 O O . TYR B 1 254 ? -10.633 -2.471 -8.781 1 96.06 254 TYR B O 1
ATOM 5760 N N . ALA B 1 255 ? -12.398 -3.748 -9.305 1 97.12 255 ALA B N 1
ATOM 5761 C CA . ALA B 1 255 ? -11.57 -4.914 -9.602 1 97.12 255 ALA B CA 1
ATOM 5762 C C . ALA B 1 255 ? -10.578 -4.613 -10.719 1 97.12 255 ALA B C 1
ATOM 5764 O O . ALA B 1 255 ? -9.445 -5.109 -10.711 1 97.12 255 ALA B O 1
ATOM 5765 N N . MET B 1 256 ? -10.961 -3.764 -11.672 1 96.25 256 MET B N 1
ATOM 5766 C CA . MET B 1 256 ? -10.102 -3.43 -12.805 1 96.25 256 MET B CA 1
ATOM 5767 C C . MET B 1 256 ? -8.906 -2.598 -12.352 1 96.25 256 MET B C 1
ATOM 5769 O O . MET B 1 256 ? -7.84 -2.645 -12.977 1 96.25 256 MET B O 1
ATOM 5773 N N . ILE B 1 257 ? -9.047 -1.836 -11.227 1 96.88 257 ILE B N 1
ATOM 5774 C CA . ILE B 1 257 ? -7.887 -1.141 -10.672 1 96.88 257 ILE B CA 1
ATOM 5775 C C . ILE B 1 257 ? -6.793 -2.15 -10.336 1 96.88 257 ILE B C 1
ATOM 5777 O O . ILE B 1 257 ? -5.641 -1.984 -10.742 1 96.88 257 ILE B O 1
ATOM 5781 N N . GLY B 1 258 ? -7.191 -3.215 -9.68 1 98.38 258 GLY B N 1
ATOM 5782 C CA . GLY B 1 258 ? -6.238 -4.266 -9.359 1 98.38 258 GLY B CA 1
ATOM 5783 C C . GLY B 1 258 ? -5.668 -4.949 -10.586 1 98.38 258 GLY B C 1
ATOM 5784 O O . GLY B 1 258 ? -4.449 -5.117 -10.695 1 98.38 258 GLY B O 1
ATOM 5785 N N . ALA B 1 259 ? -6.5 -5.254 -11.539 1 98.12 259 ALA B N 1
ATOM 5786 C CA . ALA B 1 259 ? -6.082 -5.949 -12.75 1 98.12 259 ALA B CA 1
ATOM 5787 C C . ALA B 1 259 ? -5.039 -5.137 -13.516 1 98.12 259 ALA B C 1
ATOM 5789 O O . ALA B 1 259 ? -4.023 -5.676 -13.961 1 98.12 259 ALA B O 1
ATOM 5790 N N . ILE B 1 260 ? -5.234 -3.846 -13.617 1 97.44 260 ILE B N 1
ATOM 5791 C CA . ILE B 1 260 ? -4.363 -2.994 -14.422 1 97.44 260 ILE B CA 1
ATOM 5792 C C . ILE B 1 260 ? -3.016 -2.832 -13.719 1 97.44 260 ILE B C 1
ATOM 5794 O O . ILE B 1 260 ? -1.967 -2.861 -14.367 1 97.44 260 ILE B O 1
ATOM 5798 N N . PHE B 1 261 ? -2.99 -2.713 -12.43 1 98.19 261 PHE B N 1
ATOM 5799 C CA . PHE B 1 261 ? -1.717 -2.592 -11.727 1 98.19 261 PHE B CA 1
ATOM 5800 C C . PHE B 1 261 ? -0.956 -3.912 -11.758 1 98.19 261 PHE B C 1
ATOM 5802 O O . PHE B 1 261 ? 0.276 -3.924 -11.812 1 98.19 261 PHE B O 1
ATOM 5809 N N . LEU B 1 262 ? -1.66 -5.051 -11.703 1 98.56 262 LEU B N 1
ATOM 5810 C CA . LEU B 1 262 ? -0.995 -6.336 -11.906 1 98.56 262 LEU B CA 1
ATOM 5811 C C . LEU B 1 262 ? -0.404 -6.422 -13.305 1 98.56 262 LEU B C 1
ATOM 5813 O O . LEU B 1 262 ? 0.747 -6.832 -13.477 1 98.56 262 LEU B O 1
ATOM 5817 N N . TRP B 1 263 ? -1.135 -5.977 -14.297 1 98.19 263 TRP B N 1
ATOM 5818 C CA . TRP B 1 263 ? -0.71 -6.023 -15.695 1 98.19 263 TRP B CA 1
ATOM 5819 C C . TRP B 1 263 ? 0.531 -5.164 -15.914 1 98.19 263 TRP B C 1
ATOM 5821 O O . TRP B 1 263 ? 1.521 -5.625 -16.484 1 98.19 263 TRP B O 1
ATOM 5831 N N . VAL B 1 264 ? 0.578 -3.926 -15.352 1 98 264 VAL B N 1
ATOM 5832 C CA . VAL B 1 264 ? 1.615 -2.934 -15.617 1 98 264 VAL B CA 1
ATOM 5833 C C . VAL B 1 264 ? 2.92 -3.361 -14.945 1 98 264 VAL B C 1
ATOM 5835 O O . VAL B 1 264 ? 4.004 -3.154 -15.5 1 98 264 VAL B O 1
ATOM 5838 N N . PHE B 1 265 ? 2.797 -4.047 -13.781 1 98.5 265 PHE B N 1
ATOM 5839 C CA . PHE B 1 265 ? 4.016 -4.289 -13.016 1 98.5 265 PHE B CA 1
ATOM 5840 C C . PHE B 1 265 ? 4.434 -5.75 -13.109 1 98.5 265 PHE B C 1
ATOM 5842 O O . PHE B 1 265 ? 5.383 -6.172 -12.445 1 98.5 265 PHE B O 1
ATOM 5849 N N . TRP B 1 266 ? 3.803 -6.539 -13.992 1 98.69 266 TRP B N 1
ATOM 5850 C CA . TRP B 1 266 ? 4.141 -7.953 -14.117 1 98.69 266 TRP B CA 1
ATOM 5851 C C . TRP B 1 266 ? 5.566 -8.125 -14.641 1 98.69 266 TRP B C 1
ATOM 5853 O O . TRP B 1 266 ? 6.27 -9.055 -14.242 1 98.69 266 TRP B O 1
ATOM 5863 N N . PRO B 1 267 ? 6.09 -7.242 -15.578 1 98.44 267 PRO B N 1
ATOM 5864 C CA . PRO B 1 267 ? 7.488 -7.375 -16 1 98.44 267 PRO B CA 1
ATOM 5865 C C . PRO B 1 267 ? 8.469 -7.242 -14.836 1 98.44 267 PRO B C 1
ATOM 5867 O O . PRO B 1 267 ? 9.484 -7.945 -14.797 1 98.44 267 PRO B O 1
ATOM 5870 N N . SER B 1 268 ? 8.133 -6.344 -13.859 1 98.38 268 SER B N 1
ATOM 5871 C CA . SER B 1 268 ? 8.984 -6.207 -12.688 1 98.38 268 SER B CA 1
ATOM 5872 C C . SER B 1 268 ? 8.977 -7.48 -11.844 1 98.38 268 SER B C 1
ATOM 5874 O O . SER B 1 268 ? 10.008 -7.879 -11.297 1 98.38 268 SER B O 1
ATOM 5876 N N . PHE B 1 269 ? 7.828 -8.086 -11.742 1 98.44 269 PHE B N 1
ATOM 5877 C CA . PHE B 1 269 ? 7.676 -9.312 -10.977 1 98.44 269 PHE B CA 1
ATOM 5878 C C . PHE B 1 269 ? 8.523 -10.43 -11.57 1 98.44 269 PHE B C 1
ATOM 5880 O O . PHE B 1 269 ? 9.281 -11.094 -10.852 1 98.44 269 PHE B O 1
ATOM 5887 N N . ASN B 1 270 ? 8.484 -10.625 -12.875 1 98.69 270 ASN B N 1
ATOM 5888 C CA . ASN B 1 270 ? 9.195 -11.703 -13.547 1 98.69 270 ASN B CA 1
ATOM 5889 C C . ASN B 1 270 ? 10.695 -11.422 -13.633 1 98.69 270 ASN B C 1
ATOM 5891 O O . ASN B 1 270 ? 11.5 -12.352 -13.727 1 98.69 270 ASN B O 1
ATOM 5895 N N . ALA B 1 271 ? 11.086 -10.141 -13.586 1 98.12 271 ALA B N 1
ATOM 5896 C CA . ALA B 1 271 ? 12.492 -9.766 -13.75 1 98.12 271 ALA B CA 1
ATOM 5897 C C . ALA B 1 271 ? 13.172 -9.594 -12.398 1 98.12 271 ALA B C 1
ATOM 5899 O O . ALA B 1 271 ? 14.398 -9.438 -12.328 1 98.12 271 ALA B O 1
ATOM 5900 N N . GLY B 1 272 ? 12.406 -9.625 -11.336 1 95.75 272 GLY B N 1
ATOM 5901 C CA . GLY B 1 272 ? 12.844 -9.18 -10.023 1 95.75 272 GLY B CA 1
ATOM 5902 C C . GLY B 1 272 ? 14.078 -9.906 -9.531 1 95.75 272 GLY B C 1
ATOM 5903 O O . GLY B 1 272 ? 14.977 -9.305 -8.938 1 95.75 272 GLY B O 1
ATOM 5904 N N . VAL B 1 273 ? 14.18 -11.242 -9.812 1 94.69 273 VAL B N 1
ATOM 5905 C CA . VAL B 1 273 ? 15.305 -12.008 -9.289 1 94.69 273 VAL B CA 1
ATOM 5906 C C . VAL B 1 273 ? 16.156 -12.531 -10.453 1 94.69 273 VAL B C 1
ATOM 5908 O O . VAL B 1 273 ? 17.016 -13.391 -10.258 1 94.69 273 VAL B O 1
ATOM 5911 N N . ALA B 1 274 ? 15.852 -12.023 -11.648 1 96.12 274 ALA B N 1
ATOM 5912 C CA . ALA B 1 274 ? 16.562 -12.508 -12.828 1 96.12 274 ALA B CA 1
ATOM 5913 C C . ALA B 1 274 ? 18 -12.008 -12.852 1 96.12 274 ALA B C 1
ATOM 5915 O O . ALA B 1 274 ? 18.25 -10.812 -12.688 1 96.12 274 ALA B O 1
ATOM 5916 N N . GLU B 1 275 ? 18.859 -12.859 -12.961 1 94.25 275 GLU B N 1
ATOM 5917 C CA . GLU B 1 275 ? 20.281 -12.609 -13.195 1 94.25 275 GLU B CA 1
ATOM 5918 C C . GLU B 1 275 ? 20.797 -13.422 -14.375 1 94.25 275 GLU B C 1
ATOM 5920 O O . GLU B 1 275 ? 20.281 -14.5 -14.664 1 94.25 275 GLU B O 1
ATOM 5925 N N . PRO B 1 276 ? 21.859 -12.969 -15.125 1 94.56 276 PRO B N 1
ATOM 5926 C CA . PRO B 1 276 ? 22.562 -11.688 -14.992 1 94.56 276 PRO B CA 1
ATOM 5927 C C . PRO B 1 276 ? 21.781 -10.523 -15.602 1 94.56 276 PRO B C 1
ATOM 5929 O O . PRO B 1 276 ? 20.578 -10.617 -15.805 1 94.56 276 PRO B O 1
ATOM 5932 N N . ALA B 1 277 ? 22.438 -9.391 -15.836 1 92.88 277 ALA B N 1
ATOM 5933 C CA . ALA B 1 277 ? 21.812 -8.141 -16.266 1 92.88 277 ALA B CA 1
ATOM 5934 C C . ALA B 1 277 ? 21.062 -8.32 -17.578 1 92.88 277 ALA B C 1
ATOM 5936 O O . ALA B 1 277 ? 19.969 -7.793 -17.75 1 92.88 277 ALA B O 1
ATOM 5937 N N . ASP B 1 278 ? 21.656 -9.031 -18.5 1 94.5 278 ASP B N 1
ATOM 5938 C CA . ASP B 1 278 ? 21 -9.242 -19.797 1 94.5 278 ASP B CA 1
ATOM 5939 C C . ASP B 1 278 ? 19.734 -10.07 -19.625 1 94.5 278 ASP B C 1
ATOM 5941 O O . ASP B 1 278 ? 18.719 -9.789 -20.266 1 94.5 278 ASP B O 1
ATOM 5945 N N . ALA B 1 279 ? 19.766 -11.125 -18.812 1 96.19 279 ALA B N 1
ATOM 5946 C CA . ALA B 1 279 ? 18.594 -11.969 -18.547 1 96.19 279 ALA B CA 1
ATOM 5947 C C . ALA B 1 279 ? 17.484 -11.164 -17.906 1 96.19 279 ALA B C 1
ATOM 5949 O O . ALA B 1 279 ? 16.297 -11.414 -18.156 1 96.19 279 ALA B O 1
ATOM 5950 N N . ARG B 1 280 ? 17.797 -10.273 -17.016 1 96.31 280 ARG B N 1
ATOM 5951 C CA . ARG B 1 280 ? 16.812 -9.406 -16.391 1 96.31 280 ARG B CA 1
ATOM 5952 C C . ARG B 1 280 ? 16.094 -8.555 -17.438 1 96.31 280 ARG B C 1
ATOM 5954 O O . ARG B 1 280 ? 14.859 -8.438 -17.406 1 96.31 280 ARG B O 1
ATOM 5961 N N . GLN B 1 281 ? 16.859 -7.977 -18.375 1 95.81 281 GLN B N 1
ATOM 5962 C CA . GLN B 1 281 ? 16.266 -7.176 -19.453 1 95.81 281 GLN B CA 1
ATOM 5963 C C . GLN B 1 281 ? 15.391 -8.031 -20.359 1 95.81 281 GLN B C 1
ATOM 5965 O O . GLN B 1 281 ? 14.32 -7.598 -20.781 1 95.81 281 GLN B O 1
ATOM 5970 N N . ARG B 1 282 ? 15.852 -9.242 -20.609 1 96.81 282 ARG B N 1
ATOM 5971 C CA . ARG B 1 282 ? 15.062 -10.148 -21.438 1 96.81 282 ARG B CA 1
ATOM 5972 C C . ARG B 1 282 ? 13.758 -10.523 -20.734 1 96.81 282 ARG B C 1
ATOM 5974 O O . ARG B 1 282 ? 12.719 -10.664 -21.375 1 96.81 282 ARG B O 1
ATOM 5981 N N . ALA B 1 283 ? 13.844 -10.727 -19.422 1 98.44 283 ALA B N 1
ATOM 5982 C CA . ALA B 1 283 ? 12.641 -11.062 -18.656 1 98.44 283 ALA B CA 1
ATOM 5983 C C . ALA B 1 283 ? 11.578 -9.977 -18.797 1 98.44 283 ALA B C 1
ATOM 5985 O O . ALA B 1 283 ? 10.391 -10.281 -18.938 1 98.44 283 ALA B O 1
ATOM 5986 N N . VAL B 1 284 ? 12 -8.719 -18.828 1 98.06 284 VAL B N 1
ATOM 5987 C CA . VAL B 1 284 ? 11.078 -7.598 -19 1 98.06 284 VAL B CA 1
ATOM 5988 C C . VAL B 1 284 ? 10.453 -7.66 -20.391 1 98.06 284 VAL B C 1
ATOM 5990 O O . VAL B 1 284 ? 9.234 -7.59 -20.531 1 98.06 284 VAL B O 1
ATOM 5993 N N . CYS B 1 285 ? 11.289 -7.852 -21.422 1 97.81 285 CYS B N 1
ATOM 5994 C CA . CYS B 1 285 ? 10.836 -7.836 -22.812 1 97.81 285 CYS B CA 1
ATOM 5995 C C . CYS B 1 285 ? 9.906 -9.008 -23.094 1 97.81 285 CYS B C 1
ATOM 5997 O O . CYS B 1 285 ? 8.828 -8.828 -23.656 1 97.81 285 CYS B O 1
ATOM 5999 N N . ASN B 1 286 ? 10.297 -10.227 -22.672 1 98.75 286 ASN B N 1
ATOM 6000 C CA . ASN B 1 286 ? 9.477 -11.406 -22.906 1 98.75 286 ASN B CA 1
ATOM 6001 C C . ASN B 1 286 ? 8.133 -11.305 -22.203 1 98.75 286 ASN B C 1
ATOM 6003 O O . ASN B 1 286 ? 7.098 -11.656 -22.766 1 98.75 286 ASN B O 1
ATOM 6007 N N . THR B 1 287 ? 8.133 -10.828 -21 1 98.88 287 TH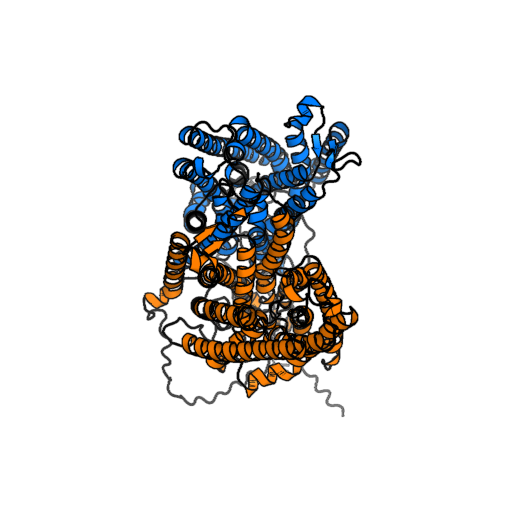R B N 1
ATOM 6008 C CA . THR B 1 287 ? 6.906 -10.688 -20.234 1 98.88 287 THR B CA 1
ATOM 6009 C C . THR B 1 287 ? 5.969 -9.672 -20.875 1 98.88 287 THR B C 1
ATOM 6011 O O . THR B 1 287 ? 4.773 -9.93 -21.031 1 98.88 287 THR B O 1
ATOM 6014 N N . PHE B 1 288 ? 6.551 -8.531 -21.328 1 98.38 288 PHE B N 1
ATOM 6015 C CA . PHE B 1 288 ? 5.762 -7.465 -21.938 1 98.38 288 PHE B CA 1
ATOM 6016 C C . PHE B 1 288 ? 5.07 -7.957 -23.203 1 98.38 288 PHE B C 1
ATOM 6018 O O . PHE B 1 288 ? 3.865 -7.758 -23.375 1 98.38 288 PHE B O 1
ATOM 6025 N N . LEU B 1 289 ? 5.809 -8.617 -24.047 1 98.5 289 LEU B N 1
ATOM 6026 C CA . LEU B 1 289 ? 5.262 -9.094 -25.312 1 98.5 289 LEU B CA 1
ATOM 6027 C C . LEU B 1 289 ? 4.215 -10.18 -25.078 1 98.5 289 LEU B C 1
ATOM 6029 O O . LEU B 1 289 ? 3.186 -10.211 -25.75 1 98.5 289 LEU B O 1
ATOM 6033 N N . SER B 1 290 ? 4.469 -11.055 -24.109 1 98.88 290 SER B N 1
ATOM 6034 C CA . SER B 1 290 ? 3.5 -12.094 -23.766 1 98.88 290 SER B CA 1
ATOM 6035 C C . SER B 1 290 ? 2.201 -11.484 -23.25 1 98.88 290 SER B C 1
ATOM 6037 O O . SER B 1 290 ? 1.112 -11.914 -23.641 1 98.88 290 SER B O 1
ATOM 6039 N N . LEU B 1 291 ? 2.273 -10.461 -22.453 1 98.81 291 LEU B N 1
ATOM 6040 C CA . LEU B 1 291 ? 1.105 -9.797 -21.875 1 98.81 291 LEU B CA 1
ATOM 6041 C C . LEU B 1 291 ? 0.284 -9.109 -22.969 1 98.81 291 LEU B C 1
ATOM 6043 O O . LEU B 1 291 ? -0.947 -9.18 -22.953 1 98.81 291 LEU B O 1
ATOM 6047 N N . VAL B 1 292 ? 0.962 -8.445 -23.844 1 98.56 292 VAL B N 1
ATOM 6048 C CA . VAL B 1 292 ? 0.281 -7.727 -24.922 1 98.56 292 VAL B CA 1
ATOM 6049 C C . VAL B 1 292 ? -0.494 -8.711 -25.797 1 98.56 292 VAL B C 1
ATOM 6051 O O . VAL B 1 292 ? -1.686 -8.516 -26.047 1 98.56 292 VAL B O 1
ATOM 6054 N N . ALA B 1 293 ? 0.175 -9.766 -26.172 1 98.75 293 ALA B N 1
ATOM 6055 C CA . ALA B 1 293 ? -0.477 -10.773 -27 1 98.75 293 ALA B CA 1
ATOM 6056 C C . ALA B 1 293 ? -1.609 -11.461 -26.25 1 98.75 293 ALA B C 1
ATOM 6058 O O . ALA B 1 293 ? -2.656 -11.766 -26.828 1 98.75 293 ALA B O 1
ATOM 6059 N N . CYS B 1 294 ? -1.446 -11.703 -25.031 1 98.88 294 CYS B N 1
ATOM 6060 C CA . CYS B 1 294 ? -2.455 -12.32 -24.172 1 98.88 294 CYS B CA 1
ATOM 6061 C C . CYS B 1 294 ? -3.703 -11.453 -24.094 1 98.88 294 CYS B C 1
ATOM 6063 O O . CYS B 1 294 ? -4.824 -11.953 -24.172 1 98.88 294 CYS B O 1
ATOM 6065 N N . THR B 1 295 ? -3.5 -10.148 -23.922 1 98.81 295 THR B N 1
ATOM 6066 C CA . THR B 1 295 ? -4.605 -9.211 -23.797 1 98.81 295 THR B CA 1
ATOM 6067 C C . THR B 1 295 ? -5.441 -9.18 -25.062 1 98.81 295 THR B C 1
ATOM 6069 O O . THR B 1 295 ? -6.672 -9.258 -25.016 1 98.81 295 THR B O 1
ATOM 6072 N N . ILE B 1 296 ? -4.758 -9.102 -26.188 1 98.5 296 ILE B N 1
ATOM 6073 C CA . ILE B 1 296 ? -5.453 -9.086 -27.469 1 98.5 296 ILE B CA 1
ATOM 6074 C C . ILE B 1 296 ? -6.246 -10.383 -27.641 1 98.5 296 ILE B C 1
ATOM 6076 O O . ILE B 1 296 ? -7.422 -10.359 -28 1 98.5 296 ILE B O 1
ATOM 6080 N N . THR B 1 297 ? -5.672 -11.469 -27.297 1 98.81 297 THR B N 1
ATOM 6081 C CA . THR B 1 297 ? -6.312 -12.773 -27.422 1 98.81 297 THR B CA 1
ATOM 6082 C C . THR B 1 297 ? -7.492 -12.891 -26.469 1 98.81 297 THR B C 1
ATOM 6084 O O . THR B 1 297 ? -8.516 -13.492 -26.812 1 98.81 297 THR B O 1
ATOM 6087 N N . THR B 1 298 ? -7.367 -12.391 -25.281 1 98.75 298 THR B N 1
ATOM 6088 C CA . THR B 1 298 ? -8.453 -12.406 -24.312 1 98.75 298 THR B CA 1
ATOM 6089 C C . THR B 1 298 ? -9.711 -11.766 -24.891 1 98.75 298 THR B C 1
ATOM 6091 O O . THR B 1 298 ? -10.805 -12.32 -24.781 1 98.75 298 THR B O 1
ATOM 6094 N N . PHE B 1 299 ? -9.539 -10.602 -25.516 1 97.69 299 PHE B N 1
ATOM 6095 C CA . PHE B 1 299 ? -10.68 -9.914 -26.109 1 97.69 299 PHE B CA 1
ATOM 6096 C C . PHE B 1 299 ? -11.273 -10.742 -27.25 1 97.69 299 PHE B C 1
ATOM 6098 O O . PHE B 1 299 ? -12.5 -10.852 -27.375 1 97.69 299 PHE B O 1
ATOM 6105 N N . ILE B 1 300 ? -10.445 -11.375 -28.078 1 97.94 300 ILE B N 1
ATOM 6106 C CA . ILE B 1 300 ? -10.898 -12.18 -29.203 1 97.94 300 ILE B CA 1
ATOM 6107 C C . ILE B 1 300 ? -11.711 -13.375 -28.688 1 97.94 300 ILE B C 1
ATOM 6109 O O . ILE B 1 300 ? -12.844 -13.586 -29.125 1 97.94 300 ILE B O 1
ATOM 6113 N N . VAL B 1 301 ? -11.195 -14.07 -27.734 1 98.44 301 VAL B N 1
ATOM 6114 C CA . VAL B 1 301 ? -11.812 -15.32 -27.297 1 98.44 301 VAL B CA 1
ATOM 6115 C C . VAL B 1 301 ? -13 -15.023 -26.391 1 98.44 301 VAL B C 1
ATOM 6117 O O . VAL B 1 301 ? -13.992 -15.75 -26.406 1 98.44 301 VAL B O 1
ATOM 6120 N N . SER B 1 302 ? -12.906 -13.961 -25.594 1 97.88 302 SER B N 1
ATOM 6121 C CA . SER B 1 302 ? -14.031 -13.578 -24.75 1 97.88 302 SER B CA 1
ATOM 6122 C C . SER B 1 302 ? -15.281 -13.312 -25.578 1 97.88 302 SER B C 1
ATOM 6124 O O . SER B 1 302 ? -16.375 -13.789 -25.234 1 97.88 302 SER B O 1
ATOM 6126 N N . GLN B 1 303 ? -15.141 -12.539 -26.672 1 95.94 303 GLN B N 1
ATOM 6127 C CA . GLN B 1 303 ? -16.281 -12.25 -27.531 1 95.94 303 GLN B CA 1
ATOM 6128 C C . GLN B 1 303 ? -16.703 -13.492 -28.312 1 95.94 303 GLN B C 1
ATOM 6130 O O . GLN B 1 303 ? -17.891 -13.742 -28.5 1 95.94 303 GLN B O 1
ATOM 6135 N N . ALA B 1 304 ? -15.773 -14.297 -28.75 1 96.88 304 ALA B N 1
ATOM 6136 C CA . ALA B 1 304 ? -16.047 -15.469 -29.578 1 96.88 304 ALA B CA 1
ATOM 6137 C C . ALA B 1 304 ? -16.812 -16.531 -28.797 1 96.88 304 ALA B C 1
ATOM 6139 O O . ALA B 1 304 ? -17.625 -17.266 -29.375 1 96.88 304 ALA B O 1
ATOM 6140 N N . THR B 1 305 ? -16.594 -16.594 -27.5 1 95.94 305 THR B N 1
ATOM 6141 C CA . THR B 1 305 ? -17.203 -17.656 -26.703 1 95.94 305 THR B CA 1
ATOM 6142 C C . THR B 1 305 ? -18.531 -17.203 -26.109 1 95.94 305 THR B C 1
ATOM 6144 O O . THR B 1 305 ? -19.219 -18 -25.469 1 95.94 305 THR B O 1
ATOM 6147 N N . ASP B 1 306 ? -18.828 -15.953 -26.312 1 94.69 306 ASP B N 1
ATOM 6148 C CA . ASP B 1 306 ? -20.109 -15.453 -25.828 1 94.69 306 ASP B CA 1
ATOM 6149 C C . ASP B 1 306 ? -21.188 -15.531 -26.906 1 94.69 306 ASP B C 1
ATOM 6151 O O . ASP B 1 306 ? -20.969 -15.094 -28.031 1 94.69 306 ASP B O 1
ATOM 6155 N N . HIS B 1 307 ? -22.344 -16.062 -26.672 1 93.56 307 HIS B N 1
ATOM 6156 C CA . HIS B 1 307 ? -23.422 -16.25 -27.625 1 93.56 307 HIS B CA 1
ATOM 6157 C C . HIS B 1 307 ? -23.891 -14.93 -28.203 1 93.56 307 HIS B C 1
ATOM 6159 O O . HIS B 1 307 ? -24.266 -14.859 -29.375 1 93.56 307 HIS B O 1
ATOM 6165 N N . HIS B 1 308 ? -23.938 -13.883 -27.484 1 94.5 308 HIS B N 1
ATOM 6166 C CA . HIS B 1 308 ? -24.422 -12.578 -27.938 1 94.5 308 HIS B CA 1
ATOM 6167 C C . HIS B 1 308 ? -23.25 -11.672 -28.328 1 94.5 308 HIS B C 1
ATOM 6169 O O . HIS B 1 308 ? -23.438 -10.469 -28.531 1 94.5 308 HIS B O 1
ATOM 6175 N N . LYS B 1 309 ? -22.016 -12.219 -28.297 1 95.62 309 LYS B N 1
ATOM 6176 C CA . LYS B 1 309 ? -20.812 -11.547 -28.75 1 95.62 309 LYS B CA 1
ATOM 6177 C C . LYS B 1 309 ? -20.469 -10.359 -27.859 1 95.62 309 LYS B C 1
ATOM 6179 O O . LYS B 1 309 ? -20.156 -9.273 -28.344 1 95.62 309 LYS B O 1
ATOM 6184 N N . LYS B 1 310 ? -20.703 -10.539 -26.578 1 95.81 310 LYS B N 1
ATOM 6185 C CA . LYS B 1 310 ? -20.344 -9.539 -25.578 1 95.81 310 LYS B CA 1
ATOM 6186 C C . LYS B 1 310 ? -19.031 -9.906 -24.891 1 95.81 310 LYS B C 1
ATOM 6188 O O . LYS B 1 310 ? -18.625 -11.07 -24.891 1 95.81 310 LYS B O 1
ATOM 6193 N N . PHE B 1 311 ? -18.359 -8.914 -24.391 1 96.38 311 PHE B N 1
ATOM 6194 C CA . PHE B 1 311 ? -17.188 -9.133 -23.547 1 96.38 311 PHE B CA 1
ATOM 6195 C C . PHE B 1 311 ? -17.609 -9.414 -22.109 1 96.38 311 PHE B C 1
ATOM 6197 O O . PHE B 1 311 ? -18.625 -8.883 -21.641 1 96.38 311 PHE B O 1
ATOM 6204 N N . ASP B 1 312 ? -16.922 -10.25 -21.438 1 96.25 312 ASP B N 1
ATOM 6205 C CA . ASP B 1 312 ? -17.125 -10.562 -20.031 1 96.25 312 ASP B CA 1
ATOM 6206 C C . ASP B 1 312 ? -16.031 -9.922 -19.172 1 96.25 312 ASP B C 1
ATOM 6208 O O . ASP B 1 312 ? -14.844 -10.172 -19.375 1 96.25 312 ASP B O 1
ATOM 6212 N N . MET B 1 313 ? -16.406 -9.062 -18.156 1 95.5 313 MET B N 1
ATOM 6213 C CA . MET B 1 313 ? -15.445 -8.328 -17.344 1 95.5 313 MET B CA 1
ATOM 6214 C C . MET B 1 313 ? -14.594 -9.289 -16.516 1 95.5 313 MET B C 1
ATOM 6216 O O . MET B 1 313 ? -13.461 -8.969 -16.156 1 95.5 313 MET B O 1
ATOM 6220 N N . VAL B 1 314 ? -15.125 -10.477 -16.219 1 95.38 314 VAL B N 1
ATOM 6221 C CA . VAL B 1 314 ? -14.336 -11.484 -15.523 1 95.38 314 VAL B CA 1
ATOM 6222 C C . VAL B 1 314 ? -13.164 -11.914 -16.391 1 95.38 314 VAL B C 1
ATOM 6224 O O . VAL B 1 314 ? -12.039 -12.055 -15.906 1 95.38 314 VAL B O 1
ATOM 6227 N N . HIS B 1 315 ? -13.43 -12.156 -17.719 1 97.44 315 HIS B N 1
ATOM 6228 C CA . HIS B 1 315 ? -12.359 -12.469 -18.656 1 97.44 315 HIS B CA 1
ATOM 6229 C C . HIS B 1 315 ? -11.336 -11.336 -18.734 1 97.44 315 HIS B C 1
ATOM 6231 O O . HIS B 1 315 ? -10.133 -11.578 -18.625 1 97.44 315 HIS B O 1
ATOM 6237 N N . ILE B 1 316 ? -11.797 -10.109 -18.891 1 97.25 316 ILE B N 1
ATOM 6238 C CA . ILE B 1 316 ? -10.938 -8.953 -19.109 1 97.25 316 ILE B CA 1
ATOM 6239 C C . ILE B 1 316 ? -10.055 -8.711 -17.891 1 97.25 316 ILE B C 1
ATOM 6241 O O . ILE B 1 316 ? -8.852 -8.477 -18.031 1 97.25 316 ILE B O 1
ATOM 6245 N N . ALA B 1 317 ? -10.625 -8.812 -16.703 1 97.38 317 ALA B N 1
ATOM 6246 C CA . ALA B 1 317 ? -9.891 -8.516 -15.469 1 97.38 317 ALA B CA 1
ATOM 6247 C C . ALA B 1 317 ? -8.875 -9.602 -15.156 1 97.38 317 ALA B C 1
ATOM 6249 O O . ALA B 1 317 ? -7.848 -9.344 -14.531 1 97.38 317 ALA B O 1
ATOM 6250 N N . ASN B 1 318 ? -9.07 -10.82 -15.641 1 98.44 318 ASN B N 1
ATOM 6251 C CA . ASN B 1 318 ? -8.266 -11.938 -15.156 1 98.44 318 ASN B CA 1
ATOM 6252 C C . ASN B 1 318 ? -7.449 -12.57 -16.281 1 98.44 318 ASN B C 1
ATOM 6254 O O . ASN B 1 318 ? -6.238 -12.75 -16.156 1 98.44 318 ASN B O 1
ATOM 6258 N N . SER B 1 319 ? -8.062 -12.867 -17.391 1 98.81 319 SER B N 1
ATOM 6259 C CA . SER B 1 319 ? -7.402 -13.641 -18.438 1 98.81 319 SER B CA 1
ATOM 6260 C C . SER B 1 319 ? -6.316 -12.82 -19.125 1 98.81 319 SER B C 1
ATOM 6262 O O . SER B 1 319 ? -5.359 -13.383 -19.672 1 98.81 319 SER B O 1
ATOM 6264 N N . THR B 1 320 ? -6.422 -11.484 -19.156 1 98.81 320 THR B N 1
ATOM 6265 C CA . THR B 1 320 ? -5.398 -10.617 -19.734 1 98.81 320 THR B CA 1
ATOM 6266 C C . THR B 1 320 ? -4.078 -10.766 -18.984 1 98.81 320 THR B C 1
ATOM 6268 O O . THR B 1 320 ? -3.018 -10.422 -19.5 1 98.81 320 THR B O 1
ATOM 6271 N N . LEU B 1 321 ? -4.152 -11.258 -17.766 1 98.88 321 LEU B N 1
ATOM 6272 C CA . LEU B 1 321 ? -2.986 -11.367 -16.891 1 98.88 321 LEU B CA 1
ATOM 6273 C C . LEU B 1 321 ? -2.297 -12.719 -17.078 1 98.88 321 LEU B C 1
ATOM 6275 O O . LEU B 1 321 ? -1.139 -12.891 -16.688 1 98.88 321 LEU B O 1
ATOM 6279 N N . ALA B 1 322 ? -2.957 -13.68 -17.672 1 98.94 322 ALA B N 1
ATOM 6280 C CA . ALA B 1 322 ? -2.496 -15.062 -17.75 1 98.94 322 ALA B CA 1
ATOM 6281 C C . ALA B 1 322 ? -1.184 -15.172 -18.516 1 98.94 322 ALA B C 1
ATOM 6283 O O . ALA B 1 322 ? -0.364 -16.047 -18.234 1 98.94 322 ALA B O 1
ATOM 6284 N N . GLY B 1 323 ? -0.982 -14.32 -19.484 1 98.94 323 GLY B N 1
ATOM 6285 C CA . GLY B 1 323 ? 0.261 -14.32 -20.234 1 98.94 323 GLY B CA 1
ATOM 6286 C C . GLY B 1 323 ? 1.481 -14.062 -19.375 1 98.94 323 GLY B C 1
ATOM 6287 O O . GLY B 1 323 ? 2.57 -14.562 -19.672 1 98.94 323 GLY B O 1
ATOM 6288 N N . GLY B 1 324 ? 1.324 -13.164 -18.375 1 98.88 324 GLY B N 1
ATOM 6289 C CA . GLY B 1 324 ? 2.408 -12.93 -17.438 1 98.88 324 GLY B CA 1
ATOM 6290 C C . GLY B 1 324 ? 2.789 -14.156 -16.641 1 98.88 324 GLY B C 1
ATOM 6291 O O . GLY B 1 324 ? 3.969 -14.391 -16.359 1 98.88 324 GLY B O 1
ATOM 6292 N N . VAL B 1 325 ? 1.787 -14.945 -16.234 1 98.94 325 VAL B N 1
ATOM 6293 C CA . VAL B 1 325 ? 2.033 -16.203 -15.523 1 98.94 325 VAL B CA 1
ATOM 6294 C C . VAL B 1 325 ? 2.713 -17.203 -16.453 1 98.94 325 VAL B C 1
ATOM 6296 O O . VAL B 1 325 ? 3.75 -17.766 -16.109 1 98.94 325 VAL B O 1
ATOM 6299 N N . ALA B 1 326 ? 2.266 -17.328 -17.656 1 98.94 326 ALA B N 1
ATOM 6300 C CA . ALA B 1 326 ? 2.67 -18.406 -18.547 1 98.94 326 ALA B CA 1
ATOM 6301 C C . ALA B 1 326 ? 4.109 -18.219 -19.016 1 98.94 326 ALA B C 1
ATOM 6303 O O . ALA B 1 326 ? 4.816 -19.188 -19.281 1 98.94 326 ALA B O 1
ATOM 6304 N N . ILE B 1 327 ? 4.523 -17.031 -19.109 1 98.94 327 ILE B N 1
ATOM 6305 C CA . ILE B 1 327 ? 5.871 -16.766 -19.609 1 98.94 327 ILE B CA 1
ATOM 6306 C C . ILE B 1 327 ? 6.855 -16.75 -18.438 1 98.94 327 ILE B C 1
ATOM 6308 O O . ILE B 1 327 ? 8.07 -16.75 -18.641 1 98.94 327 ILE B O 1
ATOM 6312 N N . GLY B 1 328 ? 6.387 -16.797 -17.203 1 98.88 328 GLY B N 1
ATOM 6313 C CA . GLY B 1 328 ? 7.18 -16.5 -16.031 1 98.88 328 GLY B CA 1
ATOM 6314 C C . GLY B 1 328 ? 8.344 -17.453 -15.836 1 98.88 328 GLY B C 1
ATOM 6315 O O . GLY B 1 328 ? 9.453 -17.031 -15.484 1 98.88 328 GLY B O 1
ATOM 6316 N N . THR B 1 329 ? 8.172 -18.734 -16.094 1 98.81 329 THR B N 1
ATOM 6317 C CA . THR B 1 329 ? 9.211 -19.734 -15.914 1 98.81 329 THR B CA 1
ATOM 6318 C C . THR B 1 329 ? 10.359 -19.5 -16.906 1 98.81 329 THR B C 1
ATOM 6320 O O . THR B 1 329 ? 11.516 -19.781 -16.594 1 98.81 329 THR B O 1
ATOM 6323 N N . THR B 1 330 ? 10.062 -18.938 -18.047 1 98.5 330 THR B N 1
ATOM 6324 C CA . THR B 1 330 ? 11.039 -18.781 -19.109 1 98.5 330 THR B CA 1
ATOM 6325 C C . THR B 1 330 ? 11.242 -17.312 -19.438 1 98.5 330 THR B C 1
ATOM 6327 O O . THR B 1 330 ? 11.672 -16.969 -20.547 1 98.5 330 THR B O 1
ATOM 6330 N N . ALA B 1 331 ? 10.852 -16.422 -18.547 1 98.81 331 ALA B N 1
ATOM 6331 C CA . ALA B 1 331 ? 10.93 -14.984 -18.828 1 98.81 331 ALA B CA 1
ATOM 6332 C C . ALA B 1 331 ? 12.367 -14.555 -19.109 1 98.81 331 ALA B C 1
ATOM 6334 O O . ALA B 1 331 ? 12.602 -13.633 -19.906 1 98.81 331 ALA B O 1
ATOM 6335 N N . ASN B 1 332 ? 13.359 -15.25 -18.547 1 98.38 332 ASN B N 1
ATOM 6336 C CA . ASN B 1 332 ? 14.75 -14.828 -18.594 1 98.38 332 ASN B CA 1
ATOM 6337 C C . ASN B 1 332 ? 15.516 -15.57 -19.688 1 98.38 332 ASN B C 1
ATOM 6339 O O . ASN B 1 332 ? 16.719 -15.383 -19.844 1 98.38 332 ASN B O 1
ATOM 6343 N N . VAL B 1 333 ? 14.906 -16.453 -20.438 1 97.69 333 VAL B N 1
ATOM 6344 C CA . VAL B 1 333 ? 15.609 -17.266 -21.422 1 97.69 333 VAL B CA 1
ATOM 6345 C C . VAL B 1 333 ? 15.672 -16.531 -22.75 1 97.69 333 VAL B C 1
ATOM 6347 O O . VAL B 1 333 ? 14.906 -15.586 -22.984 1 97.69 333 VAL B O 1
ATOM 6350 N N . VAL B 1 334 ? 16.609 -16.984 -23.594 1 96.19 334 VAL B N 1
ATOM 6351 C CA . VAL B 1 334 ? 16.75 -16.422 -24.938 1 96.19 334 VAL B CA 1
ATOM 6352 C C . VAL B 1 334 ? 15.609 -16.922 -25.828 1 96.19 334 VAL B C 1
ATOM 6354 O O . VAL B 1 334 ? 15.438 -18.141 -26 1 96.19 334 VAL B O 1
ATOM 6357 N N . LEU B 1 335 ? 14.836 -16 -26.312 1 96.81 335 LEU B N 1
ATOM 6358 C CA . LEU B 1 335 ? 13.695 -16.328 -27.156 1 96.81 335 LEU B CA 1
ATOM 6359 C C . LEU B 1 335 ? 13.617 -15.391 -28.344 1 96.81 335 LEU B C 1
ATOM 6361 O O . LEU B 1 335 ? 14.055 -14.242 -28.266 1 96.81 335 LEU B O 1
ATOM 6365 N N . ASN B 1 336 ? 13.047 -15.922 -29.406 1 96.69 336 ASN B N 1
ATOM 6366 C CA . ASN B 1 336 ? 12.508 -15.031 -30.438 1 96.69 336 ASN B CA 1
ATOM 6367 C C . ASN B 1 336 ? 11.273 -14.289 -29.953 1 96.69 336 ASN B C 1
ATOM 6369 O O . ASN B 1 336 ? 10.43 -14.867 -29.266 1 96.69 336 ASN B O 1
ATOM 6373 N N . PRO B 1 337 ? 11.109 -13 -30.219 1 97.19 337 PRO B N 1
ATOM 6374 C CA . PRO B 1 337 ? 9.938 -12.242 -29.781 1 97.19 337 PRO B CA 1
ATOM 6375 C C . PRO B 1 337 ? 8.625 -12.93 -30.156 1 97.19 337 PRO B C 1
ATOM 6377 O O . PRO B 1 337 ? 7.664 -12.891 -29.375 1 97.19 337 PRO B O 1
ATOM 6380 N N . LEU B 1 338 ? 8.578 -13.562 -31.234 1 98 338 LEU B N 1
ATOM 6381 C CA . LEU B 1 338 ? 7.371 -14.25 -31.672 1 98 338 LEU B CA 1
ATOM 6382 C C . LEU B 1 338 ? 6.98 -15.344 -30.688 1 98 338 LEU B C 1
ATOM 6384 O O . LEU B 1 338 ? 5.797 -15.562 -30.438 1 98 338 LEU B O 1
ATOM 6388 N N . HIS B 1 339 ? 7.926 -16.062 -30.219 1 98.5 339 HIS B N 1
ATOM 6389 C CA . HIS B 1 339 ? 7.629 -17.172 -29.328 1 98.5 339 HIS B CA 1
ATOM 6390 C C . HIS B 1 339 ? 7.102 -16.672 -27.984 1 98.5 339 HIS B C 1
ATOM 6392 O O . HIS B 1 339 ? 6.254 -17.328 -27.359 1 98.5 339 HIS B O 1
ATOM 6398 N N . ALA B 1 340 ? 7.605 -15.516 -27.484 1 98.62 340 ALA B N 1
ATOM 6399 C CA . ALA B 1 340 ? 7.023 -14.898 -26.297 1 98.62 340 ALA B CA 1
ATOM 6400 C C . ALA B 1 340 ? 5.559 -14.531 -26.531 1 98.62 340 ALA B C 1
ATOM 6402 O O . ALA B 1 340 ? 4.711 -14.766 -25.672 1 98.62 340 ALA B O 1
ATOM 6403 N N . MET B 1 341 ? 5.281 -13.984 -27.688 1 98.62 341 MET B N 1
ATOM 6404 C CA . MET B 1 341 ? 3.912 -13.617 -28.031 1 98.62 341 MET B CA 1
ATOM 6405 C C . MET B 1 341 ? 3.023 -14.852 -28.141 1 98.62 341 MET B C 1
ATOM 6407 O O . MET B 1 341 ? 1.869 -14.82 -27.703 1 98.62 341 MET B O 1
ATOM 6411 N N . CYS B 1 342 ? 3.531 -15.914 -28.672 1 98.81 342 CYS B N 1
ATOM 6412 C CA . CYS B 1 342 ? 2.77 -17.156 -28.797 1 98.81 342 CYS B CA 1
ATOM 6413 C C . CYS B 1 342 ? 2.371 -17.688 -27.438 1 98.81 342 CYS B C 1
ATOM 6415 O O . CYS B 1 342 ? 1.257 -18.188 -27.25 1 98.81 342 CYS B O 1
ATOM 6417 N N . VAL B 1 343 ? 3.297 -17.625 -26.484 1 98.88 343 VAL B N 1
ATOM 6418 C CA . VAL B 1 343 ? 2.977 -18.047 -25.125 1 98.88 343 VAL B CA 1
ATOM 6419 C C . VAL B 1 343 ? 1.79 -17.25 -24.594 1 98.88 343 VAL B C 1
ATOM 6421 O O . VAL B 1 343 ? 0.869 -17.812 -24 1 98.88 343 VAL B O 1
ATOM 6424 N N . GLY B 1 344 ? 1.778 -15.898 -24.844 1 98.94 344 GLY B N 1
ATOM 6425 C CA . GLY B 1 344 ? 0.67 -15.047 -24.438 1 98.94 344 GLY B CA 1
ATOM 6426 C C . GLY B 1 344 ? -0.642 -15.43 -25.109 1 98.94 344 GLY B C 1
ATOM 6427 O O . GLY B 1 344 ? -1.687 -15.453 -24.453 1 98.94 344 GLY B O 1
ATOM 6428 N N . VAL B 1 345 ? -0.553 -15.734 -26.359 1 98.88 345 VAL B N 1
ATOM 6429 C CA . VAL B 1 345 ? -1.74 -16.109 -27.125 1 98.88 345 VAL B CA 1
ATOM 6430 C C . VAL B 1 345 ? -2.348 -17.391 -26.531 1 98.88 345 VAL B C 1
ATOM 6432 O O . VAL B 1 345 ? -3.549 -17.438 -26.266 1 98.88 345 VAL B O 1
ATOM 6435 N N . VAL B 1 346 ? -1.545 -18.391 -26.297 1 98.94 346 VAL B N 1
ATOM 6436 C CA . VAL B 1 346 ? -2.023 -19.672 -25.781 1 98.94 346 VAL B CA 1
ATOM 6437 C C . VAL B 1 346 ? -2.576 -19.469 -24.375 1 98.94 346 VAL B C 1
ATOM 6439 O O . VAL B 1 346 ? -3.619 -20.031 -24.016 1 98.94 346 VAL B O 1
ATOM 6442 N N . ALA B 1 347 ? -1.903 -18.672 -23.594 1 98.94 347 ALA B N 1
ATOM 6443 C CA . ALA B 1 347 ? -2.32 -18.438 -22.219 1 98.94 347 ALA B CA 1
ATOM 6444 C C . ALA B 1 347 ? -3.68 -17.734 -22.172 1 98.94 347 ALA B C 1
ATOM 6446 O O . ALA B 1 347 ? -4.555 -18.125 -21.391 1 98.94 347 ALA B O 1
ATOM 6447 N N . GLY B 1 348 ? -3.857 -16.656 -23 1 98.88 348 GLY B N 1
ATOM 6448 C CA . GLY B 1 348 ? -5.129 -15.945 -23.047 1 98.88 348 GLY B CA 1
ATOM 6449 C C . GLY B 1 348 ? -6.285 -16.828 -23.469 1 98.88 348 GLY B C 1
ATOM 6450 O O . GLY B 1 348 ? -7.348 -16.812 -22.844 1 98.88 348 GLY B O 1
ATOM 6451 N N . ALA B 1 349 ? -6.062 -17.609 -24.469 1 98.81 349 ALA B N 1
ATOM 6452 C CA . ALA B 1 349 ? -7.094 -18.531 -24.953 1 98.81 349 ALA B CA 1
ATOM 6453 C C . ALA B 1 349 ? -7.426 -19.578 -23.891 1 98.81 349 ALA B C 1
ATOM 6455 O O . ALA B 1 349 ? -8.602 -19.828 -23.594 1 98.81 349 ALA B O 1
ATOM 6456 N N . LEU B 1 350 ? -6.395 -20.156 -23.328 1 98.81 350 LEU B N 1
ATOM 6457 C CA . LEU B 1 350 ? -6.566 -21.172 -22.312 1 98.81 350 LEU B CA 1
ATOM 6458 C C . LEU B 1 350 ? -7.352 -20.641 -21.125 1 98.81 350 LEU B C 1
ATOM 6460 O O . LEU B 1 350 ? -8.234 -21.312 -20.594 1 98.81 350 LEU B O 1
ATOM 6464 N N . SER B 1 351 ? -7.023 -19.422 -20.656 1 98.81 351 SER B N 1
ATOM 6465 C CA . SER B 1 351 ? -7.66 -18.812 -19.484 1 98.81 351 SER B CA 1
ATOM 6466 C C . SER B 1 351 ? -9.148 -18.578 -19.734 1 98.81 351 SER B C 1
ATOM 6468 O O . SER B 1 351 ? -9.984 -18.953 -18.922 1 98.81 351 SER B O 1
ATOM 6470 N N . VAL B 1 352 ? -9.523 -17.984 -20.891 1 98.56 352 VAL B N 1
ATOM 6471 C CA . VAL B 1 352 ? -10.922 -17.703 -21.172 1 98.56 352 VAL B CA 1
ATOM 6472 C C . VAL B 1 352 ? -11.695 -19 -21.328 1 98.56 352 VAL B C 1
ATOM 6474 O O . VAL B 1 352 ? -12.797 -19.141 -20.797 1 98.56 352 VAL B O 1
ATOM 6477 N N . ILE B 1 353 ? -11.125 -19.984 -22.062 1 98.38 353 ILE B N 1
ATOM 6478 C CA . ILE B 1 353 ? -11.758 -21.281 -22.234 1 98.38 353 ILE B CA 1
ATOM 6479 C C . ILE B 1 353 ? -11.945 -21.953 -20.875 1 98.38 353 ILE B C 1
ATOM 6481 O O . ILE B 1 353 ? -12.961 -22.609 -20.641 1 98.38 353 ILE B O 1
ATOM 6485 N N . GLY B 1 354 ? -10.961 -21.766 -20.062 1 98.31 354 GLY B N 1
ATOM 6486 C CA . GLY B 1 354 ? -11.062 -22.281 -18.703 1 98.31 354 GLY B CA 1
ATOM 6487 C C . GLY B 1 354 ? -12.242 -21.703 -17.938 1 98.31 354 GLY B C 1
ATOM 6488 O O . GLY B 1 354 ? -13.008 -22.453 -17.312 1 98.31 354 GLY B O 1
ATOM 6489 N N . TYR B 1 355 ? -12.422 -20.391 -17.953 1 97 355 TYR B N 1
ATOM 6490 C CA . TYR B 1 355 ? -13.531 -19.75 -17.266 1 97 355 TYR B CA 1
ATOM 6491 C C . TYR B 1 355 ? -14.867 -20.234 -17.812 1 97 355 TYR B C 1
ATOM 6493 O O . TYR B 1 355 ? -15.805 -20.469 -17.047 1 97 355 TYR B O 1
ATOM 6501 N N . LYS B 1 356 ? -14.93 -20.406 -19.094 1 95.19 356 LYS B N 1
ATOM 6502 C CA . LYS B 1 356 ? -16.203 -20.656 -19.766 1 95.19 356 LYS B CA 1
ATOM 6503 C C . LYS B 1 356 ? -16.594 -22.125 -19.672 1 95.19 356 LYS B C 1
ATOM 6505 O O . LYS B 1 356 ? -17.766 -22.453 -19.469 1 95.19 356 LYS B O 1
ATOM 6510 N N . TYR B 1 357 ? -15.625 -23.031 -19.719 1 95.38 357 TYR B N 1
ATOM 6511 C CA . TYR B 1 357 ? -16.016 -24.422 -19.953 1 95.38 357 TYR B CA 1
ATOM 6512 C C . TYR B 1 357 ? -15.438 -25.328 -18.859 1 95.38 357 TYR B C 1
ATOM 6514 O O . TYR B 1 357 ? -15.992 -26.391 -18.578 1 95.38 357 TYR B O 1
ATOM 6522 N N . ILE B 1 358 ? -14.383 -24.953 -18.25 1 95.94 358 ILE B N 1
ATOM 6523 C CA . ILE B 1 358 ? -13.727 -25.844 -17.281 1 95.94 358 ILE B CA 1
ATOM 6524 C C . ILE B 1 358 ? -14.203 -25.516 -15.875 1 95.94 358 ILE B C 1
ATOM 6526 O O . ILE B 1 358 ? -14.508 -26.406 -15.086 1 95.94 358 ILE B O 1
ATOM 6530 N N . THR B 1 359 ? -14.258 -24.25 -15.523 1 94.38 359 THR B N 1
ATOM 6531 C CA . THR B 1 359 ? -14.633 -23.797 -14.188 1 94.38 359 THR B CA 1
ATOM 6532 C C . THR B 1 359 ? -15.992 -24.359 -13.789 1 94.38 359 THR B C 1
ATOM 6534 O O . THR B 1 359 ? -16.172 -24.859 -12.672 1 94.38 359 THR B O 1
ATOM 6537 N N . PRO B 1 360 ? -17.016 -24.375 -14.672 1 92.38 360 PRO B N 1
ATOM 6538 C CA . PRO B 1 360 ? -18.312 -24.953 -14.289 1 92.38 360 PRO B CA 1
ATOM 6539 C C . PRO B 1 360 ? -18.219 -26.438 -13.953 1 92.38 360 PRO B C 1
ATOM 6541 O O . PRO B 1 360 ? -18.906 -26.906 -13.047 1 92.38 360 PRO B O 1
ATOM 6544 N N . VAL B 1 361 ? -17.391 -27.109 -14.609 1 92.44 361 VAL B N 1
ATOM 6545 C CA . VAL B 1 361 ? -17.203 -28.531 -14.344 1 92.44 361 VAL B CA 1
ATOM 6546 C C . VAL B 1 361 ? -16.516 -28.719 -12.992 1 92.44 361 VAL B C 1
ATOM 6548 O O . VAL B 1 361 ? -16.922 -29.578 -12.195 1 92.44 361 VAL B O 1
ATOM 6551 N N . LEU B 1 362 ? -15.492 -27.938 -12.711 1 92.12 362 LEU B N 1
ATOM 6552 C CA . LEU B 1 362 ? -14.766 -27.984 -11.445 1 92.12 362 LEU B CA 1
ATOM 6553 C C . LEU B 1 362 ? -15.695 -27.703 -10.273 1 92.12 362 LEU B C 1
ATOM 6555 O O . LEU B 1 362 ? -15.602 -28.344 -9.227 1 92.12 362 LEU B O 1
ATOM 6559 N N . ASN B 1 363 ? -16.547 -26.766 -10.477 1 90 363 ASN B N 1
ATOM 6560 C CA . ASN B 1 363 ? -17.469 -26.359 -9.422 1 90 363 ASN B CA 1
ATOM 6561 C C . ASN B 1 363 ? -18.562 -27.391 -9.211 1 90 363 ASN B C 1
ATOM 6563 O O . ASN B 1 363 ? -18.828 -27.812 -8.078 1 90 363 ASN B O 1
ATOM 6567 N N . ASN B 1 364 ? -19.172 -27.953 -10.297 1 89.19 364 ASN B N 1
ATOM 6568 C CA . ASN B 1 364 ? -20.391 -28.766 -10.211 1 89.19 364 ASN B CA 1
ATOM 6569 C C . ASN B 1 364 ? -20.062 -30.234 -10.047 1 89.19 364 ASN B C 1
ATOM 6571 O O . ASN B 1 364 ? -20.75 -30.953 -9.32 1 89.19 364 ASN B O 1
ATOM 6575 N N . LYS B 1 365 ? -19 -30.672 -10.695 1 90.56 365 LYS B N 1
ATOM 6576 C CA . LYS B 1 365 ? -18.719 -32.094 -10.703 1 90.56 365 LYS B CA 1
ATOM 6577 C C . LYS B 1 365 ? -17.656 -32.469 -9.664 1 90.56 365 LYS B C 1
ATOM 6579 O O . LYS B 1 365 ? -17.766 -33.469 -8.977 1 90.56 365 LYS B O 1
ATOM 6584 N N . VAL B 1 366 ? -16.672 -31.625 -9.5 1 91.81 366 VAL B N 1
ATOM 6585 C CA . VAL B 1 366 ? -15.562 -31.938 -8.617 1 91.81 366 VAL B CA 1
ATOM 6586 C C . VAL B 1 366 ? -15.805 -31.312 -7.242 1 91.81 366 VAL B C 1
ATOM 6588 O O . VAL B 1 366 ? -15.297 -31.797 -6.23 1 91.81 366 VAL B O 1
ATOM 6591 N N . GLY B 1 367 ? -16.5 -30.25 -7.207 1 92.06 367 GLY B N 1
ATOM 6592 C CA . GLY B 1 367 ? -16.812 -29.578 -5.953 1 92.06 367 GLY B CA 1
ATOM 6593 C C . GLY B 1 367 ? -15.711 -28.656 -5.473 1 92.06 367 GLY B C 1
ATOM 6594 O O . GLY B 1 367 ? -15.586 -28.391 -4.273 1 92.06 367 GLY B O 1
ATOM 6595 N N . ALA B 1 368 ? -14.812 -28.297 -6.289 1 94.88 368 ALA B N 1
ATOM 6596 C CA . ALA B 1 368 ? -13.773 -27.312 -5.996 1 94.88 368 ALA B CA 1
ATOM 6597 C C . ALA B 1 368 ? -14.188 -25.922 -6.438 1 94.88 368 ALA B C 1
ATOM 6599 O O . ALA B 1 368 ? -13.836 -25.469 -7.535 1 94.88 368 ALA B O 1
ATOM 6600 N N . HIS B 1 369 ? -14.906 -25.25 -5.562 1 95.69 369 HIS B N 1
ATOM 6601 C CA . HIS B 1 369 ? -15.398 -23.922 -5.875 1 95.69 369 HIS B CA 1
ATOM 6602 C C . HIS B 1 369 ? -14.273 -22.891 -5.867 1 95.69 369 HIS B C 1
ATOM 6604 O O . HIS B 1 369 ? -13.562 -22.75 -4.871 1 95.69 369 HIS B O 1
ATOM 6610 N N . ASP B 1 370 ? -14.109 -22.234 -6.906 1 96.94 370 ASP B N 1
ATOM 6611 C CA . ASP B 1 370 ? -13.055 -21.266 -7.152 1 96.94 370 ASP B CA 1
ATOM 6612 C C . ASP B 1 370 ? -13.617 -19.844 -7.27 1 96.94 370 ASP B C 1
ATOM 6614 O O . ASP B 1 370 ? -13.922 -19.391 -8.375 1 96.94 370 ASP B O 1
ATOM 6618 N N . THR B 1 371 ? -13.664 -19.156 -6.145 1 96 371 THR B N 1
ATOM 6619 C CA . THR B 1 371 ? -14.391 -17.891 -6.086 1 96 371 THR B CA 1
ATOM 6620 C C . THR B 1 371 ? -13.82 -16.906 -7.098 1 96 371 THR B C 1
ATOM 6622 O O . THR B 1 371 ? -14.57 -16.234 -7.809 1 96 371 THR B O 1
ATOM 6625 N N . CYS B 1 372 ? -12.484 -16.781 -7.191 1 95.94 372 CYS B N 1
ATOM 6626 C CA . CYS B 1 372 ? -11.867 -15.758 -8.031 1 95.94 372 CYS B CA 1
ATOM 6627 C C . CYS B 1 372 ? -11.453 -16.328 -9.383 1 95.94 372 CYS B C 1
ATOM 6629 O O . CYS B 1 372 ? -11.008 -15.602 -10.266 1 95.94 372 CYS B O 1
ATOM 6631 N N . GLY B 1 373 ? -11.562 -17.672 -9.594 1 96.94 373 GLY B N 1
ATOM 6632 C CA . GLY B 1 373 ? -11.109 -18.297 -10.828 1 96.94 373 GLY B CA 1
ATOM 6633 C C . GLY B 1 373 ? -9.602 -18.406 -10.922 1 96.94 373 GLY B C 1
ATOM 6634 O O . GLY B 1 373 ? -9.016 -18.203 -11.984 1 96.94 373 GLY B O 1
ATOM 6635 N N . VAL B 1 374 ? -8.93 -18.719 -9.82 1 98.44 374 VAL B N 1
ATOM 6636 C CA . VAL B 1 374 ? -7.473 -18.75 -9.766 1 98.44 374 VAL B CA 1
ATOM 6637 C C . VAL B 1 374 ? -6.945 -19.875 -10.656 1 98.44 374 VAL B C 1
ATOM 6639 O O . VAL B 1 374 ? -5.816 -19.812 -11.148 1 98.44 374 VAL B O 1
ATOM 6642 N N . HIS B 1 375 ? -7.777 -20.922 -10.898 1 98.69 375 HIS B N 1
ATOM 6643 C CA . HIS B 1 375 ? -7.379 -22 -11.812 1 98.69 375 HIS B CA 1
ATOM 6644 C C . HIS B 1 375 ? -7.074 -21.438 -13.203 1 98.69 375 HIS B C 1
ATOM 6646 O O . HIS B 1 375 ? -6.129 -21.891 -13.852 1 98.69 375 HIS B O 1
ATOM 6652 N N . ASN B 1 376 ? -7.824 -20.547 -13.648 1 98.75 376 ASN B N 1
ATOM 6653 C CA . ASN B 1 376 ? -7.777 -20.047 -15.016 1 98.75 376 ASN B CA 1
ATOM 6654 C C . ASN B 1 376 ? -6.707 -18.969 -15.18 1 98.75 376 ASN B C 1
ATOM 6656 O O . ASN B 1 376 ? -6.129 -18.812 -16.25 1 98.75 376 ASN B O 1
ATOM 6660 N N . LEU B 1 377 ? -6.449 -18.234 -14.164 1 98.69 377 LEU B N 1
ATOM 6661 C CA . LEU B 1 377 ? -5.477 -17.141 -14.227 1 98.69 377 LEU B CA 1
ATOM 6662 C C . LEU B 1 377 ? -4.09 -17.641 -13.82 1 98.69 377 LEU B C 1
ATOM 6664 O O . LEU B 1 377 ? -3.088 -17.234 -14.414 1 98.69 377 LEU B O 1
ATOM 6668 N N . HIS B 1 378 ? -4.004 -18.484 -12.797 1 98.94 378 HIS B N 1
ATOM 6669 C CA . HIS B 1 378 ? -2.719 -18.859 -12.219 1 98.94 378 HIS B CA 1
ATOM 6670 C C . HIS B 1 378 ? -2.434 -20.344 -12.438 1 98.94 378 HIS B C 1
ATOM 6672 O O . HIS B 1 378 ? -1.337 -20.719 -12.859 1 98.94 378 HIS B O 1
ATOM 6678 N N . GLY B 1 379 ? -3.396 -21.25 -12.188 1 98.88 379 GLY B N 1
ATOM 6679 C CA . GLY B 1 379 ? -3.182 -22.688 -12.203 1 98.88 379 GLY B CA 1
ATOM 6680 C C . GLY B 1 379 ? -2.777 -23.219 -13.562 1 98.88 379 GLY B C 1
ATOM 6681 O O . GLY B 1 379 ? -1.618 -23.594 -13.773 1 98.88 379 GLY B O 1
ATOM 6682 N N . MET B 1 380 ? -3.693 -23.156 -14.469 1 98.88 380 MET B N 1
ATOM 6683 C CA . MET B 1 380 ? -3.434 -23.719 -15.797 1 98.88 380 MET B CA 1
ATOM 6684 C C . MET B 1 380 ? -2.301 -22.969 -16.484 1 98.88 380 MET B C 1
ATOM 6686 O O . MET B 1 380 ? -1.383 -23.578 -17.031 1 98.88 380 MET B O 1
ATOM 6690 N N . PRO B 1 381 ? -2.299 -21.625 -16.453 1 98.94 381 PRO B N 1
ATOM 6691 C CA . PRO B 1 381 ? -1.157 -20.922 -17.031 1 98.94 381 PRO B CA 1
ATOM 6692 C C . PRO B 1 381 ? 0.162 -21.266 -16.344 1 98.94 381 PRO B C 1
ATOM 6694 O O . PRO B 1 381 ? 1.214 -21.281 -16.984 1 98.94 381 PRO B O 1
ATOM 6697 N N . GLY B 1 382 ? 0.134 -21.516 -15.008 1 98.94 382 GLY B N 1
ATOM 6698 C CA . GLY B 1 382 ? 1.333 -21.953 -14.305 1 98.94 382 GLY B CA 1
ATOM 6699 C C . GLY B 1 382 ? 1.855 -23.297 -14.789 1 98.94 382 GLY B C 1
ATOM 6700 O O . GLY B 1 382 ? 3.062 -23.469 -14.969 1 98.94 382 GLY B O 1
ATOM 6701 N N . VAL B 1 383 ? 0.97 -24.203 -15.008 1 98.88 383 VAL B N 1
ATOM 6702 C CA . VAL B 1 383 ? 1.341 -25.5 -15.562 1 98.88 383 VAL B CA 1
ATOM 6703 C C . VAL B 1 383 ? 1.839 -25.328 -17 1 98.88 383 VAL B C 1
ATOM 6705 O O . VAL B 1 383 ? 2.842 -25.922 -17.391 1 98.88 383 VAL B O 1
ATOM 6708 N N . LEU B 1 384 ? 1.136 -24.531 -17.781 1 98.88 384 LEU B N 1
ATOM 6709 C CA . LEU B 1 384 ? 1.572 -24.219 -19.141 1 98.88 384 LEU B CA 1
ATOM 6710 C C . LEU B 1 384 ? 3.002 -23.688 -19.141 1 98.88 384 LEU B C 1
ATOM 6712 O O . LEU B 1 384 ? 3.805 -24.047 -20 1 98.88 384 LEU B O 1
ATOM 6716 N N . ALA B 1 385 ? 3.293 -22.812 -18.203 1 98.94 385 ALA B N 1
ATOM 6717 C CA . ALA B 1 385 ? 4.637 -22.25 -18.094 1 98.94 385 ALA B CA 1
ATOM 6718 C C . ALA B 1 385 ? 5.68 -23.344 -17.938 1 98.94 385 ALA B C 1
ATOM 6720 O O . ALA B 1 385 ? 6.746 -23.297 -18.547 1 98.94 385 ALA B O 1
ATOM 6721 N N . GLY B 1 386 ? 5.391 -24.328 -17.047 1 98.81 386 GLY B N 1
ATOM 6722 C CA . GLY B 1 386 ? 6.285 -25.469 -16.859 1 98.81 386 GLY B CA 1
ATOM 6723 C C . GLY B 1 386 ? 6.492 -26.281 -18.125 1 98.81 386 GLY B C 1
ATOM 6724 O O . GLY B 1 386 ? 7.625 -26.641 -18.453 1 98.81 386 GLY B O 1
ATOM 6725 N N . LEU B 1 387 ? 5.48 -26.484 -18.859 1 98.81 387 LEU B N 1
ATOM 6726 C CA . LEU B 1 387 ? 5.555 -27.266 -20.078 1 98.81 387 LEU B CA 1
ATOM 6727 C C . LEU B 1 387 ? 6.285 -26.5 -21.172 1 98.81 387 LEU B C 1
ATOM 6729 O O . LEU B 1 387 ? 7.086 -27.094 -21.906 1 98.81 387 LEU B O 1
ATOM 6733 N N . VAL B 1 388 ? 5.996 -25.234 -21.281 1 98.69 388 VAL B N 1
ATOM 6734 C CA . VAL B 1 388 ? 6.668 -24.375 -22.25 1 98.69 388 VAL B CA 1
ATOM 6735 C C . VAL B 1 388 ? 8.172 -24.344 -21.969 1 98.69 388 VAL B C 1
ATOM 6737 O O . VAL B 1 388 ? 8.984 -24.312 -22.891 1 98.69 388 VAL B O 1
ATOM 6740 N N . SER B 1 389 ? 8.523 -24.359 -20.672 1 98.75 389 SER B N 1
ATOM 6741 C CA . SER B 1 389 ? 9.938 -24.344 -20.312 1 98.75 389 SER B CA 1
ATOM 6742 C C . SER B 1 389 ? 10.641 -25.609 -20.797 1 98.75 389 SER B C 1
ATOM 6744 O O . SER B 1 389 ? 11.812 -25.578 -21.188 1 98.75 389 SER B O 1
ATOM 6746 N N . VAL B 1 390 ? 9.953 -26.766 -20.828 1 98.62 390 VAL B N 1
ATOM 6747 C CA . VAL B 1 390 ? 10.477 -28.016 -21.359 1 98.62 390 VAL B CA 1
ATOM 6748 C C . VAL B 1 390 ? 10.719 -27.875 -22.859 1 98.62 390 VAL B C 1
ATOM 6750 O O . VAL B 1 390 ? 11.789 -28.234 -23.375 1 98.62 390 VAL B O 1
ATOM 6753 N N . VAL B 1 391 ? 9.82 -27.312 -23.547 1 98.44 391 VAL B N 1
ATOM 6754 C CA . VAL B 1 391 ? 9.898 -27.141 -25 1 98.44 391 VAL B CA 1
ATOM 6755 C C . VAL B 1 391 ? 11.055 -26.203 -25.344 1 98.44 391 VAL B C 1
ATOM 6757 O O . VAL B 1 391 ? 11.883 -26.531 -26.203 1 98.44 391 VAL B O 1
ATOM 6760 N N . PHE B 1 392 ? 11.164 -25.031 -24.672 1 98.19 392 PHE B N 1
ATOM 6761 C CA . PHE B 1 392 ? 12.141 -24.016 -25.031 1 98.19 392 PHE B CA 1
ATOM 6762 C C . PHE B 1 392 ? 13.555 -24.484 -24.719 1 98.19 392 PHE B C 1
ATOM 6764 O O . PHE B 1 392 ? 14.5 -24.141 -25.438 1 98.19 392 PHE B O 1
ATOM 6771 N N . VAL B 1 393 ? 13.727 -25.266 -23.641 1 97.75 393 VAL B N 1
ATOM 6772 C CA . VAL B 1 393 ? 15.07 -25.734 -23.328 1 97.75 393 VAL B CA 1
ATOM 6773 C C . VAL B 1 393 ? 15.523 -26.75 -24.375 1 97.75 393 VAL B C 1
ATOM 6775 O O . VAL B 1 393 ? 16.719 -26.828 -24.672 1 97.75 393 VAL B O 1
ATOM 6778 N N . LEU B 1 394 ? 14.609 -27.453 -25.078 1 97.56 394 LEU B N 1
ATOM 6779 C CA . LEU B 1 394 ? 14.93 -28.469 -26.062 1 97.56 394 LEU B CA 1
ATOM 6780 C C . LEU B 1 394 ? 15.148 -27.859 -27.438 1 97.56 394 LEU B C 1
ATOM 6782 O O . LEU B 1 394 ? 15.945 -28.359 -28.234 1 97.56 394 LEU B O 1
ATOM 6786 N N . ILE B 1 395 ? 14.531 -26.703 -27.719 1 96.38 395 ILE B N 1
ATOM 6787 C CA . ILE B 1 395 ? 14.531 -26.25 -29.109 1 96.38 395 ILE B CA 1
ATOM 6788 C C . ILE B 1 395 ? 15.547 -25.125 -29.297 1 96.38 395 ILE B C 1
ATOM 6790 O O . ILE B 1 395 ? 16.016 -24.875 -30.406 1 96.38 395 ILE B O 1
ATOM 6794 N N . TYR B 1 396 ? 15.859 -24.359 -28.25 1 95.56 396 TYR B N 1
ATOM 6795 C CA . TYR B 1 396 ? 16.812 -23.281 -28.391 1 95.56 396 TYR B CA 1
ATOM 6796 C C . TYR B 1 396 ? 18.234 -23.766 -28.094 1 95.56 396 TYR B C 1
ATOM 6798 O O . TYR B 1 396 ? 18.453 -24.516 -27.156 1 95.56 396 TYR B O 1
ATOM 6806 N N . GLU B 1 397 ? 19.188 -23.297 -28.891 1 94.44 397 GLU B N 1
ATOM 6807 C CA . GLU B 1 397 ? 20.578 -23.75 -28.781 1 94.44 397 GLU B CA 1
ATOM 6808 C C . GLU B 1 397 ? 21.25 -23.172 -27.547 1 94.44 397 GLU B C 1
ATOM 6810 O O . GLU B 1 397 ? 21.25 -21.953 -27.344 1 94.44 397 GLU B O 1
ATOM 6815 N N . PRO B 1 398 ? 21.875 -24.031 -26.781 1 94.5 398 PRO B N 1
ATOM 6816 C CA . PRO B 1 398 ? 22.562 -23.562 -25.578 1 94.5 398 PRO B CA 1
ATOM 6817 C C . PRO B 1 398 ? 23.625 -22.5 -25.891 1 94.5 398 PRO B C 1
ATOM 6819 O O . PRO B 1 398 ? 23.875 -21.625 -25.062 1 94.5 398 PRO B O 1
ATOM 6822 N N . ALA B 1 399 ? 24.203 -22.562 -27.016 1 93.5 399 ALA B N 1
ATOM 6823 C CA . ALA B 1 399 ? 25.266 -21.641 -27.406 1 93.5 399 ALA B CA 1
ATOM 6824 C C . ALA B 1 399 ? 24.75 -20.203 -27.453 1 93.5 399 ALA B C 1
ATOM 6826 O O . ALA B 1 399 ? 25.516 -19.25 -27.281 1 93.5 399 ALA B O 1
ATOM 6827 N N . SER B 1 400 ? 23.516 -20.062 -27.641 1 93.31 400 SER B N 1
ATOM 6828 C CA . SER B 1 400 ? 22.906 -18.734 -27.781 1 93.31 400 SER B CA 1
ATOM 6829 C C . SER B 1 400 ? 22.891 -18 -26.438 1 93.31 400 SER B C 1
ATOM 6831 O O . SER B 1 400 ? 22.734 -16.781 -26.406 1 93.31 400 SER B O 1
ATOM 6833 N N . TYR B 1 401 ? 23.109 -18.672 -25.312 1 93.62 401 TYR B N 1
ATOM 6834 C CA . TYR B 1 401 ? 23.047 -18.094 -23.969 1 93.62 401 TYR B CA 1
ATOM 6835 C C . TYR B 1 401 ? 24.391 -17.484 -23.594 1 93.62 401 TYR B C 1
ATOM 6837 O O . TYR B 1 401 ? 24.453 -16.625 -22.703 1 93.62 401 TYR B O 1
ATOM 6845 N N . GLY B 1 402 ? 25.453 -17.984 -24.266 1 93.56 402 GLY B N 1
ATOM 6846 C CA . GLY B 1 402 ? 26.797 -17.578 -23.844 1 93.56 402 GLY B CA 1
ATOM 6847 C C . GLY B 1 402 ? 27.062 -17.844 -22.375 1 93.56 402 GLY B C 1
ATOM 6848 O O . GLY B 1 402 ? 26.828 -18.938 -21.891 1 93.56 402 GLY B O 1
ATOM 6849 N N . LYS B 1 403 ? 27.562 -16.812 -21.688 1 92.62 403 LYS B N 1
ATOM 6850 C CA . LYS B 1 403 ? 27.938 -16.922 -20.281 1 92.62 403 LYS B CA 1
ATOM 6851 C C . LYS B 1 403 ? 26.703 -17 -19.375 1 92.62 403 LYS B C 1
ATOM 6853 O O . LYS B 1 403 ? 26.797 -17.469 -18.234 1 92.62 403 LYS B O 1
ATOM 6858 N N . SER B 1 404 ? 25.578 -16.656 -19.891 1 94.25 404 SER B N 1
ATOM 6859 C CA . SER B 1 404 ? 24.344 -16.594 -19.109 1 94.25 404 SER B CA 1
ATOM 6860 C C . SER B 1 404 ? 23.766 -17.984 -18.875 1 94.25 404 SER B C 1
ATOM 6862 O O . SER B 1 404 ? 22.906 -18.172 -18.016 1 94.25 404 SER B O 1
ATOM 6864 N N . LEU B 1 405 ? 24.219 -19 -19.641 1 95.31 405 LEU B N 1
ATOM 6865 C CA . LEU B 1 405 ? 23.625 -20.328 -19.594 1 95.31 405 LEU B CA 1
ATOM 6866 C C . LEU B 1 405 ? 23.719 -20.922 -18.203 1 95.31 405 LEU B C 1
ATOM 6868 O O . LEU B 1 405 ? 22.703 -21.359 -17.641 1 95.31 405 LEU B O 1
ATOM 6872 N N . THR B 1 406 ? 24.875 -20.828 -17.562 1 95 406 THR B N 1
ATOM 6873 C CA . THR B 1 406 ? 25.094 -21.516 -16.297 1 95 406 THR B CA 1
ATOM 6874 C C . THR B 1 406 ? 24.531 -20.703 -15.141 1 95 406 THR B C 1
ATOM 6876 O O . THR B 1 406 ? 24.359 -21.219 -14.031 1 95 406 THR B O 1
ATOM 6879 N N . VAL B 1 407 ? 24.234 -19.438 -15.375 1 95.44 407 VAL B N 1
ATOM 6880 C CA . VAL B 1 407 ? 23.562 -18.625 -14.367 1 95.44 407 VAL B CA 1
ATOM 6881 C C . VAL B 1 407 ? 22.062 -18.953 -14.344 1 95.44 407 VAL B C 1
ATOM 6883 O O . VAL B 1 407 ? 21.469 -19.094 -13.273 1 95.44 407 VAL B O 1
ATOM 6886 N N . ILE B 1 408 ? 21.516 -19.156 -15.5 1 96.44 408 ILE B N 1
ATOM 6887 C CA . ILE B 1 408 ? 20.094 -19.438 -15.648 1 96.44 408 ILE B CA 1
ATOM 6888 C C . ILE B 1 408 ? 19.812 -20.906 -15.312 1 96.44 408 ILE B C 1
ATOM 6890 O O . ILE B 1 408 ? 18.812 -21.234 -14.68 1 96.44 408 ILE B O 1
ATOM 6894 N N . TYR B 1 409 ? 20.797 -21.766 -15.766 1 97.12 409 TYR B N 1
ATOM 6895 C CA . TYR B 1 409 ? 20.734 -23.203 -15.508 1 97.12 409 TYR B CA 1
ATOM 6896 C C . TYR B 1 409 ? 21.984 -23.672 -14.773 1 97.12 409 TYR B C 1
ATOM 6898 O O . TYR B 1 409 ? 22.859 -24.297 -15.367 1 97.12 409 TYR B O 1
ATOM 6906 N N . PRO B 1 410 ? 21.953 -23.516 -13.508 1 94.88 410 PRO B N 1
ATOM 6907 C CA . PRO B 1 410 ? 23.188 -23.766 -12.758 1 94.88 410 PRO B CA 1
ATOM 6908 C C . PRO B 1 410 ? 23.609 -25.234 -12.781 1 94.88 410 PRO B C 1
ATOM 6910 O O . PRO B 1 410 ? 24.781 -25.547 -12.57 1 94.88 410 PRO B O 1
ATOM 6913 N N . ALA B 1 411 ? 22.797 -26.203 -13.102 1 95.12 411 ALA B N 1
ATOM 6914 C CA . ALA B 1 411 ? 23.125 -27.625 -13.156 1 95.12 411 ALA B CA 1
ATOM 6915 C C . ALA B 1 411 ? 23.047 -28.141 -14.594 1 95.12 411 ALA B C 1
ATOM 6917 O O . ALA B 1 411 ? 22.688 -29.297 -14.82 1 95.12 411 ALA B O 1
ATOM 6918 N N . TRP B 1 412 ? 23.406 -27.328 -15.438 1 95.81 412 TRP B N 1
ATOM 6919 C CA . TRP B 1 412 ? 23.281 -27.688 -16.844 1 95.81 412 TRP B CA 1
ATOM 6920 C C . TRP B 1 412 ? 24.141 -28.906 -17.172 1 95.81 412 TRP B C 1
ATOM 6922 O O . TRP B 1 412 ? 25.328 -28.938 -16.875 1 95.81 412 TRP B O 1
ATOM 6932 N N . ASN B 1 413 ?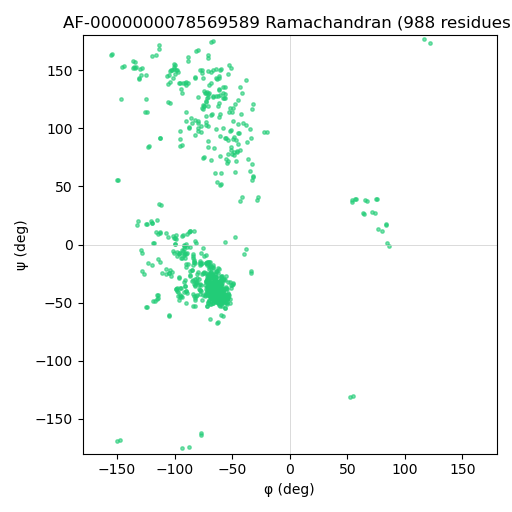 23.625 -29.906 -17.75 1 96.06 413 ASN B N 1
ATOM 6933 C CA . ASN B 1 413 ? 24.297 -31.094 -18.297 1 96.06 413 ASN B CA 1
ATOM 6934 C C . ASN B 1 413 ? 23.938 -31.281 -19.781 1 96.06 413 ASN B C 1
ATOM 6936 O O . ASN B 1 413 ? 24.828 -31.422 -20.609 1 96.06 413 ASN B O 1
ATOM 6940 N N . SER B 1 414 ? 22.625 -31.312 -20.047 1 96.5 414 SER B N 1
ATOM 6941 C CA . SER B 1 414 ? 22.078 -31.375 -21.391 1 96.5 414 SER B CA 1
ATOM 6942 C C . SER B 1 414 ? 20.672 -30.797 -21.438 1 96.5 414 SER B C 1
ATOM 6944 O O . SER B 1 414 ? 20.031 -30.625 -20.391 1 96.5 414 SER B O 1
ATOM 6946 N N . ALA B 1 415 ? 20.266 -30.5 -22.625 1 97.19 415 ALA B N 1
ATOM 6947 C CA . ALA B 1 415 ? 18.906 -30.016 -22.797 1 97.19 415 ALA B CA 1
ATOM 6948 C C . ALA B 1 415 ? 17.891 -31.016 -22.266 1 97.19 415 ALA B C 1
ATOM 6950 O O . ALA B 1 415 ? 16.922 -30.641 -21.594 1 97.19 415 ALA B O 1
ATOM 6951 N N . SER B 1 416 ? 18.078 -32.25 -22.562 1 97.75 416 SER B N 1
ATOM 6952 C CA . SER B 1 416 ? 17.172 -33.312 -22.141 1 97.75 416 SER B CA 1
ATOM 6953 C C . SER B 1 416 ? 17.156 -33.438 -20.609 1 97.75 416 SER B C 1
ATOM 6955 O O . SER B 1 416 ? 16.094 -33.625 -20.016 1 97.75 416 SER B O 1
ATOM 6957 N N . SER B 1 417 ? 18.312 -33.375 -20.031 1 97.88 417 SER B N 1
ATOM 6958 C CA . SER B 1 417 ? 18.391 -33.469 -18.578 1 97.88 417 SER B CA 1
ATOM 6959 C C . SER B 1 417 ? 17.656 -32.312 -17.922 1 97.88 417 SER B C 1
ATOM 6961 O O . SER B 1 417 ? 16.938 -32.5 -16.922 1 97.88 417 SER B O 1
ATOM 6963 N N . GLN B 1 418 ? 17.875 -31.078 -18.438 1 98.25 418 GLN B N 1
ATOM 6964 C CA . GLN B 1 418 ? 17.188 -29.922 -17.891 1 98.25 418 GLN B CA 1
ATOM 6965 C C . GLN B 1 418 ? 15.68 -30.016 -18.094 1 98.25 418 GLN B C 1
ATOM 6967 O O . GLN B 1 418 ? 14.898 -29.578 -17.25 1 98.25 418 GLN B O 1
ATOM 6972 N N . ALA B 1 419 ? 15.281 -30.516 -19.219 1 98.56 419 ALA B N 1
ATOM 6973 C CA . ALA B 1 419 ? 13.859 -30.719 -19.5 1 98.56 419 ALA B CA 1
ATOM 6974 C C . ALA B 1 419 ? 13.227 -31.625 -18.438 1 98.56 419 ALA B C 1
ATOM 6976 O O . ALA B 1 419 ? 12.109 -31.375 -17.984 1 98.56 419 ALA B O 1
ATOM 6977 N N . VAL B 1 420 ? 13.867 -32.656 -18.125 1 98.5 420 VAL B N 1
ATOM 6978 C CA . VAL B 1 420 ? 13.375 -33.594 -17.109 1 98.5 420 VAL B CA 1
ATOM 6979 C C . VAL B 1 420 ? 13.266 -32.875 -15.758 1 98.5 420 VAL B C 1
ATOM 6981 O O . VAL B 1 420 ? 12.289 -33.062 -15.031 1 98.5 420 VAL B O 1
ATOM 6984 N N . ASN B 1 421 ? 14.273 -32.062 -15.383 1 98.5 421 ASN B N 1
ATOM 6985 C CA . ASN B 1 421 ? 14.211 -31.281 -14.148 1 98.5 421 ASN B CA 1
ATOM 6986 C C . ASN B 1 421 ? 12.969 -30.391 -14.109 1 98.5 421 ASN B C 1
ATOM 6988 O O . ASN B 1 421 ? 12.312 -30.281 -13.078 1 98.5 421 ASN B O 1
ATOM 6992 N N . GLN B 1 422 ? 12.727 -29.75 -15.234 1 98.81 422 GLN B N 1
ATOM 6993 C CA . GLN B 1 422 ? 11.547 -28.891 -15.32 1 98.81 422 GLN B CA 1
ATOM 6994 C C . GLN B 1 422 ? 10.273 -29.672 -15.047 1 98.81 422 GLN B C 1
ATOM 6996 O O . GLN B 1 422 ? 9.391 -29.219 -14.32 1 98.81 422 GLN B O 1
ATOM 7001 N N . LEU B 1 423 ? 10.188 -30.859 -15.633 1 98.81 423 LEU B N 1
ATOM 7002 C CA . LEU B 1 423 ? 9.016 -31.703 -15.445 1 98.81 423 LEU B CA 1
ATOM 7003 C C . LEU B 1 423 ? 8.898 -32.156 -13.992 1 98.81 423 LEU B C 1
ATOM 7005 O O . LEU B 1 423 ? 7.793 -32.25 -13.445 1 98.81 423 LEU B O 1
ATOM 7009 N N . ILE B 1 424 ? 9.969 -32.5 -13.383 1 98.69 424 ILE B N 1
ATOM 7010 C CA . ILE B 1 424 ? 9.977 -32.875 -11.977 1 98.69 424 ILE B CA 1
ATOM 7011 C C . ILE B 1 424 ? 9.445 -31.719 -11.125 1 98.69 424 ILE B C 1
ATOM 7013 O O . ILE B 1 424 ? 8.648 -31.938 -10.203 1 98.69 424 ILE B O 1
ATOM 7017 N N . GLY B 1 425 ? 9.898 -30.469 -11.445 1 98.81 425 GLY B N 1
ATOM 7018 C CA . GLY B 1 425 ? 9.406 -29.297 -10.727 1 98.81 425 GLY B CA 1
ATOM 7019 C C . GLY B 1 425 ? 7.902 -29.141 -10.805 1 98.81 425 GLY B C 1
ATOM 7020 O O . GLY B 1 425 ? 7.246 -28.922 -9.789 1 98.81 425 GLY B O 1
ATOM 7021 N N . VAL B 1 426 ? 7.355 -29.312 -11.992 1 98.88 426 VAL B N 1
ATOM 7022 C CA . VAL B 1 426 ? 5.914 -29.203 -12.188 1 98.88 426 VAL B CA 1
ATOM 7023 C C . VAL B 1 426 ? 5.203 -30.281 -11.375 1 98.88 426 VAL B C 1
ATOM 7025 O O . VAL B 1 426 ? 4.234 -30 -10.672 1 98.88 426 VAL B O 1
ATOM 7028 N N . GLY B 1 427 ? 5.68 -31.5 -11.492 1 98.88 427 GLY B N 1
ATOM 7029 C CA . GLY B 1 427 ? 5.078 -32.594 -10.766 1 98.88 427 GLY B CA 1
ATOM 7030 C C . GLY B 1 427 ? 5.113 -32.438 -9.258 1 98.88 427 GLY B C 1
ATOM 7031 O O . GLY B 1 427 ? 4.109 -32.625 -8.578 1 98.88 427 GLY B O 1
ATOM 7032 N N . LEU B 1 428 ? 6.23 -32.031 -8.711 1 98.81 428 LEU B N 1
ATOM 7033 C CA . LEU B 1 428 ? 6.402 -31.828 -7.273 1 98.81 428 LEU B CA 1
ATOM 7034 C C . LEU B 1 428 ? 5.457 -30.75 -6.758 1 98.81 428 LEU B C 1
ATOM 7036 O O . LEU B 1 428 ? 4.867 -30.891 -5.684 1 98.81 428 LEU B O 1
ATOM 7040 N N . VAL B 1 429 ? 5.348 -29.641 -7.484 1 98.88 429 VAL B N 1
ATOM 7041 C CA . VAL B 1 429 ? 4.508 -28.531 -7.062 1 98.88 429 VAL B CA 1
ATOM 7042 C C . VAL B 1 429 ? 3.039 -28.938 -7.109 1 98.88 429 VAL B C 1
ATOM 7044 O O . VAL B 1 429 ? 2.275 -28.641 -6.184 1 98.88 429 VAL B O 1
ATOM 7047 N N . LEU B 1 430 ? 2.623 -29.672 -8.164 1 98.88 430 LEU B N 1
ATOM 7048 C CA . LEU B 1 430 ? 1.234 -30.094 -8.281 1 98.88 430 LEU B CA 1
ATOM 7049 C C . LEU B 1 430 ? 0.861 -31.047 -7.145 1 98.88 430 LEU B C 1
ATOM 7051 O O . LEU B 1 430 ? -0.151 -30.844 -6.469 1 98.88 430 LEU B O 1
ATOM 7055 N N . VAL B 1 431 ? 1.695 -31.984 -6.855 1 98.81 431 VAL B N 1
ATOM 7056 C CA . VAL B 1 431 ? 1.399 -33 -5.844 1 98.81 431 VAL B CA 1
ATOM 7057 C C . VAL B 1 431 ? 1.413 -32.344 -4.457 1 98.81 431 VAL B C 1
ATOM 7059 O O . VAL B 1 431 ? 0.484 -32.562 -3.668 1 98.81 431 VAL B O 1
ATOM 7062 N N . SER B 1 432 ? 2.387 -31.609 -4.16 1 98.88 432 SER B N 1
ATOM 7063 C CA . SER B 1 432 ? 2.531 -31.016 -2.828 1 98.88 432 SER B CA 1
ATOM 7064 C C . SER B 1 432 ? 1.44 -30 -2.551 1 98.88 432 SER B C 1
ATOM 7066 O O . SER B 1 432 ? 0.925 -29.906 -1.435 1 98.88 432 SER B O 1
ATOM 7068 N N . SER B 1 433 ? 1.131 -29.125 -3.533 1 98.88 433 SER B N 1
ATOM 7069 C CA . SER B 1 433 ? 0.099 -28.109 -3.336 1 98.88 433 SER B CA 1
ATOM 7070 C C . SER B 1 433 ? -1.271 -28.75 -3.129 1 98.88 433 SER B C 1
ATOM 7072 O O . SER B 1 433 ? -2.027 -28.344 -2.248 1 98.88 433 SER B O 1
ATOM 7074 N N . LEU B 1 434 ? -1.596 -29.828 -3.906 1 98.81 434 LEU B N 1
ATOM 7075 C CA . LEU B 1 434 ? -2.881 -30.5 -3.777 1 98.81 434 LEU B CA 1
ATOM 7076 C C . LEU B 1 434 ? -3.004 -31.188 -2.416 1 98.81 434 LEU B C 1
ATOM 7078 O O . LEU B 1 434 ? -4.027 -31.047 -1.741 1 98.81 434 LEU B O 1
ATOM 7082 N N . ILE B 1 435 ? -1.968 -31.828 -1.931 1 98.88 435 ILE B N 1
ATOM 7083 C CA . ILE B 1 435 ? -2 -32.562 -0.667 1 98.88 435 ILE B CA 1
ATOM 7084 C C . ILE B 1 435 ? -2.066 -31.562 0.495 1 98.88 435 ILE B C 1
ATOM 7086 O O . ILE B 1 435 ? -2.92 -31.688 1.376 1 98.88 435 ILE B O 1
ATOM 7090 N N . SER B 1 436 ? -1.2 -30.594 0.481 1 98.88 436 SER B N 1
ATOM 7091 C CA . SER B 1 436 ? -1.169 -29.641 1.587 1 98.88 436 SER B CA 1
ATOM 7092 C C . SER B 1 436 ? -2.428 -28.781 1.613 1 98.88 436 SER B C 1
ATOM 7094 O O . SER B 1 436 ? -2.92 -28.422 2.686 1 98.88 436 SER B O 1
ATOM 7096 N N . GLY B 1 437 ? -2.938 -28.422 0.405 1 98.88 437 GLY B N 1
ATOM 7097 C CA . GLY B 1 437 ? -4.195 -27.703 0.353 1 98.88 437 GLY B CA 1
ATOM 7098 C C . GLY B 1 437 ? -5.363 -28.484 0.926 1 98.88 437 GLY B C 1
ATOM 7099 O O . GLY B 1 437 ? -6.164 -27.938 1.688 1 98.88 437 GLY B O 1
ATOM 7100 N N . MET B 1 438 ? -5.414 -29.781 0.586 1 98.69 438 MET B N 1
ATOM 7101 C CA . MET B 1 438 ? -6.484 -30.641 1.091 1 98.69 438 MET B CA 1
ATOM 7102 C C . MET B 1 438 ? -6.406 -30.766 2.607 1 98.69 438 MET B C 1
ATOM 7104 O O . MET B 1 438 ? -7.418 -30.641 3.299 1 98.69 438 MET B O 1
ATOM 7108 N N . VAL B 1 439 ? -5.266 -31 3.123 1 98.88 439 VAL B N 1
ATOM 7109 C CA . VAL B 1 439 ? -5.059 -31.141 4.562 1 98.88 439 VAL B CA 1
ATOM 7110 C C . VAL B 1 439 ? -5.457 -29.844 5.27 1 98.88 439 VAL B C 1
ATOM 7112 O O . VAL B 1 439 ? -6.145 -29.875 6.293 1 98.88 439 VAL B O 1
ATOM 7115 N N . THR B 1 440 ? -5.07 -28.703 4.727 1 98.88 440 THR B N 1
ATOM 7116 C CA . THR B 1 440 ? -5.398 -27.406 5.316 1 98.88 440 THR B CA 1
ATOM 7117 C C . THR B 1 440 ? -6.906 -27.172 5.32 1 98.88 440 THR B C 1
ATOM 7119 O O . THR B 1 440 ? -7.469 -26.703 6.312 1 98.88 440 THR B O 1
ATOM 7122 N N . GLY B 1 441 ? -7.555 -27.562 4.188 1 98.69 441 GLY B N 1
ATOM 7123 C CA . GLY B 1 441 ? -9 -27.438 4.133 1 98.69 441 GLY B CA 1
ATOM 7124 C C . GLY B 1 441 ? -9.711 -28.219 5.227 1 98.69 441 GLY B C 1
ATOM 7125 O O . GLY B 1 441 ? -10.648 -27.703 5.852 1 98.69 441 GLY B O 1
ATOM 7126 N N . PHE B 1 442 ? -9.227 -29.422 5.523 1 98.5 442 PHE B N 1
ATOM 7127 C CA . PHE B 1 442 ? -9.812 -30.25 6.574 1 98.5 442 PHE B CA 1
ATOM 7128 C C . PHE B 1 442 ? -9.562 -29.625 7.945 1 98.5 442 PHE B C 1
ATOM 7130 O O . PHE B 1 442 ? -10.43 -29.688 8.82 1 98.5 442 PHE B O 1
ATOM 7137 N N . ILE B 1 443 ? -8.461 -29.047 8.148 1 98.62 443 ILE B N 1
ATOM 7138 C CA . ILE B 1 443 ? -8.117 -28.422 9.422 1 98.62 443 ILE B CA 1
ATOM 7139 C C . ILE B 1 443 ? -9.008 -27.203 9.648 1 98.62 443 ILE B C 1
ATOM 7141 O O . ILE B 1 443 ? -9.516 -26.984 10.75 1 98.62 443 ILE B O 1
ATOM 7145 N N . LEU B 1 444 ? -9.234 -26.438 8.617 1 98.38 444 LEU B N 1
ATOM 7146 C CA . LEU B 1 444 ? -10.008 -25.203 8.727 1 98.38 444 LEU B CA 1
ATOM 7147 C C . LEU B 1 444 ? -11.477 -25.516 9.023 1 98.38 444 LEU B C 1
ATOM 7149 O O . LEU B 1 444 ? -12.195 -24.641 9.523 1 98.38 444 LEU B O 1
ATOM 7153 N N . LYS B 1 445 ? -11.867 -26.734 8.719 1 96.19 445 LYS B N 1
ATOM 7154 C CA . LYS B 1 445 ? -13.25 -27.156 8.945 1 96.19 445 LYS B CA 1
ATOM 7155 C C . LYS B 1 445 ? -13.508 -27.438 10.414 1 96.19 445 LYS B C 1
ATOM 7157 O O . LYS B 1 445 ? -14.656 -27.516 10.852 1 96.19 445 LYS B O 1
ATOM 7162 N N . LEU B 1 446 ? -12.492 -27.594 11.195 1 96.44 446 LEU B N 1
ATOM 7163 C CA . LEU B 1 446 ? -12.625 -27.938 12.602 1 96.44 446 LEU B CA 1
ATOM 7164 C C . LEU B 1 446 ? -13.391 -26.844 13.352 1 96.44 446 LEU B C 1
ATOM 7166 O O . LEU B 1 446 ? -13.172 -25.656 13.117 1 96.44 446 LEU B O 1
ATOM 7170 N N . LYS B 1 447 ? -14.188 -27.203 14.281 1 92.56 447 LYS B N 1
ATOM 7171 C CA . LYS B 1 447 ? -15.047 -26.312 15.047 1 92.56 447 LYS B CA 1
ATOM 7172 C C . LYS B 1 447 ? -14.234 -25.469 16.031 1 92.56 447 LYS B C 1
ATOM 7174 O O . LYS B 1 447 ? -14.742 -24.484 16.578 1 92.56 447 LYS B O 1
ATOM 7179 N N . LEU B 1 448 ? -13.031 -25.844 16.109 1 94.12 448 LEU B N 1
ATOM 7180 C CA . LEU B 1 448 ? -12.117 -25.078 16.938 1 94.12 448 LEU B CA 1
ATOM 7181 C C . LEU B 1 448 ? -12.008 -23.641 16.438 1 94.12 448 LEU B C 1
ATOM 7183 O O . LEU B 1 448 ? -11.82 -22.719 17.234 1 94.12 448 LEU B O 1
ATOM 7187 N N . PHE B 1 449 ? -12.164 -23.406 15.156 1 96 449 PHE B N 1
ATOM 7188 C CA . PHE B 1 449 ? -12.031 -22.094 14.555 1 96 449 PHE B CA 1
ATOM 7189 C C . PHE B 1 449 ? -13.398 -21.5 14.227 1 96 449 PHE B C 1
ATOM 7191 O O . PHE B 1 449 ? -14.297 -22.219 13.773 1 96 449 PHE B O 1
ATOM 7198 N N . ASN B 1 450 ? -13.508 -20.203 14.484 1 94.88 450 ASN B N 1
ATOM 7199 C CA . ASN B 1 450 ? -14.75 -19.531 14.125 1 94.88 450 ASN B CA 1
ATOM 7200 C C . ASN B 1 450 ? -15.062 -19.672 12.641 1 94.88 450 ASN B C 1
ATOM 7202 O O . ASN B 1 450 ? -14.188 -19.469 11.797 1 94.88 450 ASN B O 1
ATOM 7206 N N . GLN B 1 451 ? -16.328 -20.094 12.375 1 95.5 451 GLN B N 1
ATOM 7207 C CA . GLN B 1 451 ? -16.797 -20.266 11.008 1 95.5 451 GLN B CA 1
ATOM 7208 C C . GLN B 1 451 ? -17.656 -19.078 10.57 1 95.5 451 GLN B C 1
ATOM 7210 O O . GLN B 1 451 ? -18.297 -18.422 11.398 1 95.5 451 GLN B O 1
ATOM 7215 N N . VAL B 1 452 ? -17.609 -18.844 9.273 1 96.19 452 VAL B N 1
ATOM 7216 C CA . VAL B 1 452 ? -18.516 -17.844 8.719 1 96.19 452 VAL B CA 1
ATOM 7217 C C . VAL B 1 452 ? -19.938 -18.359 8.711 1 96.19 452 VAL B C 1
ATOM 7219 O O . VAL B 1 452 ? -20.188 -19.5 8.297 1 96.19 452 VAL B O 1
ATOM 7222 N N . ARG B 1 453 ? -20.891 -17.609 9.188 1 94.12 453 ARG B N 1
ATOM 7223 C CA . ARG B 1 453 ? -22.297 -17.984 9.102 1 94.12 453 ARG B CA 1
ATOM 7224 C C . ARG B 1 453 ? -22.766 -18.047 7.645 1 94.12 453 ARG B C 1
ATOM 7226 O O . ARG B 1 453 ? -22.359 -17.234 6.82 1 94.12 453 ARG B O 1
ATOM 7233 N N . GLU B 1 454 ? -23.562 -18.922 7.359 1 93.69 454 GLU B N 1
ATOM 7234 C CA . GLU B 1 454 ? -24.016 -19.141 5.988 1 93.69 454 GLU B CA 1
ATOM 7235 C C . GLU B 1 454 ? -24.562 -17.859 5.367 1 93.69 454 GLU B C 1
ATOM 7237 O O . GLU B 1 454 ? -24.234 -17.531 4.227 1 93.69 454 GLU B O 1
ATOM 7242 N N . LYS B 1 455 ? -25.344 -17.062 6.094 1 91.62 455 LYS B N 1
ATOM 7243 C CA . LYS B 1 455 ? -26 -15.859 5.578 1 91.62 455 LYS B CA 1
ATOM 7244 C C . LYS B 1 455 ? -24.969 -14.758 5.305 1 91.62 455 LYS B C 1
ATOM 7246 O O . LYS B 1 455 ? -25.266 -13.797 4.598 1 91.62 455 LYS B O 1
ATOM 7251 N N . GLU B 1 456 ? -23.766 -14.961 5.863 1 94.56 456 GLU B N 1
ATOM 7252 C CA . GLU B 1 456 ? -22.766 -13.906 5.758 1 94.56 456 GLU B CA 1
ATOM 7253 C C . GLU B 1 456 ? -21.594 -14.328 4.875 1 94.56 456 GLU B C 1
ATOM 7255 O O . GLU B 1 456 ? -20.562 -13.656 4.832 1 94.56 456 GLU B O 1
ATOM 7260 N N . LEU B 1 457 ? -21.812 -15.453 4.211 1 96.06 457 LEU B N 1
ATOM 7261 C CA . LEU B 1 457 ? -20.812 -15.805 3.193 1 96.06 457 LEU B CA 1
ATOM 7262 C C . LEU B 1 457 ? -20.688 -14.695 2.156 1 96.06 457 LEU B C 1
ATOM 7264 O O . LEU B 1 457 ? -21.703 -14.109 1.736 1 96.06 457 LEU B O 1
ATOM 7268 N N . TYR B 1 458 ? -19.406 -14.344 1.803 1 96.5 458 TYR B N 1
ATOM 7269 C CA . TYR B 1 458 ? -19.094 -13.359 0.77 1 96.5 458 TYR B CA 1
ATOM 7270 C C . TYR B 1 458 ? -19.594 -11.977 1.163 1 96.5 458 TYR B C 1
ATOM 7272 O O . TYR B 1 458 ? -19.984 -11.18 0.303 1 96.5 458 TYR B O 1
ATOM 7280 N N . ALA B 1 459 ? -19.719 -11.727 2.479 1 96.06 459 ALA B N 1
ATOM 7281 C CA . ALA B 1 459 ? -20.234 -10.438 2.945 1 96.06 459 ALA B CA 1
ATOM 7282 C C . ALA B 1 459 ? -19.391 -9.891 4.086 1 96.06 459 ALA B C 1
ATOM 7284 O O . ALA B 1 459 ? -18.75 -10.648 4.812 1 96.06 459 ALA B O 1
ATOM 7285 N N . ASP B 1 460 ? -19.422 -8.594 4.293 1 97 460 ASP B N 1
ATOM 7286 C CA . ASP B 1 460 ? -18.562 -7.898 5.258 1 97 460 ASP B CA 1
ATOM 7287 C C . ASP B 1 460 ? -19.266 -7.746 6.605 1 97 460 ASP B C 1
ATOM 7289 O O . ASP B 1 460 ? -18.625 -7.457 7.617 1 97 460 ASP B O 1
ATOM 7293 N N . GLY B 1 461 ? -20.531 -8 6.727 1 93.44 461 GLY B N 1
ATOM 7294 C CA . GLY B 1 461 ? -21.391 -7.547 7.805 1 93.44 461 GLY B CA 1
ATOM 7295 C C . GLY B 1 461 ? -20.969 -8.062 9.164 1 93.44 461 GLY B C 1
ATOM 7296 O O . GLY B 1 461 ? -21.062 -7.348 10.164 1 93.44 461 GLY B O 1
ATOM 7297 N N . ASP B 1 462 ? -20.422 -9.234 9.266 1 94.12 462 ASP B N 1
ATOM 7298 C CA . ASP B 1 462 ? -20.078 -9.836 10.555 1 94.12 462 ASP B CA 1
ATOM 7299 C C . ASP B 1 462 ? -18.719 -9.352 11.039 1 94.12 462 ASP B C 1
ATOM 7301 O O . ASP B 1 462 ? -18.406 -9.438 12.227 1 94.12 462 ASP B O 1
ATOM 7305 N N . TYR B 1 463 ? -17.906 -8.797 10.125 1 95.81 463 TYR B N 1
ATOM 7306 C CA . TYR B 1 463 ? -16.516 -8.602 10.508 1 95.81 463 TYR B CA 1
ATOM 7307 C C . TYR B 1 463 ? -16.141 -7.125 10.445 1 95.81 463 TYR B C 1
ATOM 7309 O O . TYR B 1 463 ? -15.117 -6.719 10.992 1 95.81 463 TYR B O 1
ATOM 7317 N N . PHE B 1 464 ? -16.875 -6.277 9.773 1 97.19 464 PHE B N 1
ATOM 7318 C CA . PHE B 1 464 ? -16.562 -4.855 9.648 1 97.19 464 PHE B CA 1
ATOM 7319 C C . PHE B 1 464 ? -17.75 -4.012 10.109 1 97.19 464 PHE B C 1
ATOM 7321 O O . PHE B 1 464 ? -18.906 -4.402 9.93 1 97.19 464 PHE B O 1
ATOM 7328 N N . GLU B 1 465 ? -17.469 -2.836 10.727 1 94.81 465 GLU B N 1
ATOM 7329 C CA . GLU B 1 465 ? -18.469 -1.786 10.852 1 94.81 465 GLU B CA 1
ATOM 7330 C C . GLU B 1 465 ? -18.812 -1.19 9.484 1 94.81 465 GLU B C 1
ATOM 7332 O O . GLU B 1 465 ? -17.969 -0.58 8.836 1 94.81 465 GLU B O 1
ATOM 7337 N N . THR B 1 466 ? -20.078 -1.449 9.039 1 92.56 466 THR B N 1
ATOM 7338 C CA . THR B 1 466 ? -20.484 -0.984 7.715 1 92.56 466 THR B CA 1
ATOM 7339 C C . THR B 1 466 ? -21.328 0.287 7.824 1 92.56 466 THR B C 1
ATOM 7341 O O . THR B 1 466 ? -22.047 0.475 8.797 1 92.56 466 THR B O 1
ATOM 7344 N N . PRO B 1 467 ? -21.125 1.157 6.863 1 90.38 467 PRO B N 1
ATOM 7345 C CA . PRO B 1 467 ? -21.953 2.367 6.871 1 90.38 467 PRO B CA 1
ATOM 7346 C C . PRO B 1 467 ? -23.438 2.076 6.602 1 90.38 467 PRO B C 1
ATOM 7348 O O . PRO B 1 467 ? -23.797 0.942 6.273 1 90.38 467 PRO B O 1
ATOM 7351 N N . ALA B 1 468 ? -24.25 3.104 6.688 1 79.12 468 ALA B N 1
ATOM 7352 C CA . ALA B 1 468 ? -25.703 2.975 6.684 1 79.12 468 ALA B CA 1
ATOM 7353 C C . ALA B 1 468 ? -26.203 2.52 5.316 1 79.12 468 ALA B C 1
ATOM 7355 O O . ALA B 1 468 ? -27.266 1.893 5.219 1 79.12 468 ALA B O 1
ATOM 7356 N N . ASP B 1 469 ? -25.484 2.752 4.309 1 81.5 469 ASP B N 1
ATOM 7357 C CA . ASP B 1 469 ? -25.953 2.453 2.961 1 81.5 469 ASP B CA 1
ATOM 7358 C C . ASP B 1 469 ? -25.578 1.032 2.549 1 81.5 469 ASP B C 1
ATOM 7360 O O . ASP B 1 469 ? -25.938 0.575 1.467 1 81.5 469 ASP B O 1
ATOM 7364 N N . TYR B 1 470 ? -24.938 0.275 3.367 1 86.88 470 TYR B N 1
ATOM 7365 C CA . TYR B 1 470 ? -24.344 -1.01 3.01 1 86.88 470 TYR B CA 1
ATOM 7366 C C . TYR B 1 470 ? -25.406 -1.966 2.471 1 86.88 470 TYR B C 1
ATOM 7368 O O . TYR B 1 470 ? -25.266 -2.504 1.371 1 86.88 470 TYR B O 1
ATOM 7376 N N . ASP B 1 471 ? -26.453 -2.152 3.186 1 79.56 471 ASP B N 1
ATOM 7377 C CA . ASP B 1 471 ? -27.484 -3.105 2.768 1 79.56 471 ASP B CA 1
ATOM 7378 C C . ASP B 1 471 ? -28.219 -2.605 1.53 1 79.56 471 ASP B C 1
ATOM 7380 O O . ASP B 1 471 ? -28.562 -3.391 0.64 1 79.56 471 ASP B O 1
ATOM 7384 N N . PHE B 1 472 ? -28.406 -1.323 1.473 1 77.94 472 PHE B N 1
ATOM 7385 C CA . PHE B 1 472 ? -29.109 -0.756 0.326 1 77.94 472 PHE B CA 1
ATOM 7386 C C . PHE B 1 472 ? -28.281 -0.898 -0.941 1 77.94 472 PHE B C 1
ATOM 7388 O O . PHE B 1 472 ? -28.781 -1.364 -1.969 1 77.94 472 PHE B O 1
ATOM 7395 N N . ASN B 1 473 ? -27.109 -0.604 -0.896 1 77.5 473 ASN B N 1
ATOM 7396 C CA . ASN B 1 473 ? -26.25 -0.558 -2.066 1 77.5 473 ASN B CA 1
ATOM 7397 C C . ASN B 1 473 ? -25.859 -1.958 -2.531 1 77.5 473 ASN B C 1
ATOM 7399 O O . ASN B 1 473 ? -25.609 -2.176 -3.719 1 77.5 473 ASN B O 1
ATOM 7403 N N . THR B 1 474 ? -25.875 -2.879 -1.602 1 76.62 474 THR B N 1
ATOM 7404 C CA . THR B 1 474 ? -25.328 -4.168 -1.993 1 76.62 474 THR B CA 1
ATOM 7405 C C . THR B 1 474 ? -26.422 -5.211 -2.156 1 76.62 474 THR B C 1
ATOM 7407 O O . THR B 1 474 ? -26.219 -6.238 -2.805 1 76.62 474 THR B O 1
ATOM 7410 N N . ARG B 1 475 ? -27.469 -5 -1.597 1 73.06 475 ARG B N 1
ATOM 7411 C CA . ARG B 1 475 ? -28.531 -6.012 -1.634 1 73.06 475 ARG B CA 1
ATOM 7412 C C . ARG B 1 475 ? -29.75 -5.504 -2.395 1 73.06 475 ARG B C 1
ATOM 7414 O O . ARG B 1 475 ? -30.281 -6.203 -3.26 1 73.06 475 ARG B O 1
ATOM 7421 N N . ILE B 1 476 ? -30.078 -4.285 -2.111 1 69.06 476 ILE B N 1
ATOM 7422 C CA . ILE B 1 476 ? -31.375 -3.791 -2.574 1 69.06 476 ILE B CA 1
ATOM 7423 C C . ILE B 1 476 ? -31.25 -3.295 -4.012 1 69.06 476 ILE B C 1
ATOM 7425 O O . ILE B 1 476 ? -32.094 -3.629 -4.863 1 69.06 476 ILE B O 1
ATOM 7429 N N . VAL B 1 477 ? -30.219 -2.629 -4.25 1 68.5 477 VAL B N 1
ATOM 7430 C CA . VAL B 1 477 ? -30.094 -1.978 -5.551 1 68.5 477 VAL B CA 1
ATOM 7431 C C . VAL B 1 477 ? -29.984 -3.031 -6.648 1 68.5 477 VAL B C 1
ATOM 7433 O O . VAL B 1 477 ? -30.516 -2.838 -7.754 1 68.5 477 VAL B O 1
ATOM 7436 N N . SER B 1 478 ? -29.422 -4.117 -6.293 1 58.28 478 SER B N 1
ATOM 7437 C CA . SER B 1 478 ? -29.203 -5.156 -7.301 1 58.28 478 SER B CA 1
ATOM 7438 C C . SER B 1 478 ? -30.5 -5.875 -7.637 1 58.28 478 SER B C 1
ATOM 7440 O O . SER B 1 478 ? -30.578 -6.586 -8.641 1 58.28 478 SER B O 1
ATOM 7442 N N . ARG B 1 479 ? -31.469 -5.508 -6.969 1 57.97 479 ARG B N 1
ATOM 7443 C CA . ARG B 1 479 ? -32.75 -6.207 -7.168 1 57.97 479 ARG B CA 1
ATOM 7444 C C . ARG B 1 479 ? -33.812 -5.258 -7.688 1 57.97 479 ARG B C 1
ATOM 7446 O O . ARG B 1 479 ? -34.969 -5.66 -7.879 1 57.97 479 ARG B O 1
ATOM 7453 N N . ILE B 1 480 ? -33.344 -3.953 -7.883 1 54.91 480 ILE B N 1
ATOM 7454 C CA . ILE B 1 480 ? -34.281 -2.961 -8.383 1 54.91 480 ILE B CA 1
ATOM 7455 C C . ILE B 1 480 ? -34.344 -3.031 -9.906 1 54.91 480 ILE B C 1
ATOM 7457 O O . ILE B 1 480 ? -33.344 -2.826 -10.586 1 54.91 480 ILE B O 1
ATOM 7461 N N . ASP B 1 481 ? -35.375 -3.582 -10.477 1 45.5 481 ASP B N 1
ATOM 7462 C CA . ASP B 1 481 ? -35.5 -3.652 -11.922 1 45.5 481 ASP B CA 1
ATOM 7463 C C . ASP B 1 481 ? -35.906 -2.295 -12.5 1 45.5 481 ASP B C 1
ATOM 7465 O O . ASP B 1 481 ? -35.406 -1.896 -13.562 1 45.5 481 ASP B O 1
ATOM 7469 N N . ARG B 1 482 ? -36.906 -1.508 -12.031 1 44.25 482 ARG B N 1
ATOM 7470 C CA . ARG B 1 482 ? -37.375 -0.232 -12.555 1 44.25 482 ARG B CA 1
ATOM 7471 C C . ARG B 1 482 ? -37.844 0.68 -11.422 1 44.25 482 ARG B C 1
ATOM 7473 O O . ARG B 1 482 ? -38.375 0.207 -10.422 1 44.25 482 ARG B O 1
ATOM 7480 N N . VAL B 1 483 ? -37.25 1.935 -11.383 1 47 483 VAL B N 1
ATOM 7481 C CA . VAL B 1 483 ? -37.688 2.967 -10.445 1 47 483 VAL B CA 1
ATOM 7482 C C . VAL B 1 483 ? -38.688 3.9 -11.117 1 47 483 VAL B C 1
ATOM 7484 O O . VAL B 1 483 ? -38.406 4.445 -12.188 1 47 483 VAL B O 1
ATOM 7487 N N . GLU B 1 484 ? -40.031 3.799 -11 1 40.59 484 GLU B N 1
ATOM 7488 C CA . GLU B 1 484 ? -41 4.793 -11.5 1 40.59 484 GLU B CA 1
ATOM 7489 C C . GLU B 1 484 ? -41.25 5.871 -10.453 1 40.59 484 GLU B C 1
ATOM 7491 O O . GLU B 1 484 ? -41.594 5.559 -9.312 1 40.59 484 GLU B O 1
ATOM 7496 N N . ILE B 1 485 ? -40.656 6.945 -10.586 1 38.41 485 ILE B N 1
ATOM 7497 C CA . ILE B 1 485 ? -40.906 8.117 -9.758 1 38.41 485 ILE B CA 1
ATOM 7498 C C . ILE B 1 485 ? -42.25 8.711 -10.086 1 38.41 485 ILE B C 1
ATOM 7500 O O . ILE B 1 485 ? -42.5 9.164 -11.211 1 38.41 485 ILE B O 1
ATOM 7504 N N . ASN B 1 486 ? -43.406 8.234 -9.523 1 34.78 486 ASN B N 1
ATOM 7505 C CA . ASN B 1 486 ? -44.719 8.867 -9.758 1 34.78 486 ASN B CA 1
ATOM 7506 C C . ASN B 1 486 ? -44.875 10.141 -8.93 1 34.78 486 ASN B C 1
ATOM 7508 O O . ASN B 1 486 ? -44.625 10.141 -7.723 1 34.78 486 ASN B O 1
ATOM 7512 N N . GLU B 1 487 ? -44.719 11.18 -9.539 1 35.19 487 GLU B N 1
ATOM 7513 C CA . GLU B 1 487 ? -45.062 12.477 -8.969 1 35.19 487 GLU B CA 1
ATOM 7514 C C . GLU B 1 487 ? -46.469 12.5 -8.414 1 35.19 487 GLU B C 1
ATOM 7516 O O . GLU B 1 487 ? -47.438 12.203 -9.133 1 35.19 487 GLU B O 1
ATOM 7521 N N . HIS B 1 488 ? -46.719 12 -7.215 1 33.78 488 HIS B N 1
ATOM 7522 C CA . HIS B 1 488 ? -48.062 12.234 -6.707 1 33.78 488 HIS B CA 1
ATOM 7523 C C . HIS B 1 488 ? -48.438 13.711 -6.793 1 33.78 488 HIS B C 1
ATOM 7525 O O . HIS B 1 488 ? -47.719 14.57 -6.285 1 33.78 488 HIS B O 1
ATOM 7531 N N . THR B 1 489 ? -49.188 14.148 -7.805 1 31.77 489 THR B N 1
ATOM 7532 C CA . THR B 1 489 ? -49.906 15.406 -7.945 1 31.77 489 THR B CA 1
ATOM 7533 C C . THR B 1 489 ? -50.656 15.742 -6.656 1 31.77 489 THR B C 1
ATOM 7535 O O . THR B 1 489 ? -51.281 14.867 -6.047 1 31.77 489 THR B O 1
ATOM 7538 N N . GLN B 1 490 ? -50.438 16.875 -6.066 1 31.39 490 GLN B N 1
ATOM 7539 C CA . GLN B 1 490 ? -51.188 17.594 -5.047 1 31.39 490 GLN B CA 1
ATOM 7540 C C . GLN B 1 490 ? -52.688 17.5 -5.316 1 31.39 490 GLN B C 1
ATOM 7542 O O . GLN B 1 490 ? -53.156 17.797 -6.426 1 31.39 490 GLN B O 1
ATOM 7547 N N . LEU B 1 491 ? -53.375 16.672 -4.543 1 29.42 491 LEU B N 1
ATOM 7548 C CA . LEU B 1 491 ? -54.812 16.859 -4.496 1 29.42 491 LEU B CA 1
ATOM 7549 C C . LEU B 1 491 ? -55.188 18.328 -4.34 1 29.42 491 LEU B C 1
ATOM 7551 O O . LEU B 1 491 ? -54.656 19.016 -3.445 1 29.42 491 LEU B O 1
ATOM 7555 N N . THR B 1 492 ? -55.5 19.062 -5.402 1 28.5 492 THR B N 1
ATOM 7556 C CA . THR B 1 492 ? -56.156 20.359 -5.355 1 28.5 492 THR B CA 1
ATOM 7557 C C . THR B 1 492 ? -57.281 20.344 -4.348 1 28.5 492 THR B C 1
ATOM 7559 O O . THR B 1 492 ? -57.875 19.297 -4.062 1 28.5 492 THR B O 1
ATOM 7562 N N . GLN B 1 493 ? -57.375 21.438 -3.508 1 25.92 493 GLN B N 1
ATOM 7563 C CA . GLN B 1 493 ? -58.438 21.781 -2.572 1 25.92 493 GLN B CA 1
ATOM 7564 C C . GLN B 1 493 ? -59.812 21.469 -3.152 1 25.92 493 GLN B C 1
ATOM 7566 O O . GLN B 1 493 ? -60.844 21.703 -2.514 1 25.92 493 GLN B O 1
ATOM 7571 N N . LYS B 1 494 ? -59.844 21.094 -4.473 1 30.17 494 LYS B N 1
ATOM 7572 C CA . LYS B 1 494 ? -61.281 21.047 -4.805 1 30.17 494 LYS B CA 1
ATOM 7573 C C . LYS B 1 494 ? -61.969 19.844 -4.164 1 30.17 494 LYS B C 1
ATOM 7575 O O . LYS B 1 494 ? -63.188 19.734 -4.18 1 30.17 494 LYS B O 1
ATOM 7580 N N . GLU B 1 495 ? -61.156 18.75 -4.031 1 28.09 495 GLU B N 1
ATOM 7581 C CA . GLU B 1 495 ? -62.031 17.641 -3.689 1 28.09 495 GLU B CA 1
ATOM 7582 C C . GLU B 1 495 ? -62.219 17.516 -2.178 1 28.09 495 GLU B C 1
ATOM 7584 O O . GLU B 1 495 ? -62.844 16.562 -1.695 1 28.09 495 GLU B O 1
ATOM 7589 N N . ILE B 1 496 ? -61.5 18.438 -1.359 1 23.64 496 ILE B N 1
ATOM 7590 C CA . ILE B 1 496 ? -62.188 18.625 -0.087 1 23.64 496 ILE B CA 1
ATOM 7591 C C . ILE B 1 496 ? -63.031 19.906 -0.142 1 23.64 496 ILE B C 1
ATOM 7593 O O . ILE B 1 496 ? -62.562 20.938 -0.622 1 23.64 496 ILE B O 1
#

Organism: NCBI:txid53326

InterPro domains:
  IPR002229 Blood group Rhesus C/E/D polypeptide [PR00342] (52-70)
  IPR002229 Blood group Rhesus C/E/D polypeptide [PR00342] (93-110)
  IPR002229 Blood group Rhesus C/E/D polypeptide [PR00342] (122-139)
  IPR002229 Blood group Rhesus C/E/D polypeptide [PR00342] (162-178)
  IPR002229 Blood group Rhesus C/E/D polypeptide [PR00342] (185-208)
  IPR002229 Blood group Rhesus C/E/D polypeptide [PR00342] (219-234)
  IPR002229 Blood group Rhesus C/E/D polypeptide [PR00342] (253-271)
  IPR002229 Blood group Rhesus C/E/D polypeptide [PR00342] (283-305)
  IPR002229 Blood group Rhesus C/E/D polypeptide [PR00342] (318-331)
  IPR002229 Blood group Rhesus C/E/D polypeptide [PR00342] (341-359)
  IPR002229 Blood group Rhesus C/E/D polypeptide [PR00342] (379-395)
  IPR024041 Ammonium transporter AmtB-like domain [PF00909] (64-449)
  IPR029020 Ammonium/urea transporter [G3DSA:1.10.3430.10] (41-471)

Radius of gyration: 30.59 Å; Cα contacts (8 Å, |Δi|>4): 1842; chains: 2; bounding box: 96×76×60 Å

Foldseek 3Di:
DDPPVPPPPQDFDWDQDFDDPPPPPPPPPPVPPPPPPCPPPPVNPPPCQVCVLVVVVVVLVVVLVVLCVVAEDADQCVPPVHDPDCVCVVPQVVLLVLLVCLQQQQLQQLLLQQLFFNVCSRVLSVVLLVSQLSVLQSLLQCVDPCCVVPVHGYDDSLSSSVSSLLSLLLSLLCQQCPLFFDSSLSSLSSNLLSNLLSVLVCCLCVVLVQQQLLCLQSRQQLSNQLSLLLCQLQDDPLLPPDPSAGGDPVSLVSSLSSLVSLLVSLLSSLLNRDDDPLLSVQLSLLLNLLLVLLQVLLLVLQLVLDPVSDHDSLSNSARSQLLSSLCSSVSRPDDDSVVSSVSSNVLNNQLSCCVRPVQVCCCPPVVRRRRSSSCSRRNVSSLNNLQVLLVCLVPDDLVVCPPNSCVSRVPDDHSNSNSVSSVVSNVSSNVSSSVSSNVSSNVSNDPVHDGDDSNQRSHCVVPDDDDPCSCVSRPVVVRRDDTPRDSPDPDDVPVD/DDCPPPPPPQDFDFFFAFDDDPPPPPPPPPVPPPPPPCPPPPVNDPPCQVCVLVVVVVVLVVVLVVLCVQAEDADQCPPPNRDPDCVCVVPQVVLLVLLVCLQQQQLQLLLLQQLFFNVCSRVLSVVLLVSQLSVLQSLLQCVDPCCVVPVHGYDDSLSSRVSSLLSLLLSLLCQQCPLFFDSVLSSLSSNLLSNLLSVLVCCLCVVLVQQQLLCLQSRQQLSNLLSLLLQQLQDDPLLPPDPSAGGDPVSLVSSLSSLVSLLVSLLSSLLNRDDDPLLSVQLSLLLNLLLVLLQVLLLVQQQVLDPVSDHDSLSNSARSQLLSSLCSSVSRPDDDSVVSSVSSNCLNNQLSCCVRPVQVCCCPPVVRRRRSSSCSRRNVSSLNSLQVLLVCLVPDDLVVCPPNSCVSRVPDDHSNSNSVSSVVSNVSSNVSSSVSSNVSSNVSNDPVHDGDDSNSRSHCVVPDDDDPCSCVSRPVVVRRPGTDSDPPPPPPVPVD

Sequence (992 aa):
MGNDGGCVARGHRICIVTHAGDMKCHGNGKQHGSADGHDDDPRMASAFQKHQFTILLTLFQIVFMILFGLFGKYDTATMPEGSEDSLPMAVKYPLFQDTHVMIFIGFGFLMTFLKRYGFSAISINMLLACFTIEWGMIVRGMLGHEFAHEGKFTIGLEQLLTSDFAAAVVLISMGAMLGKLSPVQYLIMALIETPVAIFIEHTVVHTFHVNDVGGSIVVHAFGAYFGLACSKAFGDKSQREHENEGSIYHSDIYAMIGAIFLWVFWPSFNAGVAEPADARQRAVCNTFLSLVACTITTFIVSQATDHHKKFDMVHIANSTLAGGVAIGTTANVVLNPLHAMCVGVVAGALSVIGYKYITPVLNNKVGAHDTCGVHNLHGMPGVLAGLVSVVFVLIYEPASYGKSLTVIYPAWNSASSQAVNQLIGVGLVLVSSLISGMVTGFILKLKLFNQVREKELYADGDYFETPADYDFNTRIVSRIDRVEINEHTQLTQKEIMGNDGGCVARGHRICIVTHAGDMKCHGNGKQHGSADGHDDDPRMASAFQKHQFTILLTLFQIVFMILFGLFGKYDTATMPEGSEDSLPMAVKYPLFQDTHVMIFIGFGFLMTFLKRYGFSAISINMLLACFTIEWGMIVRGMLGHEFAHEGKFTIGLEQLLTSDFAAAVVLISMGAMLGKLSPVQYLIMALIETPVAIFIEHTVVHTFHVNDVGGSIVVHAFGAYFGLACSKAFGDKSQREHENEGSIYHSDIYAMIGAIFLWVFWPSFNAGVAEPADARQRAVCNTFLSLVACTITTFIVSQATDHHKKFDMVHIANSTLAGGVAIGTTANVVLNPLHAMCVGVVAGALSVIGYKYITPVLNNKVGAHDTCGVHNLHGMPGVLAGLVSVVFVLIYEPASYGKSLTVIYPAWNSASSQAVNQLIGVGLVLVSSLISGMVTGFILKLKLFNQVREKELYADGDYFETPADYDFNTRIVSRIDRVEINEHTQLTQKEI

Secondary structure (DSSP, 8-state):
------------EEEEEE-----------------------TTTS-HHHHTHHHHHHHHHHHHHHHHHHHHEEE-GGGSTTS----HHHHHHHHHHHHHHHIIIIIHHHHGGGSTT-HHHHHHHHHHHHHHHHHHHHHHHHHHSHHHHHHS-EEESHHHHHHHHHHHHHHHHHHHHHTTTS-HHHHHHHHHHHHHHHHHHHHIIIIIS----TT-IIIIIIHHHHHHHHHHHHH--GGGTT-TT-S--HHHHHHHHHHHHHHHHHHHHHHHTT--SHHHHHHHHHHHHHHHHHHHHHHHHHHHHTSTT--B-HHHHHHHTTHHHHHTGGGTTS---HHHHHHHHHHHHHHHHHIIIIIHHHIIIII----SS-HIIIIIHHHHHHHHHHHHHHHHS-GGGGGGGHHHH-TT-S-HHHHHHHHHHHHHHHHHHHHHHHHHHHHHHTSTTSPPPPGGGTT-STTTS---TTHHIIIIIGGGEEEEEEE------GGG-/--------------EEEE-----------------------GGGS-HHHHTHHHHHHHHHHHHHHHHHHHHEEE-GGGSTTS----HHHHHHHHHHHHHHHIIIIIHHHHGGGSTT-HHHHHHHHHHHHHHHHHHHHHHHHHHSHHHHHHS-EEESHHHHHHHHHHHHHHHHHHHHHTTTS-HHHHHHHHHHHHHHHHHHHHIIIIIS----TT-IIIIIIHHHHHHHHHHHHH--GGGTT-TT-S--HHHHHHHHHHHHHHHHHHHHHHHTT--SHHHHHHHHHHHHHHHHHHHHHHHHHHHHTSTT----HHHHHHHTTHHHHHTGGGTTS---HHHHHHHHHHHHHHHHHIIIIIHHHIIIII----TT-HIIIIIHHHHHHHHHHHHHHHHS-GGGGGGGHHHH-TT-S-HHHHHHHHHHHHHHHHHHHHHHHHHHHHHHTSTTSPPPPGGGTT-STTTB---TTHHIIIIIGGGEEEEE--------TT--

pLDDT: mean 87.44, std 21.83, range [20.3, 98.94]

Solvent-accessible surface area (backbone atoms only — not comparable to full-atom values): 48799 Å² total; per-residue (Å²): 136,81,81,74,76,74,79,76,75,82,67,33,44,13,44,51,50,59,78,78,75,84,72,76,76,78,67,78,71,71,76,66,74,76,74,72,69,71,71,68,45,78,84,65,47,49,74,60,66,75,42,39,53,62,52,51,53,51,50,51,49,51,53,52,50,50,50,42,70,73,28,49,43,68,30,60,66,78,38,92,90,29,66,87,67,61,58,62,57,49,51,49,46,60,27,37,51,37,37,50,44,26,57,55,46,12,55,8,27,40,50,18,26,34,45,40,20,44,68,48,26,35,52,50,43,47,50,51,36,56,53,32,29,57,51,32,45,52,51,52,22,64,70,31,70,55,17,74,74,70,59,32,24,65,45,45,73,67,47,54,41,52,13,50,49,47,18,47,21,49,52,38,19,43,31,14,39,54,47,62,60,27,75,54,42,50,50,52,50,43,64,57,46,46,54,52,45,51,50,50,38,47,44,30,41,72,69,52,47,28,62,39,58,32,28,7,40,57,26,32,20,21,13,18,38,17,15,34,26,17,21,36,50,48,51,54,77,75,72,52,92,35,87,44,58,53,53,32,58,64,27,46,55,44,13,39,55,5,28,50,44,35,55,66,27,38,29,32,48,24,19,59,74,37,50,52,60,15,23,19,50,24,5,31,53,35,23,47,43,4,25,39,34,0,35,53,31,22,56,38,46,34,23,68,73,30,94,79,47,22,37,44,61,69,41,60,45,37,11,28,46,5,3,43,29,23,35,8,22,46,13,50,52,90,70,57,58,34,58,32,25,48,45,1,34,52,19,2,43,51,13,40,50,26,60,72,61,43,47,59,46,35,37,72,74,69,40,33,45,48,66,65,41,29,50,27,28,24,21,53,16,4,50,48,8,37,53,49,41,30,51,51,47,65,71,49,63,69,76,72,30,56,80,43,38,53,64,58,30,71,75,70,83,44,45,69,58,52,27,50,30,28,50,49,36,46,51,52,34,54,52,52,19,34,51,53,13,28,54,49,12,50,58,60,59,36,81,89,46,72,72,57,53,77,92,46,40,27,41,34,73,91,81,45,94,70,63,93,54,49,59,50,68,44,53,48,44,52,45,45,76,48,70,48,66,49,75,62,74,77,77,63,71,70,85,101,137,82,84,76,79,75,82,76,78,82,75,83,59,49,24,39,14,36,69,81,74,86,73,79,77,81,69,84,70,76,77,67,75,75,74,72,65,74,70,68,46,79,84,67,50,50,74,57,67,72,42,39,53,45,52,51,53,50,51,51,50,51,51,52,45,51,49,31,56,74,24,42,37,68,29,58,52,38,34,56,91,28,56,76,66,54,60,60,56,36,59,47,47,59,28,35,51,38,36,47,42,26,57,54,46,10,56,8,29,40,50,17,25,33,44,40,21,43,67,48,26,37,51,49,42,47,49,50,36,38,52,31,28,58,51,32,45,52,51,52,20,64,70,31,70,55,17,74,75,71,62,34,25,65,45,44,72,69,46,54,41,53,14,51,49,47,19,47,21,48,52,39,19,42,31,14,39,52,46,62,60,28,75,52,44,50,51,52,48,44,65,57,46,47,55,54,45,52,50,50,37,46,44,31,40,73,69,50,45,28,61,39,58,32,27,6,40,58,26,32,21,19,14,18,37,16,14,33,27,18,22,36,50,47,50,54,78,74,71,52,90,35,86,44,59,52,64,44,80,67,25,47,54,45,12,40,56,4,29,50,44,35,56,72,25,37,29,31,48,24,20,60,76,38,52,50,74,68,26,20,54,35,5,31,52,34,24,49,42,4,24,53,33,0,36,56,30,23,58,55,45,33,24,70,73,29,93,85,56,43,77,48,68,69,41,61,46,36,12,27,45,5,2,42,28,23,35,8,24,47,14,51,51,91,70,58,71,66,59,30,24,48,45,1,33,53,20,2,42,49,14,39,49,26,60,72,62,44,45,59,45,35,38,71,74,68,39,32,46,46,67,64,41,28,50,28,30,24,20,53,16,4,50,49,7,37,53,49,41,30,52,49,46,62,70,48,63,68,75,79,44,59,83,44,39,53,64,56,32,69,74,71,83,44,47,68,59,51,26,50,30,28,51,50,35,46,51,51,33,54,52,50,19,34,52,53,14,28,54,48,12,50,58,60,60,38,80,89,45,73,71,57,52,79,94,46,40,28,40,34,75,79,49,34,67,70,40,67,23,42,62,46,67,46,54,47,53,78,46,51,66,44,69,54,71,59,76,78,74,75,79,58,70,75,84,104